Protein AF-0000000086631119 (afdb_homodimer)

InterPro domains:
  IPR007219 Xylanolytic transcriptional activator, regulatory domain [PF04082] (64-181)
  IPR007219 Xylanolytic transcriptional activator, regulatory domain [SM00906] (90-177)
  IPR050815 Transcription factor, fungi [PTHR47338] (1-506)

Radius of gyration: 37.47 Å; Cα contacts (8 Å, |Δi|>4): 1310; chains: 2; bounding box: 124×141×125 Å

Organism: NCBI:txid1208366

Sequence (1130 aa):
MIHEARFRKRLREYGDDANLLPLLKAIIFTAAHHVPRRDIAENIQTIIGDQDEMRDWVVAKATKSLSVENLQALIIICFRDIGDGEESRAWSLIGALTRMVEYLQLTIECEEADRSSFSRPYVSLHPSHGWTEAEERRRVFWCVFNLDRFCSVTTAWNTSLTSDDVNRRLPCDGITWRKEDPVSTPYFGIWDKSAGRIGNPIAFLPSHTIAAPATVDEDGMTPSEATTSPGAAASSIDMSTVGAFAYCIEATESLSRVTSYFLQQKVNIKDHKDLSSWLTRFKELDVRLVHWKMLLPKKWKVNIAQQSSRMDPNLTLAHVTHNASMILLHQPIAFPPLDWTFRTRLPSFCSLDTCQAAAIEIATITNHYLRIAEHTGPLSNQYAFYALSPEFWALTQSLETMAKRWAGPHQLGPRENLASKYQSILVELHTRCIQDDSFSINPSAYTTEVKHSRTASQALGDTPISQGRQGLRHPDQENGTQQLPNGYSQVPNQLLPLPQTPGVNLVQEPQAQYIHPNVPINPYFPGATPNLTNGQIGQRSGSVGSGDLGYKACSQDPARFVKKKMIHEARFRKRLREYGDDANLLPLLKAIIFTAAHHVPRRDIAENIQTIIGDQDEMRDWVVAKATKSLSVENLQALIIICFRDIGDGEESRAWSLIGALTRMVEYLQLTIECEEADRSSFSRPYVSLHPSHGWTEAEERRRVFWCVFNLDRFCSVTTAWNTSLTSDDVNRRLPCDGITWRKEDPVSTPYFGIWDKSAGRIGNPIAFLPSHTIAAPATVDEDGMTPSEATTSPGAAASSIDMSTVGAFAYCIEATESLSRVTSYFLQQKVNIKDHKDLSSWLTRFKELDVRLVHWKMLLPKKWKVNIAQQSSRMDPNLTLAHVTHNASMILLHQPIAFPPLDWTFRTRLPSFCSLDTCQAAAIEIATITNHYLRIAEHTGPLSNQYAFYALSPEFWALTQSLETMAKRWAGPHQLGPRENLASKYQSILVELHTRCIQDDSFSINPSAYTTEVKHSRTASQALGDTPISQGRQGLRHPDQENGTQQLPNGYSQVPNQLLPLPQTPGVNLVQEPQAQYIHPNVPINPYFPGATPNLTNGQIGQRSGSVGSGDLGYKACSQDPARFVKKK

Solvent-accessible surface area (backbone atoms only — not comparable to full-atom values): 67538 Å² total; per-residue (Å²): 99,73,56,63,69,62,51,53,50,42,48,70,76,45,57,80,37,77,51,50,49,35,26,51,51,34,50,49,65,67,45,31,41,55,42,84,51,62,72,59,22,53,50,47,44,59,71,56,52,56,64,66,59,47,50,32,49,35,51,29,58,27,43,40,46,84,47,72,45,20,51,52,20,52,51,50,48,33,52,45,28,35,42,44,28,32,38,46,44,21,52,35,50,46,28,14,46,61,38,43,39,52,60,51,52,44,29,41,57,82,82,69,71,73,70,55,37,58,35,51,54,40,81,67,55,78,81,63,83,50,59,60,48,42,51,30,48,42,34,44,38,51,52,46,52,50,50,40,42,48,49,16,66,53,29,53,46,80,68,80,87,34,37,87,68,43,50,38,53,46,44,53,24,67,65,45,55,75,68,59,54,86,78,76,46,50,31,49,43,60,65,35,73,79,58,46,34,76,77,45,76,53,91,67,58,53,65,58,42,76,77,74,66,89,74,65,76,83,70,81,59,50,82,85,54,56,76,64,46,90,74,58,73,77,66,77,77,62,66,82,44,41,23,46,60,36,49,24,52,51,20,50,48,51,32,37,46,43,41,60,46,52,35,42,40,67,55,53,76,89,38,66,69,44,40,52,32,50,52,49,50,50,52,53,53,49,52,51,56,54,47,54,65,69,66,46,54,76,90,71,46,89,46,77,88,74,49,82,59,90,75,53,67,40,44,51,48,17,52,40,38,41,30,50,34,50,29,63,62,26,40,58,49,38,58,48,61,86,84,46,87,62,49,86,76,43,67,22,68,62,27,42,51,51,31,49,52,28,38,51,49,40,46,52,51,51,52,52,46,63,70,65,48,64,73,74,56,75,71,78,68,86,74,60,79,84,58,89,42,98,53,34,61,59,45,42,50,49,24,47,53,49,20,48,31,62,8,14,91,78,55,69,34,56,71,69,11,34,33,34,50,36,33,52,49,52,52,48,51,52,50,43,49,69,72,33,82,83,53,70,89,58,81,44,45,59,33,68,68,57,74,44,39,83,78,64,75,75,76,82,61,78,75,75,78,80,73,76,72,78,76,76,73,78,81,80,80,78,78,78,78,72,74,80,80,88,68,91,83,75,84,74,83,74,79,74,77,82,77,79,82,88,82,92,82,90,87,86,88,92,82,91,90,83,90,81,88,76,87,83,79,84,77,76,90,80,88,65,84,79,88,73,88,82,86,92,84,87,92,84,92,83,88,92,87,93,96,89,98,86,97,75,93,93,87,94,86,94,98,81,69,104,74,83,133,97,75,56,63,71,61,49,52,51,42,48,71,75,45,57,80,37,78,52,50,48,37,27,52,50,34,51,51,65,66,45,31,41,56,43,85,52,63,70,59,23,52,50,47,45,59,70,57,52,56,64,66,58,49,52,31,49,35,51,31,59,27,41,40,46,82,48,72,44,19,50,52,18,52,50,50,47,33,52,45,27,36,43,45,28,30,38,45,44,20,51,34,51,46,28,14,46,63,38,43,38,51,61,54,51,46,30,43,56,82,82,70,69,73,70,56,39,58,36,52,54,41,80,67,56,79,79,64,89,47,62,58,50,44,50,30,48,42,35,43,40,52,53,46,51,50,49,38,42,48,50,16,66,55,29,52,46,81,67,80,86,33,38,88,70,44,51,38,55,44,45,55,23,67,66,45,53,75,69,60,54,85,77,76,44,49,30,49,44,62,66,37,74,78,58,45,33,76,75,46,75,54,90,66,58,53,66,58,41,78,77,73,67,88,73,65,76,84,70,81,60,50,80,82,55,62,77,64,47,89,74,55,74,76,66,75,77,62,66,81,44,42,24,48,61,34,50,24,52,51,21,49,51,52,32,39,47,44,43,59,47,51,36,42,39,68,55,55,77,86,36,65,68,46,39,52,32,49,52,49,49,49,50,52,52,52,52,50,54,54,47,55,65,69,67,46,52,76,91,70,48,89,47,75,85,74,48,82,56,90,74,54,67,42,45,53,48,18,53,41,37,41,30,48,34,49,30,63,61,26,41,58,49,38,59,47,61,84,85,46,87,62,49,86,76,44,69,22,68,64,26,40,50,50,30,50,52,29,43,51,48,40,48,51,53,50,52,53,44,63,70,66,47,64,72,78,56,75,72,79,70,86,74,61,82,76,62,86,43,98,52,33,60,60,44,42,50,51,24,49,52,49,21,49,32,62,8,14,94,77,56,71,34,57,69,68,13,33,35,34,48,38,33,50,50,52,51,48,52,51,51,43,50,69,72,32,81,84,54,70,87,57,80,44,45,61,33,66,68,56,73,45,39,82,78,65,76,73,77,80,62,77,76,73,76,81,72,77,73,78,77,75,74,79,80,77,81,78,84,78,85,81,79,83,82,89,73,89,84,77,87,75,85,74,82,78,80,82,78,79,79,86,79,86,84,83,80,88,83,86,82,81,82,72,83,85,81,76,78,80,76,81,74,72,88,76,90,63,83,73,88,74,85,88,80,86,76,89,70,86,74,86,75,80,92,83,90,78,91,70,92,82,79,89,80,92,73,91,90,70,80,92,75,83,132

pLDDT: mean 70.64, std 29.95, range [14.15, 98.69]

Structure (mmCIF, N/CA/C/O backbone):
data_AF-0000000086631119-model_v1
#
loop_
_entity.id
_entity.type
_entity.pdbx_description
1 polymer 'Transcription factor domain-containing protein'
#
loop_
_atom_site.group_PDB
_atom_site.id
_atom_site.type_symbol
_atom_site.label_atom_id
_atom_site.label_alt_id
_atom_site.label_comp_id
_atom_site.label_asym_id
_atom_site.label_entity_id
_atom_site.label_seq_id
_atom_site.pdbx_PDB_ins_code
_atom_site.Cartn_x
_atom_site.Cartn_y
_atom_site.Cartn_z
_atom_site.occupancy
_atom_site.B_iso_or_equiv
_atom_site.auth_seq_id
_atom_site.auth_comp_id
_atom_site.auth_asym_id
_atom_site.auth_atom_id
_atom_site.pdbx_PDB_model_num
ATOM 1 N N . MET A 1 1 ? 14.961 -15.297 -4.738 1 92.56 1 MET A N 1
ATOM 2 C CA . MET A 1 1 ? 15.062 -13.93 -4.25 1 92.56 1 MET A CA 1
ATOM 3 C C . MET A 1 1 ? 16.25 -13.773 -3.299 1 92.56 1 MET A C 1
ATOM 5 O O . MET A 1 1 ? 16.641 -12.656 -2.979 1 92.56 1 MET A O 1
ATOM 9 N N . ILE A 1 2 ? 16.797 -14.781 -2.836 1 94.62 2 ILE A N 1
ATOM 10 C CA . ILE A 1 2 ? 18 -14.719 -1.993 1 94.62 2 ILE A CA 1
ATOM 11 C C . ILE A 1 2 ? 19.156 -15.398 -2.701 1 94.62 2 ILE A C 1
ATOM 13 O O . ILE A 1 2 ? 19.094 -16.594 -3.02 1 94.62 2 ILE A O 1
ATOM 17 N N . HIS A 1 3 ? 20.172 -14.672 -2.994 1 95.69 3 HIS A N 1
ATOM 18 C CA . HIS A 1 3 ? 21.375 -15.266 -3.537 1 95.69 3 HIS A CA 1
ATOM 19 C C . HIS A 1 3 ? 22.172 -16 -2.455 1 95.69 3 HIS A C 1
ATOM 21 O O . HIS A 1 3 ? 22.719 -15.367 -1.546 1 95.69 3 HIS A O 1
ATOM 27 N N . GLU A 1 4 ? 22.359 -17.234 -2.584 1 94.56 4 GLU A N 1
ATOM 28 C CA . GLU A 1 4 ? 22.859 -18.078 -1.513 1 94.56 4 GLU A CA 1
ATOM 29 C C . GLU A 1 4 ? 24.281 -17.688 -1.113 1 94.56 4 GLU A C 1
ATOM 31 O O . GLU A 1 4 ? 24.578 -17.516 0.071 1 94.56 4 GLU A O 1
ATOM 36 N N . ALA A 1 5 ? 25.156 -17.562 -2.061 1 93.62 5 ALA A N 1
ATOM 37 C CA . ALA A 1 5 ? 26.547 -17.25 -1.767 1 93.62 5 ALA A CA 1
ATOM 38 C C . ALA A 1 5 ? 26.672 -15.898 -1.072 1 93.62 5 ALA A C 1
ATOM 40 O O . ALA A 1 5 ? 27.422 -15.758 -0.1 1 93.62 5 ALA A O 1
ATOM 41 N N . ARG A 1 6 ? 25.938 -14.984 -1.569 1 91.81 6 ARG A N 1
ATOM 42 C CA . ARG A 1 6 ? 25.969 -13.648 -0.975 1 91.81 6 ARG A CA 1
ATOM 43 C C . ARG A 1 6 ? 25.406 -13.664 0.439 1 91.81 6 ARG A C 1
ATOM 45 O O . ARG A 1 6 ? 25.922 -13 1.336 1 91.81 6 ARG A O 1
ATOM 52 N N . PHE A 1 7 ? 24.375 -14.391 0.643 1 94.06 7 PHE A N 1
ATOM 53 C CA . PHE A 1 7 ? 23.719 -14.484 1.942 1 94.06 7 PHE A CA 1
ATOM 54 C C . PHE A 1 7 ? 24.641 -15.133 2.967 1 94.06 7 PHE A C 1
ATOM 56 O O . PHE A 1 7 ? 24.781 -14.641 4.09 1 94.06 7 PHE A O 1
ATOM 63 N N . ARG A 1 8 ? 25.266 -16.141 2.572 1 93.69 8 ARG A N 1
ATOM 64 C CA . ARG A 1 8 ? 26.188 -16.844 3.475 1 93.69 8 ARG A CA 1
ATOM 65 C C . ARG A 1 8 ? 27.375 -15.969 3.824 1 93.69 8 ARG A C 1
ATOM 67 O O . ARG A 1 8 ? 27.859 -15.977 4.965 1 93.69 8 ARG A O 1
ATOM 74 N N . LYS A 1 9 ? 27.812 -15.289 2.867 1 92.19 9 LYS A N 1
ATOM 75 C CA . LYS A 1 9 ? 28.922 -14.367 3.117 1 92.19 9 LYS A CA 1
ATOM 76 C C . LYS A 1 9 ? 28.5 -13.273 4.105 1 92.19 9 LYS A C 1
ATOM 78 O O . LYS A 1 9 ? 29.266 -12.953 5.027 1 92.19 9 LYS A O 1
ATOM 83 N N . ARG A 1 10 ? 27.328 -12.789 3.936 1 90.69 10 ARG A N 1
ATOM 84 C CA . ARG A 1 10 ? 26.828 -11.75 4.832 1 90.69 10 ARG A CA 1
ATOM 85 C C . ARG A 1 10 ? 26.641 -12.297 6.246 1 90.69 10 ARG A C 1
ATOM 87 O O . ARG A 1 10 ? 26.922 -11.594 7.227 1 90.69 10 ARG A O 1
ATOM 94 N N . LEU A 1 11 ? 26.188 -13.492 6.332 1 91.69 11 LEU A N 1
ATOM 95 C CA . LEU A 1 11 ? 26 -14.117 7.637 1 91.69 11 LEU A CA 1
ATOM 96 C C . LEU A 1 11 ? 27.328 -14.297 8.359 1 91.69 11 LEU A C 1
ATOM 98 O O . LEU A 1 11 ? 27.406 -14.141 9.578 1 91.69 11 LEU A O 1
ATOM 102 N N . ARG A 1 12 ? 28.328 -14.531 7.625 1 91.56 12 ARG A N 1
ATOM 103 C CA . ARG A 1 12 ? 29.656 -14.75 8.203 1 91.56 12 ARG A CA 1
ATOM 104 C C . ARG A 1 12 ? 30.297 -13.438 8.617 1 91.56 12 ARG A C 1
ATOM 106 O O . ARG A 1 12 ? 30.891 -13.336 9.695 1 91.56 12 ARG A O 1
ATOM 113 N N . GLU A 1 13 ? 30.109 -12.453 7.832 1 89.5 13 GLU A N 1
ATOM 114 C CA . GLU A 1 13 ? 30.781 -11.18 8.047 1 89.5 13 GLU A CA 1
ATOM 115 C C . GLU A 1 13 ? 29.969 -10.258 8.953 1 89.5 13 GLU A C 1
ATOM 117 O O . GLU A 1 13 ? 30.531 -9.523 9.773 1 89.5 13 GLU A O 1
ATOM 122 N N . TYR A 1 14 ? 28.641 -10.297 8.758 1 84.19 14 TYR A N 1
ATOM 123 C CA . TYR A 1 14 ? 27.766 -9.359 9.469 1 84.19 14 TYR A CA 1
ATOM 124 C C . TYR A 1 14 ? 26.656 -10.094 10.195 1 84.19 14 TYR A C 1
ATOM 126 O O . TYR A 1 14 ? 25.484 -9.68 10.133 1 84.19 14 TYR A O 1
ATOM 134 N N . GLY A 1 15 ? 26.984 -11 10.789 1 74.81 15 GLY A N 1
ATOM 135 C CA . GLY A 1 15 ? 25.984 -11.844 11.43 1 74.81 15 GLY A CA 1
ATOM 136 C C . GLY A 1 15 ? 25.156 -11.109 12.461 1 74.81 15 GLY A C 1
ATOM 137 O O . GLY A 1 15 ? 24 -11.477 12.711 1 74.81 15 GLY A O 1
ATOM 138 N N . ASP A 1 16 ? 25.688 -10.062 12.891 1 72.5 16 ASP A N 1
ATOM 139 C CA . ASP A 1 16 ? 24.984 -9.328 13.953 1 72.5 16 ASP A CA 1
ATOM 140 C C . ASP A 1 16 ? 24.156 -8.188 13.375 1 72.5 16 ASP A C 1
ATOM 142 O O . ASP A 1 16 ? 23.562 -7.41 14.125 1 72.5 16 ASP A O 1
ATOM 146 N N . ASP A 1 17 ? 24.078 -8.25 12.164 1 81.31 17 ASP A N 1
ATOM 147 C CA . ASP A 1 17 ? 23.25 -7.238 11.516 1 81.31 17 ASP A CA 1
ATOM 148 C C . ASP A 1 17 ? 21.781 -7.41 11.883 1 81.31 17 ASP A C 1
ATOM 150 O O . ASP A 1 17 ? 21.219 -8.5 11.734 1 81.31 17 ASP A O 1
ATOM 154 N N . ALA A 1 18 ? 21.188 -6.309 12.32 1 82.75 18 ALA A N 1
ATOM 155 C CA . ALA A 1 18 ? 19.828 -6.293 12.844 1 82.75 18 ALA A CA 1
ATOM 156 C C . ALA A 1 18 ? 18.828 -6.66 11.75 1 82.75 18 ALA A C 1
ATOM 158 O O . ALA A 1 18 ? 17.766 -7.207 12.039 1 82.75 18 ALA A O 1
ATOM 159 N N . ASN A 1 19 ? 19.203 -6.441 10.547 1 87.12 19 ASN A N 1
ATOM 160 C CA . ASN A 1 19 ? 18.266 -6.715 9.461 1 87.12 19 ASN A CA 1
ATOM 161 C C . ASN A 1 19 ? 18.359 -8.172 9 1 87.12 19 ASN A C 1
ATOM 163 O O . ASN A 1 19 ? 17.453 -8.664 8.32 1 87.12 19 ASN A O 1
ATOM 167 N N . LEU A 1 20 ? 19.391 -8.875 9.352 1 92.56 20 LEU A N 1
ATOM 168 C CA . LEU A 1 20 ? 19.562 -10.258 8.914 1 92.56 20 LEU A CA 1
ATOM 169 C C . LEU A 1 20 ? 18.812 -11.219 9.828 1 92.56 20 LEU A C 1
ATOM 171 O O . LEU A 1 20 ? 18.391 -12.297 9.391 1 92.56 20 LEU A O 1
ATOM 175 N N . LEU A 1 21 ? 18.641 -10.812 11.016 1 93.75 21 LEU A N 1
ATOM 176 C CA . LEU A 1 21 ? 18.047 -11.711 12.008 1 93.75 21 LEU A CA 1
ATOM 177 C C . LEU A 1 21 ? 16.609 -12.031 11.656 1 93.75 21 LEU A C 1
ATOM 179 O O . LEU A 1 21 ? 16.203 -13.195 11.656 1 93.75 21 LEU A O 1
ATOM 183 N N . PRO A 1 22 ? 15.773 -10.953 11.383 1 95.62 22 PRO A N 1
ATOM 184 C CA . PRO A 1 22 ? 14.406 -11.297 10.984 1 95.62 22 PRO A CA 1
ATOM 185 C C . PRO A 1 22 ? 14.352 -12.219 9.773 1 95.62 22 PRO A C 1
ATOM 187 O O . PRO A 1 22 ? 13.492 -13.102 9.695 1 95.62 22 PRO A O 1
ATOM 190 N N . LEU A 1 23 ? 15.227 -12.039 8.859 1 96.31 23 LEU A N 1
ATOM 191 C CA . LEU A 1 23 ? 15.266 -12.891 7.676 1 96.31 23 LEU A CA 1
ATOM 192 C C . LEU A 1 23 ? 15.633 -14.32 8.047 1 96.31 23 LEU A C 1
ATOM 194 O O . LEU A 1 23 ? 14.977 -15.266 7.59 1 96.31 23 LEU A O 1
ATOM 198 N N . LEU A 1 24 ? 16.641 -14.484 8.867 1 94.75 24 LEU A N 1
ATOM 199 C CA . LEU A 1 24 ? 17.062 -15.812 9.305 1 94.75 24 LEU A CA 1
ATOM 200 C C . LEU A 1 24 ? 15.945 -16.516 10.047 1 94.75 24 LEU A C 1
ATOM 202 O O . LEU A 1 24 ? 15.672 -17.703 9.797 1 94.75 24 LEU A O 1
ATOM 206 N N . LYS A 1 25 ? 15.289 -15.844 10.898 1 95.19 25 LYS A N 1
ATOM 207 C CA . LYS A 1 25 ? 14.195 -16.438 11.656 1 95.19 25 LYS A CA 1
ATOM 208 C C . LYS A 1 25 ? 13.031 -16.812 10.742 1 95.19 25 LYS A C 1
ATOM 210 O O . LYS A 1 25 ? 12.367 -17.828 10.953 1 95.19 25 LYS A O 1
ATOM 215 N N . ALA A 1 26 ? 12.75 -15.922 9.773 1 96.81 26 ALA A N 1
ATOM 216 C CA . ALA A 1 26 ? 11.695 -16.234 8.812 1 96.81 26 ALA A CA 1
ATOM 217 C C . ALA A 1 26 ? 12.016 -17.516 8.047 1 96.81 26 ALA A C 1
ATOM 219 O O . ALA A 1 26 ? 11.141 -18.359 7.836 1 96.81 26 ALA A O 1
ATOM 220 N N . ILE A 1 27 ? 13.289 -17.672 7.625 1 95.31 27 ILE A N 1
ATOM 221 C CA . ILE A 1 27 ? 13.719 -18.859 6.887 1 95.31 27 ILE A CA 1
ATOM 222 C C . ILE A 1 27 ? 13.57 -20.094 7.762 1 95.31 27 ILE A C 1
ATOM 224 O O . ILE A 1 27 ? 12.984 -21.109 7.336 1 95.31 27 ILE A O 1
ATOM 228 N N . ILE A 1 28 ? 14.039 -20.016 8.953 1 94.19 28 ILE A N 1
ATOM 229 C CA . ILE A 1 28 ? 13.977 -21.141 9.867 1 94.19 28 ILE A CA 1
ATOM 230 C C . ILE A 1 28 ? 12.523 -21.484 10.164 1 94.19 28 ILE A C 1
ATOM 232 O O . ILE A 1 28 ? 12.141 -22.672 10.141 1 94.19 28 ILE A O 1
ATOM 236 N N . PHE A 1 29 ? 11.727 -20.469 10.406 1 94.81 29 PHE A N 1
ATOM 237 C CA . PHE A 1 29 ? 10.312 -20.625 10.727 1 94.81 29 PHE A CA 1
ATOM 238 C C . PHE A 1 29 ? 9.586 -21.359 9.617 1 94.81 29 PHE A C 1
ATOM 240 O O . PHE A 1 29 ? 8.797 -22.266 9.883 1 94.81 29 PHE A O 1
ATOM 247 N N . THR A 1 30 ? 9.875 -21.031 8.367 1 92.06 30 THR A N 1
ATOM 248 C CA . THR A 1 30 ? 9.148 -21.578 7.23 1 92.06 30 THR A CA 1
ATOM 249 C C . THR A 1 30 ? 9.711 -22.953 6.844 1 92.06 30 THR A C 1
ATOM 251 O O . THR A 1 30 ? 8.969 -23.828 6.418 1 92.06 30 THR A O 1
ATOM 254 N N . ALA A 1 31 ? 10.984 -23.156 7.035 1 91.12 31 ALA A N 1
ATOM 255 C CA . ALA A 1 31 ? 11.648 -24.375 6.582 1 91.12 31 ALA A CA 1
ATOM 256 C C . ALA A 1 31 ? 11.578 -25.453 7.648 1 91.12 31 ALA A C 1
ATOM 258 O O . ALA A 1 31 ? 11.852 -26.625 7.371 1 91.12 31 ALA A O 1
ATOM 259 N N . ALA A 1 32 ? 11.195 -25.141 8.828 1 88.94 32 ALA A N 1
ATOM 260 C CA . ALA A 1 32 ? 11.289 -26.031 9.984 1 88.94 32 ALA A CA 1
ATOM 261 C C . ALA A 1 32 ? 10.586 -27.359 9.719 1 88.94 32 ALA A C 1
ATOM 263 O O . ALA A 1 32 ? 11.125 -28.422 10.023 1 88.94 32 ALA A O 1
ATOM 264 N N . HIS A 1 33 ? 9.438 -27.297 9.133 1 85.31 33 HIS A N 1
ATOM 265 C CA . HIS A 1 33 ? 8.703 -28.562 9.031 1 85.31 33 HIS A CA 1
ATOM 266 C C . HIS A 1 33 ? 9.086 -29.328 7.77 1 85.31 33 HIS A C 1
ATOM 268 O O . HIS A 1 33 ? 8.586 -30.422 7.531 1 85.31 33 HIS A O 1
ATOM 274 N N . HIS A 1 34 ? 10.016 -28.812 6.961 1 86.88 34 HIS A N 1
ATOM 275 C CA . HIS A 1 34 ? 10.422 -29.5 5.738 1 86.88 34 HIS A CA 1
ATOM 276 C C . HIS A 1 34 ? 11.789 -30.156 5.898 1 86.88 34 HIS A C 1
ATOM 278 O O . HIS A 1 34 ? 12.32 -30.734 4.949 1 86.88 34 HIS A O 1
ATOM 284 N N . VAL A 1 35 ? 12.242 -30.078 7.09 1 89.12 35 VAL A N 1
ATOM 285 C CA . VAL A 1 35 ? 13.531 -30.703 7.348 1 89.12 35 VAL A CA 1
ATOM 286 C C . VAL A 1 35 ? 13.398 -32.219 7.27 1 89.12 35 VAL A C 1
ATOM 288 O O . VAL A 1 35 ? 12.508 -32.812 7.883 1 89.12 35 VAL A O 1
ATOM 291 N N . PRO A 1 36 ? 14.203 -32.844 6.492 1 87.69 36 PRO A N 1
ATOM 292 C CA . PRO A 1 36 ? 14.062 -34.281 6.23 1 87.69 36 PRO A CA 1
ATOM 293 C C . PRO A 1 36 ? 14.25 -35.125 7.488 1 87.69 36 PRO A C 1
ATOM 295 O O . PRO A 1 36 ? 13.562 -36.156 7.656 1 87.69 36 PRO A O 1
ATOM 298 N N . ARG A 1 37 ? 15.203 -34.781 8.344 1 92.06 37 ARG A N 1
ATOM 299 C CA . ARG A 1 37 ? 15.43 -35.562 9.562 1 92.06 37 ARG A CA 1
ATOM 300 C C . ARG A 1 37 ? 14.438 -35.156 10.648 1 92.06 37 ARG A C 1
ATOM 302 O O . ARG A 1 37 ? 14.375 -34 11.047 1 92.06 37 ARG A O 1
ATOM 309 N N . ARG A 1 38 ? 13.773 -36.094 11.109 1 90.5 38 ARG A N 1
ATOM 310 C CA . ARG A 1 38 ? 12.688 -35.844 12.055 1 90.5 38 ARG A CA 1
ATOM 311 C C . ARG A 1 38 ? 13.219 -35.25 13.352 1 90.5 38 ARG A C 1
ATOM 313 O O . ARG A 1 38 ? 12.625 -34.312 13.891 1 90.5 38 ARG A O 1
ATOM 320 N N . ASP A 1 39 ? 14.344 -35.781 13.898 1 92.94 39 ASP A N 1
ATOM 321 C CA . ASP A 1 39 ? 14.906 -35.312 15.156 1 92.94 39 ASP A CA 1
ATOM 322 C C . ASP A 1 39 ? 15.297 -33.812 15.062 1 92.94 39 ASP A C 1
ATOM 324 O O . ASP A 1 39 ? 15.039 -33.062 15.992 1 92.94 39 ASP A O 1
ATOM 328 N N . ILE A 1 40 ? 15.852 -33.5 13.938 1 92.5 40 ILE A N 1
ATOM 329 C CA . ILE A 1 40 ? 16.266 -32.125 13.734 1 92.5 40 ILE A CA 1
ATOM 330 C C . ILE A 1 40 ? 15.039 -31.234 13.594 1 92.5 40 ILE A C 1
ATOM 332 O O . ILE A 1 40 ? 14.992 -30.141 14.156 1 92.5 40 ILE A O 1
ATOM 336 N N . ALA A 1 41 ? 14.125 -31.688 12.852 1 91.12 41 ALA A N 1
ATOM 337 C CA . ALA A 1 41 ? 12.891 -30.938 12.641 1 91.12 41 ALA A CA 1
ATOM 338 C C . ALA A 1 41 ? 12.188 -30.656 13.961 1 91.12 41 ALA A C 1
ATOM 340 O O . ALA A 1 41 ? 11.75 -29.516 14.211 1 91.12 41 ALA A O 1
ATOM 341 N N . GLU A 1 42 ? 12.125 -31.609 14.812 1 92.06 42 GLU A N 1
ATOM 342 C CA . GLU A 1 42 ? 11.469 -31.469 16.109 1 92.06 42 GLU A CA 1
ATOM 343 C C . GLU A 1 42 ? 12.25 -30.531 17.031 1 92.06 42 GLU A C 1
ATOM 345 O O . GLU A 1 42 ? 11.656 -29.766 17.781 1 92.06 42 GLU A O 1
ATOM 350 N N . ASN A 1 43 ? 13.516 -30.656 16.953 1 92.62 43 ASN A N 1
ATOM 351 C CA . ASN A 1 43 ? 14.352 -29.75 17.734 1 92.62 43 ASN A CA 1
ATOM 352 C C . ASN A 1 43 ? 14.148 -28.297 17.328 1 92.62 43 ASN A C 1
ATOM 354 O O . ASN A 1 43 ? 14.055 -27.406 18.172 1 92.62 43 ASN A O 1
ATOM 358 N N . ILE A 1 44 ? 14.102 -28.094 16.031 1 92.5 44 ILE A N 1
ATOM 359 C CA . ILE A 1 44 ? 13.898 -26.75 15.523 1 92.5 44 ILE A CA 1
ATOM 360 C C . ILE A 1 44 ? 12.523 -26.234 15.953 1 92.5 44 ILE A C 1
ATOM 362 O O . ILE A 1 44 ? 12.383 -25.062 16.312 1 92.5 44 ILE A O 1
ATOM 366 N N . GLN A 1 45 ? 11.609 -27.062 15.961 1 90.5 45 GLN A N 1
ATOM 367 C CA . GLN A 1 45 ? 10.266 -26.688 16.375 1 90.5 45 GLN A CA 1
ATOM 368 C C . GLN A 1 45 ? 10.242 -26.281 17.844 1 90.5 45 GLN A C 1
ATOM 370 O O . GLN A 1 45 ? 9.508 -25.359 18.234 1 90.5 45 GLN A O 1
ATOM 375 N N . THR A 1 46 ? 10.992 -26.938 18.562 1 90.88 46 THR A N 1
ATOM 376 C CA . THR A 1 46 ? 11.086 -26.609 19.969 1 90.88 46 THR A CA 1
ATOM 377 C C . THR A 1 46 ? 11.742 -25.234 20.172 1 90.88 46 THR A C 1
ATOM 379 O O . THR A 1 46 ? 11.312 -24.453 21.016 1 90.88 46 THR A O 1
ATOM 382 N N . ILE A 1 47 ? 12.711 -25.031 19.359 1 90.5 47 ILE A N 1
ATOM 383 C CA . ILE A 1 47 ? 13.414 -23.75 19.422 1 90.5 47 ILE A CA 1
ATOM 384 C C . ILE A 1 47 ? 12.469 -22.641 19 1 90.5 47 ILE A C 1
ATOM 386 O O . ILE A 1 47 ? 12.477 -21.547 19.578 1 90.5 47 ILE A O 1
ATOM 390 N N . ILE A 1 48 ? 11.688 -22.859 18.016 1 91.62 48 ILE A N 1
ATOM 391 C CA . ILE A 1 48 ? 10.727 -21.875 17.516 1 91.62 48 ILE A CA 1
ATOM 392 C C . ILE A 1 48 ? 9.68 -21.594 18.594 1 91.62 48 ILE A C 1
ATOM 394 O O . ILE A 1 48 ? 9.289 -20.438 18.812 1 91.62 48 ILE A O 1
ATOM 398 N N . GLY A 1 49 ? 9.227 -22.641 19.297 1 91.75 49 GLY A N 1
ATOM 399 C CA . GLY A 1 49 ? 8.203 -22.469 20.328 1 91.75 49 GLY A CA 1
ATOM 400 C C . GLY A 1 49 ? 6.824 -22.203 19.75 1 91.75 49 GLY A C 1
ATOM 401 O O . GLY A 1 49 ? 6.367 -22.938 18.859 1 91.75 49 GLY A O 1
ATOM 402 N N . ASP A 1 50 ? 6.188 -21.156 20.266 1 93.56 50 ASP A N 1
ATOM 403 C CA . ASP A 1 50 ? 4.875 -20.797 19.75 1 93.56 50 ASP A CA 1
ATOM 404 C C . ASP A 1 50 ? 4.984 -20.188 18.344 1 93.56 50 ASP A C 1
ATOM 406 O O . ASP A 1 50 ? 5.598 -19.141 18.172 1 93.56 50 ASP A O 1
ATOM 410 N N . GLN A 1 51 ? 4.391 -20.812 17.422 1 93.25 51 GLN A N 1
ATOM 411 C CA . GLN A 1 51 ? 4.496 -20.422 16.031 1 93.25 51 GLN A CA 1
ATOM 412 C C . GLN A 1 51 ? 3.967 -19.016 15.812 1 93.25 51 GLN A C 1
ATOM 414 O O . GLN A 1 51 ? 4.555 -18.234 15.062 1 93.25 51 GLN A O 1
ATOM 419 N N . ASP A 1 52 ? 2.916 -18.688 16.438 1 94.19 52 ASP A N 1
ATOM 420 C CA . ASP A 1 52 ? 2.32 -17.375 16.281 1 94.19 52 ASP A CA 1
ATOM 421 C C . ASP A 1 52 ? 3.23 -16.281 16.859 1 94.19 52 ASP A C 1
ATOM 423 O O . ASP A 1 52 ? 3.342 -15.195 16.297 1 94.19 52 ASP A O 1
ATOM 427 N N . GLU A 1 53 ? 3.818 -16.578 17.922 1 95.38 53 GLU A N 1
ATOM 428 C CA . GLU A 1 53 ? 4.723 -15.617 18.547 1 95.38 53 GLU A CA 1
ATOM 429 C C . GLU A 1 53 ? 5.953 -15.375 17.672 1 95.38 53 GLU A C 1
ATOM 431 O O . GLU A 1 53 ? 6.434 -14.242 17.562 1 95.38 53 GLU A O 1
ATOM 436 N N . MET A 1 54 ? 6.484 -16.453 17.141 1 96.06 54 MET A N 1
ATOM 437 C CA . MET A 1 54 ? 7.629 -16.328 16.234 1 96.06 54 MET A CA 1
ATOM 438 C C . MET A 1 54 ? 7.27 -15.5 15.008 1 96.06 54 MET A C 1
ATOM 440 O O . MET A 1 54 ? 8.016 -14.602 14.625 1 96.06 54 MET A O 1
ATOM 444 N N . ARG A 1 55 ? 6.168 -15.812 14.406 1 97.25 55 ARG A N 1
ATOM 445 C CA . ARG A 1 55 ? 5.699 -15.031 13.266 1 97.25 55 ARG A CA 1
ATOM 446 C C . ARG A 1 55 ? 5.543 -13.562 13.633 1 97.25 55 ARG A C 1
ATOM 448 O O . ARG A 1 55 ? 5.988 -12.68 12.891 1 97.25 55 ARG A O 1
ATOM 455 N N . ASP A 1 56 ? 4.875 -13.344 14.758 1 97 56 ASP A N 1
ATOM 456 C CA . ASP A 1 56 ? 4.609 -11.984 15.211 1 97 56 ASP A CA 1
ATOM 457 C C . ASP A 1 56 ? 5.91 -11.211 15.438 1 97 56 ASP A C 1
ATOM 459 O O . ASP A 1 56 ? 6 -10.023 15.125 1 97 56 ASP A O 1
ATOM 463 N N . TRP A 1 57 ? 6.82 -11.898 15.961 1 96.81 57 TRP A N 1
ATOM 464 C CA . TRP A 1 57 ? 8.117 -11.273 16.203 1 96.81 57 TRP A CA 1
ATOM 465 C C . TRP A 1 57 ? 8.758 -10.836 14.891 1 96.81 57 TRP A C 1
ATOM 467 O O . TRP A 1 57 ? 9.234 -9.703 14.766 1 96.81 57 TRP A O 1
ATOM 477 N N . VAL A 1 58 ? 8.789 -11.719 13.914 1 97.38 58 VAL A N 1
ATOM 478 C CA . VAL A 1 58 ? 9.406 -11.422 12.617 1 97.38 58 VAL A CA 1
ATOM 479 C C . VAL A 1 58 ? 8.688 -10.242 11.969 1 97.38 58 VAL A C 1
ATOM 481 O O . VAL A 1 58 ? 9.336 -9.312 11.469 1 97.38 58 VAL A O 1
ATOM 484 N N . VAL A 1 59 ? 7.375 -10.25 12 1 98 59 VAL A N 1
ATOM 485 C CA . VAL A 1 59 ? 6.578 -9.211 11.359 1 98 59 VAL A CA 1
ATOM 486 C C . VAL A 1 59 ? 6.863 -7.863 12.023 1 98 59 VAL A C 1
ATOM 488 O O . VAL A 1 59 ? 7.105 -6.863 11.336 1 98 59 VAL A O 1
ATOM 491 N N . ALA A 1 60 ? 6.844 -7.84 13.289 1 97.12 60 ALA A N 1
ATOM 492 C CA . ALA A 1 60 ? 7.059 -6.594 14.023 1 97.12 60 ALA A CA 1
ATOM 493 C C . ALA A 1 60 ? 8.445 -6.027 13.742 1 97.12 60 ALA A C 1
ATOM 495 O O . ALA A 1 60 ? 8.594 -4.82 13.523 1 97.12 60 ALA A O 1
ATOM 496 N N . LYS A 1 61 ? 9.438 -6.898 13.68 1 95.88 61 LYS A N 1
ATOM 497 C CA . LYS A 1 61 ? 10.805 -6.43 13.469 1 95.88 61 LYS A CA 1
ATOM 498 C C . LYS A 1 61 ? 11.023 -6.023 12.016 1 95.88 61 LYS A C 1
ATOM 500 O O . LYS A 1 61 ? 11.68 -5.016 11.742 1 95.88 61 LYS A O 1
ATOM 505 N N . ALA A 1 62 ? 10.461 -6.766 11.148 1 97.06 62 ALA A N 1
ATOM 506 C CA . ALA A 1 62 ? 10.711 -6.539 9.727 1 97.06 62 ALA A CA 1
ATOM 507 C C . ALA A 1 62 ? 9.977 -5.293 9.234 1 97.06 62 ALA A C 1
ATOM 509 O O . ALA A 1 62 ? 10.391 -4.672 8.25 1 97.06 62 ALA A O 1
ATOM 510 N N . THR A 1 63 ? 8.93 -4.875 9.852 1 96.5 63 THR A N 1
ATOM 511 C CA . THR A 1 63 ? 8.18 -3.701 9.422 1 96.5 63 THR A CA 1
ATOM 512 C C . THR A 1 63 ? 8.766 -2.428 10.023 1 96.5 63 THR A C 1
ATOM 514 O O . THR A 1 63 ? 8.391 -1.32 9.633 1 96.5 63 THR A O 1
ATOM 517 N N . LYS A 1 64 ? 9.688 -2.498 10.883 1 93.12 64 LYS A N 1
ATOM 518 C CA . LYS A 1 64 ? 10.203 -1.354 11.625 1 93.12 64 LYS A CA 1
ATOM 519 C C . LYS A 1 64 ? 11.211 -0.568 10.805 1 93.12 64 LYS A C 1
ATOM 521 O O . LYS A 1 64 ? 11.469 0.607 11.078 1 93.12 64 LYS A O 1
ATOM 526 N N . SER A 1 65 ? 11.797 -1.288 9.852 1 92.25 65 SER A N 1
ATOM 527 C CA . SER A 1 65 ? 12.805 -0.604 9.047 1 92.25 65 SER A CA 1
ATOM 528 C C . SER A 1 65 ? 12.742 -1.048 7.594 1 92.25 65 SER A C 1
ATOM 530 O O . SER A 1 65 ? 12.398 -2.195 7.301 1 92.25 65 SER A O 1
ATOM 532 N N . LEU A 1 66 ? 13.125 -0.094 6.762 1 94.81 66 LEU A N 1
ATOM 533 C CA . LEU A 1 66 ? 13.133 -0.366 5.332 1 94.81 66 LEU A CA 1
ATOM 534 C C . LEU A 1 66 ? 14.469 -0.955 4.895 1 94.81 66 LEU A C 1
ATOM 536 O O . LEU A 1 66 ? 15.508 -0.304 5.023 1 94.81 66 LEU A O 1
ATOM 540 N N . SER A 1 67 ? 14.508 -2.15 4.52 1 95.88 67 SER A N 1
ATOM 541 C CA . SER A 1 67 ? 15.68 -2.828 3.982 1 95.88 67 SER A CA 1
ATOM 542 C C . SER A 1 67 ? 15.281 -3.979 3.064 1 95.88 67 SER A C 1
ATOM 544 O O . SER A 1 67 ? 14.141 -4.438 3.094 1 95.88 67 SER A O 1
ATOM 546 N N . VAL A 1 68 ? 16.172 -4.398 2.24 1 96.62 68 VAL A N 1
ATOM 547 C CA . VAL A 1 68 ? 15.906 -5.508 1.328 1 96.62 68 VAL A CA 1
ATOM 548 C C . VAL A 1 68 ? 15.695 -6.789 2.125 1 96.62 68 VAL A C 1
ATOM 550 O O . VAL A 1 68 ? 14.805 -7.586 1.805 1 96.62 68 VAL A O 1
ATOM 553 N N . GLU A 1 69 ? 16.438 -6.961 3.207 1 96.44 69 GLU A N 1
ATOM 554 C CA . GLU A 1 69 ? 16.344 -8.141 4.055 1 96.44 69 GLU A CA 1
ATOM 555 C C . GLU A 1 69 ? 14.977 -8.234 4.723 1 96.44 69 GLU A C 1
ATOM 557 O O . GLU A 1 69 ? 14.391 -9.312 4.812 1 96.44 69 GLU A O 1
ATOM 562 N N . ASN A 1 70 ? 14.539 -7.125 5.156 1 97.38 70 ASN A N 1
ATOM 563 C CA . ASN A 1 70 ? 13.234 -7.117 5.801 1 97.38 70 ASN A CA 1
ATOM 564 C C . ASN A 1 70 ? 12.109 -7.395 4.797 1 97.38 70 ASN A C 1
ATOM 566 O O . ASN A 1 70 ? 11.109 -8.023 5.141 1 97.38 70 ASN A O 1
ATOM 570 N N . LEU A 1 71 ? 12.234 -6.902 3.566 1 98.38 71 LEU A N 1
ATOM 571 C CA . LEU A 1 71 ? 11.305 -7.285 2.508 1 98.38 71 LEU A CA 1
ATOM 572 C C . LEU A 1 71 ? 11.297 -8.797 2.318 1 98.38 71 LEU A C 1
ATOM 574 O O . LEU A 1 71 ? 10.227 -9.414 2.25 1 98.38 71 LEU A O 1
ATOM 578 N N . GLN A 1 72 ? 12.492 -9.344 2.232 1 97.88 72 GLN A N 1
ATOM 579 C CA . GLN A 1 72 ? 12.625 -10.781 2.031 1 97.88 72 GLN A CA 1
ATOM 580 C C . GLN A 1 72 ? 11.977 -11.555 3.172 1 97.88 72 GLN A C 1
ATOM 582 O O . GLN A 1 72 ? 11.281 -12.547 2.939 1 97.88 72 GLN A O 1
ATOM 587 N N . ALA A 1 73 ? 12.18 -11.094 4.348 1 98.19 73 ALA A N 1
ATOM 588 C CA . ALA A 1 73 ? 11.578 -11.75 5.508 1 98.19 73 ALA A CA 1
ATOM 589 C C . ALA A 1 73 ? 10.055 -11.719 5.426 1 98.19 73 ALA A C 1
ATOM 591 O O . ALA A 1 73 ? 9.398 -12.742 5.645 1 98.19 73 ALA A O 1
ATOM 592 N N . LEU A 1 74 ? 9.5 -10.562 5.148 1 98.69 74 LEU A N 1
ATOM 593 C CA . LEU A 1 74 ? 8.055 -10.414 5.074 1 98.69 74 LEU A CA 1
ATOM 594 C C . LEU A 1 74 ? 7.48 -11.234 3.926 1 98.69 74 LEU A C 1
ATOM 596 O O . LEU A 1 74 ? 6.383 -11.789 4.043 1 98.69 74 LEU A O 1
ATOM 600 N N . ILE A 1 75 ? 8.172 -11.305 2.809 1 98.38 75 ILE A N 1
ATOM 601 C CA . ILE A 1 75 ? 7.738 -12.125 1.682 1 98.38 75 ILE A CA 1
ATOM 602 C C . ILE A 1 75 ? 7.625 -13.586 2.121 1 98.38 75 ILE A C 1
ATOM 604 O O . ILE A 1 75 ? 6.625 -14.25 1.835 1 98.38 75 ILE A O 1
ATOM 608 N N . ILE A 1 76 ? 8.633 -14.047 2.791 1 97.75 76 ILE A N 1
ATOM 609 C CA . ILE A 1 76 ? 8.648 -15.43 3.254 1 97.75 76 ILE A CA 1
ATOM 610 C C . ILE A 1 76 ? 7.469 -15.68 4.188 1 97.75 76 ILE A C 1
ATOM 612 O O . ILE A 1 76 ? 6.781 -16.703 4.07 1 97.75 76 ILE A O 1
ATOM 616 N N . ILE A 1 77 ? 7.18 -14.742 5.055 1 97.69 77 ILE A N 1
ATOM 617 C CA . ILE A 1 77 ? 6.07 -14.875 5.992 1 97.69 77 ILE A CA 1
ATOM 618 C C . ILE A 1 77 ? 4.75 -14.922 5.23 1 97.69 77 ILE A C 1
ATOM 620 O O . ILE A 1 77 ? 3.863 -15.711 5.559 1 97.69 77 ILE A O 1
ATOM 624 N N . CYS A 1 78 ? 4.613 -14.07 4.266 1 97.56 78 CYS A N 1
ATOM 625 C CA . CYS A 1 78 ? 3.387 -14.055 3.473 1 97.56 78 CYS A CA 1
ATOM 626 C C . CYS A 1 78 ? 3.164 -15.391 2.777 1 97.56 78 CYS A C 1
ATOM 628 O O . CYS A 1 78 ? 2.057 -15.93 2.799 1 97.56 78 CYS A O 1
ATOM 630 N N . PHE A 1 79 ? 4.207 -15.93 2.203 1 94.81 79 PHE A N 1
ATOM 631 C CA . PHE A 1 79 ? 4.086 -17.219 1.526 1 94.81 79 PHE A CA 1
ATOM 632 C C . PHE A 1 79 ? 3.723 -18.312 2.518 1 94.81 79 PHE A C 1
ATOM 634 O O . PHE A 1 79 ? 2.936 -19.219 2.201 1 94.81 79 PHE A O 1
ATOM 641 N N . ARG A 1 80 ? 4.309 -18.203 3.627 1 94 80 ARG A N 1
ATOM 642 C CA . ARG A 1 80 ? 3.986 -19.188 4.664 1 94 80 ARG A CA 1
ATOM 643 C C . ARG A 1 80 ? 2.523 -19.078 5.082 1 94 80 ARG A C 1
ATOM 645 O O . ARG A 1 80 ? 1.825 -20.078 5.184 1 94 80 ARG A O 1
ATOM 652 N N . ASP A 1 81 ? 2.068 -17.891 5.352 1 95.44 81 ASP A N 1
ATOM 653 C CA . ASP A 1 81 ? 0.675 -17.672 5.727 1 95.44 81 ASP A CA 1
ATOM 654 C C . ASP A 1 81 ? -0.274 -18.219 4.664 1 95.44 81 ASP A C 1
ATOM 656 O O . ASP A 1 81 ? -1.242 -18.906 4.98 1 95.44 81 ASP A O 1
ATOM 660 N N . ILE A 1 82 ? -0.007 -17.906 3.469 1 93.81 82 ILE A N 1
ATOM 661 C CA . ILE A 1 82 ? -0.852 -18.328 2.355 1 93.81 82 ILE A CA 1
ATOM 662 C C . ILE A 1 82 ? -0.842 -19.859 2.242 1 93.81 82 ILE A C 1
ATOM 664 O O . ILE A 1 82 ? -1.898 -20.484 2.135 1 93.81 82 ILE A O 1
ATOM 668 N N . GLY A 1 83 ? 0.354 -20.422 2.252 1 92.44 83 GLY A N 1
ATOM 669 C CA . GLY A 1 83 ? 0.464 -21.875 2.168 1 92.44 83 GLY A CA 1
ATOM 670 C C . GLY A 1 83 ? -0.238 -22.594 3.305 1 92.44 83 GLY A C 1
ATOM 671 O O . GLY A 1 83 ? -0.782 -23.688 3.115 1 92.44 83 GLY A O 1
ATOM 672 N N . ASP A 1 84 ? -0.238 -22 4.48 1 92.75 84 ASP A N 1
ATOM 673 C CA . ASP A 1 84 ? -0.863 -22.578 5.668 1 92.75 84 ASP A CA 1
ATOM 674 C C . ASP A 1 84 ? -2.383 -22.438 5.609 1 92.75 84 ASP A C 1
ATOM 676 O O . ASP A 1 84 ? -3.092 -22.953 6.48 1 92.75 84 ASP A O 1
ATOM 680 N N . GLY A 1 85 ? -2.867 -21.766 4.613 1 91.5 85 GLY A N 1
ATOM 681 C CA . GLY A 1 85 ? -4.305 -21.562 4.492 1 91.5 85 GLY A CA 1
ATOM 682 C C . GLY A 1 85 ? -4.809 -20.375 5.289 1 91.5 85 GLY A C 1
ATOM 683 O O . GLY A 1 85 ? -6.004 -20.297 5.59 1 91.5 85 GLY A O 1
ATOM 684 N N . GLU A 1 86 ? -3.895 -19.547 5.738 1 93.81 86 GLU A N 1
ATOM 685 C CA . GLU A 1 86 ? -4.227 -18.344 6.484 1 93.81 86 GLU A CA 1
ATOM 686 C C . GLU A 1 86 ? -3.93 -17.094 5.66 1 93.81 86 GLU A C 1
ATOM 688 O O . GLU A 1 86 ? -3.201 -16.203 6.109 1 93.81 86 GLU A O 1
ATOM 693 N N . GLU A 1 87 ? -4.566 -16.984 4.516 1 92.81 87 GLU A N 1
ATOM 694 C CA . GLU A 1 87 ? -4.297 -15.898 3.572 1 92.81 87 GLU A CA 1
ATOM 695 C C . GLU A 1 87 ? -4.633 -14.539 4.176 1 92.81 87 GLU A C 1
ATOM 697 O O . GLU A 1 87 ? -3.982 -13.539 3.867 1 92.81 87 GLU A O 1
ATOM 702 N N . SER A 1 88 ? -5.625 -14.484 5.02 1 92.62 88 SER A N 1
ATOM 703 C CA . SER A 1 88 ? -6.086 -13.219 5.59 1 92.62 88 SER A CA 1
ATOM 704 C C . SER A 1 88 ? -4.977 -12.531 6.375 1 92.62 88 SER A C 1
ATOM 706 O O . SER A 1 88 ? -4.938 -11.305 6.457 1 92.62 88 SER A O 1
ATOM 708 N N . ARG A 1 89 ? -4.078 -13.312 6.891 1 94.81 89 ARG A N 1
ATOM 709 C CA . ARG A 1 89 ? -2.979 -12.773 7.688 1 94.81 89 ARG A CA 1
ATOM 710 C C . ARG A 1 89 ? -1.942 -12.094 6.797 1 94.81 89 ARG A C 1
ATOM 712 O O . ARG A 1 89 ? -1.125 -11.305 7.281 1 94.81 89 ARG A O 1
ATOM 719 N N . ALA A 1 90 ? -2 -12.461 5.57 1 96.75 90 ALA A N 1
ATOM 720 C CA . ALA A 1 90 ? -0.966 -11.984 4.66 1 96.75 90 ALA A CA 1
ATOM 721 C C . ALA A 1 90 ? -1.396 -10.688 3.975 1 96.75 90 ALA A C 1
ATOM 723 O O . ALA A 1 90 ? -0.561 -9.953 3.443 1 96.75 90 ALA A O 1
ATOM 724 N N . TRP A 1 91 ? -2.682 -10.359 3.926 1 96.88 91 TRP A N 1
ATOM 725 C CA . TRP A 1 91 ? -3.189 -9.281 3.082 1 96.88 91 TRP A CA 1
ATOM 726 C C . TRP A 1 91 ? -2.564 -7.949 3.469 1 96.88 91 TRP A C 1
ATOM 728 O O . TRP A 1 91 ? -2.025 -7.238 2.617 1 96.88 91 TRP A O 1
ATOM 738 N N . SER A 1 92 ? -2.566 -7.617 4.766 1 97.5 92 SER A N 1
ATOM 739 C CA . SER A 1 92 ? -2.014 -6.348 5.223 1 97.5 92 SER A CA 1
ATOM 740 C C . SER A 1 92 ? -0.52 -6.254 4.926 1 97.5 92 SER A C 1
ATOM 742 O O . SER A 1 92 ? -0.013 -5.184 4.586 1 97.5 92 SER A O 1
ATOM 744 N N . LEU A 1 93 ? 0.136 -7.355 5.086 1 98.38 93 LEU A N 1
ATOM 745 C CA . LEU A 1 93 ? 1.573 -7.387 4.84 1 98.38 93 LEU A CA 1
ATOM 746 C C . LEU A 1 93 ? 1.875 -7.219 3.354 1 98.38 93 LEU A C 1
ATOM 748 O O . LEU A 1 93 ? 2.854 -6.562 2.984 1 98.38 93 LEU A O 1
ATOM 752 N N . ILE A 1 94 ? 1.044 -7.879 2.553 1 98.06 94 ILE A N 1
ATOM 753 C CA . ILE A 1 94 ? 1.201 -7.691 1.114 1 98.06 94 ILE A CA 1
ATOM 754 C C . ILE A 1 94 ? 1.026 -6.215 0.765 1 98.06 94 ILE A C 1
ATOM 756 O O . ILE A 1 94 ? 1.793 -5.664 -0.027 1 98.06 94 ILE A O 1
ATOM 760 N N . GLY A 1 95 ? 0.067 -5.598 1.354 1 97.38 95 GLY A N 1
ATOM 761 C CA . GLY A 1 95 ? -0.087 -4.16 1.18 1 97.38 95 GLY A CA 1
ATOM 762 C C . GLY A 1 95 ? 1.15 -3.375 1.572 1 97.38 95 GLY A C 1
ATOM 763 O O . GLY A 1 95 ? 1.595 -2.496 0.831 1 97.38 95 GLY A O 1
ATOM 764 N N . ALA A 1 96 ? 1.663 -3.674 2.688 1 98.25 96 ALA A N 1
ATOM 765 C CA . ALA A 1 96 ? 2.877 -3.01 3.154 1 98.25 96 ALA A CA 1
ATOM 766 C C . ALA A 1 96 ? 4.023 -3.207 2.168 1 98.25 96 ALA A C 1
ATOM 768 O O . ALA A 1 96 ? 4.742 -2.258 1.844 1 98.25 96 ALA A O 1
ATOM 769 N N . LEU A 1 97 ? 4.16 -4.41 1.719 1 98.62 97 LEU A N 1
ATOM 770 C CA . LEU A 1 97 ? 5.254 -4.781 0.825 1 98.62 97 LEU A CA 1
ATOM 771 C C . LEU A 1 97 ? 5.199 -3.965 -0.462 1 98.62 97 LEU A C 1
ATOM 773 O O . LEU A 1 97 ? 6.234 -3.521 -0.965 1 98.62 97 LEU A O 1
ATOM 777 N N . THR A 1 98 ? 4.055 -3.777 -1.044 1 97.81 98 THR A N 1
ATOM 778 C CA . THR A 1 98 ? 3.934 -3.07 -2.314 1 97.81 98 THR A CA 1
ATOM 779 C C . THR A 1 98 ? 4.395 -1.622 -2.172 1 97.81 98 THR A C 1
ATOM 781 O O . THR A 1 98 ? 4.918 -1.035 -3.121 1 97.81 98 THR A O 1
ATOM 784 N N . ARG A 1 99 ? 4.234 -1.048 -1.021 1 96.88 99 ARG A N 1
ATOM 785 C CA . ARG A 1 99 ? 4.699 0.32 -0.818 1 96.88 99 ARG A CA 1
ATOM 786 C C . ARG A 1 99 ? 6.172 0.342 -0.417 1 96.88 99 ARG A C 1
ATOM 788 O O . ARG A 1 99 ? 6.918 1.229 -0.83 1 96.88 99 ARG A O 1
ATOM 795 N N . MET A 1 100 ? 6.555 -0.59 0.345 1 97.69 100 MET A N 1
ATOM 796 C CA . MET A 1 100 ? 7.945 -0.663 0.788 1 97.69 100 MET A CA 1
ATOM 797 C C . MET A 1 100 ? 8.891 -0.752 -0.404 1 97.69 100 MET A C 1
ATOM 799 O O . MET A 1 100 ? 9.953 -0.125 -0.408 1 97.69 100 MET A O 1
ATOM 803 N N . VAL A 1 101 ? 8.539 -1.525 -1.401 1 97.5 101 VAL A N 1
ATOM 804 C CA . VAL A 1 101 ? 9.414 -1.655 -2.562 1 97.5 101 VAL A CA 1
ATOM 805 C C . VAL A 1 101 ? 9.492 -0.322 -3.305 1 97.5 101 VAL A C 1
ATOM 807 O O . VAL A 1 101 ? 10.516 0.002 -3.908 1 97.5 101 VAL A O 1
ATOM 810 N N . GLU A 1 102 ? 8.445 0.4 -3.301 1 94.75 102 GLU A N 1
ATOM 811 C CA . GLU A 1 102 ? 8.469 1.731 -3.898 1 94.75 102 GLU A CA 1
ATOM 812 C C . GLU A 1 102 ? 9.359 2.678 -3.105 1 94.75 102 GLU A C 1
ATOM 814 O O . GLU A 1 102 ? 10.148 3.428 -3.688 1 94.75 102 GLU A O 1
ATOM 819 N N . TYR A 1 103 ? 9.219 2.627 -1.762 1 95.19 103 TYR A N 1
ATOM 820 C CA . TYR A 1 103 ? 10.016 3.48 -0.89 1 95.19 103 TYR A CA 1
ATOM 821 C C . TYR A 1 103 ? 11.5 3.199 -1.066 1 95.19 103 TYR A C 1
ATOM 823 O O . TYR A 1 103 ? 12.328 4.113 -0.985 1 95.19 103 TYR A O 1
ATOM 831 N N . LEU A 1 104 ? 11.781 1.969 -1.358 1 95.44 104 LEU A N 1
ATOM 832 C CA . LEU A 1 104 ? 13.164 1.553 -1.542 1 95.44 104 LEU A CA 1
ATOM 833 C C . LEU A 1 104 ? 13.602 1.737 -2.992 1 95.44 104 LEU A C 1
ATOM 835 O O . LEU A 1 104 ? 14.734 1.41 -3.35 1 95.44 104 LEU A O 1
ATOM 839 N N . GLN A 1 105 ? 12.68 2.178 -3.871 1 92.19 105 GLN A N 1
ATOM 840 C CA . GLN A 1 105 ? 12.922 2.457 -5.285 1 92.19 105 GLN A CA 1
ATOM 841 C C . GLN A 1 105 ? 13.328 1.193 -6.035 1 92.19 105 GLN A C 1
ATOM 843 O O . GLN A 1 105 ? 14.211 1.232 -6.895 1 92.19 105 GLN A O 1
ATOM 848 N N . LEU A 1 106 ? 12.711 0.089 -5.594 1 96 106 LEU A N 1
ATOM 849 C CA . LEU A 1 106 ? 12.984 -1.175 -6.273 1 96 106 LEU A CA 1
ATOM 850 C C . LEU A 1 106 ? 12.062 -1.348 -7.477 1 96 106 LEU A C 1
ATOM 852 O O . LEU A 1 106 ? 12.203 -2.311 -8.234 1 96 106 LEU A O 1
ATOM 856 N N . THR A 1 107 ? 11.172 -0.442 -7.738 1 95 107 THR A N 1
ATOM 857 C CA . THR A 1 107 ? 10.211 -0.528 -8.836 1 95 107 THR A CA 1
ATOM 858 C C . THR A 1 107 ? 10.828 -0.013 -10.133 1 95 107 THR A C 1
ATOM 860 O O . THR A 1 107 ? 10.234 -0.141 -11.203 1 95 107 THR A O 1
ATOM 863 N N . ILE A 1 108 ? 11.992 0.61 -10.016 1 91.69 108 ILE A N 1
ATOM 864 C CA . ILE A 1 108 ? 12.648 1.185 -11.18 1 91.69 108 ILE A CA 1
ATOM 865 C C . ILE A 1 108 ? 14.102 0.698 -11.242 1 91.69 108 ILE A C 1
ATOM 867 O O . ILE A 1 108 ? 14.617 0.153 -10.273 1 91.69 108 ILE A O 1
ATOM 871 N N . GLU A 1 109 ? 14.695 0.928 -12.445 1 89.25 109 GLU A N 1
ATOM 872 C CA . GLU A 1 109 ? 16.109 0.605 -12.594 1 89.25 109 GLU A CA 1
ATOM 873 C C . GLU A 1 109 ? 16.984 1.784 -12.188 1 89.25 109 GLU A C 1
ATOM 875 O O . GLU A 1 109 ? 16.609 2.941 -12.359 1 89.25 109 GLU A O 1
ATOM 880 N N . CYS A 1 110 ? 18.094 1.602 -11.609 1 73.06 110 CYS A N 1
ATOM 881 C CA . CYS A 1 110 ? 18.984 2.637 -11.102 1 73.06 110 CYS A CA 1
ATOM 882 C C . CYS A 1 110 ? 19.406 3.588 -12.211 1 73.06 110 CYS A C 1
ATOM 884 O O . CYS A 1 110 ? 19.625 4.777 -11.969 1 73.06 110 CYS A O 1
ATOM 886 N N . GLU A 1 111 ? 19.578 3.184 -13.375 1 64.69 111 GLU A N 1
ATOM 887 C CA . GLU A 1 111 ? 20.078 4.004 -14.469 1 64.69 111 GLU A CA 1
ATOM 888 C C . GLU A 1 111 ? 19.078 5.082 -14.867 1 64.69 111 GLU A C 1
ATOM 890 O O . GLU A 1 111 ? 19.438 6.059 -15.523 1 64.69 111 GLU A O 1
ATOM 895 N N . GLU A 1 112 ? 17.906 5.066 -14.609 1 57.41 112 GLU A N 1
ATOM 896 C CA . GLU A 1 112 ? 16.844 5.961 -15.086 1 57.41 112 GLU A CA 1
ATOM 897 C C . GLU A 1 112 ? 16.875 7.293 -14.344 1 57.41 112 GLU A C 1
ATOM 899 O O . GLU A 1 112 ? 16.141 8.219 -14.688 1 57.41 112 GLU A O 1
ATOM 904 N N . ALA A 1 113 ? 17.797 7.578 -13.523 1 53.56 113 ALA A N 1
ATOM 905 C CA . ALA A 1 113 ? 17.766 8.711 -12.609 1 53.56 113 ALA A CA 1
ATOM 906 C C . ALA A 1 113 ? 18.172 10 -13.32 1 53.56 113 ALA A C 1
ATOM 908 O O . ALA A 1 113 ? 18.422 11.023 -12.672 1 53.56 113 ALA A O 1
ATOM 909 N N . ASP A 1 114 ? 17.984 10.125 -14.711 1 55.47 114 ASP A N 1
ATOM 910 C CA . ASP A 1 114 ? 18.609 11.273 -15.352 1 55.47 114 ASP A CA 1
ATOM 911 C C . ASP A 1 114 ? 17.766 12.531 -15.195 1 55.47 114 ASP A C 1
ATOM 913 O O . ASP A 1 114 ? 18.266 13.648 -15.344 1 55.47 114 ASP A O 1
ATOM 917 N N . ARG A 1 115 ? 16.5 12.539 -15.195 1 58.19 115 ARG A N 1
ATOM 918 C CA . ARG A 1 115 ? 15.828 13.836 -15.195 1 58.19 115 ARG A CA 1
ATOM 919 C C . ARG A 1 115 ? 15.773 14.422 -13.789 1 58.19 115 ARG A C 1
ATOM 921 O O . ARG A 1 115 ? 15.648 13.688 -12.812 1 58.19 115 ARG A O 1
ATOM 928 N N . SER A 1 116 ? 16.094 15.695 -13.844 1 65.31 116 SER A N 1
ATOM 929 C CA . SER A 1 116 ? 16.25 16.375 -12.562 1 65.31 116 SER A CA 1
ATOM 930 C C . SER A 1 116 ? 14.93 16.953 -12.07 1 65.31 116 SER A C 1
ATOM 932 O O . SER A 1 116 ? 14.094 17.375 -12.875 1 65.31 116 SER A O 1
ATOM 934 N N . SER A 1 117 ? 14.484 16.703 -11 1 74.12 117 SER A N 1
ATOM 935 C CA . SER A 1 117 ? 13.391 17.359 -10.297 1 74.12 117 SER A CA 1
ATOM 936 C C . SER A 1 117 ? 13.906 18.297 -9.219 1 74.12 117 SER A C 1
ATOM 938 O O . SER A 1 117 ? 15.062 18.188 -8.797 1 74.12 117 SER A O 1
ATOM 940 N N . PHE A 1 118 ? 13.047 19.312 -8.992 1 75.31 118 PHE A N 1
ATOM 941 C CA . PHE A 1 118 ? 13.438 20.25 -7.945 1 75.31 118 PHE A CA 1
ATOM 942 C C . PHE A 1 118 ? 13.578 19.531 -6.602 1 75.31 118 PHE A C 1
ATOM 944 O O . PHE A 1 118 ? 14.531 19.781 -5.859 1 75.31 118 PHE A O 1
ATOM 951 N N . SER A 1 119 ? 12.602 18.734 -6.328 1 79.06 119 SER A N 1
ATOM 952 C CA . SER A 1 119 ? 12.656 17.953 -5.094 1 79.06 119 SER A CA 1
ATOM 953 C C . SER A 1 119 ? 12.93 16.484 -5.379 1 79.06 119 SER A C 1
ATOM 955 O O . SER A 1 119 ? 12.172 15.836 -6.105 1 79.06 119 SER A O 1
ATOM 957 N N . ARG A 1 120 ? 14.008 16.047 -4.805 1 79.44 120 ARG A N 1
ATOM 958 C CA . ARG A 1 120 ? 14.398 14.656 -5.004 1 79.44 120 ARG A CA 1
ATOM 959 C C . ARG A 1 120 ? 13.883 13.773 -3.869 1 79.44 120 ARG A C 1
ATOM 961 O O . ARG A 1 120 ? 13.859 14.203 -2.711 1 79.44 120 ARG A O 1
ATOM 968 N N . PRO A 1 121 ? 13.5 12.578 -4.25 1 84.31 121 PRO A N 1
ATOM 969 C CA . PRO A 1 121 ? 13.016 11.664 -3.211 1 84.31 121 PRO A CA 1
ATOM 970 C C . PRO A 1 121 ? 14.109 11.273 -2.213 1 84.31 121 PRO A C 1
ATOM 972 O O . PRO A 1 121 ? 15.281 11.219 -2.574 1 84.31 121 PRO A O 1
ATOM 975 N N . TYR A 1 122 ? 13.664 11.086 -1.011 1 87.38 122 TYR A N 1
ATOM 976 C CA . TYR A 1 122 ? 14.547 10.594 0.04 1 87.38 122 TYR A CA 1
ATOM 977 C C . TYR A 1 122 ? 15.141 9.242 -0.337 1 87.38 122 TYR A C 1
ATOM 979 O O . TYR A 1 122 ? 14.422 8.344 -0.784 1 87.38 122 TYR A O 1
ATOM 987 N N . VAL A 1 123 ? 16.453 9.125 -0.23 1 83.62 123 VAL A N 1
ATOM 988 C CA . VAL A 1 123 ? 17.125 7.883 -0.581 1 83.62 123 VAL A CA 1
ATOM 989 C C . VAL A 1 123 ? 17.219 6.977 0.645 1 83.62 123 VAL A C 1
ATOM 991 O O . VAL A 1 123 ? 17.953 7.266 1.588 1 83.62 123 VAL A O 1
ATOM 994 N N . SER A 1 124 ? 16.484 5.926 0.606 1 86.88 124 SER A N 1
ATOM 995 C CA . SER A 1 124 ? 16.422 5.023 1.752 1 86.88 124 SER A CA 1
ATOM 996 C C . SER A 1 124 ? 17.359 3.834 1.572 1 86.88 124 SER A C 1
ATOM 998 O O . SER A 1 124 ? 17.656 3.121 2.533 1 86.88 124 SER A O 1
ATOM 1000 N N . LEU A 1 125 ? 17.812 3.607 0.403 1 90.38 125 LEU A N 1
ATOM 1001 C CA . LEU A 1 125 ? 18.656 2.459 0.091 1 90.38 125 LEU A CA 1
ATOM 1002 C C . LEU A 1 125 ? 19.828 2.869 -0.801 1 90.38 125 LEU A C 1
ATOM 1004 O O . LEU A 1 125 ? 19.625 3.535 -1.821 1 90.38 125 LEU A O 1
ATOM 1008 N N . HIS A 1 126 ? 21 2.496 -0.392 1 88.56 126 HIS A N 1
ATOM 1009 C CA . HIS A 1 126 ? 22.188 2.781 -1.198 1 88.56 126 HIS A CA 1
ATOM 1010 C C . HIS A 1 126 ? 22.172 1.986 -2.5 1 88.56 126 HIS A C 1
ATOM 1012 O O . HIS A 1 126 ? 21.594 0.898 -2.561 1 88.56 126 HIS A O 1
ATOM 1018 N N . PRO A 1 127 ? 22.781 2.529 -3.473 1 89.25 127 PRO A N 1
ATOM 1019 C CA . PRO A 1 127 ? 22.859 1.776 -4.727 1 89.25 127 PRO A CA 1
ATOM 1020 C C . PRO A 1 127 ? 23.5 0.402 -4.551 1 89.25 127 PRO A C 1
ATOM 1022 O O . PRO A 1 127 ? 24.312 0.206 -3.641 1 89.25 127 PRO A O 1
ATOM 1025 N N . SER A 1 128 ? 23.156 -0.515 -5.355 1 91.44 128 SER A N 1
ATOM 1026 C CA . SER A 1 128 ? 23.641 -1.886 -5.25 1 91.44 128 SER A CA 1
ATOM 1027 C C . SER A 1 128 ? 25.141 -1.966 -5.547 1 91.44 128 SER A C 1
ATOM 1029 O O . SER A 1 128 ? 25.656 -1.203 -6.367 1 91.44 128 SER A O 1
ATOM 1031 N N . HIS A 1 129 ? 25.719 -2.977 -4.801 1 88.12 129 HIS A N 1
ATOM 1032 C CA . HIS A 1 129 ? 27.125 -3.25 -5.031 1 88.12 129 HIS A CA 1
ATOM 1033 C C . HIS A 1 129 ? 27.312 -4.266 -6.152 1 88.12 129 HIS A C 1
ATOM 1035 O O . HIS A 1 129 ? 27.438 -5.469 -5.898 1 88.12 129 HIS A O 1
ATOM 1041 N N . GLY A 1 130 ? 26.969 -3.914 -7.383 1 90.81 130 GLY A N 1
ATOM 1042 C CA . GLY A 1 130 ? 27.203 -4.801 -8.508 1 90.81 130 GLY A CA 1
ATOM 1043 C C . GLY A 1 130 ? 25.938 -5.363 -9.109 1 90.81 130 GLY A C 1
ATOM 1044 O O . GLY A 1 130 ? 24.844 -5.133 -8.586 1 90.81 130 GLY A O 1
ATOM 1045 N N . TRP A 1 131 ? 26.156 -6.18 -10.062 1 94.69 131 TRP A N 1
ATOM 1046 C CA . TRP A 1 131 ? 25.047 -6.703 -10.844 1 94.69 131 TRP A CA 1
ATOM 1047 C C . TRP A 1 131 ? 24.297 -7.777 -10.07 1 94.69 131 TRP A C 1
ATOM 1049 O O . TRP A 1 131 ? 23.062 -7.836 -10.117 1 94.69 131 TRP A O 1
ATOM 1059 N N . THR A 1 132 ? 24.984 -8.602 -9.359 1 96.31 132 THR A N 1
ATOM 1060 C CA . THR A 1 132 ? 24.375 -9.711 -8.641 1 96.31 132 THR A CA 1
ATOM 1061 C C . THR A 1 132 ? 23.375 -9.203 -7.598 1 96.31 132 THR A C 1
ATOM 1063 O O . THR A 1 132 ? 22.281 -9.75 -7.457 1 96.31 132 THR A O 1
ATOM 1066 N N . GLU A 1 133 ? 23.797 -8.211 -6.91 1 95.56 133 GLU A N 1
ATOM 1067 C CA . GLU A 1 133 ? 22.906 -7.609 -5.926 1 95.56 133 GLU A CA 1
ATOM 1068 C C . GLU A 1 133 ? 21.734 -6.906 -6.602 1 95.56 133 GLU A C 1
ATOM 1070 O O . GLU A 1 133 ? 20.609 -6.941 -6.102 1 95.56 133 GLU A O 1
ATOM 1075 N N . ALA A 1 134 ? 22.016 -6.238 -7.672 1 95.75 134 ALA A N 1
ATOM 1076 C CA . ALA A 1 134 ? 20.938 -5.59 -8.422 1 95.75 134 ALA A CA 1
ATOM 1077 C C . ALA A 1 134 ? 19.906 -6.605 -8.883 1 95.75 134 ALA A C 1
ATOM 1079 O O . ALA A 1 134 ? 18.703 -6.344 -8.82 1 95.75 134 ALA A O 1
ATOM 1080 N N . GLU A 1 135 ? 20.391 -7.77 -9.344 1 97 135 GLU A N 1
ATOM 1081 C CA . GLU A 1 135 ? 19.484 -8.852 -9.734 1 97 135 GLU A CA 1
ATOM 1082 C C . GLU A 1 135 ? 18.703 -9.383 -8.539 1 97 135 GLU A C 1
ATOM 1084 O O . GLU A 1 135 ? 17.516 -9.727 -8.664 1 97 135 GLU A O 1
ATOM 1089 N N . GLU A 1 136 ? 19.344 -9.453 -7.441 1 97.12 136 GLU A N 1
ATOM 1090 C CA . GLU A 1 136 ? 18.656 -9.867 -6.227 1 97.12 136 GLU A CA 1
ATOM 1091 C C . GLU A 1 136 ? 17.5 -8.914 -5.895 1 97.12 136 GLU A C 1
ATOM 1093 O O . GLU A 1 136 ? 16.406 -9.352 -5.574 1 97.12 136 GLU A O 1
ATOM 1098 N N . ARG A 1 137 ? 17.75 -7.652 -5.941 1 97.12 137 ARG A N 1
ATOM 1099 C CA . ARG A 1 137 ? 16.734 -6.641 -5.688 1 97.12 137 ARG A CA 1
ATOM 1100 C C . ARG A 1 137 ? 15.609 -6.734 -6.703 1 97.12 137 ARG A C 1
ATOM 1102 O O . ARG A 1 137 ? 14.438 -6.578 -6.348 1 97.12 137 ARG A O 1
ATOM 1109 N N . ARG A 1 138 ? 15.969 -6.98 -7.918 1 96.88 138 ARG A N 1
ATOM 1110 C CA . ARG A 1 138 ? 14.969 -7.172 -8.969 1 96.88 138 ARG A CA 1
ATOM 1111 C C . ARG A 1 138 ? 14.055 -8.352 -8.648 1 96.88 138 ARG A C 1
ATOM 1113 O O . ARG A 1 138 ? 12.836 -8.242 -8.766 1 96.88 138 ARG A O 1
ATOM 1120 N N . ARG A 1 139 ? 14.617 -9.422 -8.258 1 97.69 139 ARG A N 1
ATOM 1121 C CA . ARG A 1 139 ? 13.859 -10.625 -7.938 1 97.69 139 ARG A CA 1
ATOM 1122 C C . ARG A 1 139 ? 12.961 -10.398 -6.727 1 97.69 139 ARG A C 1
ATOM 1124 O O . ARG A 1 139 ? 11.828 -10.891 -6.688 1 97.69 139 ARG A O 1
ATOM 1131 N N . VAL A 1 140 ? 13.492 -9.656 -5.762 1 98.25 140 VAL A N 1
ATOM 1132 C CA . VAL A 1 140 ? 12.688 -9.328 -4.594 1 98.25 140 VAL A CA 1
ATOM 1133 C C . VAL A 1 140 ? 11.453 -8.531 -5.02 1 98.25 140 VAL A C 1
ATOM 1135 O O . VAL A 1 140 ? 10.336 -8.828 -4.59 1 98.25 140 VAL A O 1
ATOM 1138 N N . PHE A 1 141 ? 11.641 -7.582 -5.883 1 98.31 141 PHE A N 1
ATOM 1139 C CA . PHE A 1 141 ? 10.516 -6.797 -6.387 1 98.31 141 PHE A CA 1
ATOM 1140 C C . PHE A 1 141 ? 9.484 -7.691 -7.055 1 98.31 141 PHE A C 1
ATOM 1142 O O . PHE A 1 141 ? 8.289 -7.582 -6.777 1 98.31 141 PHE A O 1
ATOM 1149 N N . TRP A 1 142 ? 9.898 -8.508 -7.891 1 98 142 TRP A N 1
ATOM 1150 C CA . TRP A 1 142 ? 8.969 -9.32 -8.664 1 98 142 TRP A CA 1
ATOM 1151 C C . TRP A 1 142 ? 8.25 -10.328 -7.766 1 98 142 TRP A C 1
ATOM 1153 O O . TRP A 1 142 ? 7.121 -10.727 -8.055 1 98 142 TRP A O 1
ATOM 1163 N N . CYS A 1 143 ? 8.914 -10.766 -6.676 1 98.06 143 CYS A N 1
ATOM 1164 C CA . CYS A 1 143 ? 8.195 -11.578 -5.699 1 98.06 143 CYS A CA 1
ATOM 1165 C C . CYS A 1 143 ? 7.039 -10.797 -5.086 1 98.06 143 CYS A C 1
ATOM 1167 O O . CYS A 1 143 ? 5.945 -11.336 -4.91 1 98.06 143 CYS A O 1
ATOM 1169 N N . VAL A 1 144 ? 7.262 -9.555 -4.758 1 98.31 144 VAL A N 1
ATOM 1170 C CA . VAL A 1 144 ? 6.211 -8.695 -4.215 1 98.31 144 VAL A CA 1
ATOM 1171 C C . VAL A 1 144 ? 5.121 -8.492 -5.266 1 98.31 144 VAL A C 1
ATOM 1173 O O . VAL A 1 144 ? 3.932 -8.508 -4.945 1 98.31 144 VAL A O 1
ATOM 1176 N N . PHE A 1 145 ? 5.562 -8.281 -6.504 1 97.56 145 PHE A N 1
ATOM 1177 C CA . PHE A 1 145 ? 4.648 -8.133 -7.629 1 97.56 145 PHE A CA 1
ATOM 1178 C C . PHE A 1 145 ? 3.705 -9.328 -7.723 1 97.56 145 PHE A C 1
ATOM 1180 O O . PHE A 1 145 ? 2.494 -9.164 -7.879 1 97.56 145 PHE A O 1
ATOM 1187 N N . ASN A 1 146 ? 4.277 -10.492 -7.602 1 96.88 146 ASN A N 1
ATOM 1188 C CA . ASN A 1 146 ? 3.48 -11.711 -7.668 1 96.88 146 ASN A CA 1
ATOM 1189 C C . ASN A 1 146 ? 2.5 -11.805 -6.5 1 96.88 146 ASN A C 1
ATOM 1191 O O . ASN A 1 146 ? 1.36 -12.242 -6.676 1 96.88 146 ASN A O 1
ATOM 1195 N N . LEU A 1 147 ? 2.926 -11.461 -5.363 1 97.12 147 LEU A N 1
ATOM 1196 C CA . LEU A 1 147 ? 2.047 -11.469 -4.199 1 97.12 147 LEU A CA 1
ATOM 1197 C C . LEU A 1 147 ? 0.898 -10.477 -4.379 1 97.12 147 LEU A C 1
ATOM 1199 O O . LEU A 1 147 ? -0.244 -10.781 -4.02 1 97.12 147 LEU A O 1
ATOM 1203 N N . ASP A 1 148 ? 1.203 -9.336 -4.883 1 96.81 148 ASP A N 1
ATOM 1204 C CA . ASP A 1 148 ? 0.185 -8.328 -5.156 1 96.81 148 ASP A CA 1
ATOM 1205 C C . ASP A 1 148 ? -0.88 -8.859 -6.109 1 96.81 148 ASP A C 1
ATOM 1207 O O . ASP A 1 148 ? -2.078 -8.688 -5.871 1 96.81 148 ASP A O 1
ATOM 1211 N N . ARG A 1 149 ? -0.439 -9.492 -7.164 1 96 149 ARG A N 1
ATOM 1212 C CA . ARG A 1 149 ? -1.373 -10.055 -8.133 1 96 149 ARG A CA 1
ATOM 1213 C C . ARG A 1 149 ? -2.18 -11.195 -7.52 1 96 149 ARG A C 1
ATOM 1215 O O . ARG A 1 149 ? -3.373 -11.336 -7.797 1 96 149 ARG A O 1
ATOM 1222 N N . PHE A 1 150 ? -1.463 -12 -6.754 1 93.88 150 PHE A N 1
ATOM 1223 C CA . PHE A 1 150 ? -2.164 -13.086 -6.074 1 93.88 150 PHE A CA 1
ATOM 1224 C C . PHE A 1 150 ? -3.309 -12.539 -5.23 1 93.88 150 PHE A C 1
ATOM 1226 O O . PHE A 1 150 ? -4.414 -13.086 -5.246 1 93.88 150 PHE A O 1
ATOM 1233 N N . CYS A 1 151 ? -3.002 -11.539 -4.516 1 94.25 151 CYS A N 1
ATOM 1234 C CA . CYS A 1 151 ? -4.02 -10.914 -3.674 1 94.25 151 CYS A CA 1
ATOM 1235 C C . CYS A 1 151 ? -5.191 -10.414 -4.512 1 94.25 151 CYS A C 1
ATOM 1237 O O . CYS A 1 151 ? -6.348 -10.695 -4.191 1 94.25 151 CYS A O 1
ATOM 1239 N N . SER A 1 152 ? -4.961 -9.727 -5.547 1 92.88 152 SER A N 1
ATOM 1240 C CA . SER A 1 152 ? -5.992 -9.156 -6.41 1 92.88 152 SER A CA 1
ATOM 1241 C C . SER A 1 152 ? -6.824 -10.25 -7.07 1 92.88 152 SER A C 1
ATOM 1243 O O . SER A 1 152 ? -8.055 -10.164 -7.113 1 92.88 152 SER A O 1
ATOM 1245 N N . VAL A 1 153 ? -6.195 -11.281 -7.543 1 91.25 153 VAL A N 1
ATOM 1246 C CA . VAL A 1 153 ? -6.883 -12.352 -8.25 1 91.25 153 VAL A CA 1
ATOM 1247 C C . VAL A 1 153 ? -7.77 -13.125 -7.273 1 91.25 153 VAL A C 1
ATOM 1249 O O . VAL A 1 153 ? -8.891 -13.516 -7.617 1 91.25 153 VAL A O 1
ATOM 1252 N N . THR A 1 154 ? -7.277 -13.328 -6.102 1 90 154 THR A N 1
ATOM 1253 C CA . THR A 1 154 ? -7.992 -14.125 -5.109 1 90 154 THR A CA 1
ATOM 1254 C C . THR A 1 154 ? -9.18 -13.352 -4.543 1 90 154 THR A C 1
ATOM 1256 O O . THR A 1 154 ? -10.242 -13.93 -4.301 1 90 154 THR A O 1
ATOM 1259 N N . THR A 1 155 ? -9.047 -12.086 -4.398 1 91.62 155 THR A N 1
ATOM 1260 C CA . THR A 1 155 ? -10.047 -11.32 -3.67 1 91.62 155 THR A CA 1
ATOM 1261 C C . THR A 1 155 ? -10.828 -10.414 -4.617 1 91.62 155 THR A C 1
ATOM 1263 O O . THR A 1 155 ? -11.867 -9.867 -4.242 1 91.62 155 THR A O 1
ATOM 1266 N N . ALA A 1 156 ? -10.25 -10.203 -5.836 1 90.31 156 ALA A N 1
ATOM 1267 C CA . ALA A 1 156 ? -10.789 -9.258 -6.816 1 90.31 156 ALA A CA 1
ATOM 1268 C C . ALA A 1 156 ? -10.617 -7.82 -6.344 1 90.31 156 ALA A C 1
ATOM 1270 O O . ALA A 1 156 ? -11.375 -6.934 -6.746 1 90.31 156 ALA A O 1
ATOM 1271 N N . TRP A 1 157 ? -9.742 -7.613 -5.387 1 91.25 157 TRP A N 1
ATOM 1272 C CA . TRP A 1 157 ? -9.375 -6.258 -5 1 91.25 157 TRP A CA 1
ATOM 1273 C C . TRP A 1 157 ? -8.453 -5.629 -6.039 1 91.25 157 TRP A C 1
ATOM 1275 O O . TRP A 1 157 ? -7.867 -6.332 -6.867 1 91.25 157 TRP A O 1
ATOM 1285 N N . ASN A 1 158 ? -8.312 -4.34 -5.969 1 89.56 158 ASN A N 1
ATOM 1286 C CA . ASN A 1 158 ? -7.469 -3.639 -6.934 1 89.56 158 ASN A CA 1
ATOM 1287 C C . ASN A 1 158 ? -5.992 -3.949 -6.719 1 89.56 158 ASN A C 1
ATOM 1289 O O . ASN A 1 158 ? -5.547 -4.129 -5.582 1 89.56 158 ASN A O 1
ATOM 1293 N N . THR A 1 159 ? -5.324 -3.973 -7.777 1 92.12 159 THR A N 1
ATOM 1294 C CA . THR A 1 159 ? -3.875 -4.137 -7.688 1 92.12 159 THR A CA 1
ATOM 1295 C C . THR A 1 159 ? -3.211 -2.846 -7.223 1 92.12 159 THR A C 1
ATOM 1297 O O . THR A 1 159 ? -3.719 -1.753 -7.477 1 92.12 159 THR A O 1
ATOM 1300 N N . SER A 1 160 ? -2.148 -3.002 -6.578 1 92.19 160 SER A N 1
ATOM 1301 C CA . SER A 1 160 ? -1.424 -1.849 -6.055 1 92.19 160 SER A CA 1
ATOM 1302 C C . SER A 1 160 ? -0.348 -1.382 -7.031 1 92.19 160 SER A C 1
ATOM 1304 O O . SER A 1 160 ? -0.217 -0.184 -7.293 1 92.19 160 SER A O 1
ATOM 1306 N N . LEU A 1 161 ? 0.396 -2.258 -7.555 1 93.88 161 LEU A N 1
ATOM 1307 C CA . LEU A 1 161 ? 1.522 -1.922 -8.422 1 93.88 161 LEU A CA 1
ATOM 1308 C C . LEU A 1 161 ? 1.07 -1.78 -9.867 1 93.88 161 LEU A C 1
ATOM 1310 O O . LEU A 1 161 ? 0.606 -2.748 -10.477 1 93.88 161 LEU A O 1
ATOM 1314 N N . THR A 1 162 ? 1.172 -0.62 -10.445 1 89.88 162 THR A N 1
ATOM 1315 C CA . THR A 1 162 ? 0.771 -0.33 -11.812 1 89.88 162 THR A CA 1
ATOM 1316 C C . THR A 1 162 ? 1.912 0.329 -12.586 1 89.88 162 THR A C 1
ATOM 1318 O O . THR A 1 162 ? 2.979 0.586 -12.023 1 89.88 162 THR A O 1
ATOM 1321 N N . SER A 1 163 ? 1.686 0.647 -13.766 1 87 163 SER A N 1
ATOM 1322 C CA . SER A 1 163 ? 2.719 1.216 -14.625 1 87 163 SER A CA 1
ATOM 1323 C C . SER A 1 163 ? 3.051 2.648 -14.219 1 87 163 SER A C 1
ATOM 1325 O O . SER A 1 163 ? 4.062 3.203 -14.648 1 87 163 SER A O 1
ATOM 1327 N N . ASP A 1 164 ? 2.238 3.197 -13.414 1 79.44 164 ASP A N 1
ATOM 1328 C CA . ASP A 1 164 ? 2.498 4.559 -12.953 1 79.44 164 ASP A CA 1
ATOM 1329 C C . ASP A 1 164 ? 3.795 4.625 -12.156 1 79.44 164 ASP A C 1
ATOM 1331 O O . ASP A 1 164 ? 4.492 5.645 -12.172 1 79.44 164 ASP A O 1
ATOM 1335 N N . ASP A 1 165 ? 4.023 3.5 -11.516 1 80.88 165 ASP A N 1
ATOM 1336 C CA . ASP A 1 165 ? 5.148 3.582 -10.594 1 80.88 165 ASP A CA 1
ATOM 1337 C C . ASP A 1 165 ? 6.148 2.457 -10.844 1 80.88 165 ASP A C 1
ATOM 1339 O O . ASP A 1 165 ? 7.145 2.332 -10.125 1 80.88 165 ASP A O 1
ATOM 1343 N N . VAL A 1 166 ? 5.875 1.631 -11.828 1 91.25 166 VAL A N 1
ATOM 1344 C CA . VAL A 1 166 ? 6.727 0.458 -12.008 1 91.25 166 VAL A CA 1
ATOM 1345 C C . VAL A 1 166 ? 7.355 0.481 -13.398 1 91.25 166 VAL A C 1
ATO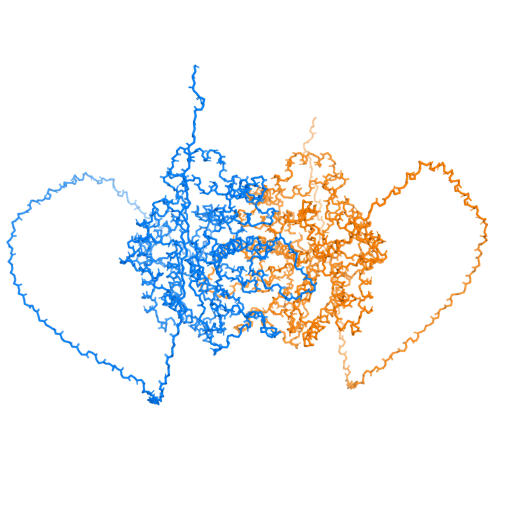M 1347 O O . VAL A 1 166 ? 6.648 0.616 -14.406 1 91.25 166 VAL A O 1
ATOM 1350 N N . ASN A 1 167 ? 8.539 0.451 -13.516 1 91.44 167 ASN A N 1
ATOM 1351 C CA . ASN A 1 167 ? 9.344 0.275 -14.719 1 91.44 167 ASN A CA 1
ATOM 1352 C C . ASN A 1 167 ? 10.609 -0.525 -14.438 1 91.44 167 ASN A C 1
ATOM 1354 O O . ASN A 1 167 ? 11.664 0.051 -14.18 1 91.44 167 ASN A O 1
ATOM 1358 N N . ARG A 1 168 ? 10.469 -1.776 -14.602 1 93.88 168 ARG A N 1
ATOM 1359 C CA . ARG A 1 168 ? 11.539 -2.67 -14.164 1 93.88 168 ARG A CA 1
ATOM 1360 C C . ARG A 1 168 ? 11.766 -3.791 -15.172 1 93.88 168 ARG A C 1
ATOM 1362 O O . ARG A 1 168 ? 10.828 -4.215 -15.859 1 93.88 168 ARG A O 1
ATOM 1369 N N . ARG A 1 169 ? 12.984 -4.273 -15.266 1 95 169 ARG A N 1
ATOM 1370 C CA . ARG A 1 169 ? 13.352 -5.383 -16.141 1 95 169 ARG A CA 1
ATOM 1371 C C . ARG A 1 169 ? 12.93 -6.719 -15.531 1 95 169 ARG A C 1
ATOM 1373 O O . ARG A 1 169 ? 12.805 -6.844 -14.312 1 95 169 ARG A O 1
ATOM 1380 N N . LEU A 1 170 ? 12.742 -7.676 -16.391 1 96.69 170 LEU A N 1
ATOM 1381 C CA . LEU A 1 170 ? 12.469 -9.039 -15.961 1 96.69 170 LEU A CA 1
ATOM 1382 C C . LEU A 1 170 ? 13.719 -9.672 -15.352 1 96.69 170 LEU A C 1
ATOM 1384 O O . LEU A 1 170 ? 14.844 -9.266 -15.656 1 96.69 170 LEU A O 1
ATOM 1388 N N . PRO A 1 171 ? 13.555 -10.617 -14.43 1 96.5 171 PRO A N 1
ATOM 1389 C CA . PRO A 1 171 ? 14.719 -11.312 -13.883 1 96.5 171 PRO A CA 1
ATOM 1390 C C . PRO A 1 171 ? 15.398 -12.219 -14.898 1 96.5 171 PRO A C 1
ATOM 1392 O O . PRO A 1 171 ? 14.734 -12.789 -15.773 1 96.5 171 PRO A O 1
ATOM 1395 N N . CYS A 1 172 ? 16.672 -12.391 -14.789 1 96.31 172 CYS A N 1
ATOM 1396 C CA . CYS A 1 172 ? 17.438 -13.25 -15.68 1 96.31 172 CYS A CA 1
ATOM 1397 C C . CYS A 1 172 ? 17.297 -14.711 -15.273 1 96.31 172 CYS A C 1
ATOM 1399 O O . CYS A 1 172 ? 16.594 -15.031 -14.305 1 96.31 172 CYS A O 1
ATOM 1401 N N . ASP A 1 173 ? 17.922 -15.539 -16.016 1 93.75 173 ASP A N 1
ATOM 1402 C CA . ASP A 1 173 ? 17.922 -16.969 -15.727 1 93.75 173 ASP A CA 1
ATOM 1403 C C . ASP A 1 173 ? 18.578 -17.25 -14.375 1 93.75 173 ASP A C 1
ATOM 1405 O O . ASP A 1 173 ? 19.578 -16.641 -14.023 1 93.75 173 ASP A O 1
ATOM 1409 N N . GLY A 1 174 ? 18.047 -18.234 -13.641 1 92.75 174 GLY A N 1
ATOM 1410 C CA . GLY A 1 174 ? 18.5 -18.531 -12.289 1 92.75 174 GLY A CA 1
ATOM 1411 C C . GLY A 1 174 ? 19.938 -19.016 -12.242 1 92.75 174 GLY A C 1
ATOM 1412 O O . GLY A 1 174 ? 20.672 -18.672 -11.312 1 92.75 174 GLY A O 1
ATOM 1413 N N . ILE A 1 175 ? 20.281 -19.797 -13.195 1 92.69 175 ILE A N 1
ATOM 1414 C CA . ILE A 1 175 ? 21.641 -20.328 -13.227 1 92.69 175 ILE A CA 1
ATOM 1415 C C . ILE A 1 175 ? 22.625 -19.203 -13.5 1 92.69 175 ILE A C 1
ATOM 1417 O O . ILE A 1 175 ? 23.688 -19.125 -12.859 1 92.69 175 ILE A O 1
ATOM 1421 N N . THR A 1 176 ? 22.25 -18.406 -14.445 1 95 176 THR A N 1
ATOM 1422 C CA . THR A 1 176 ? 23.094 -17.25 -14.758 1 95 176 THR A CA 1
ATOM 1423 C C . THR A 1 176 ? 23.281 -16.375 -13.523 1 95 176 THR A C 1
ATOM 1425 O O . THR A 1 176 ? 24.391 -15.891 -13.258 1 95 176 THR A O 1
ATOM 1428 N N . TRP A 1 177 ? 22.281 -16.172 -12.805 1 96.06 177 TRP A N 1
ATOM 1429 C CA . TRP A 1 177 ? 22.328 -15.367 -11.586 1 96.06 177 TRP A CA 1
ATOM 1430 C C . TRP A 1 177 ? 23.203 -16.031 -10.531 1 96.06 177 TRP A C 1
ATOM 1432 O O . TRP A 1 177 ? 24.016 -15.367 -9.883 1 96.06 177 TRP A O 1
ATOM 1442 N N . ARG A 1 178 ? 23.078 -17.297 -10.336 1 95.19 178 ARG A N 1
ATOM 1443 C CA . ARG A 1 178 ? 23.859 -18.047 -9.352 1 95.19 178 ARG A CA 1
ATOM 1444 C C . ARG A 1 178 ? 25.344 -17.953 -9.672 1 95.19 178 ARG A C 1
ATOM 1446 O O . ARG A 1 178 ? 26.172 -17.844 -8.766 1 95.19 178 ARG A O 1
ATOM 1453 N N . LYS A 1 179 ? 25.672 -17.938 -10.945 1 95.69 179 LYS A N 1
ATOM 1454 C CA . LYS A 1 179 ? 27.047 -17.906 -11.398 1 95.69 179 LYS A CA 1
ATOM 1455 C C . LYS A 1 179 ? 27.609 -16.484 -11.359 1 95.69 179 LYS A C 1
ATOM 1457 O O . LYS A 1 179 ? 28.797 -16.266 -11.586 1 95.69 179 LYS A O 1
ATOM 1462 N N . GLU A 1 180 ? 26.734 -15.516 -11.164 1 95.44 180 GLU A N 1
ATOM 1463 C CA . GLU A 1 180 ? 27.109 -14.109 -11.117 1 95.44 180 GLU A CA 1
ATOM 1464 C C . GLU A 1 180 ? 27.641 -13.633 -12.461 1 95.44 180 GLU A C 1
ATOM 1466 O O . GLU A 1 180 ? 28.672 -12.945 -12.523 1 95.44 180 GLU A O 1
ATOM 1471 N N . ASP A 1 181 ? 26.953 -14.094 -13.562 1 95.12 181 ASP A N 1
ATOM 1472 C CA . ASP A 1 181 ? 27.266 -13.672 -14.922 1 95.12 181 ASP A CA 1
ATOM 1473 C C . ASP A 1 181 ? 26.328 -12.547 -15.367 1 95.12 181 ASP A C 1
ATOM 1475 O O . ASP A 1 181 ? 25.188 -12.789 -15.758 1 95.12 181 ASP A O 1
ATOM 1479 N N . PRO A 1 182 ? 26.812 -11.367 -15.414 1 95.12 182 PRO A N 1
ATOM 1480 C CA . PRO A 1 182 ? 25.938 -10.234 -15.695 1 95.12 182 PRO A CA 1
ATOM 1481 C C . PRO A 1 182 ? 25.312 -10.305 -17.094 1 95.12 182 PRO A C 1
ATOM 1483 O O . PRO A 1 182 ? 25.984 -10.641 -18.062 1 95.12 182 PRO A O 1
ATOM 1486 N N . VAL A 1 183 ? 24.047 -10.172 -17.172 1 95.25 183 VAL A N 1
ATOM 1487 C CA . VAL A 1 183 ? 23.297 -10.102 -18.406 1 95.25 183 VAL A CA 1
ATOM 1488 C C . VAL A 1 183 ? 22.219 -9.023 -18.312 1 95.25 183 VAL A C 1
ATOM 1490 O O . VAL A 1 183 ? 21.875 -8.586 -17.203 1 95.25 183 VAL A O 1
ATOM 1493 N N . SER A 1 184 ? 21.766 -8.531 -19.422 1 92 184 SER A N 1
ATOM 1494 C CA . SER A 1 184 ? 20.656 -7.586 -19.453 1 92 184 SER A CA 1
ATOM 1495 C C . SER A 1 184 ? 19.375 -8.25 -19.953 1 92 184 SER A C 1
ATOM 1497 O O . SER A 1 184 ? 19.422 -9.086 -20.844 1 92 184 SER A O 1
ATOM 1499 N N . THR A 1 185 ? 18.312 -7.973 -19.281 1 94.31 185 THR A N 1
ATOM 1500 C CA . THR A 1 185 ? 17.016 -8.508 -19.656 1 94.31 185 THR A CA 1
ATOM 1501 C C . THR A 1 185 ? 16.062 -7.387 -20.094 1 94.31 185 THR A C 1
ATOM 1503 O O . THR A 1 185 ? 16.328 -6.215 -19.812 1 94.31 185 THR A O 1
ATOM 1506 N N . PRO A 1 186 ? 15.039 -7.715 -20.781 1 92.19 186 PRO A N 1
ATOM 1507 C CA . PRO A 1 186 ? 14.109 -6.684 -21.25 1 92.19 186 PRO A CA 1
ATOM 1508 C C . PRO A 1 186 ? 13.219 -6.145 -20.125 1 92.19 186 PRO A C 1
ATOM 1510 O O . PRO A 1 186 ? 12.984 -6.832 -19.141 1 92.19 186 PRO A O 1
ATOM 1513 N N . TYR A 1 187 ? 12.766 -4.902 -20.359 1 91.94 187 TYR A N 1
ATOM 1514 C CA . TYR A 1 187 ? 11.742 -4.328 -19.484 1 91.94 187 TYR A CA 1
ATOM 1515 C C . TYR A 1 187 ? 10.398 -5.012 -19.703 1 91.94 187 TYR A C 1
ATOM 1517 O O . TYR A 1 187 ? 10.102 -5.488 -20.797 1 91.94 187 TYR A O 1
ATOM 1525 N N . PHE A 1 188 ? 9.68 -5.109 -18.672 1 92.12 188 PHE A N 1
ATOM 1526 C CA . PHE A 1 188 ? 8.359 -5.719 -18.75 1 92.12 188 PHE A CA 1
ATOM 1527 C C . PHE A 1 188 ? 7.262 -4.66 -18.672 1 92.12 188 PHE A C 1
ATOM 1529 O O . PHE A 1 188 ? 7.277 -3.811 -17.781 1 92.12 188 PHE A O 1
ATOM 1536 N N . GLY A 1 189 ? 6.328 -4.73 -19.547 1 87.31 189 GLY A N 1
ATOM 1537 C CA . GLY A 1 189 ? 5.234 -3.771 -19.594 1 87.31 189 GLY A CA 1
ATOM 1538 C C . GLY A 1 189 ? 4.047 -4.18 -18.734 1 87.31 189 GLY A C 1
ATOM 1539 O O . GLY A 1 189 ? 3.5 -5.27 -18.906 1 87.31 189 GLY A O 1
ATOM 1540 N N . ILE A 1 190 ? 3.713 -3.348 -17.781 1 88.94 190 ILE A N 1
ATOM 1541 C CA . ILE A 1 190 ? 2.543 -3.535 -16.938 1 88.94 190 ILE A CA 1
ATOM 1542 C C . ILE A 1 190 ? 1.493 -2.475 -17.266 1 88.94 190 ILE A C 1
ATOM 1544 O O . ILE A 1 190 ? 1.816 -1.42 -17.812 1 88.94 190 ILE A O 1
ATOM 1548 N N . TRP A 1 191 ? 0.262 -2.803 -17.094 1 84.06 191 TRP A N 1
ATOM 1549 C CA . TRP A 1 191 ? -0.824 -1.918 -17.5 1 84.06 191 TRP A CA 1
ATOM 1550 C C . TRP A 1 191 ? -1.174 -0.94 -16.375 1 84.06 191 TRP A C 1
ATOM 1552 O O . TRP A 1 191 ? -0.862 -1.185 -15.211 1 84.06 191 TRP A O 1
ATOM 1562 N N . ASP A 1 192 ? -1.699 0.174 -16.812 1 81 192 ASP A N 1
ATOM 1563 C CA . ASP A 1 192 ? -2.303 1.144 -15.898 1 81 192 ASP A CA 1
ATOM 1564 C C . ASP A 1 192 ? -3.82 0.992 -15.859 1 81 192 ASP A C 1
ATOM 1566 O O . ASP A 1 192 ? -4.434 0.591 -16.859 1 81 192 ASP A O 1
ATOM 1570 N N . LYS A 1 193 ? -4.395 1.334 -14.805 1 77.94 193 LYS A N 1
ATOM 1571 C CA . LYS A 1 193 ? -5.828 1.144 -14.609 1 77.94 193 LYS A CA 1
ATOM 1572 C C . LYS A 1 193 ? -6.637 1.977 -15.602 1 77.94 193 LYS A C 1
ATOM 1574 O O . LYS A 1 193 ? -7.613 1.493 -16.172 1 77.94 193 LYS A O 1
ATOM 1579 N N . SER A 1 194 ? -6.223 3.127 -15.812 1 76.19 194 SER A N 1
ATOM 1580 C CA . SER A 1 194 ? -6.953 4.02 -16.703 1 76.19 194 SER A CA 1
ATOM 1581 C C . SER A 1 194 ? -6.812 3.576 -18.156 1 76.19 194 SER A C 1
ATOM 1583 O O . SER A 1 194 ? -7.793 3.557 -18.906 1 76.19 194 SER A O 1
ATOM 1585 N N . ALA A 1 195 ? -5.695 3.139 -18.516 1 75.62 195 ALA A N 1
ATOM 1586 C CA . ALA A 1 195 ? -5.434 2.713 -19.891 1 75.62 195 ALA A CA 1
ATOM 1587 C C . ALA A 1 195 ? -6.094 1.366 -20.188 1 75.62 195 ALA A C 1
ATOM 1589 O O . ALA A 1 195 ? -6.48 1.091 -21.312 1 75.62 195 ALA A O 1
ATOM 1590 N N . GLY A 1 196 ? -6.277 0.576 -19.203 1 83.62 196 GLY A N 1
ATOM 1591 C CA . GLY A 1 196 ? -6.809 -0.765 -19.391 1 83.62 196 GLY A CA 1
ATOM 1592 C C . GLY A 1 196 ? -8.32 -0.822 -19.297 1 83.62 196 GLY A C 1
ATOM 1593 O O . GLY A 1 196 ? -8.914 -1.897 -19.406 1 83.62 196 GLY A O 1
ATOM 1594 N N . ARG A 1 197 ? -8.922 0.276 -19.156 1 84.88 197 ARG A N 1
ATOM 1595 C CA . ARG A 1 197 ? -10.375 0.31 -19.047 1 84.88 197 ARG A CA 1
ATOM 1596 C C . ARG A 1 197 ? -11.039 -0.151 -20.344 1 84.88 197 ARG A C 1
ATOM 1598 O O . ARG A 1 197 ? -10.562 0.173 -21.438 1 84.88 197 ARG A O 1
ATOM 1605 N N . ILE A 1 198 ? -12.109 -0.863 -20.172 1 87.12 198 ILE A N 1
ATOM 1606 C CA . ILE A 1 198 ? -12.836 -1.339 -21.344 1 87.12 198 ILE A CA 1
ATOM 1607 C C . ILE A 1 198 ? -13.281 -0.15 -22.203 1 87.12 198 ILE A C 1
ATOM 1609 O O . ILE A 1 198 ? -13.789 0.841 -21.672 1 87.12 198 ILE A O 1
ATOM 1613 N N . GLY A 1 199 ? -13.133 -0.187 -23.375 1 83.69 199 GLY A N 1
ATOM 1614 C CA . GLY A 1 199 ? -13.367 0.912 -24.297 1 83.69 199 GLY A CA 1
ATOM 1615 C C . GLY A 1 199 ? -12.086 1.469 -24.906 1 83.69 199 GLY A C 1
ATOM 1616 O O . GLY A 1 199 ? -12.109 2.037 -26 1 83.69 199 GLY A O 1
ATOM 1617 N N . ASN A 1 200 ? -11.039 1.262 -24.062 1 83.69 200 ASN A N 1
ATOM 1618 C CA . ASN A 1 200 ? -9.719 1.644 -24.562 1 83.69 200 ASN A CA 1
ATOM 1619 C C . ASN A 1 200 ? -9.016 0.47 -25.234 1 83.69 200 ASN A C 1
ATOM 1621 O O . ASN A 1 200 ? -8.906 -0.609 -24.656 1 83.69 200 ASN A O 1
ATOM 1625 N N . PRO A 1 201 ? -8.562 0.687 -26.453 1 77.12 201 PRO A N 1
ATOM 1626 C CA . PRO A 1 201 ? -7.852 -0.419 -27.109 1 77.12 201 PRO A CA 1
ATOM 1627 C C . PRO A 1 201 ? -6.539 -0.769 -26.406 1 77.12 201 PRO A C 1
ATOM 1629 O O . PRO A 1 201 ? -5.82 0.126 -25.953 1 77.12 201 PRO A O 1
ATOM 1632 N N . ILE A 1 202 ? -6.312 -1.978 -26.297 1 73.56 202 ILE A N 1
ATOM 1633 C CA . ILE A 1 202 ? -5.117 -2.395 -25.578 1 73.56 202 ILE A CA 1
ATOM 1634 C C . ILE A 1 202 ? -4 -2.713 -26.578 1 73.56 202 ILE A C 1
ATOM 1636 O O . ILE A 1 202 ? -2.879 -3.031 -26.172 1 73.56 202 ILE A O 1
ATOM 1640 N N . ALA A 1 203 ? -4.23 -2.748 -27.828 1 63.09 203 ALA A N 1
ATOM 1641 C CA . ALA A 1 203 ? -3.24 -3.057 -28.859 1 63.09 203 ALA A CA 1
ATOM 1642 C C . ALA A 1 203 ? -1.952 -2.273 -28.625 1 63.09 203 ALA A C 1
ATOM 1644 O O . ALA A 1 203 ? -0.866 -2.732 -28.984 1 63.09 203 ALA A O 1
ATOM 1645 N N . PHE A 1 204 ? -2.129 -1.251 -27.922 1 56.91 204 PHE A N 1
ATOM 1646 C CA . PHE A 1 204 ? -0.973 -0.379 -27.75 1 56.91 204 PHE A CA 1
ATOM 1647 C C . PHE A 1 204 ? -0.305 -0.624 -26.406 1 56.91 204 PHE A C 1
ATOM 1649 O O . PHE A 1 204 ? 0.749 -0.054 -26.109 1 56.91 204 PHE A O 1
ATOM 1656 N N . LEU A 1 205 ? -0.915 -1.484 -25.734 1 62.66 205 LEU A N 1
ATOM 1657 C CA . LEU A 1 205 ? -0.298 -1.7 -24.438 1 62.66 205 LEU A CA 1
ATOM 1658 C C . LEU A 1 205 ? 0.786 -2.77 -24.516 1 62.66 205 LEU A C 1
ATOM 1660 O O . LEU A 1 205 ? 0.51 -3.912 -24.891 1 62.66 205 LEU A O 1
ATOM 1664 N N . PRO A 1 206 ? 2.086 -2.33 -24.391 1 57.12 206 PRO A N 1
ATOM 1665 C CA . PRO A 1 206 ? 3.223 -3.223 -24.625 1 57.12 206 PRO A CA 1
ATOM 1666 C C . PRO A 1 206 ? 3.295 -4.367 -23.625 1 57.12 206 PRO A C 1
ATOM 1668 O O . PRO A 1 206 ? 2.826 -4.23 -22.484 1 57.12 206 PRO A O 1
ATOM 1671 N N . SER A 1 207 ? 3.637 -5.574 -24.125 1 67.94 207 SER A N 1
ATOM 1672 C CA . SER A 1 207 ? 4.016 -6.645 -23.203 1 67.94 207 SER A CA 1
ATOM 1673 C C . SER A 1 207 ? 5.461 -6.488 -22.734 1 67.94 207 SER A C 1
ATOM 1675 O O . SER A 1 207 ? 5.766 -6.719 -21.562 1 67.94 207 SER A O 1
ATOM 1677 N N . HIS A 1 208 ? 6.242 -6.145 -23.672 1 66.31 208 HIS A N 1
ATOM 1678 C CA . HIS A 1 208 ? 7.652 -5.875 -23.391 1 66.31 208 HIS A CA 1
ATOM 1679 C C . HIS A 1 208 ? 8.078 -4.539 -24 1 66.31 208 HIS A C 1
ATOM 1681 O O . HIS A 1 208 ? 7.512 -4.086 -24.984 1 66.31 208 HIS A O 1
ATOM 1687 N N . THR A 1 209 ? 8.75 -3.713 -23.266 1 53.12 209 THR A N 1
ATOM 1688 C CA . THR A 1 209 ? 9.258 -2.467 -23.844 1 53.12 209 THR A CA 1
ATOM 1689 C C . THR A 1 209 ? 10.781 -2.473 -23.875 1 53.12 209 THR A C 1
ATOM 1691 O O . THR A 1 209 ? 11.43 -3.139 -23.062 1 53.12 209 THR A O 1
ATOM 1694 N N . ILE A 1 210 ? 11.398 -2.178 -25.125 1 48.44 210 ILE A N 1
ATOM 1695 C CA . ILE A 1 210 ? 12.836 -1.931 -25.188 1 48.44 210 ILE A CA 1
ATOM 1696 C C . ILE A 1 210 ? 13.156 -0.602 -24.516 1 48.44 210 ILE A C 1
ATOM 1698 O O . ILE A 1 210 ? 12.414 0.369 -24.641 1 48.44 210 ILE A O 1
ATOM 1702 N N . ALA A 1 211 ? 14.07 -0.733 -23.5 1 48.84 211 ALA A N 1
ATOM 1703 C CA . ALA A 1 211 ? 14.531 0.515 -22.906 1 48.84 211 ALA A CA 1
ATOM 1704 C C . ALA A 1 211 ? 14.742 1.59 -23.969 1 48.84 211 ALA A C 1
ATOM 1706 O O . ALA A 1 211 ? 15.352 1.332 -25.016 1 48.84 211 ALA A O 1
ATOM 1707 N N . ALA A 1 212 ? 14.086 2.656 -24.188 1 42.19 212 ALA A N 1
ATOM 1708 C CA . ALA A 1 212 ? 14.461 3.756 -25.078 1 42.19 212 ALA A CA 1
ATOM 1709 C C . ALA A 1 212 ? 15.922 4.148 -24.875 1 42.19 212 ALA A C 1
ATOM 1711 O O . ALA A 1 212 ? 16.406 4.223 -23.734 1 42.19 212 ALA A O 1
ATOM 1712 N N . PRO A 1 213 ? 16.906 4.02 -25.969 1 37.75 213 PRO A N 1
ATOM 1713 C CA . PRO A 1 213 ? 18.25 4.566 -25.797 1 37.75 213 PRO A CA 1
ATOM 1714 C C . PRO A 1 213 ? 18.25 5.902 -25.047 1 37.75 213 PRO A C 1
ATOM 1716 O O . PRO A 1 213 ? 17.281 6.668 -25.156 1 37.75 213 PRO A O 1
ATOM 1719 N N . ALA A 1 214 ? 19.234 5.965 -23.984 1 35.31 214 ALA A N 1
ATOM 1720 C CA . ALA A 1 214 ? 19.438 7.23 -23.281 1 35.31 214 ALA A CA 1
ATOM 1721 C C . ALA A 1 214 ? 19.359 8.414 -24.25 1 35.31 214 ALA A C 1
ATOM 1723 O O . ALA A 1 214 ? 19.344 9.57 -23.828 1 35.31 214 ALA A O 1
ATOM 1724 N N . THR A 1 215 ? 19.906 8.32 -25.516 1 31.55 215 THR A N 1
ATOM 1725 C CA . THR A 1 215 ? 20.156 9.492 -26.344 1 31.55 215 THR A CA 1
ATOM 1726 C C . THR A 1 215 ? 18.859 10.047 -26.922 1 31.55 215 THR A C 1
ATOM 1728 O O . THR A 1 215 ? 18.875 10.953 -27.75 1 31.55 215 THR A O 1
ATOM 1731 N N . VAL A 1 216 ? 17.953 9.188 -27.266 1 32.19 216 VAL A N 1
ATOM 1732 C CA . VAL A 1 216 ? 16.953 9.898 -28.062 1 32.19 216 VAL A CA 1
ATOM 1733 C C . VAL A 1 216 ? 16.438 11.109 -27.281 1 32.19 216 VAL A C 1
ATOM 1735 O O . VAL A 1 216 ? 16.469 11.125 -26.047 1 32.19 216 VAL A O 1
ATOM 1738 N N . ASP A 1 217 ? 16.172 12.25 -28.016 1 29.58 217 ASP A N 1
ATOM 1739 C CA . ASP A 1 217 ? 15.664 13.602 -27.797 1 29.58 217 ASP A CA 1
ATOM 1740 C C . ASP A 1 217 ? 14.539 13.586 -26.766 1 29.58 217 ASP A C 1
ATOM 1742 O O . ASP A 1 217 ? 13.844 12.586 -26.609 1 29.58 217 ASP A O 1
ATOM 1746 N N . GLU A 1 218 ? 14.547 14.609 -25.906 1 32.44 218 GLU A N 1
ATOM 1747 C CA . GLU A 1 218 ? 13.906 15.266 -24.766 1 32.44 218 GLU A CA 1
ATOM 1748 C C . GLU A 1 218 ? 12.383 15.148 -24.859 1 32.44 218 GLU A C 1
ATOM 1750 O O . GLU A 1 218 ? 11.664 15.859 -24.156 1 32.44 218 GLU A O 1
ATOM 1755 N N . ASP A 1 219 ? 11.859 14.594 -25.938 1 29.7 219 ASP A N 1
ATOM 1756 C CA . ASP A 1 219 ? 10.422 14.82 -25.891 1 29.7 219 ASP A CA 1
ATOM 1757 C C . ASP A 1 219 ? 9.781 14.039 -24.75 1 29.7 219 ASP A C 1
ATOM 1759 O O . ASP A 1 219 ? 10.25 12.961 -24.375 1 29.7 219 ASP A O 1
ATOM 1763 N N . GLY A 1 220 ? 9.109 14.68 -23.875 1 32.22 220 GLY A N 1
ATOM 1764 C CA . GLY A 1 220 ? 8.242 14.555 -22.719 1 32.22 220 GLY A CA 1
ATOM 1765 C C . GLY A 1 220 ? 7.465 13.25 -22.688 1 32.22 220 GLY A C 1
ATOM 1766 O O . GLY A 1 220 ? 6.359 13.195 -22.141 1 32.22 220 GLY A O 1
ATOM 1767 N N . MET A 1 221 ? 7.879 12.281 -23.516 1 31.94 221 MET A N 1
ATOM 1768 C CA . MET A 1 221 ? 6.949 11.156 -23.531 1 31.94 221 MET A CA 1
ATOM 1769 C C . MET A 1 221 ? 7.031 10.359 -22.234 1 31.94 221 MET A C 1
ATOM 1771 O O . MET A 1 221 ? 8.125 10 -21.781 1 31.94 221 MET A O 1
ATOM 1775 N N . THR A 1 222 ? 6.152 10.531 -21.359 1 36 222 THR A N 1
ATOM 1776 C CA . THR A 1 222 ? 5.918 9.625 -20.25 1 36 222 THR A CA 1
ATOM 1777 C C . THR A 1 222 ? 6.078 8.172 -20.688 1 36 222 THR A C 1
ATOM 1779 O O . THR A 1 222 ? 5.844 7.844 -21.859 1 36 222 THR A O 1
ATOM 1782 N N . PRO A 1 223 ? 6.859 7.395 -20.078 1 37.03 223 PRO A N 1
ATOM 1783 C CA . PRO A 1 223 ? 7.012 5.992 -20.453 1 37.03 223 PRO A CA 1
ATOM 1784 C C . PRO A 1 223 ? 5.715 5.379 -20.984 1 37.03 223 PRO A C 1
ATOM 1786 O O . PRO A 1 223 ? 5.754 4.387 -21.719 1 37.03 223 PRO A O 1
ATOM 1789 N N . SER A 1 224 ? 4.613 5.875 -20.594 1 36.06 224 SER A N 1
ATOM 1790 C CA . SER A 1 224 ? 3.391 5.359 -21.203 1 36.06 224 SER A CA 1
ATOM 1791 C C . SER A 1 224 ? 3.334 5.676 -22.688 1 36.06 224 SER A C 1
ATOM 1793 O O . SER A 1 224 ? 2.557 5.07 -23.438 1 36.06 224 SER A O 1
ATOM 1795 N N . GLU A 1 225 ? 3.879 6.875 -23.047 1 34.25 225 GLU A N 1
ATOM 1796 C CA . GLU A 1 225 ? 3.857 7.277 -24.453 1 34.25 225 GLU A CA 1
ATOM 1797 C C . GLU A 1 225 ? 5.023 6.664 -25.219 1 34.25 225 GLU A C 1
ATOM 1799 O O . GLU A 1 225 ? 5.297 7.055 -26.359 1 34.25 225 GLU A O 1
ATOM 1804 N N . ALA A 1 226 ? 5.898 5.938 -24.688 1 34.31 226 ALA A N 1
ATOM 1805 C CA . ALA A 1 226 ? 6.789 5.23 -25.594 1 34.31 226 ALA A CA 1
ATOM 1806 C C . ALA A 1 226 ? 6.031 4.738 -26.828 1 34.31 226 ALA A C 1
ATOM 1808 O O . ALA A 1 226 ? 4.926 4.203 -26.719 1 34.31 226 ALA A O 1
ATOM 1809 N N . THR A 1 227 ? 6.414 5.254 -28.047 1 33.94 227 THR A N 1
ATOM 1810 C CA . THR A 1 227 ? 5.949 5.082 -29.406 1 33.94 227 THR A CA 1
ATOM 1811 C C . THR A 1 227 ? 5.52 3.641 -29.656 1 33.94 227 THR A C 1
ATOM 1813 O O . THR A 1 227 ? 6.352 2.732 -29.672 1 33.94 227 THR A O 1
ATOM 1816 N N . THR A 1 228 ? 4.512 3.283 -29.203 1 34.75 228 THR A N 1
ATOM 1817 C CA . THR A 1 228 ? 3.869 2.211 -29.953 1 34.75 228 THR A CA 1
ATOM 1818 C C . THR A 1 228 ? 3.82 2.549 -31.438 1 34.75 228 THR A C 1
ATOM 1820 O O . THR A 1 228 ? 2.838 3.117 -31.922 1 34.75 228 THR A O 1
ATOM 1823 N N . SER A 1 229 ? 4.816 3.273 -32.062 1 32.69 229 SER A N 1
ATOM 1824 C CA . SER A 1 229 ? 4.621 3.244 -33.5 1 32.69 229 SER A CA 1
ATOM 1825 C C . SER A 1 229 ? 4.32 1.83 -34 1 32.69 229 SER A C 1
ATOM 1827 O O . SER A 1 229 ? 4.996 0.876 -33.594 1 32.69 229 SER A O 1
ATOM 1829 N N . PRO A 1 230 ? 3.174 1.65 -34.594 1 34.28 230 PRO A N 1
ATOM 1830 C CA . PRO A 1 230 ? 3.043 0.35 -35.25 1 34.28 230 PRO A CA 1
ATOM 1831 C C . PRO A 1 230 ? 4.348 -0.122 -35.875 1 34.28 230 PRO A C 1
ATOM 1833 O O . PRO A 1 230 ? 4.629 -1.324 -35.906 1 34.28 230 PRO A O 1
ATOM 1836 N N . GLY A 1 231 ? 5.016 0.734 -36.812 1 30.98 231 GLY A N 1
ATOM 1837 C CA . GLY A 1 231 ? 6.176 0.436 -37.656 1 30.98 231 GLY A CA 1
ATOM 1838 C C . GLY A 1 231 ? 7.473 0.405 -36.875 1 30.98 231 GLY A C 1
ATOM 1839 O O . GLY A 1 231 ? 8.555 0.39 -37.438 1 30.98 231 GLY A O 1
ATOM 1840 N N . ALA A 1 232 ? 7.605 1.204 -35.906 1 35.97 232 ALA A N 1
ATOM 1841 C CA . ALA A 1 232 ? 8.961 1.049 -35.406 1 35.97 232 ALA A CA 1
ATOM 1842 C C . ALA A 1 232 ? 9.352 -0.425 -35.312 1 35.97 232 ALA A C 1
ATOM 1844 O O . ALA A 1 232 ? 8.539 -1.265 -34.906 1 35.97 232 ALA A O 1
ATOM 1845 N N . ALA A 1 233 ? 10.344 -0.786 -35.969 1 33.41 233 ALA A N 1
ATOM 1846 C CA . ALA A 1 233 ? 10.922 -2.121 -36.125 1 33.41 233 ALA A CA 1
ATOM 1847 C C . ALA A 1 233 ? 10.844 -2.891 -34.812 1 33.41 233 ALA A C 1
ATOM 1849 O O . ALA A 1 233 ? 11.336 -2.42 -33.781 1 33.41 233 ALA A O 1
ATOM 1850 N N . ALA A 1 234 ? 9.758 -3.568 -34.406 1 39.91 234 ALA A N 1
ATOM 1851 C CA . ALA A 1 234 ? 9.773 -4.695 -33.469 1 39.91 234 ALA A CA 1
ATOM 1852 C C . ALA A 1 234 ? 11.203 -5.148 -33.188 1 39.91 234 ALA A C 1
ATOM 1854 O O . ALA A 1 234 ? 11.742 -6 -33.906 1 39.91 234 ALA A O 1
ATOM 1855 N N . SER A 1 235 ? 12.102 -4.316 -33.094 1 46.12 235 SER A N 1
ATOM 1856 C CA . SER A 1 235 ? 13.406 -4.848 -32.719 1 46.12 235 SER A CA 1
ATOM 1857 C C . SER A 1 235 ? 13.266 -5.98 -31.703 1 46.12 235 SER A C 1
ATOM 1859 O O . SER A 1 235 ? 12.43 -5.914 -30.797 1 46.12 235 SER A O 1
ATOM 1861 N N . SER A 1 236 ? 13.547 -7.102 -32.062 1 56.84 236 SER A N 1
ATOM 1862 C CA . SER A 1 236 ? 13.5 -8.438 -31.469 1 56.84 236 SER A CA 1
ATOM 1863 C C . SER A 1 236 ? 13.945 -8.414 -30.016 1 56.84 236 SER A C 1
ATOM 1865 O O . SER A 1 236 ? 15.109 -8.109 -29.719 1 56.84 236 SER A O 1
ATOM 1867 N N . ILE A 1 237 ? 13.016 -8.047 -29.062 1 71.38 237 ILE A N 1
ATOM 1868 C CA . ILE A 1 237 ? 13.297 -8.211 -27.641 1 71.38 237 ILE A CA 1
ATOM 1869 C C . ILE A 1 237 ? 14.023 -9.539 -27.422 1 71.38 237 ILE A C 1
ATOM 1871 O O . ILE A 1 237 ? 13.578 -10.586 -27.906 1 71.38 237 ILE A O 1
ATOM 1875 N N . ASP A 1 238 ? 15.242 -9.461 -26.984 1 79.19 238 ASP A N 1
ATOM 1876 C CA . ASP A 1 238 ? 16.031 -10.648 -26.703 1 79.19 238 ASP A CA 1
ATOM 1877 C C . ASP A 1 238 ? 15.531 -11.344 -25.438 1 79.19 238 ASP A C 1
ATOM 1879 O O . ASP A 1 238 ? 15.844 -10.914 -24.312 1 79.19 238 ASP A O 1
ATOM 1883 N N . MET A 1 239 ? 14.82 -12.328 -25.594 1 83.88 239 MET A N 1
ATOM 1884 C CA . MET A 1 239 ? 14.281 -13.086 -24.469 1 83.88 239 MET A CA 1
ATOM 1885 C C . MET A 1 239 ? 15.172 -14.281 -24.141 1 83.88 239 MET A C 1
ATOM 1887 O O . MET A 1 239 ? 14.781 -15.156 -23.359 1 83.88 239 MET A O 1
ATOM 1891 N N . SER A 1 240 ? 16.375 -14.273 -24.609 1 85.88 240 SER A N 1
ATOM 1892 C CA . SER A 1 240 ? 17.281 -15.406 -24.406 1 85.88 240 SER A CA 1
ATOM 1893 C C . SER A 1 240 ? 17.906 -15.375 -23.016 1 85.88 240 SER A C 1
ATOM 1895 O O . SER A 1 240 ? 18.359 -16.406 -22.5 1 85.88 240 SER A O 1
ATOM 1897 N N . THR A 1 241 ? 17.844 -14.219 -22.438 1 91.25 241 THR A N 1
ATOM 1898 C CA . THR A 1 241 ? 18.547 -14.07 -21.156 1 91.25 241 THR A CA 1
ATOM 1899 C C . THR A 1 241 ? 17.594 -14.258 -19.984 1 91.25 241 THR A C 1
ATOM 1901 O O . THR A 1 241 ? 18.031 -14.336 -18.828 1 91.25 241 THR A O 1
ATOM 1904 N N . VAL A 1 242 ? 16.344 -14.336 -20.312 1 92.06 242 VAL A N 1
ATOM 1905 C CA . VAL A 1 242 ? 15.367 -14.445 -19.234 1 92.06 242 VAL A CA 1
ATOM 1906 C C . VAL A 1 242 ? 15.203 -15.906 -18.828 1 92.06 242 VAL A C 1
ATOM 1908 O O . VAL A 1 242 ? 15.516 -16.812 -19.609 1 92.06 242 VAL A O 1
ATOM 1911 N N . GLY A 1 243 ? 14.828 -16.141 -17.609 1 90.19 243 GLY A N 1
ATOM 1912 C CA . GLY A 1 243 ? 14.609 -17.5 -17.109 1 90.19 243 GLY A CA 1
ATOM 1913 C C . GLY A 1 243 ? 13.148 -17.828 -16.891 1 90.19 243 GLY A C 1
ATOM 1914 O O . GLY A 1 243 ? 12.266 -17.094 -17.344 1 90.19 243 GLY A O 1
ATOM 1915 N N . ALA A 1 244 ? 12.914 -19.016 -16.312 1 90.56 244 ALA A N 1
ATOM 1916 C CA . ALA A 1 244 ? 11.57 -19.531 -16.062 1 90.56 244 ALA A CA 1
ATOM 1917 C C . ALA A 1 244 ? 10.797 -18.594 -15.141 1 90.56 244 ALA A C 1
ATOM 1919 O O . ALA A 1 244 ? 9.578 -18.453 -15.281 1 90.56 244 ALA A O 1
ATOM 1920 N N . PHE A 1 245 ? 11.492 -18.016 -14.234 1 94.38 245 PHE A N 1
ATOM 1921 C CA . PHE A 1 245 ? 10.828 -17.094 -13.32 1 94.38 245 PHE A CA 1
ATOM 1922 C C . PHE A 1 245 ? 10.188 -15.938 -14.078 1 94.38 245 PHE A C 1
ATOM 1924 O O . PHE A 1 245 ? 9.094 -15.5 -13.734 1 94.38 245 PHE A O 1
ATOM 1931 N N . ALA A 1 246 ? 10.812 -15.414 -15.047 1 94.94 246 ALA A N 1
ATOM 1932 C CA . ALA A 1 246 ? 10.281 -14.336 -15.867 1 94.94 246 ALA A CA 1
ATOM 1933 C C . ALA A 1 246 ? 8.984 -14.75 -16.562 1 94.94 246 ALA A C 1
ATOM 1935 O O . ALA A 1 246 ? 8.023 -13.977 -16.609 1 94.94 246 ALA A O 1
ATOM 1936 N N . TYR A 1 247 ? 8.945 -15.922 -17.094 1 92.75 247 TYR A N 1
ATOM 1937 C CA . TYR A 1 247 ? 7.746 -16.406 -17.766 1 92.75 247 TYR A CA 1
ATOM 1938 C C . TYR A 1 247 ? 6.609 -16.594 -16.766 1 92.75 247 TYR A C 1
ATOM 1940 O O . TYR A 1 247 ? 5.438 -16.406 -17.109 1 92.75 247 TYR A O 1
ATOM 1948 N N . CYS A 1 248 ? 6.98 -16.984 -15.57 1 94 248 CYS A N 1
ATOM 1949 C CA . CYS A 1 248 ? 5.977 -17.062 -14.516 1 94 248 CYS A CA 1
ATOM 1950 C C . CYS A 1 248 ? 5.363 -15.695 -14.234 1 94 248 CYS A C 1
ATOM 1952 O O . CYS A 1 248 ? 4.148 -15.578 -14.07 1 94 248 CYS A O 1
ATOM 1954 N N . ILE A 1 249 ? 6.164 -14.703 -14.18 1 95.94 249 ILE A N 1
ATOM 1955 C CA . ILE A 1 249 ? 5.711 -13.328 -13.977 1 95.94 249 ILE A CA 1
ATOM 1956 C C . ILE A 1 249 ? 4.773 -12.922 -15.109 1 95.94 249 ILE A C 1
ATOM 1958 O O . ILE A 1 249 ? 3.713 -12.336 -14.867 1 95.94 249 ILE A O 1
ATOM 1962 N N . GLU A 1 250 ? 5.113 -13.242 -16.297 1 94.38 250 GLU A N 1
ATOM 1963 C CA . GLU A 1 250 ? 4.285 -12.906 -17.453 1 94.38 250 GLU A CA 1
ATOM 1964 C C . GLU A 1 250 ? 2.924 -13.586 -17.375 1 94.38 250 GLU A C 1
ATOM 1966 O O . GLU A 1 250 ? 1.896 -12.961 -17.656 1 94.38 250 GLU A O 1
ATOM 1971 N N . ALA A 1 251 ? 3.027 -14.828 -17.062 1 94.25 251 ALA A N 1
ATOM 1972 C CA . ALA A 1 251 ? 1.774 -15.57 -16.938 1 94.25 251 ALA A CA 1
ATOM 1973 C C . ALA A 1 251 ? 0.896 -14.992 -15.836 1 94.25 251 ALA A C 1
ATOM 1975 O O . ALA A 1 251 ? -0.32 -14.875 -16 1 94.25 251 ALA A O 1
ATOM 1976 N N . THR A 1 252 ? 1.508 -14.672 -14.727 1 95.56 252 THR A N 1
ATOM 1977 C CA . THR A 1 252 ? 0.778 -14.094 -13.609 1 95.56 252 THR A CA 1
ATOM 1978 C C . THR A 1 252 ? 0.143 -12.766 -14 1 95.56 252 THR A C 1
ATOM 1980 O O . THR A 1 252 ? -1 -12.484 -13.633 1 95.56 252 THR A O 1
ATOM 1983 N N . GLU A 1 253 ? 0.893 -11.961 -14.703 1 95.38 253 GLU A N 1
ATOM 1984 C CA . GLU A 1 253 ? 0.349 -10.68 -15.148 1 95.38 253 GLU A CA 1
ATOM 1985 C C . GLU A 1 253 ? -0.813 -10.891 -16.109 1 95.38 253 GLU A C 1
ATOM 1987 O O . GLU A 1 253 ? -1.787 -10.133 -16.094 1 95.38 253 GLU A O 1
ATOM 1992 N N . SER A 1 254 ? -0.705 -11.883 -16.984 1 94.5 254 SER A N 1
ATOM 1993 C CA . SER A 1 254 ? -1.807 -12.203 -17.891 1 94.5 254 SER A CA 1
ATOM 1994 C C . SER A 1 254 ? -3.072 -12.555 -17.109 1 94.5 254 SER A C 1
ATOM 1996 O O . SER A 1 254 ? -4.168 -12.117 -17.469 1 94.5 254 SER A O 1
ATOM 1998 N N . LEU A 1 255 ? -2.844 -13.336 -16.141 1 95.5 255 LEU A N 1
ATOM 1999 C CA . LEU A 1 255 ? -3.971 -13.688 -15.281 1 95.5 255 LEU A CA 1
ATOM 2000 C C . LEU A 1 255 ? -4.574 -12.438 -14.648 1 95.5 255 LEU A C 1
ATOM 2002 O O . LEU A 1 255 ? -5.801 -12.297 -14.594 1 95.5 255 LEU A O 1
ATOM 2006 N N . SER A 1 256 ? -3.76 -11.586 -14.188 1 94.25 256 SER A N 1
ATOM 2007 C CA . SER A 1 256 ? -4.215 -10.344 -13.562 1 94.25 256 SER A CA 1
ATOM 2008 C C . SER A 1 256 ? -4.961 -9.469 -14.57 1 94.25 256 SER A C 1
ATOM 2010 O O . SER A 1 256 ? -5.941 -8.812 -14.219 1 94.25 256 SER A O 1
ATOM 2012 N N . ARG A 1 257 ? -4.512 -9.414 -15.758 1 93.88 257 ARG A N 1
ATOM 2013 C CA . ARG A 1 257 ? -5.168 -8.625 -16.797 1 93.88 257 ARG A CA 1
ATOM 2014 C C . ARG A 1 257 ? -6.578 -9.141 -17.062 1 93.88 257 ARG A C 1
ATOM 2016 O O . ARG A 1 257 ? -7.516 -8.352 -17.219 1 93.88 257 ARG A O 1
ATOM 2023 N N . VAL A 1 258 ? -6.727 -10.422 -17.094 1 94.19 258 VAL A N 1
ATOM 2024 C CA . VAL A 1 258 ? -8.039 -11.023 -17.328 1 94.19 258 VAL A CA 1
ATOM 2025 C C . VAL A 1 258 ? -8.969 -10.664 -16.172 1 94.19 258 VAL A C 1
ATOM 2027 O O . VAL A 1 258 ? -10.125 -10.273 -16.391 1 94.19 258 VAL A O 1
ATOM 2030 N N . THR A 1 259 ? -8.492 -10.742 -15.023 1 92.69 259 THR A N 1
ATOM 2031 C CA . THR A 1 259 ? -9.344 -10.523 -13.859 1 92.69 259 THR A CA 1
ATOM 2032 C C . THR A 1 259 ? -9.633 -9.039 -13.672 1 92.69 259 THR A C 1
ATOM 2034 O O . THR A 1 259 ? -10.797 -8.641 -13.562 1 92.69 259 THR A O 1
ATOM 2037 N N . SER A 1 260 ? -8.648 -8.211 -13.75 1 91 260 SER A N 1
ATOM 2038 C CA . SER A 1 260 ? -8.789 -6.797 -13.414 1 91 260 SER A CA 1
ATOM 2039 C C . SER A 1 260 ? -9.414 -6.012 -14.562 1 91 260 SER A C 1
ATOM 2041 O O . SER A 1 260 ? -10.164 -5.066 -14.336 1 91 260 SER A O 1
ATOM 2043 N N . TYR A 1 261 ? -9.125 -6.41 -15.766 1 91.38 261 TYR A N 1
ATOM 2044 C CA . TYR A 1 261 ? -9.516 -5.543 -16.875 1 91.38 261 TYR A CA 1
ATOM 2045 C C . TYR A 1 261 ? -10.617 -6.184 -17.703 1 91.38 261 TYR A C 1
ATOM 2047 O O . TYR A 1 261 ? -10.969 -5.68 -18.781 1 91.38 261 TYR A O 1
ATOM 2055 N N . PHE A 1 262 ? -11.133 -7.281 -17.297 1 92.88 262 PHE A N 1
ATOM 2056 C CA . PHE A 1 262 ? -12.25 -7.914 -17.984 1 92.88 262 PHE A CA 1
ATOM 2057 C C . PHE A 1 262 ? -13.32 -8.344 -17 1 92.88 262 PHE A C 1
ATOM 2059 O O . PHE A 1 262 ? -14.438 -7.816 -17 1 92.88 262 PHE A O 1
ATOM 2066 N N . LEU A 1 263 ? -12.914 -9.141 -16.078 1 91.25 263 LEU A N 1
ATOM 2067 C CA . LEU A 1 263 ? -13.906 -9.727 -15.18 1 91.25 263 LEU A CA 1
ATOM 2068 C C . LEU A 1 263 ? -14.391 -8.703 -14.164 1 91.25 263 LEU A C 1
ATOM 2070 O O . LEU A 1 263 ? -15.57 -8.688 -13.805 1 91.25 263 LEU A O 1
ATOM 2074 N N . GLN A 1 264 ? -13.516 -7.871 -13.688 1 88.56 264 GLN A N 1
ATOM 2075 C CA . GLN A 1 264 ? -13.852 -6.949 -12.609 1 88.56 264 GLN A CA 1
ATOM 2076 C C . GLN A 1 264 ? -14.398 -5.633 -13.164 1 88.56 264 GLN A C 1
ATOM 2078 O O . GLN A 1 264 ? -14.961 -4.828 -12.422 1 88.56 264 GLN A O 1
ATOM 2083 N N . GLN A 1 265 ? -14.273 -5.41 -14.391 1 87.81 265 GLN A N 1
ATOM 2084 C CA . GLN A 1 265 ? -14.742 -4.156 -14.969 1 87.81 265 GLN A CA 1
ATOM 2085 C C . GLN A 1 265 ? -16.266 -4.121 -15.023 1 87.81 265 GLN A C 1
ATOM 2087 O O . GLN A 1 265 ? -16.906 -5.125 -15.336 1 87.81 265 GLN A O 1
ATOM 2092 N N . LYS A 1 266 ? -16.781 -2.988 -14.664 1 82 266 LYS A N 1
ATOM 2093 C CA . LYS A 1 266 ? -18.219 -2.801 -14.688 1 82 266 LYS A CA 1
ATOM 2094 C C . LYS A 1 266 ? -18.719 -2.508 -16.109 1 82 266 LYS A C 1
ATOM 2096 O O . LYS A 1 266 ? -18.156 -1.646 -16.797 1 82 266 LYS A O 1
ATOM 2101 N N . VAL A 1 267 ? -19.719 -3.275 -16.531 1 79.81 267 VAL A N 1
ATOM 2102 C CA . VAL A 1 267 ? -20.25 -3.123 -17.875 1 79.81 267 VAL A CA 1
ATOM 2103 C C . VAL A 1 267 ? -21.781 -3.125 -17.844 1 79.81 267 VAL A C 1
ATOM 2105 O O . VAL A 1 267 ? -22.391 -3.936 -17.156 1 79.81 267 VAL A O 1
ATOM 2108 N N . ASN A 1 268 ? -22.297 -2.109 -18.5 1 81.81 268 ASN A N 1
ATOM 2109 C CA . ASN A 1 268 ? -23.75 -2.107 -18.688 1 81.81 268 ASN A CA 1
ATOM 2110 C C . ASN A 1 268 ? -24.156 -3.061 -19.812 1 81.81 268 ASN A C 1
ATOM 2112 O O . ASN A 1 268 ? -24.062 -2.721 -20.984 1 81.81 268 ASN A O 1
ATOM 2116 N N . ILE A 1 269 ? -24.734 -4.082 -19.453 1 77.44 269 ILE A N 1
ATOM 2117 C CA . ILE A 1 269 ? -25.047 -5.164 -20.375 1 77.44 269 ILE A CA 1
ATOM 2118 C C . ILE A 1 269 ? -26.234 -4.766 -21.25 1 77.44 269 ILE A C 1
ATOM 2120 O O . ILE A 1 269 ? -26.453 -5.359 -22.312 1 77.44 269 ILE A O 1
ATOM 2124 N N . LYS A 1 270 ? -27 -3.814 -20.797 1 80.94 270 LYS A N 1
ATOM 2125 C CA . LYS A 1 270 ? -28.156 -3.369 -21.562 1 80.94 270 LYS A CA 1
ATOM 2126 C C . LYS A 1 270 ? -27.75 -2.406 -22.672 1 80.94 270 LYS A C 1
ATOM 2128 O O . LYS A 1 270 ? -28.516 -2.182 -23.625 1 80.94 270 LYS A O 1
ATOM 2133 N N . ASP A 1 271 ? -26.609 -1.928 -22.531 1 86.56 271 ASP A N 1
ATOM 2134 C CA . ASP A 1 271 ? -26.078 -1.015 -23.547 1 86.56 271 ASP A CA 1
ATOM 2135 C C . ASP A 1 271 ? -25.266 -1.769 -24.594 1 86.56 271 ASP A C 1
ATOM 2137 O O . ASP A 1 271 ? -24.25 -2.383 -24.281 1 86.56 271 ASP A O 1
ATOM 2141 N N . HIS A 1 272 ? -25.703 -1.646 -25.828 1 85.5 272 HIS A N 1
ATOM 2142 C CA . HIS A 1 272 ? -25.078 -2.387 -26.922 1 85.5 272 HIS A CA 1
ATOM 2143 C C . HIS A 1 272 ? -23.625 -1.96 -27.125 1 85.5 272 HIS A C 1
ATOM 2145 O O . HIS A 1 272 ? -22.781 -2.779 -27.484 1 85.5 272 HIS A O 1
ATOM 2151 N N . LYS A 1 273 ? -23.391 -0.685 -26.984 1 88.75 273 LYS A N 1
ATOM 2152 C CA . LYS A 1 273 ? -22.031 -0.206 -27.141 1 88.75 273 LYS A CA 1
ATOM 2153 C C . LYS A 1 273 ? -21.109 -0.79 -26.078 1 88.75 273 LYS A C 1
ATOM 2155 O O . LYS A 1 273 ? -20 -1.233 -26.375 1 88.75 273 LYS A O 1
ATOM 2160 N N . ASP A 1 274 ? -21.547 -0.872 -24.891 1 87.81 274 ASP A N 1
ATOM 2161 C CA . ASP A 1 274 ? -20.766 -1.427 -23.781 1 87.81 274 ASP A CA 1
ATOM 2162 C C . ASP A 1 274 ? -20.531 -2.922 -23.984 1 87.81 274 ASP A C 1
ATOM 2164 O O . ASP A 1 274 ? -19.438 -3.424 -23.688 1 87.81 274 ASP A O 1
ATOM 2168 N N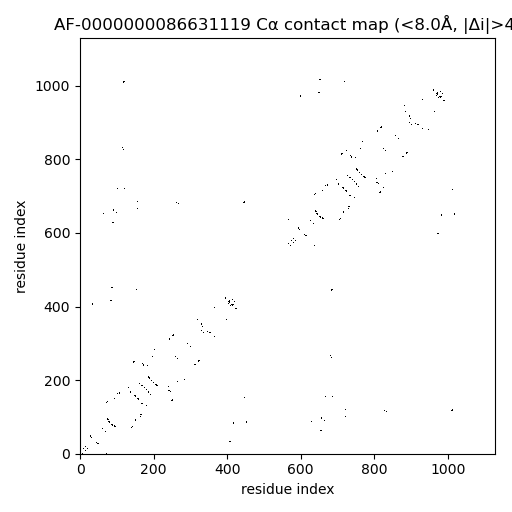 . LEU A 1 275 ? -21.516 -3.482 -24.438 1 86 275 LEU A N 1
ATOM 2169 C CA . LEU A 1 275 ? -21.406 -4.922 -24.656 1 86 275 LEU A CA 1
ATOM 2170 C C . LEU A 1 275 ? -20.406 -5.227 -25.766 1 86 275 LEU A C 1
ATOM 2172 O O . LEU A 1 275 ? -19.625 -6.172 -25.656 1 86 275 LEU A O 1
ATOM 2176 N N . SER A 1 276 ? -20.484 -4.453 -26.797 1 90.44 276 SER A N 1
ATOM 2177 C CA . SER A 1 276 ? -19.547 -4.625 -27.891 1 90.44 276 SER A CA 1
ATOM 2178 C C . SER A 1 276 ? -18.109 -4.387 -27.438 1 90.44 276 SER A C 1
ATOM 2180 O O . SER A 1 276 ? -17.203 -5.109 -27.844 1 90.44 276 SER A O 1
ATOM 2182 N N . SER A 1 277 ? -17.922 -3.414 -26.578 1 92.25 277 SER A N 1
ATOM 2183 C CA . SER A 1 277 ? -16.594 -3.129 -26.047 1 92.25 277 SER A CA 1
ATOM 2184 C C . SER A 1 277 ? -16.109 -4.262 -25.141 1 92.25 277 SER A C 1
ATOM 2186 O O . SER A 1 277 ? -14.914 -4.582 -25.125 1 92.25 277 SER A O 1
ATOM 2188 N N . TRP A 1 278 ? -17.016 -4.785 -24.469 1 91.5 278 TRP A N 1
ATOM 2189 C CA . TRP A 1 278 ? -16.688 -5.91 -23.594 1 91.5 278 TRP A CA 1
ATOM 2190 C C . TRP A 1 278 ? -16.266 -7.125 -24.406 1 91.5 278 TRP A C 1
ATOM 2192 O O . TRP A 1 278 ? -15.273 -7.785 -24.062 1 91.5 278 TRP A O 1
ATOM 2202 N N . LEU A 1 279 ? -16.953 -7.387 -25.469 1 91.94 279 LEU A N 1
ATOM 2203 C CA . LEU A 1 279 ? -16.641 -8.516 -26.328 1 91.94 279 LEU A CA 1
ATOM 2204 C C . LEU A 1 279 ? -15.32 -8.281 -27.062 1 91.94 279 LEU A C 1
ATOM 2206 O O . LEU A 1 279 ? -14.555 -9.219 -27.297 1 91.94 279 LEU A O 1
ATOM 2210 N N . THR A 1 280 ? -15.094 -7.062 -27.406 1 93.94 280 THR A N 1
ATOM 2211 C CA . THR A 1 280 ? -13.82 -6.719 -28.031 1 93.94 280 THR A CA 1
ATOM 2212 C C . THR A 1 280 ? -12.656 -6.984 -27.078 1 93.94 280 THR A C 1
ATOM 2214 O O . THR A 1 280 ? -11.625 -7.523 -27.484 1 93.94 280 THR A O 1
ATOM 2217 N N . ARG A 1 281 ? -12.836 -6.582 -25.859 1 94.31 281 ARG A N 1
ATOM 2218 C CA . ARG A 1 281 ? -11.812 -6.844 -24.844 1 94.31 281 ARG A CA 1
ATOM 2219 C C . ARG A 1 281 ? -11.57 -8.336 -24.672 1 94.31 281 ARG A C 1
ATOM 2221 O O . ARG A 1 281 ? -10.43 -8.781 -24.531 1 94.31 281 ARG A O 1
ATOM 2228 N N . PHE A 1 282 ? -12.641 -9.109 -24.703 1 94.56 282 PHE A N 1
ATOM 2229 C CA . PHE A 1 282 ? -12.531 -10.562 -24.641 1 94.56 282 PHE A CA 1
ATOM 2230 C C . PHE A 1 282 ? -11.625 -11.086 -25.75 1 94.56 282 PHE A C 1
ATOM 2232 O O . PHE A 1 282 ? -10.703 -11.859 -25.484 1 94.56 282 PHE A O 1
ATOM 2239 N N . LYS A 1 283 ? -11.875 -10.664 -26.875 1 94.88 283 LYS A N 1
ATOM 2240 C CA . LYS A 1 283 ? -11.117 -11.125 -28.031 1 94.88 283 LYS A CA 1
ATOM 2241 C C . LYS A 1 283 ? -9.656 -10.695 -27.938 1 94.88 283 LYS A C 1
ATOM 2243 O O . LYS A 1 283 ? -8.758 -11.477 -28.266 1 94.88 283 LYS A O 1
ATOM 2248 N N . GLU A 1 284 ? -9.469 -9.484 -27.5 1 94.25 284 GLU A N 1
ATOM 2249 C CA . GLU A 1 284 ? -8.109 -8.977 -27.359 1 94.25 284 GLU A CA 1
ATOM 2250 C C . GLU A 1 284 ? -7.309 -9.812 -26.375 1 94.25 284 GLU A C 1
ATOM 2252 O O . GLU A 1 284 ? -6.16 -10.172 -26.641 1 94.25 284 GLU A O 1
ATOM 2257 N N . LEU A 1 285 ? -7.895 -10.086 -25.266 1 95.5 285 LEU A N 1
ATOM 2258 C CA . LEU A 1 285 ? -7.211 -10.859 -24.234 1 95.5 285 LEU A CA 1
ATOM 2259 C C . LEU A 1 285 ? -7.012 -12.305 -24.672 1 95.5 285 LEU A C 1
ATOM 2261 O O . LEU A 1 285 ? -5.984 -12.914 -24.375 1 95.5 285 LEU A O 1
ATOM 2265 N N . ASP A 1 286 ? -7.98 -12.859 -25.375 1 95.81 286 ASP A N 1
ATOM 2266 C CA . ASP A 1 286 ? -7.863 -14.227 -25.891 1 95.81 286 ASP A CA 1
ATOM 2267 C C . ASP A 1 286 ? -6.68 -14.352 -26.844 1 95.81 286 ASP A C 1
ATOM 2269 O O . ASP A 1 286 ? -5.883 -15.289 -26.719 1 95.81 286 ASP A O 1
ATOM 2273 N N . VAL A 1 287 ? -6.586 -13.422 -27.719 1 94.12 287 VAL A N 1
ATOM 2274 C CA . VAL A 1 287 ? -5.496 -13.43 -28.688 1 94.12 287 VAL A CA 1
ATOM 2275 C C . VAL A 1 287 ? -4.156 -13.312 -27.969 1 94.12 287 VAL A C 1
ATOM 2277 O O . VAL A 1 287 ? -3.188 -13.984 -28.328 1 94.12 287 VAL A O 1
ATOM 2280 N N . ARG A 1 288 ? -4.109 -12.516 -27 1 92.94 288 ARG A N 1
ATOM 2281 C CA . ARG A 1 288 ? -2.871 -12.328 -26.25 1 92.94 288 ARG A CA 1
ATOM 2282 C C . ARG A 1 288 ? -2.465 -13.617 -25.547 1 92.94 288 ARG A C 1
ATOM 2284 O O . ARG A 1 288 ? -1.279 -13.953 -25.484 1 92.94 288 ARG A O 1
ATOM 2291 N N . LEU A 1 289 ? -3.408 -14.305 -24.969 1 95.25 289 LEU A N 1
ATOM 2292 C CA . LEU A 1 289 ? -3.121 -15.555 -24.281 1 95.25 289 LEU A CA 1
ATOM 2293 C C . LEU A 1 289 ? -2.629 -16.609 -25.266 1 95.25 289 LEU A C 1
ATOM 2295 O O . LEU A 1 289 ? -1.665 -17.328 -24.984 1 95.25 289 LEU A O 1
ATOM 2299 N N . VAL A 1 290 ? -3.252 -16.703 -26.406 1 93 290 VAL A N 1
ATOM 2300 C CA . VAL A 1 290 ? -2.85 -17.672 -27.406 1 93 290 VAL A CA 1
ATOM 2301 C C . VAL A 1 290 ? -1.442 -17.344 -27.906 1 93 290 VAL A C 1
ATOM 2303 O O . VAL A 1 290 ? -0.606 -18.234 -28.047 1 93 290 VAL A O 1
ATOM 2306 N N . HIS A 1 291 ? -1.151 -16.078 -28.094 1 89.88 291 HIS A N 1
ATOM 2307 C CA . HIS A 1 291 ? 0.157 -15.641 -28.562 1 89.88 291 HIS A CA 1
ATOM 2308 C C . HIS A 1 291 ? 1.247 -15.969 -27.547 1 89.88 291 HIS A C 1
ATOM 2310 O O . HIS A 1 291 ? 2.357 -16.344 -27.922 1 89.88 291 HIS A O 1
ATOM 2316 N N . TRP A 1 292 ? 0.968 -15.734 -26.359 1 91.25 292 TRP A N 1
ATOM 2317 C CA . TRP A 1 292 ? 1.947 -16.031 -25.328 1 91.25 292 TRP A CA 1
ATOM 2318 C C . TRP A 1 292 ? 2.4 -17.484 -25.391 1 91.25 292 TRP A C 1
ATOM 2320 O O . TRP A 1 292 ? 3.6 -17.766 -25.344 1 91.25 292 TRP A O 1
ATOM 2330 N N . LYS A 1 293 ? 1.505 -18.422 -25.516 1 89.19 293 LYS A N 1
ATOM 2331 C CA . LYS A 1 293 ? 1.822 -19.844 -25.578 1 89.19 293 LYS A CA 1
ATOM 2332 C C . LYS A 1 293 ? 2.594 -20.188 -26.844 1 89.19 293 LYS A C 1
ATOM 2334 O O . LYS A 1 293 ? 3.551 -20.953 -26.812 1 89.19 293 LYS A O 1
ATOM 2339 N N . MET A 1 294 ? 2.301 -19.547 -27.906 1 86.31 294 MET A N 1
ATOM 2340 C CA . MET A 1 294 ? 2.904 -19.828 -29.203 1 86.31 294 MET A CA 1
ATOM 2341 C C . MET A 1 294 ? 4.34 -19.312 -29.25 1 86.31 294 MET A C 1
ATOM 2343 O O . MET A 1 294 ? 5.191 -19.922 -29.922 1 86.31 294 MET A O 1
ATOM 2347 N N . LEU A 1 295 ? 4.609 -18.266 -28.547 1 82.88 295 LEU A N 1
ATOM 2348 C CA . LEU A 1 295 ? 5.902 -17.609 -28.656 1 82.88 295 LEU A CA 1
ATOM 2349 C C . LEU A 1 295 ? 6.871 -18.125 -27.609 1 82.88 295 LEU A C 1
ATOM 2351 O O . LEU A 1 295 ? 8.031 -17.703 -27.562 1 82.88 295 LEU A O 1
ATOM 2355 N N . LEU A 1 296 ? 6.371 -19.016 -26.828 1 86.06 296 LEU A N 1
ATOM 2356 C CA . LEU A 1 296 ? 7.285 -19.625 -25.859 1 86.06 296 LEU A CA 1
ATOM 2357 C C . LEU A 1 296 ? 8.398 -20.375 -26.578 1 86.06 296 LEU A C 1
ATOM 2359 O O . LEU A 1 296 ? 8.156 -21.078 -27.547 1 86.06 296 LEU A O 1
ATOM 2363 N N . PRO A 1 297 ? 9.641 -20.125 -26.141 1 81.25 297 PRO A N 1
ATOM 2364 C CA . PRO A 1 297 ? 10.719 -20.938 -26.719 1 81.25 297 PRO A CA 1
ATOM 2365 C C . PRO A 1 297 ? 10.477 -22.438 -26.531 1 81.25 297 PRO A C 1
ATOM 2367 O O . PRO A 1 297 ? 9.828 -22.844 -25.562 1 81.25 297 PRO A O 1
ATOM 2370 N N . LYS A 1 298 ? 11.047 -23.203 -27.406 1 77.19 298 LYS A N 1
ATOM 2371 C CA . LYS A 1 298 ? 10.844 -24.656 -27.422 1 77.19 298 LYS A CA 1
ATOM 2372 C C . LYS A 1 298 ? 11.234 -25.266 -26.078 1 77.19 298 LYS A C 1
ATOM 2374 O O . LYS A 1 298 ? 10.555 -26.172 -25.594 1 77.19 298 LYS A O 1
ATOM 2379 N N . LYS A 1 299 ? 12.266 -24.719 -25.469 1 74.12 299 LYS A N 1
ATOM 2380 C CA . LYS A 1 299 ? 12.75 -25.266 -24.203 1 74.12 299 LYS A CA 1
ATOM 2381 C C . LYS A 1 299 ? 11.711 -25.109 -23.094 1 74.12 299 LYS A C 1
ATOM 2383 O O . LYS A 1 299 ? 11.75 -25.812 -22.094 1 74.12 299 LYS A O 1
ATOM 2388 N N . TRP A 1 300 ? 10.773 -24.266 -23.328 1 72.56 300 TRP A N 1
ATOM 2389 C CA . TRP A 1 300 ? 9.852 -23.938 -22.25 1 72.56 300 TRP A CA 1
ATOM 2390 C C . TRP A 1 300 ? 8.445 -24.453 -22.562 1 72.56 300 TRP A C 1
ATOM 2392 O O . TRP A 1 300 ? 7.523 -24.281 -21.766 1 72.56 300 TRP A O 1
ATOM 2402 N N . LYS A 1 301 ? 8.258 -25.016 -23.688 1 74.38 301 LYS A N 1
ATOM 2403 C CA . LYS A 1 301 ? 6.961 -25.594 -24.016 1 74.38 301 LYS A CA 1
ATOM 2404 C C . LYS A 1 301 ? 6.781 -26.953 -23.344 1 74.38 301 LYS A C 1
ATOM 2406 O O . LYS A 1 301 ? 7.754 -27.672 -23.109 1 74.38 301 LYS A O 1
ATOM 2411 N N . VAL A 1 302 ? 5.617 -27.141 -22.828 1 65 302 VAL A N 1
ATOM 2412 C CA . VAL A 1 302 ? 5.348 -28.391 -22.141 1 65 302 VAL A CA 1
ATOM 2413 C C . VAL A 1 302 ? 5.457 -29.562 -23.109 1 65 302 VAL A C 1
ATOM 2415 O O . VAL A 1 302 ? 4.758 -29.594 -24.125 1 65 302 VAL A O 1
ATOM 2418 N N . ASN A 1 303 ? 6.496 -30.188 -23.234 1 60.5 303 ASN A N 1
ATOM 2419 C CA . ASN A 1 303 ? 6.543 -31.469 -23.938 1 60.5 303 ASN A CA 1
ATOM 2420 C C . ASN A 1 303 ? 6.48 -32.656 -22.984 1 60.5 303 ASN A C 1
ATOM 2422 O O . ASN A 1 303 ? 7.492 -33 -22.375 1 60.5 303 ASN A O 1
ATOM 2426 N N . ILE A 1 304 ? 5.199 -33.031 -22.609 1 55.25 304 ILE A N 1
ATOM 2427 C CA . ILE A 1 304 ? 4.973 -34.094 -21.656 1 55.25 304 ILE A CA 1
ATOM 2428 C C . ILE A 1 304 ? 5.832 -35.312 -22.047 1 55.25 304 ILE A C 1
ATOM 2430 O O . ILE A 1 304 ? 6.375 -36 -21.172 1 55.25 304 ILE A O 1
ATOM 2434 N N . ALA A 1 305 ? 5.898 -35.75 -23.359 1 50.53 305 ALA A N 1
ATOM 2435 C CA . ALA A 1 305 ? 6.617 -36.938 -23.812 1 50.53 305 ALA A CA 1
ATOM 2436 C C . ALA A 1 305 ? 8.109 -36.812 -23.547 1 50.53 305 ALA A C 1
ATOM 2438 O O . ALA A 1 305 ? 8.789 -37.812 -23.281 1 50.53 305 ALA A O 1
ATOM 2439 N N . GLN A 1 306 ? 8.633 -35.781 -23.797 1 49.56 306 GLN A N 1
ATOM 2440 C CA . GLN A 1 306 ? 10.078 -35.656 -23.703 1 49.56 306 GLN A CA 1
ATOM 2441 C C . GLN A 1 306 ? 10.516 -35.312 -22.281 1 49.56 306 GLN A C 1
ATOM 2443 O O . GLN A 1 306 ? 11.711 -35.344 -21.969 1 49.56 306 GLN A O 1
ATOM 2448 N N . GLN A 1 307 ? 9.625 -34.906 -21.406 1 51.09 307 GLN A N 1
ATOM 2449 C CA . GLN A 1 307 ? 10.094 -34.281 -20.172 1 51.09 307 GLN A CA 1
ATOM 2450 C C . GLN A 1 307 ? 10.367 -35.344 -19.109 1 51.09 307 GLN A C 1
ATOM 2452 O O . GLN A 1 307 ? 9.562 -35.531 -18.188 1 51.09 307 GLN A O 1
ATOM 2457 N N . SER A 1 308 ? 10.656 -36.5 -19.516 1 49.78 308 SER A N 1
ATOM 2458 C CA . SER A 1 308 ? 11.211 -37.375 -18.469 1 49.78 308 SER A CA 1
ATOM 2459 C C . SER A 1 308 ? 11.984 -36.562 -17.438 1 49.78 308 SER A C 1
ATOM 2461 O O . SER A 1 308 ? 12.32 -37.062 -16.375 1 49.78 308 SER A O 1
ATOM 2463 N N . SER A 1 309 ? 12.594 -35.438 -17.828 1 56.5 309 SER A N 1
ATOM 2464 C CA . SER A 1 309 ? 13.578 -34.719 -17.016 1 56.5 309 SER A CA 1
ATOM 2465 C C . SER A 1 309 ? 12.914 -33.75 -16.062 1 56.5 309 SER A C 1
ATOM 2467 O O . SER A 1 309 ? 11.711 -33.469 -16.172 1 56.5 309 SER A O 1
ATOM 2469 N N . ARG A 1 310 ? 13.695 -33 -15.148 1 65.12 310 ARG A N 1
ATOM 2470 C CA . ARG A 1 310 ? 13.438 -32.062 -14.047 1 65.12 310 ARG A CA 1
ATOM 2471 C C . ARG A 1 310 ? 12.617 -30.875 -14.508 1 65.12 310 ARG A C 1
ATOM 2473 O O . ARG A 1 310 ? 13.031 -30.141 -15.406 1 65.12 310 ARG A O 1
ATOM 2480 N N . MET A 1 311 ? 11.289 -31 -14.258 1 75.62 311 MET A N 1
ATOM 2481 C CA . MET A 1 311 ? 10.422 -29.859 -14.562 1 75.62 311 MET A CA 1
ATOM 2482 C C . MET A 1 311 ? 10.742 -28.672 -13.656 1 75.62 311 MET A C 1
ATOM 2484 O O . MET A 1 311 ? 10.836 -28.828 -12.438 1 75.62 311 MET A O 1
ATOM 2488 N N . ASP A 1 312 ? 10.953 -27.594 -14.281 1 81.75 312 ASP A N 1
ATOM 2489 C CA . ASP A 1 312 ? 11.18 -26.359 -13.531 1 81.75 312 ASP A CA 1
ATOM 2490 C C . ASP A 1 312 ? 9.898 -25.891 -12.852 1 81.75 312 ASP A C 1
ATOM 2492 O O . ASP A 1 312 ? 8.859 -25.766 -13.5 1 81.75 312 ASP A O 1
ATOM 2496 N N . PRO A 1 313 ? 9.883 -25.703 -11.641 1 85.06 313 PRO A N 1
ATOM 2497 C CA . PRO A 1 313 ? 8.664 -25.312 -10.922 1 85.06 313 PRO A CA 1
ATOM 2498 C C . PRO A 1 313 ? 8.078 -24 -11.414 1 85.06 313 PRO A C 1
ATOM 2500 O O . PRO A 1 313 ? 6.859 -23.844 -11.477 1 85.06 313 PRO A O 1
ATOM 2503 N N . ASN A 1 314 ? 8.898 -23 -11.742 1 88.38 314 ASN A N 1
ATOM 2504 C CA . ASN A 1 314 ? 8.406 -21.719 -12.242 1 88.38 314 ASN A CA 1
ATOM 2505 C C . ASN A 1 314 ? 7.723 -21.875 -13.602 1 88.38 314 ASN A C 1
ATOM 2507 O O . ASN A 1 314 ? 6.691 -21.25 -13.852 1 88.38 314 ASN A O 1
ATOM 2511 N N . LEU A 1 315 ? 8.328 -22.703 -14.398 1 86.75 315 LEU A N 1
ATOM 2512 C CA . LEU A 1 315 ? 7.738 -22.922 -15.711 1 86.75 315 LEU A CA 1
ATOM 2513 C C . LEU A 1 315 ? 6.426 -23.688 -15.609 1 86.75 315 LEU A C 1
ATOM 2515 O O . LEU A 1 315 ? 5.473 -23.406 -16.344 1 86.75 315 LEU A O 1
ATOM 2519 N N . THR A 1 316 ? 6.43 -24.641 -14.773 1 87.5 316 THR A N 1
ATOM 2520 C CA . THR A 1 316 ? 5.199 -25.391 -14.523 1 87.5 316 THR A CA 1
ATOM 2521 C C . THR A 1 316 ? 4.086 -24.453 -14.055 1 87.5 316 THR A C 1
ATOM 2523 O O . THR A 1 316 ? 2.965 -24.516 -14.57 1 87.5 316 THR A O 1
ATOM 2526 N N . LEU A 1 317 ? 4.465 -23.641 -13.164 1 90.12 317 LEU A N 1
ATOM 2527 C CA . LEU A 1 317 ? 3.496 -22.688 -12.641 1 90.12 317 LEU A CA 1
ATOM 2528 C C . LEU A 1 317 ? 3.033 -21.734 -13.742 1 90.12 317 LEU A C 1
ATOM 2530 O O . LEU A 1 317 ? 1.866 -21.328 -13.773 1 90.12 317 LEU A O 1
ATOM 2534 N N . ALA A 1 318 ? 3.912 -21.328 -14.57 1 92.5 318 ALA A N 1
ATOM 2535 C CA . ALA A 1 318 ? 3.57 -20.438 -15.68 1 92.5 318 ALA A CA 1
ATOM 2536 C C . ALA A 1 318 ? 2.508 -21.062 -16.578 1 92.5 318 ALA A C 1
ATOM 2538 O O . ALA A 1 318 ? 1.534 -20.406 -16.953 1 92.5 318 ALA A O 1
ATOM 2539 N N . HIS A 1 319 ? 2.668 -22.312 -16.875 1 91.44 319 HIS A N 1
ATOM 2540 C CA . HIS A 1 319 ? 1.726 -23.016 -17.734 1 91.44 319 HIS A CA 1
ATOM 2541 C C . HIS A 1 319 ? 0.372 -23.188 -17.062 1 91.44 319 HIS A C 1
ATOM 2543 O O . HIS A 1 319 ? -0.672 -22.984 -17.688 1 91.44 319 HIS A O 1
ATOM 2549 N N . VAL A 1 320 ? 0.429 -23.578 -15.852 1 91.06 320 VAL A N 1
ATOM 2550 C CA . VAL A 1 320 ? -0.813 -23.75 -15.109 1 91.06 320 VAL A CA 1
ATOM 2551 C C . VAL A 1 320 ? -1.551 -22.406 -15.016 1 91.06 320 VAL A C 1
ATOM 2553 O O . VAL A 1 320 ? -2.766 -22.344 -15.227 1 91.06 320 VAL A O 1
ATOM 2556 N N . THR A 1 321 ? -0.819 -21.375 -14.703 1 93.88 321 THR A N 1
ATOM 2557 C CA . THR A 1 321 ? -1.403 -20.047 -14.578 1 93.88 321 THR A CA 1
ATOM 2558 C C . THR A 1 321 ? -1.985 -19.578 -15.914 1 93.88 321 THR A C 1
ATOM 2560 O O . THR A 1 321 ? -3.047 -18.969 -15.953 1 93.88 321 THR A O 1
ATOM 2563 N N . HIS A 1 322 ? -1.271 -19.844 -16.953 1 94.62 322 HIS A N 1
ATOM 2564 C CA . HIS A 1 322 ? -1.769 -19.516 -18.281 1 94.62 322 HIS A CA 1
ATOM 2565 C C . HIS A 1 322 ? -3.105 -20.203 -18.562 1 94.62 322 HIS A C 1
ATOM 2567 O O . HIS A 1 322 ? -4.051 -19.547 -19.016 1 94.62 322 HIS A O 1
ATOM 2573 N N . ASN A 1 323 ? -3.16 -21.438 -18.297 1 93.69 323 ASN A N 1
ATOM 2574 C CA . ASN A 1 323 ? -4.391 -22.172 -18.531 1 93.69 323 ASN A CA 1
ATOM 2575 C C . ASN A 1 323 ? -5.52 -21.703 -17.609 1 93.69 323 ASN A C 1
ATOM 2577 O O . ASN A 1 323 ? -6.688 -21.703 -18.016 1 93.69 323 ASN A O 1
ATOM 2581 N N . ALA A 1 324 ? -5.152 -21.359 -16.438 1 92.81 324 ALA A N 1
ATOM 2582 C CA . ALA A 1 324 ? -6.148 -20.766 -15.547 1 92.81 324 ALA A CA 1
ATOM 2583 C C . ALA A 1 324 ? -6.703 -19.469 -16.125 1 92.81 324 ALA A C 1
ATOM 2585 O O . ALA A 1 324 ? -7.898 -19.203 -16 1 92.81 324 ALA A O 1
ATOM 2586 N N . SER A 1 325 ? -5.852 -18.703 -16.703 1 95.75 325 SER A N 1
ATOM 2587 C CA . SER A 1 325 ? -6.281 -17.469 -17.344 1 95.75 325 SER A CA 1
ATOM 2588 C C . SER A 1 325 ? -7.27 -17.766 -18.469 1 95.75 325 SER A C 1
ATOM 2590 O O . SER A 1 325 ? -8.258 -17.047 -18.641 1 95.75 325 SER A O 1
ATOM 2592 N N . MET A 1 326 ? -6.984 -18.875 -19.203 1 95.69 326 MET A N 1
ATOM 2593 C CA . MET A 1 326 ? -7.871 -19.266 -20.281 1 95.69 326 MET A CA 1
ATOM 2594 C C . MET A 1 326 ? -9.258 -19.625 -19.75 1 95.69 326 MET A C 1
ATOM 2596 O O . MET A 1 326 ? -10.266 -19.219 -20.328 1 95.69 326 MET A O 1
ATOM 2600 N N . ILE A 1 327 ? -9.258 -20.266 -18.734 1 93.19 327 ILE A N 1
ATOM 2601 C CA . ILE A 1 327 ? -10.523 -20.688 -18.141 1 93.19 327 ILE A CA 1
ATOM 2602 C C . ILE A 1 327 ? -11.297 -19.469 -17.656 1 93.19 327 ILE A C 1
ATOM 2604 O O . ILE A 1 327 ? -12.484 -19.312 -17.969 1 93.19 327 ILE A O 1
ATOM 2608 N N . LEU A 1 328 ? -10.648 -18.625 -16.922 1 93.06 328 LEU A N 1
ATOM 2609 C CA . LEU A 1 328 ? -11.312 -17.469 -16.344 1 93.06 328 LEU A CA 1
ATOM 2610 C C . LEU A 1 328 ? -11.828 -16.531 -17.438 1 93.06 328 LEU A C 1
ATOM 2612 O O . LEU A 1 328 ? -12.891 -15.922 -17.297 1 93.06 328 LEU A O 1
ATOM 2616 N N . LEU A 1 329 ? -11.07 -16.375 -18.453 1 95.56 329 LEU A N 1
ATOM 2617 C CA . LEU A 1 329 ? -11.461 -15.5 -19.547 1 95.56 329 LEU A CA 1
ATOM 2618 C C . LEU A 1 329 ? -12.703 -16.031 -20.25 1 95.56 329 LEU A C 1
ATOM 2620 O O . LEU A 1 329 ? -13.617 -15.273 -20.562 1 95.56 329 LEU A O 1
ATOM 2624 N N . HIS A 1 330 ? -12.781 -17.297 -20.453 1 94.38 330 HIS A N 1
ATOM 2625 C CA . HIS A 1 330 ? -13.82 -17.891 -21.281 1 94.38 330 HIS A CA 1
ATOM 2626 C C . HIS A 1 330 ? -15.039 -18.281 -20.453 1 94.38 330 HIS A C 1
ATOM 2628 O O . HIS A 1 330 ? -16.125 -18.5 -21 1 94.38 330 HIS A O 1
ATOM 2634 N N . GLN A 1 331 ? -14.906 -18.328 -19.234 1 90.75 331 GLN A N 1
ATOM 2635 C CA . GLN A 1 331 ? -15.945 -18.812 -18.344 1 90.75 331 GLN A CA 1
ATOM 2636 C C . GLN A 1 331 ? -17.234 -18 -18.5 1 90.75 331 GLN A C 1
ATOM 2638 O O . GLN A 1 331 ? -18.312 -18.562 -18.609 1 90.75 331 GLN A O 1
ATOM 2643 N N . PRO A 1 332 ? -17.172 -16.641 -18.5 1 88.5 332 PRO A N 1
ATOM 2644 C CA . PRO A 1 332 ? -18.406 -15.867 -18.641 1 88.5 332 PRO A CA 1
ATOM 2645 C C . PRO A 1 332 ? -19.094 -16.078 -19.984 1 88.5 332 PRO A C 1
ATOM 2647 O O . PRO A 1 332 ? -20.312 -15.891 -20.094 1 88.5 332 PRO A O 1
ATOM 2650 N N . ILE A 1 333 ? -18.375 -16.453 -20.969 1 91.62 333 ILE A N 1
ATOM 2651 C CA . ILE A 1 333 ? -18.938 -16.703 -22.281 1 91.62 333 ILE A CA 1
ATOM 2652 C C . ILE A 1 333 ? -19.469 -18.125 -22.359 1 91.62 333 ILE A C 1
ATOM 2654 O O . ILE A 1 333 ? -20.516 -18.375 -22.969 1 91.62 333 ILE A O 1
ATOM 2658 N N . ALA A 1 334 ? -18.734 -19.016 -21.75 1 90.69 334 ALA A N 1
ATOM 2659 C CA . ALA A 1 334 ? -19.141 -20.422 -21.734 1 90.69 334 ALA A CA 1
ATOM 2660 C C . ALA A 1 334 ? -20.422 -20.609 -20.906 1 90.69 334 ALA A C 1
ATOM 2662 O O . ALA A 1 334 ? -21.281 -21.422 -21.25 1 90.69 334 ALA A O 1
ATOM 2663 N N . PHE A 1 335 ? -20.5 -19.891 -19.828 1 87.12 335 PHE A N 1
ATOM 2664 C CA . PHE A 1 335 ? -21.625 -19.984 -18.906 1 87.12 335 PHE A CA 1
ATOM 2665 C C . PHE A 1 335 ? -22.188 -18.594 -18.594 1 87.12 335 PHE A C 1
ATOM 2667 O O . PHE A 1 335 ? -22.125 -18.141 -17.453 1 87.12 335 PHE A O 1
ATOM 2674 N N . PRO A 1 336 ? -22.75 -18 -19.578 1 85.44 336 PRO A N 1
ATOM 2675 C CA . PRO A 1 336 ? -23.297 -16.656 -19.328 1 85.44 336 PRO A CA 1
ATOM 2676 C C . PRO A 1 336 ? -24.438 -16.672 -18.312 1 85.44 336 PRO A C 1
ATOM 2678 O O . PRO A 1 336 ? -25.234 -17.594 -18.297 1 85.44 336 PRO A O 1
ATOM 2681 N N . PRO A 1 337 ? -24.453 -15.633 -17.469 1 79.94 337 PRO A N 1
ATOM 2682 C CA . PRO A 1 337 ? -25.594 -15.531 -16.562 1 79.94 337 PRO A CA 1
ATOM 2683 C C . PRO A 1 337 ? -26.938 -15.586 -17.281 1 79.94 337 PRO A C 1
ATOM 2685 O O . PRO A 1 337 ? -27.047 -15.078 -18.406 1 79.94 337 PRO A O 1
ATOM 2688 N N . LEU A 1 338 ? -27.922 -16.016 -16.594 1 79.06 338 LEU A N 1
ATOM 2689 C CA . LEU A 1 338 ? -29.219 -16.266 -17.188 1 79.06 338 LEU A CA 1
ATOM 2690 C C . LEU A 1 338 ? -29.938 -14.945 -17.5 1 79.06 338 LEU A C 1
ATOM 2692 O O . LEU A 1 338 ? -30.797 -14.891 -18.391 1 79.06 338 LEU A O 1
ATOM 2696 N N . ASP A 1 339 ? -29.547 -13.938 -16.859 1 78.19 339 ASP A N 1
ATOM 2697 C CA . ASP A 1 339 ? -30.234 -12.664 -17.016 1 78.19 339 ASP A CA 1
ATOM 2698 C C . ASP A 1 339 ? -29.672 -11.875 -18.203 1 78.19 339 ASP A C 1
ATOM 2700 O O . ASP A 1 339 ? -30.203 -10.82 -18.547 1 78.19 339 ASP A O 1
ATOM 2704 N N . TRP A 1 340 ? -28.703 -12.523 -18.859 1 81.5 340 TRP A N 1
ATOM 2705 C CA . TRP A 1 340 ? -28.141 -11.844 -20.031 1 81.5 340 TRP A CA 1
ATOM 2706 C C . TRP A 1 340 ? -28.984 -12.117 -21.266 1 81.5 340 TRP A C 1
ATOM 2708 O O . TRP A 1 340 ? -29.094 -13.258 -21.719 1 81.5 340 TRP A O 1
ATOM 2718 N N . THR A 1 341 ? -29.562 -11.023 -21.797 1 80.75 341 THR A N 1
ATOM 2719 C CA . THR A 1 341 ? -30.484 -11.141 -22.922 1 80.75 341 THR A CA 1
ATOM 2720 C C . THR A 1 341 ? -29.734 -11.57 -24.172 1 80.75 341 THR A C 1
ATOM 2722 O O . THR A 1 341 ? -30.328 -12.141 -25.094 1 80.75 341 THR A O 1
ATOM 2725 N N . PHE A 1 342 ? -28.5 -11.359 -24.281 1 83.56 342 PHE A N 1
ATOM 2726 C CA . PHE A 1 342 ? -27.719 -11.648 -25.484 1 83.56 342 PHE A CA 1
ATOM 2727 C C . PHE A 1 342 ? -26.969 -12.969 -25.344 1 83.56 342 PHE A C 1
ATOM 2729 O O . PHE A 1 342 ? -26.078 -13.273 -26.141 1 83.56 342 PHE A O 1
ATOM 2736 N N . ARG A 1 343 ? -27.281 -13.766 -24.438 1 85.25 343 ARG A N 1
ATOM 2737 C CA . ARG A 1 343 ? -26.562 -14.984 -24.109 1 85.25 343 ARG A CA 1
ATOM 2738 C C . ARG A 1 343 ? -26.531 -15.945 -25.297 1 85.25 343 ARG A C 1
ATOM 2740 O O . ARG A 1 343 ? -25.562 -16.672 -25.5 1 85.25 343 ARG A O 1
ATOM 2747 N N . THR A 1 344 ? -27.562 -15.953 -26.062 1 85.44 344 THR A N 1
ATOM 2748 C CA . THR A 1 344 ? -27.688 -16.906 -27.156 1 85.44 344 THR A CA 1
ATOM 2749 C C . THR A 1 344 ? -26.781 -16.5 -28.328 1 85.44 344 THR A C 1
ATOM 2751 O O . THR A 1 344 ? -26.469 -17.328 -29.188 1 85.44 344 THR A O 1
ATOM 2754 N N . ARG A 1 345 ? -26.344 -15.336 -28.297 1 86.19 345 ARG A N 1
ATOM 2755 C CA . ARG A 1 345 ? -25.5 -14.852 -29.391 1 86.19 345 ARG A CA 1
ATOM 2756 C C . ARG A 1 345 ? -24.016 -15.062 -29.078 1 86.19 345 ARG A C 1
ATOM 2758 O O . ARG A 1 345 ? -23.156 -14.82 -29.922 1 86.19 345 ARG A O 1
ATOM 2765 N N . LEU A 1 346 ? -23.734 -15.523 -27.906 1 90.81 346 LEU A N 1
ATOM 2766 C CA . LEU A 1 346 ? -22.344 -15.734 -27.484 1 90.81 346 LEU A CA 1
ATOM 2767 C C . LEU A 1 346 ? -21.844 -17.094 -27.953 1 90.81 346 LEU A C 1
ATOM 2769 O O . LEU A 1 346 ? -22.594 -18.062 -27.984 1 90.81 346 LEU A O 1
ATOM 2773 N N . PRO A 1 347 ? -20.578 -17.141 -28.438 1 91.94 347 PRO A N 1
ATOM 2774 C CA . PRO A 1 347 ? -19.984 -18.422 -28.812 1 91.94 347 PRO A CA 1
ATOM 2775 C C . PRO A 1 347 ? -19.719 -19.328 -27.609 1 91.94 347 PRO A C 1
ATOM 2777 O O . PRO A 1 347 ? -18.578 -19.688 -27.344 1 91.94 347 PRO A O 1
ATOM 2780 N N . SER A 1 348 ? -20.688 -19.781 -26.938 1 92.5 348 SER A N 1
ATOM 2781 C CA . SER A 1 348 ? -20.609 -20.5 -25.672 1 92.5 348 SER A CA 1
ATOM 2782 C C . SER A 1 348 ? -19.984 -21.875 -25.844 1 92.5 348 SER A C 1
ATOM 2784 O O . SER A 1 348 ? -19.188 -22.312 -25.016 1 92.5 348 SER A O 1
ATOM 2786 N N . PHE A 1 349 ? -20.266 -22.547 -26.953 1 92.75 349 PHE A N 1
ATOM 2787 C CA . PHE A 1 349 ? -19.75 -23.891 -27.172 1 92.75 349 PHE A CA 1
ATOM 2788 C C . PHE A 1 349 ? -18.234 -23.859 -27.375 1 92.75 349 PHE A C 1
ATOM 2790 O O . PHE A 1 349 ? -17.516 -24.703 -26.828 1 92.75 349 PHE A O 1
ATOM 2797 N N . CYS A 1 350 ? -17.812 -22.938 -28.156 1 94.06 350 CYS A N 1
ATOM 2798 C CA . CYS A 1 350 ? -16.375 -22.797 -28.391 1 94.06 350 CYS A CA 1
ATOM 2799 C C . CYS A 1 350 ? -15.641 -22.469 -27.094 1 94.06 350 CYS A C 1
ATOM 2801 O O . CYS A 1 350 ? -14.578 -23.031 -26.828 1 94.06 350 CYS A O 1
ATOM 2803 N N . SER A 1 351 ? -16.188 -21.594 -26.312 1 94.81 351 SER A N 1
ATOM 2804 C CA . SER A 1 351 ? -15.578 -21.219 -25.047 1 94.81 351 SER A CA 1
ATOM 2805 C C . SER A 1 351 ? -15.594 -22.375 -24.062 1 94.81 351 SER A C 1
ATOM 2807 O O . SER A 1 351 ? -14.664 -22.547 -23.266 1 94.81 351 SER A O 1
ATOM 2809 N N . LEU A 1 352 ? -16.609 -23.156 -24.109 1 93.25 352 LEU A N 1
ATOM 2810 C CA . LEU A 1 352 ? -16.672 -24.344 -23.25 1 93.25 352 LEU A CA 1
ATOM 2811 C C . LEU A 1 352 ? -15.562 -25.328 -23.609 1 93.25 352 LEU A C 1
ATOM 2813 O O . LEU A 1 352 ? -14.93 -25.891 -22.719 1 93.25 352 LEU A O 1
ATOM 2817 N N . ASP A 1 353 ? -15.367 -25.516 -24.859 1 94.38 353 ASP A N 1
ATOM 2818 C CA . ASP A 1 353 ? -14.297 -26.406 -25.312 1 9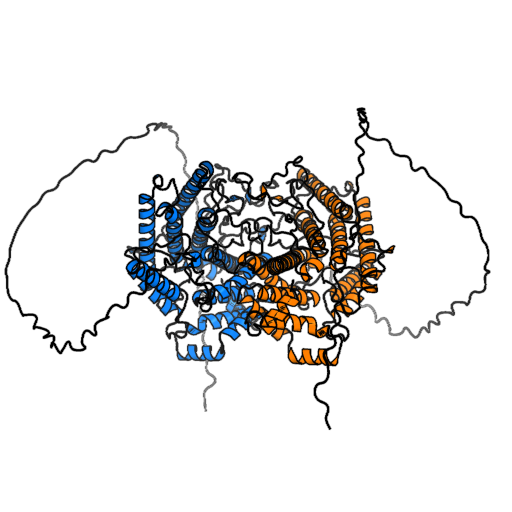4.38 353 ASP A CA 1
ATOM 2819 C C . ASP A 1 353 ? -12.93 -25.891 -24.859 1 94.38 353 ASP A C 1
ATOM 2821 O O . ASP A 1 353 ? -12.07 -26.688 -24.469 1 94.38 353 ASP A O 1
ATOM 2825 N N . THR A 1 354 ? -12.758 -24.625 -24.984 1 95.31 354 THR A N 1
ATOM 2826 C CA . THR A 1 354 ? -11.5 -24.016 -24.547 1 95.31 354 THR A CA 1
ATOM 2827 C C . THR A 1 354 ? -11.289 -24.219 -23.062 1 95.31 354 THR A C 1
ATOM 2829 O O . THR A 1 354 ? -10.172 -24.516 -22.625 1 95.31 354 THR A O 1
ATOM 2832 N N . CYS A 1 355 ? -12.305 -24 -22.281 1 92.31 355 CYS A N 1
ATOM 2833 C CA . CYS A 1 355 ? -12.219 -24.203 -20.844 1 92.31 355 CYS A CA 1
ATOM 2834 C C . CYS A 1 355 ? -11.867 -25.641 -20.516 1 92.31 355 CYS A C 1
ATOM 2836 O O . CYS A 1 355 ? -11.016 -25.906 -19.656 1 92.31 355 CYS A O 1
ATOM 2838 N N . GLN A 1 356 ? -12.492 -26.562 -21.234 1 90.62 356 GLN A N 1
ATOM 2839 C CA . GLN A 1 356 ? -12.242 -27.984 -21 1 90.62 356 GLN A CA 1
ATOM 2840 C C . GLN A 1 356 ? -10.805 -28.359 -21.359 1 90.62 356 GLN A C 1
ATOM 2842 O O . GLN A 1 356 ? -10.141 -29.094 -20.625 1 90.62 356 GLN A O 1
ATOM 2847 N N . ALA A 1 357 ? -10.414 -27.906 -22.469 1 92.75 357 ALA A N 1
ATOM 2848 C CA . ALA A 1 357 ? -9.047 -28.188 -22.906 1 92.75 357 ALA A CA 1
ATOM 2849 C C . ALA A 1 357 ? -8.031 -27.656 -21.906 1 92.75 357 ALA A C 1
ATOM 2851 O O . ALA A 1 357 ? -7.039 -28.312 -21.594 1 92.75 357 ALA A O 1
ATOM 2852 N N . ALA A 1 358 ? -8.258 -26.438 -21.453 1 93.12 358 ALA A N 1
ATOM 2853 C CA . ALA A 1 358 ? -7.375 -25.828 -20.469 1 93.12 358 ALA A CA 1
ATOM 2854 C C . ALA A 1 358 ? -7.379 -26.625 -19.156 1 93.12 358 ALA A C 1
ATOM 2856 O O . ALA A 1 358 ? -6.332 -26.797 -18.531 1 93.12 358 ALA A O 1
ATOM 2857 N N . ALA A 1 359 ? -8.484 -27.078 -18.75 1 89.19 359 ALA A N 1
ATOM 2858 C CA . ALA A 1 359 ? -8.609 -27.859 -17.516 1 89.19 359 ALA A CA 1
ATOM 2859 C C . ALA A 1 359 ? -7.84 -29.172 -17.641 1 89.19 359 ALA A C 1
ATOM 2861 O O . ALA A 1 359 ? -7.16 -29.578 -16.688 1 89.19 359 ALA A O 1
ATOM 2862 N N . ILE A 1 360 ? -7.992 -29.812 -18.766 1 89.56 360 ILE A N 1
ATOM 2863 C CA . ILE A 1 360 ? -7.293 -31.078 -19 1 89.56 360 ILE A CA 1
ATOM 2864 C C . ILE A 1 360 ? -5.781 -30.844 -18.953 1 89.56 360 ILE A C 1
ATOM 2866 O O . ILE A 1 360 ? -5.043 -31.625 -18.359 1 89.56 360 ILE A O 1
ATOM 2870 N N . GLU A 1 361 ? -5.355 -29.797 -19.547 1 89.5 361 GLU A N 1
ATOM 2871 C CA . GLU A 1 361 ? -3.932 -29.469 -19.547 1 89.5 361 GLU A CA 1
ATOM 2872 C C . GLU A 1 361 ? -3.424 -29.203 -18.125 1 89.5 361 GLU A C 1
ATOM 2874 O O . GLU A 1 361 ? -2.322 -29.641 -17.766 1 89.5 361 GLU A O 1
ATOM 2879 N N . ILE A 1 362 ? -4.133 -28.453 -17.344 1 89.56 362 ILE A N 1
ATOM 2880 C CA . ILE A 1 362 ? -3.758 -28.172 -15.961 1 89.56 362 ILE A CA 1
ATOM 2881 C C . ILE A 1 362 ? -3.609 -29.5 -15.203 1 89.56 362 ILE A C 1
ATOM 2883 O O . ILE A 1 362 ? -2.613 -29.703 -14.508 1 89.56 362 ILE A O 1
ATOM 2887 N N . ALA A 1 363 ? -4.602 -30.359 -15.375 1 86.75 363 ALA A N 1
ATOM 2888 C CA . ALA A 1 363 ? -4.574 -31.641 -14.688 1 86.75 363 ALA A CA 1
ATOM 2889 C C . ALA A 1 363 ? -3.369 -32.469 -15.117 1 86.75 363 ALA A C 1
ATOM 2891 O O . ALA A 1 363 ? -2.688 -33.062 -14.281 1 86.75 363 ALA A O 1
ATOM 2892 N N . THR A 1 364 ? -3.133 -32.5 -16.375 1 86.88 364 THR A N 1
ATOM 2893 C CA . THR A 1 364 ? -2.039 -33.281 -16.922 1 86.88 364 THR A CA 1
ATOM 2894 C C . THR A 1 364 ? -0.691 -32.75 -16.438 1 86.88 364 THR A C 1
ATOM 2896 O O . THR A 1 364 ? 0.156 -33.531 -15.984 1 86.88 364 THR A O 1
ATOM 2899 N N . ILE A 1 365 ? -0.494 -31.484 -16.516 1 85.75 365 ILE A N 1
ATOM 2900 C CA . ILE A 1 365 ? 0.766 -30.875 -16.125 1 85.75 365 ILE A CA 1
ATOM 2901 C C . ILE A 1 365 ? 0.987 -31.047 -14.617 1 85.75 365 ILE A C 1
ATOM 2903 O O . ILE A 1 365 ? 2.092 -31.375 -14.188 1 85.75 365 ILE A O 1
ATOM 2907 N N . THR A 1 366 ? -0.007 -30.812 -13.891 1 86.12 366 THR A N 1
ATOM 2908 C CA . THR A 1 366 ? 0.097 -30.922 -12.445 1 86.12 366 THR A CA 1
ATOM 2909 C C . THR A 1 366 ? 0.407 -32.375 -12.031 1 86.12 366 THR A C 1
ATOM 2911 O O . THR A 1 366 ? 1.272 -32.594 -11.188 1 86.12 366 THR A O 1
ATOM 2914 N N . ASN A 1 367 ? -0.308 -33.281 -12.609 1 83.5 367 ASN A N 1
ATOM 2915 C CA . ASN A 1 367 ? -0.071 -34.688 -12.312 1 83.5 367 ASN A CA 1
ATOM 2916 C C . ASN A 1 367 ? 1.353 -35.094 -12.672 1 83.5 367 ASN A C 1
ATOM 2918 O O . ASN A 1 367 ? 2 -35.844 -11.914 1 83.5 367 ASN A O 1
ATOM 2922 N N . HIS A 1 368 ? 1.756 -34.719 -13.758 1 83.81 368 HIS A N 1
ATOM 2923 C CA . HIS A 1 368 ? 3.111 -35.031 -14.188 1 83.81 368 HIS A CA 1
ATOM 2924 C C . HIS A 1 368 ? 4.148 -34.438 -13.25 1 83.81 368 HIS A C 1
ATOM 2926 O O . HIS A 1 368 ? 5.129 -35.094 -12.891 1 83.81 368 HIS A O 1
ATOM 2932 N N . TYR A 1 369 ? 3.936 -33.219 -12.914 1 84.56 369 TYR A N 1
ATOM 2933 C CA . TYR A 1 369 ? 4.863 -32.531 -12.023 1 84.56 369 TYR A CA 1
ATOM 2934 C C . TYR A 1 369 ? 4.93 -33.219 -10.672 1 84.56 369 TYR A C 1
ATOM 2936 O O . TYR A 1 369 ? 6.012 -33.406 -10.117 1 84.56 369 TYR A O 1
ATOM 2944 N N . LEU A 1 370 ? 3.867 -33.562 -10.07 1 84.31 370 LEU A N 1
ATOM 2945 C CA . LEU A 1 370 ? 3.803 -34.156 -8.742 1 84.31 370 LEU A CA 1
ATOM 2946 C C . LEU A 1 370 ? 4.406 -35.562 -8.742 1 84.31 370 LEU A C 1
ATOM 2948 O O . LEU A 1 370 ? 4.93 -36 -7.723 1 84.31 370 LEU A O 1
ATOM 2952 N N . ARG A 1 371 ? 4.398 -36.156 -9.805 1 80.31 371 ARG A N 1
ATOM 2953 C CA . ARG A 1 371 ? 4.973 -37.5 -9.898 1 80.31 371 ARG A CA 1
ATOM 2954 C C . ARG A 1 371 ? 6.496 -37.469 -9.938 1 80.31 371 ARG A C 1
ATOM 2956 O O . ARG A 1 371 ? 7.168 -38.281 -9.336 1 80.31 371 ARG A O 1
ATOM 2963 N N . ILE A 1 372 ? 6.992 -36.438 -10.578 1 76.06 372 ILE A N 1
ATOM 2964 C CA . ILE A 1 372 ? 8.43 -36.375 -10.797 1 76.06 372 ILE A CA 1
ATOM 2965 C C . ILE A 1 372 ? 9.086 -35.594 -9.641 1 76.06 372 ILE A C 1
ATOM 2967 O O . ILE A 1 372 ? 10.18 -35.969 -9.195 1 76.06 372 ILE A O 1
ATOM 2971 N N . ALA A 1 373 ? 8.453 -34.5 -9.328 1 68.44 373 ALA A N 1
ATOM 2972 C CA . ALA A 1 373 ? 9.047 -33.625 -8.32 1 68.44 373 ALA A CA 1
ATOM 2973 C C . ALA A 1 373 ? 9.219 -34.375 -6.996 1 68.44 373 ALA A C 1
ATOM 2975 O O . ALA A 1 373 ? 8.359 -35.156 -6.605 1 68.44 373 ALA A O 1
ATOM 2976 N N . GLU A 1 374 ? 10.453 -34.219 -6.586 1 62.25 374 GLU A N 1
ATOM 2977 C CA . GLU A 1 374 ? 10.805 -34.875 -5.332 1 62.25 374 GLU A CA 1
ATOM 2978 C C . GLU A 1 374 ? 9.812 -34.531 -4.227 1 62.25 374 GLU A C 1
ATOM 2980 O O . GLU A 1 374 ? 9.289 -33.406 -4.184 1 62.25 374 GLU A O 1
ATOM 2985 N N . HIS A 1 375 ? 9.25 -35.469 -3.557 1 55.78 375 HIS A N 1
ATOM 2986 C CA . HIS A 1 375 ? 8.25 -35.438 -2.496 1 55.78 375 HIS A CA 1
ATOM 2987 C C . HIS A 1 375 ? 8.5 -34.281 -1.538 1 55.78 375 HIS A C 1
ATOM 2989 O O . HIS A 1 375 ? 7.602 -33.875 -0.788 1 55.78 375 HIS A O 1
ATOM 2995 N N . THR A 1 376 ? 9.672 -33.812 -1.4 1 46.94 376 THR A N 1
ATOM 2996 C CA . THR A 1 376 ? 9.945 -32.906 -0.285 1 46.94 376 THR A CA 1
ATOM 2997 C C . THR A 1 376 ? 9.836 -31.438 -0.725 1 46.94 376 THR A C 1
ATOM 2999 O O . THR A 1 376 ? 10 -30.531 0.087 1 46.94 376 THR A O 1
ATOM 3002 N N . GLY A 1 377 ? 9.516 -31.125 -2.023 1 49.12 377 GLY A N 1
ATOM 3003 C CA . GLY A 1 377 ? 9.641 -29.703 -2.314 1 49.12 377 GLY A CA 1
ATOM 3004 C C . GLY A 1 377 ? 8.32 -28.969 -2.275 1 49.12 377 GLY A C 1
ATOM 3005 O O . GLY A 1 377 ? 7.262 -29.562 -2.502 1 49.12 377 GLY A O 1
ATOM 3006 N N . PRO A 1 378 ? 8.266 -27.75 -1.507 1 47 378 PRO A N 1
ATOM 3007 C CA . PRO A 1 378 ? 7.059 -26.938 -1.36 1 47 378 PRO A CA 1
ATOM 3008 C C . PRO A 1 378 ? 6.453 -26.531 -2.703 1 47 378 PRO A C 1
ATOM 3010 O O . PRO A 1 378 ? 7.188 -26.234 -3.648 1 47 378 PRO A O 1
ATOM 3013 N N . LEU A 1 379 ? 5.297 -27 -3.045 1 46.69 379 LEU A N 1
ATOM 3014 C CA . LEU A 1 379 ? 4.555 -26.562 -4.227 1 46.69 379 LEU A CA 1
ATOM 3015 C C . LEU A 1 379 ? 4.055 -25.141 -4.059 1 46.69 379 LEU A C 1
ATOM 3017 O O . LEU A 1 379 ? 3.75 -24.703 -2.943 1 46.69 379 LEU A O 1
ATOM 3021 N N . SER A 1 380 ? 4.438 -24.266 -4.949 1 44.41 380 SER A N 1
ATOM 3022 C CA . SER A 1 380 ? 3.938 -22.891 -4.953 1 44.41 380 SER A CA 1
ATOM 3023 C C . SER A 1 380 ? 2.422 -22.844 -4.777 1 44.41 380 SER A C 1
ATOM 3025 O O . SER A 1 380 ? 1.711 -23.719 -5.293 1 44.41 380 SER A O 1
ATOM 3027 N N . ASN A 1 381 ? 1.761 -22.297 -3.812 1 40 381 ASN A N 1
ATOM 3028 C CA . ASN A 1 381 ? 0.399 -22.156 -3.311 1 40 381 ASN A CA 1
ATOM 3029 C C . ASN A 1 381 ? -0.552 -21.672 -4.402 1 40 381 ASN A C 1
ATOM 3031 O O . ASN A 1 381 ? -1.771 -21.672 -4.219 1 40 381 ASN A O 1
ATOM 3035 N N . GLN A 1 382 ? -0.177 -21.203 -5.457 1 41.44 382 GLN A N 1
ATOM 3036 C CA . GLN A 1 382 ? -1.051 -20.484 -6.387 1 41.44 382 GLN A CA 1
ATOM 3037 C C . GLN A 1 382 ? -1.924 -21.469 -7.172 1 41.44 382 GLN A C 1
ATOM 3039 O O . GLN A 1 382 ? -2.791 -21.047 -7.945 1 41.44 382 GLN A O 1
ATOM 3044 N N . TYR A 1 383 ? -2.029 -22.844 -6.91 1 40.72 383 TYR A N 1
ATOM 3045 C CA . TYR A 1 383 ? -2.625 -23.859 -7.773 1 40.72 383 TYR A CA 1
ATOM 3046 C C . TYR A 1 383 ? -4.105 -24.047 -7.457 1 40.72 383 TYR A C 1
ATOM 3048 O O . TYR A 1 383 ? -4.797 -24.812 -8.125 1 40.72 383 TYR A O 1
ATOM 3056 N N . ALA A 1 384 ? -4.965 -23.562 -6.527 1 37.75 384 ALA A N 1
ATOM 3057 C CA . ALA A 1 384 ? -6.148 -24.203 -5.957 1 37.75 384 ALA A CA 1
ATOM 3058 C C . ALA A 1 384 ? -7.375 -23.969 -6.828 1 37.75 384 ALA A C 1
ATOM 3060 O O . ALA A 1 384 ? -8.469 -24.438 -6.508 1 37.75 384 ALA A O 1
ATOM 3061 N N . PHE A 1 385 ? -7.723 -23.094 -7.672 1 37.31 385 PHE A N 1
ATOM 3062 C CA . PHE A 1 385 ? -9.086 -22.641 -7.934 1 37.31 385 PHE A CA 1
ATOM 3063 C C . PHE A 1 385 ? -9.781 -23.562 -8.922 1 37.31 385 PHE A C 1
ATOM 3065 O O . PHE A 1 385 ? -11 -23.5 -9.086 1 37.31 385 PHE A O 1
ATOM 3072 N N . TYR A 1 386 ? -9.547 -24.297 -9.898 1 36.16 386 TYR A N 1
ATOM 3073 C CA . TYR A 1 386 ? -10.18 -24.328 -11.211 1 36.16 386 TYR A CA 1
ATOM 3074 C C . TYR A 1 386 ? -11.195 -25.469 -11.297 1 36.16 386 TYR A C 1
ATOM 3076 O O . TYR A 1 386 ? -12.398 -25.25 -11.109 1 36.16 386 TYR A O 1
ATOM 3084 N N . ALA A 1 387 ? -11.227 -26.703 -12.086 1 35.53 387 ALA A N 1
ATOM 3085 C CA . ALA A 1 387 ? -11.93 -27.266 -13.234 1 35.53 387 ALA A CA 1
ATOM 3086 C C . ALA A 1 387 ? -12.867 -28.391 -12.805 1 35.53 387 ALA A C 1
ATOM 3088 O O . ALA A 1 387 ? -12.461 -29.312 -12.086 1 35.53 387 ALA A O 1
ATOM 3089 N N . LEU A 1 388 ? -14.133 -28.172 -12.797 1 40.34 388 LEU A N 1
ATOM 3090 C CA . LEU A 1 388 ? -15.148 -29.219 -12.703 1 40.34 388 LEU A CA 1
ATOM 3091 C C . LEU A 1 388 ? -15.078 -30.156 -13.906 1 40.34 388 LEU A C 1
ATOM 3093 O O . LEU A 1 388 ? -15.727 -29.922 -14.922 1 40.34 388 LEU A O 1
ATOM 3097 N N . SER A 1 389 ? -14.062 -30.547 -14.484 1 48.88 389 SER A N 1
ATOM 3098 C CA . SER A 1 389 ? -14.055 -31.516 -15.562 1 48.88 389 SER A CA 1
ATOM 3099 C C . SER A 1 389 ? -13.922 -32.938 -15.023 1 48.88 389 SER A C 1
ATOM 3101 O O . SER A 1 389 ? -13.609 -33.125 -13.844 1 48.88 389 SER A O 1
ATOM 3103 N N . PRO A 1 390 ? -14.312 -34 -15.844 1 54.41 390 PRO A N 1
ATOM 3104 C CA . PRO A 1 390 ? -13.984 -35.375 -15.523 1 54.41 390 PRO A CA 1
ATOM 3105 C C . PRO A 1 390 ? -12.633 -35.531 -14.828 1 54.41 390 PRO A C 1
ATOM 3107 O O . PRO A 1 390 ? -12.414 -36.5 -14.094 1 54.41 390 PRO A O 1
ATOM 3110 N N . GLU A 1 391 ? -12 -34.5 -14.953 1 69.81 391 GLU A N 1
ATOM 3111 C CA . GLU A 1 391 ? -10.688 -34.438 -14.305 1 69.81 391 GLU A CA 1
ATOM 3112 C C . GLU A 1 391 ? -10.812 -33.969 -12.859 1 69.81 391 GLU A C 1
ATOM 3114 O O . GLU A 1 391 ? -9.805 -33.781 -12.18 1 69.81 391 GLU A O 1
ATOM 3119 N N . PHE A 1 392 ? -11.953 -33.969 -12.43 1 78.5 392 PHE A N 1
ATOM 3120 C CA . PHE A 1 392 ? -12.258 -33.5 -11.094 1 78.5 392 PHE A CA 1
ATOM 3121 C C . PHE A 1 392 ? -11.539 -34.312 -10.023 1 78.5 392 PHE A C 1
ATOM 3123 O O . PHE A 1 392 ? -10.867 -33.75 -9.156 1 78.5 392 PHE A O 1
ATOM 3130 N N . TRP A 1 393 ? -11.594 -35.531 -10.188 1 82.06 393 TRP A N 1
ATOM 3131 C CA . TRP A 1 393 ? -11.031 -36.406 -9.148 1 82.06 393 TRP A CA 1
ATOM 3132 C C . TRP A 1 393 ? -9.508 -36.406 -9.211 1 82.06 393 TRP A C 1
ATOM 3134 O O . TRP A 1 393 ? -8.836 -36.469 -8.18 1 82.06 393 TRP A O 1
ATOM 3144 N N . ALA A 1 394 ? -8.984 -36.312 -10.398 1 82.88 394 ALA A N 1
ATOM 3145 C CA . ALA A 1 394 ? -7.539 -36.156 -10.531 1 82.88 394 ALA A CA 1
ATOM 3146 C C . ALA A 1 394 ? -7.035 -34.906 -9.859 1 82.88 394 ALA A C 1
ATOM 3148 O O . ALA A 1 394 ? -5.984 -34.906 -9.211 1 82.88 394 ALA A O 1
ATOM 3149 N N . LEU A 1 395 ? -7.781 -33.938 -9.984 1 85.06 395 LEU A N 1
ATOM 3150 C CA . LEU A 1 395 ? -7.41 -32.656 -9.375 1 85.06 395 LEU A CA 1
ATOM 3151 C C . LEU A 1 395 ? -7.508 -32.719 -7.855 1 85.06 395 LEU A C 1
ATOM 3153 O O . LEU A 1 395 ? -6.656 -32.188 -7.145 1 85.06 395 LEU A O 1
ATOM 3157 N N . THR A 1 396 ? -8.562 -33.344 -7.406 1 88 396 THR A N 1
ATOM 3158 C CA . THR A 1 396 ? -8.734 -33.5 -5.965 1 88 396 THR A CA 1
ATOM 3159 C C . THR A 1 396 ? -7.59 -34.312 -5.375 1 88 396 THR A C 1
ATOM 3161 O O . THR A 1 396 ? -7.113 -34.031 -4.277 1 88 396 THR A O 1
ATOM 3164 N N . GLN A 1 397 ? -7.18 -35.281 -6.094 1 88.44 397 GLN A N 1
ATOM 3165 C CA . GLN A 1 397 ? -6.062 -36.094 -5.633 1 88.44 397 GLN A CA 1
ATOM 3166 C C . GLN A 1 397 ? -4.758 -35.312 -5.641 1 88.44 397 GLN A C 1
ATOM 3168 O O . GLN A 1 397 ? -3.93 -35.469 -4.742 1 88.44 397 GLN A O 1
ATOM 3173 N N . SER A 1 398 ? -4.582 -34.594 -6.695 1 88.19 398 SER A N 1
ATOM 3174 C CA . SER A 1 398 ? -3.402 -33.75 -6.77 1 88.19 398 SER A CA 1
ATOM 3175 C C . SER A 1 398 ? -3.359 -32.75 -5.605 1 88.19 398 SER A C 1
ATOM 3177 O O . SER A 1 398 ? -2.299 -32.531 -5.027 1 88.19 398 SER A O 1
ATOM 3179 N N . LEU A 1 399 ? -4.488 -32.156 -5.289 1 89.88 399 LEU A N 1
ATOM 3180 C CA . LEU A 1 399 ? -4.57 -31.219 -4.176 1 89.88 399 LEU A CA 1
ATOM 3181 C C . LEU A 1 399 ? -4.266 -31.922 -2.854 1 89.88 399 LEU A C 1
ATOM 3183 O O . LEU A 1 399 ? -3.639 -31.344 -1.967 1 89.88 399 LEU A O 1
ATOM 3187 N N . GLU A 1 400 ? -4.73 -33.125 -2.715 1 90.25 400 GLU A N 1
ATOM 3188 C CA . GLU A 1 400 ? -4.418 -33.906 -1.519 1 90.25 400 GLU A CA 1
ATOM 3189 C C . GLU A 1 400 ? -2.916 -34.125 -1.382 1 90.25 400 GLU A C 1
ATOM 3191 O O . GLU A 1 400 ? -2.363 -34 -0.287 1 90.25 400 GLU A O 1
ATOM 3196 N N . THR A 1 401 ? -2.328 -34.5 -2.484 1 89.62 401 THR A N 1
ATOM 3197 C CA . THR A 1 401 ? -0.886 -34.719 -2.486 1 89.62 401 THR A CA 1
ATOM 3198 C C . THR A 1 401 ? -0.144 -33.438 -2.135 1 89.62 401 THR A C 1
ATOM 3200 O O . THR A 1 401 ? 0.823 -33.469 -1.372 1 89.62 401 THR A O 1
ATOM 3203 N N . MET A 1 402 ? -0.577 -32.375 -2.691 1 89.69 402 MET A N 1
ATOM 3204 C CA . MET A 1 402 ? 0.042 -31.078 -2.404 1 89.69 402 MET A CA 1
ATOM 3205 C C . MET A 1 402 ? -0.107 -30.734 -0.929 1 89.69 402 MET A C 1
ATOM 3207 O O . MET A 1 402 ? 0.815 -30.188 -0.323 1 89.69 402 MET A O 1
ATOM 3211 N N . ALA A 1 403 ? -1.278 -30.969 -0.39 1 91.38 403 ALA A N 1
ATOM 3212 C CA . ALA A 1 403 ? -1.534 -30.688 1.021 1 91.38 403 ALA A CA 1
ATOM 3213 C C . ALA A 1 403 ? -0.593 -31.484 1.919 1 91.38 403 ALA A C 1
ATOM 3215 O O . ALA A 1 403 ? -0.043 -30.953 2.883 1 91.38 403 ALA A O 1
ATOM 3216 N N . LYS A 1 404 ? -0.393 -32.688 1.608 1 90.44 404 LYS A N 1
ATOM 3217 C CA . LYS A 1 404 ? 0.5 -33.562 2.383 1 90.44 404 LYS A CA 1
ATOM 3218 C C . LYS A 1 404 ? 1.945 -33.062 2.281 1 90.44 404 LYS A C 1
ATOM 3220 O O . LYS A 1 404 ? 2.684 -33.094 3.27 1 90.44 404 LYS A O 1
ATOM 3225 N N . ARG A 1 405 ? 2.295 -32.688 1.127 1 87.44 405 ARG A N 1
ATOM 3226 C CA . ARG A 1 405 ? 3.66 -32.219 0.921 1 87.44 405 ARG A CA 1
ATOM 3227 C C . ARG A 1 405 ? 3.908 -30.922 1.681 1 87.44 405 ARG A C 1
ATOM 3229 O O . ARG A 1 405 ? 4.996 -30.703 2.221 1 87.44 405 ARG A O 1
ATOM 3236 N N . TRP A 1 406 ? 2.908 -30.078 1.694 1 90.38 406 TRP A N 1
ATOM 3237 C CA . TRP A 1 406 ? 3.057 -28.812 2.412 1 90.38 406 TRP A CA 1
ATOM 3238 C C . TRP A 1 406 ? 3.217 -29.047 3.91 1 90.38 406 TRP A C 1
ATOM 3240 O O . TRP A 1 406 ? 3.965 -28.344 4.582 1 90.38 406 TRP A O 1
ATOM 3250 N N . ALA A 1 407 ? 2.59 -30.047 4.375 1 90.62 407 ALA A N 1
ATOM 3251 C CA . ALA A 1 407 ? 2.668 -30.359 5.801 1 90.62 407 ALA A CA 1
ATOM 3252 C C . ALA A 1 407 ? 4.039 -30.938 6.16 1 90.62 407 ALA A C 1
ATOM 3254 O O . ALA A 1 407 ? 4.41 -30.969 7.336 1 90.62 407 ALA A O 1
ATOM 3255 N N . GLY A 1 408 ? 4.789 -31.375 5.23 1 88.25 408 GLY A N 1
ATOM 3256 C CA . GLY A 1 408 ? 6.133 -31.891 5.461 1 88.25 408 GLY A CA 1
ATOM 3257 C C . GLY A 1 408 ? 6.188 -33.406 5.535 1 88.25 408 GLY A C 1
ATOM 3258 O O . GLY A 1 408 ? 5.156 -34.062 5.684 1 88.25 408 GLY A O 1
ATOM 3259 N N . PRO A 1 409 ? 7.375 -33.875 5.461 1 87.38 409 PRO A N 1
ATOM 3260 C CA . PRO A 1 409 ? 7.535 -35.344 5.438 1 87.38 409 PRO A CA 1
ATOM 3261 C C . PRO A 1 409 ? 7.078 -36 6.734 1 87.38 409 PRO A C 1
ATOM 3263 O O . PRO A 1 409 ? 6.633 -37.156 6.719 1 87.38 409 PRO A O 1
ATOM 3266 N N . HIS A 1 410 ? 7.121 -35.25 7.801 1 89.44 410 HIS A N 1
ATOM 3267 C CA . HIS A 1 410 ? 6.746 -35.781 9.094 1 89.44 410 HIS A CA 1
ATOM 3268 C C . HIS A 1 410 ? 5.391 -35.25 9.555 1 89.44 410 HIS A C 1
ATOM 3270 O O . HIS A 1 410 ? 4.992 -35.469 10.703 1 89.44 410 HIS A O 1
ATOM 3276 N N . GLN A 1 411 ? 4.77 -34.5 8.672 1 87.88 411 GLN A N 1
ATOM 3277 C CA . GLN A 1 411 ? 3.436 -33.938 8.898 1 87.88 411 GLN A CA 1
ATOM 3278 C C . GLN A 1 411 ? 3.402 -33.062 10.148 1 87.88 411 GLN A C 1
ATOM 3280 O O . GLN A 1 411 ? 2.51 -33.219 10.984 1 87.88 411 GLN A O 1
ATOM 3285 N N . LEU A 1 412 ? 4.41 -32.344 10.273 1 85.44 412 LEU A N 1
ATOM 3286 C CA . LEU A 1 412 ? 4.523 -31.422 11.406 1 85.44 412 LEU A CA 1
ATOM 3287 C C . LEU A 1 412 ? 3.859 -30.078 11.086 1 85.44 412 LEU A C 1
ATOM 3289 O O . LEU A 1 412 ? 3.602 -29.281 11.992 1 85.44 412 LEU A O 1
ATOM 3293 N N . GLY A 1 413 ? 3.566 -29.891 9.812 1 84.62 413 GLY A N 1
ATOM 3294 C CA . GLY A 1 413 ? 2.865 -28.672 9.406 1 84.62 413 GLY A CA 1
ATOM 3295 C C . GLY A 1 413 ? 1.358 -28.797 9.539 1 84.62 413 GLY A C 1
ATOM 3296 O O . GLY A 1 413 ? 0.843 -29.828 9.961 1 84.62 413 GLY A O 1
ATOM 3297 N N . PRO A 1 414 ? 0.689 -27.672 9.219 1 86.5 414 PRO A N 1
ATOM 3298 C CA . PRO A 1 414 ? -0.771 -27.703 9.336 1 86.5 414 PRO A CA 1
ATOM 3299 C C . PRO A 1 414 ? -1.426 -28.641 8.32 1 86.5 414 PRO A C 1
ATOM 3301 O O . PRO A 1 414 ? -1.094 -28.594 7.137 1 86.5 414 PRO A O 1
ATOM 3304 N N . ARG A 1 415 ? -2.336 -29.359 8.781 1 83.94 415 ARG A N 1
ATOM 3305 C CA . ARG A 1 415 ? -3.084 -30.25 7.906 1 83.94 415 ARG A CA 1
ATOM 3306 C C . ARG A 1 415 ? -4.102 -29.484 7.074 1 83.94 415 ARG A C 1
ATOM 3308 O O . ARG A 1 415 ? -4.312 -29.797 5.898 1 83.94 415 ARG A O 1
ATOM 3315 N N . GLU A 1 416 ? -4.66 -28.5 7.766 1 90.5 416 GLU A N 1
ATOM 3316 C CA . GLU A 1 416 ? -5.574 -27.641 7.035 1 90.5 416 GLU A CA 1
ATOM 3317 C C . GLU A 1 416 ? -4.836 -26.469 6.395 1 90.5 416 GLU A C 1
ATOM 3319 O O . GLU A 1 416 ? -4.754 -25.375 6.977 1 90.5 416 GLU A O 1
ATOM 3324 N N . ASN A 1 417 ? -4.219 -26.781 5.328 1 91.69 417 ASN A N 1
ATOM 3325 C CA . ASN A 1 417 ? -3.484 -25.766 4.59 1 91.69 417 ASN A CA 1
ATOM 3326 C C . ASN A 1 417 ? -4.242 -25.328 3.342 1 91.69 417 ASN A C 1
ATOM 3328 O O . ASN A 1 417 ? -5.406 -25.688 3.158 1 91.69 417 ASN A O 1
ATOM 3332 N N . LEU A 1 418 ? -3.682 -24.516 2.531 1 90.81 418 LEU A N 1
ATOM 3333 C CA . LEU A 1 418 ? -4.375 -23.922 1.397 1 90.81 418 LEU A CA 1
ATOM 3334 C C . LEU A 1 418 ? -4.883 -24.984 0.441 1 90.81 418 LEU A C 1
ATOM 3336 O O . LEU A 1 418 ? -6.039 -24.953 0.012 1 90.81 418 LEU A O 1
ATOM 3340 N N . ALA A 1 419 ? -4.004 -25.984 0.119 1 89.88 419 ALA A N 1
ATOM 3341 C CA . ALA A 1 419 ? -4.371 -27.062 -0.802 1 89.88 419 ALA A CA 1
ATOM 3342 C C . ALA A 1 419 ? -5.527 -27.891 -0.248 1 89.88 419 ALA A C 1
ATOM 3344 O O . ALA A 1 419 ? -6.449 -28.25 -0.983 1 89.88 419 ALA A O 1
ATOM 3345 N N . SER A 1 420 ? -5.488 -28.188 1.003 1 91.62 420 SER A N 1
ATOM 3346 C CA . SER A 1 420 ? -6.555 -28.969 1.622 1 91.62 420 SER A CA 1
ATOM 3347 C C . SER A 1 420 ? -7.867 -28.188 1.635 1 91.62 420 SER A C 1
ATOM 3349 O O . SER A 1 420 ? -8.945 -28.781 1.512 1 91.62 420 SER A O 1
ATOM 3351 N N . LYS A 1 421 ? -7.754 -26.938 1.824 1 89.5 421 LYS A N 1
ATOM 3352 C CA . LYS A 1 421 ? -8.945 -26.094 1.785 1 89.5 421 LYS A CA 1
ATOM 3353 C C . LYS A 1 421 ? -9.609 -26.141 0.41 1 89.5 421 LYS A C 1
ATOM 3355 O O . LYS A 1 421 ? -10.828 -26.266 0.304 1 89.5 421 LYS A O 1
ATOM 3360 N N . TYR A 1 422 ? -8.844 -26.016 -0.615 1 87.12 422 TYR A N 1
ATOM 3361 C CA . TYR A 1 422 ? -9.375 -26.078 -1.973 1 87.12 422 TYR A CA 1
ATOM 3362 C C . TYR A 1 422 ? -9.969 -27.453 -2.262 1 87.12 422 TYR A C 1
ATOM 3364 O O . TYR A 1 422 ? -11 -27.562 -2.922 1 87.12 422 TYR A O 1
ATOM 3372 N N . GLN A 1 423 ? -9.305 -28.422 -1.774 1 88.75 423 GLN A N 1
ATOM 3373 C CA . GLN A 1 423 ? -9.82 -29.766 -1.94 1 88.75 423 GLN A CA 1
ATOM 3374 C C . GLN A 1 423 ? -11.195 -29.922 -1.284 1 88.75 423 GLN A C 1
ATOM 3376 O O . GLN A 1 423 ? -12.117 -30.469 -1.885 1 88.75 423 GLN A O 1
ATOM 3381 N N . SER A 1 424 ? -11.273 -29.453 -0.101 1 89.19 424 SER A N 1
ATOM 3382 C CA . SER A 1 424 ? -12.516 -29.547 0.649 1 89.19 424 SER A CA 1
ATOM 3383 C C . SER A 1 424 ? -13.641 -28.781 -0.048 1 89.19 424 SER A C 1
ATOM 3385 O O . SER A 1 424 ? -14.789 -29.234 -0.064 1 89.19 424 SER A O 1
ATOM 3387 N N . ILE A 1 425 ? -13.359 -27.656 -0.561 1 86 425 ILE A N 1
ATOM 3388 C CA . ILE A 1 425 ? -14.359 -26.844 -1.239 1 86 425 ILE A CA 1
ATOM 3389 C C . ILE A 1 425 ? -14.836 -27.547 -2.5 1 86 425 ILE A C 1
ATOM 3391 O O . ILE A 1 425 ? -16.031 -27.531 -2.814 1 86 425 ILE A O 1
ATOM 3395 N N . LEU A 1 426 ? -13.914 -28.156 -3.23 1 85.12 426 LEU A N 1
ATOM 3396 C CA . LEU A 1 426 ? -14.273 -28.891 -4.445 1 85.12 426 LEU A CA 1
ATOM 3397 C C . LEU A 1 426 ? -15.188 -30.062 -4.121 1 85.12 426 LEU A C 1
ATOM 3399 O O . LEU A 1 426 ? -16.188 -30.281 -4.812 1 85.12 426 LEU A O 1
ATOM 3403 N N . VAL A 1 427 ? -14.828 -30.688 -3.1 1 87.81 427 VAL A N 1
ATOM 3404 C CA . VAL A 1 427 ? -15.633 -31.828 -2.695 1 87.81 427 VAL A CA 1
ATOM 3405 C C . VAL A 1 427 ? -17 -31.359 -2.215 1 87.81 427 VAL A C 1
ATOM 3407 O O . VAL A 1 427 ? -18.016 -31.984 -2.514 1 87.81 427 VAL A O 1
ATOM 3410 N N . GLU A 1 428 ? -17.016 -30.297 -1.539 1 86.94 428 GLU A N 1
ATOM 3411 C CA . GLU A 1 428 ? -18.266 -29.75 -1.062 1 86.94 428 GLU A CA 1
ATOM 3412 C C . GLU A 1 428 ? -19.156 -29.312 -2.225 1 86.94 428 GLU A C 1
ATOM 3414 O O . GLU A 1 428 ? -20.375 -29.531 -2.207 1 86.94 428 GLU A O 1
ATOM 3419 N N . LEU A 1 429 ? -18.609 -28.656 -3.166 1 84.19 429 LEU A N 1
ATOM 3420 C CA . LEU A 1 429 ? -19.375 -28.219 -4.332 1 84.19 429 LEU A CA 1
ATOM 3421 C C . LEU A 1 429 ? -19.906 -29.406 -5.109 1 84.19 429 LEU A C 1
ATOM 3423 O O . LEU A 1 429 ? -21.047 -29.391 -5.574 1 84.19 429 LEU A O 1
ATOM 3427 N N . HIS A 1 430 ? -19.125 -30.406 -5.207 1 84.81 430 HIS A N 1
ATOM 3428 C CA . HIS A 1 430 ? -19.578 -31.609 -5.883 1 84.81 430 HIS A CA 1
ATOM 3429 C C . HIS A 1 430 ? -20.75 -32.25 -5.148 1 84.81 430 HIS A C 1
ATOM 3431 O O . HIS A 1 430 ? -21.719 -32.656 -5.777 1 84.81 430 HIS A O 1
ATOM 3437 N N . THR A 1 431 ? -20.609 -32.25 -3.887 1 88.38 431 THR A N 1
ATOM 3438 C CA . THR A 1 431 ? -21.656 -32.844 -3.066 1 88.38 431 THR A CA 1
ATOM 3439 C C . THR A 1 431 ? -22.938 -32.031 -3.166 1 88.38 431 THR A C 1
ATOM 3441 O O . THR A 1 431 ? -24.031 -32.594 -3.236 1 88.38 431 THR A O 1
ATOM 3444 N N . ARG A 1 432 ? -22.828 -30.781 -3.234 1 87.31 432 ARG A N 1
ATOM 3445 C CA . ARG A 1 432 ? -24 -29.906 -3.359 1 87.31 432 ARG A CA 1
ATOM 3446 C C . ARG A 1 432 ? -24.656 -30.078 -4.719 1 87.31 432 ARG A C 1
ATOM 3448 O O . ARG A 1 432 ? -25.891 -30.016 -4.828 1 87.31 432 ARG A O 1
ATOM 3455 N N . CYS A 1 433 ? -23.891 -30.234 -5.723 1 85 433 CYS A N 1
ATOM 3456 C CA . CYS A 1 433 ? -24.422 -30.406 -7.07 1 85 433 CYS A CA 1
ATOM 3457 C C . CYS A 1 433 ? -25.188 -31.719 -7.188 1 85 433 CYS A C 1
ATOM 3459 O O . CYS A 1 433 ? -26.172 -31.812 -7.914 1 85 433 CYS A O 1
ATOM 3461 N N . ILE A 1 434 ? -24.797 -32.688 -6.375 1 87.12 434 ILE A N 1
ATOM 3462 C CA . ILE A 1 434 ? -25.438 -34 -6.43 1 87.12 434 ILE A CA 1
ATOM 3463 C C . ILE A 1 434 ? -26.703 -34 -5.566 1 87.12 434 ILE A C 1
ATOM 3465 O O . ILE A 1 434 ? -27.719 -34.562 -5.934 1 87.12 434 ILE A O 1
ATOM 3469 N N . GLN A 1 435 ? -26.609 -33.312 -4.516 1 89.94 435 GLN A N 1
ATOM 3470 C CA . GLN A 1 435 ? -27.703 -33.344 -3.547 1 89.94 435 GLN A CA 1
ATOM 3471 C C . GLN A 1 435 ? -28.812 -32.375 -3.934 1 89.94 435 GLN A C 1
ATOM 3473 O O . GLN A 1 435 ? -29.984 -32.625 -3.666 1 89.94 435 GLN A O 1
ATOM 3478 N N . ASP A 1 436 ? -28.422 -31.234 -4.375 1 88.75 436 ASP A N 1
ATOM 3479 C CA . ASP A 1 436 ? -29.391 -30.203 -4.719 1 88.75 436 ASP A CA 1
ATOM 3480 C C . ASP A 1 436 ? -29.406 -29.938 -6.227 1 88.75 436 ASP A C 1
ATOM 3482 O O . ASP A 1 436 ? -28.516 -29.297 -6.766 1 88.75 436 ASP A O 1
ATOM 3486 N N . ASP A 1 437 ? -30.422 -30.391 -6.801 1 84.06 437 ASP A N 1
ATOM 3487 C CA . ASP A 1 437 ? -30.516 -30.25 -8.25 1 84.06 437 ASP A CA 1
ATOM 3488 C C . ASP A 1 437 ? -30.688 -28.781 -8.641 1 84.06 437 ASP A C 1
ATOM 3490 O O . ASP A 1 437 ? -30.406 -28.406 -9.781 1 84.06 437 ASP A O 1
ATOM 3494 N N . SER A 1 438 ? -31.109 -27.969 -7.684 1 84.25 438 SER A N 1
ATOM 3495 C CA . SER A 1 438 ? -31.344 -26.547 -7.984 1 84.25 438 SER A CA 1
ATOM 3496 C C . SER A 1 438 ? -30.062 -25.734 -7.785 1 84.25 438 SER A C 1
ATOM 3498 O O . SER A 1 438 ? -30.016 -24.562 -8.18 1 84.25 438 SER A O 1
ATOM 3500 N N . PHE A 1 439 ? -29.094 -26.438 -7.277 1 83.06 439 PHE A N 1
ATOM 3501 C CA . PHE A 1 439 ? -27.859 -25.719 -6.992 1 83.06 439 PHE A CA 1
ATOM 3502 C C . PHE A 1 439 ? -27.047 -25.516 -8.266 1 83.06 439 PHE A C 1
ATOM 3504 O O . PHE A 1 439 ? -26.906 -26.438 -9.07 1 83.06 439 PHE A O 1
ATOM 3511 N N . SER A 1 440 ? -26.688 -24.266 -8.477 1 79.5 440 SER A N 1
ATOM 3512 C CA . SER A 1 440 ? -25.781 -23.969 -9.586 1 79.5 440 SER A CA 1
ATOM 3513 C C . SER A 1 440 ? -24.594 -23.141 -9.117 1 79.5 440 SER A C 1
ATOM 3515 O O . SER A 1 440 ? -24.75 -22.219 -8.312 1 79.5 440 SER A O 1
ATOM 3517 N N . ILE A 1 441 ? -23.516 -23.578 -9.578 1 77.31 441 ILE A N 1
ATOM 3518 C CA . ILE A 1 441 ? -22.297 -22.859 -9.227 1 77.31 441 ILE A CA 1
ATOM 3519 C C . ILE A 1 441 ? -22.297 -21.5 -9.906 1 77.31 441 ILE A C 1
ATOM 3521 O O . ILE A 1 441 ? -22.609 -21.391 -11.094 1 77.31 441 ILE A O 1
ATOM 3525 N N . ASN A 1 442 ? -22.047 -20.5 -9.102 1 74.62 442 ASN A N 1
ATOM 3526 C CA . ASN A 1 442 ? -21.906 -19.156 -9.648 1 74.62 442 ASN A CA 1
ATOM 3527 C C . ASN A 1 442 ? -20.438 -18.828 -9.938 1 74.62 442 ASN A C 1
ATOM 3529 O O . ASN A 1 442 ? -19.672 -18.516 -9.023 1 74.62 442 ASN A O 1
ATOM 3533 N N . PRO A 1 443 ? -20.141 -18.859 -11.156 1 72 443 PRO A N 1
ATOM 3534 C CA . PRO A 1 443 ? -18.734 -18.609 -11.5 1 72 443 PRO A CA 1
ATOM 3535 C C . PRO A 1 443 ? -18.25 -17.219 -11.078 1 72 443 PRO A C 1
ATOM 3537 O O . PRO A 1 443 ? -17.047 -17.016 -10.906 1 72 443 PRO A O 1
ATOM 3540 N N . SER A 1 444 ? -19.141 -16.266 -10.898 1 70 444 SER A N 1
ATOM 3541 C CA . SER A 1 444 ? -18.781 -14.898 -10.562 1 70 444 SER A CA 1
ATOM 3542 C C . SER A 1 444 ? -18.5 -14.758 -9.062 1 70 444 SER A C 1
ATOM 3544 O O . SER A 1 444 ? -17.984 -13.734 -8.617 1 70 444 SER A O 1
ATOM 3546 N N . ALA A 1 445 ? -18.766 -15.789 -8.375 1 71.94 445 ALA A N 1
ATOM 3547 C CA . ALA A 1 445 ? -18.672 -15.664 -6.918 1 71.94 445 ALA A CA 1
ATOM 3548 C C . ALA A 1 445 ? -17.5 -16.469 -6.371 1 71.94 445 ALA A C 1
ATOM 3550 O O . ALA A 1 445 ? -17.516 -16.875 -5.207 1 71.94 445 ALA A O 1
ATOM 3551 N N . TYR A 1 446 ? -16.562 -16.719 -7.203 1 70.06 446 TYR A N 1
ATOM 3552 C CA . TYR A 1 446 ? -15.461 -17.562 -6.754 1 70.06 446 TYR A CA 1
ATOM 3553 C C . TYR A 1 446 ? -14.672 -16.891 -5.637 1 70.06 446 TYR A C 1
ATOM 3555 O O . TYR A 1 446 ? -14.016 -17.562 -4.84 1 70.06 446 TYR A O 1
ATOM 3563 N N . THR A 1 447 ? -14.719 -15.578 -5.52 1 73.88 447 THR A N 1
ATOM 3564 C CA . THR A 1 447 ? -13.977 -14.844 -4.5 1 73.88 447 THR A CA 1
ATOM 3565 C C . THR A 1 447 ? -14.578 -15.086 -3.119 1 73.88 447 THR A C 1
ATOM 3567 O O . THR A 1 447 ? -13.914 -14.883 -2.102 1 73.88 447 THR A O 1
ATOM 3570 N N . THR A 1 448 ? -15.773 -15.5 -3.115 1 74.38 448 THR A N 1
ATOM 3571 C CA . THR A 1 448 ? -16.453 -15.617 -1.831 1 74.38 448 THR A CA 1
ATOM 3572 C C . THR A 1 448 ? -16.594 -17.078 -1.421 1 74.38 448 THR A C 1
ATOM 3574 O O . THR A 1 448 ? -16.969 -17.375 -0.286 1 74.38 448 THR A O 1
ATOM 3577 N N . GLU A 1 449 ? -16.297 -17.922 -2.27 1 70.62 449 GLU A N 1
ATOM 3578 C CA . GLU A 1 449 ? -16.5 -19.344 -2.006 1 70.62 449 GLU A CA 1
ATOM 3579 C C . GLU A 1 449 ? -15.422 -19.891 -1.069 1 70.62 449 GLU A C 1
ATOM 3581 O O . GLU A 1 449 ? -15.688 -20.781 -0.267 1 70.62 449 GLU A O 1
ATOM 3586 N N . VAL A 1 450 ? -14.281 -19.328 -1.156 1 68.25 450 VAL A N 1
ATOM 3587 C CA . VAL A 1 450 ? -13.18 -19.812 -0.331 1 68.25 450 VAL A CA 1
ATOM 3588 C C . VAL A 1 450 ? -12.969 -18.891 0.86 1 68.25 450 VAL A C 1
ATOM 3590 O O . VAL A 1 450 ? -12.844 -17.672 0.691 1 68.25 450 VAL A O 1
ATOM 3593 N N . LYS A 1 451 ? -12.984 -19.516 2.031 1 76 451 LYS A N 1
ATOM 3594 C CA . LYS A 1 451 ? -12.711 -18.719 3.23 1 76 451 LYS A CA 1
ATOM 3595 C C . LYS A 1 451 ? -11.211 -18.453 3.385 1 76 451 LYS A C 1
ATOM 3597 O O . LYS A 1 451 ? -10.398 -19.375 3.232 1 76 451 LYS A O 1
ATOM 3602 N N . HIS A 1 452 ? -10.891 -17.266 3.646 1 77.06 452 HIS A N 1
ATOM 3603 C CA . HIS A 1 452 ? -9.484 -16.859 3.674 1 77.06 452 HIS A CA 1
ATOM 3604 C C . HIS A 1 452 ? -8.898 -17.016 5.074 1 77.06 452 HIS A C 1
ATOM 3606 O O . HIS A 1 452 ? -7.773 -16.578 5.328 1 77.06 452 HIS A O 1
ATOM 3612 N N . SER A 1 453 ? -9.727 -17.375 6.004 1 74.62 453 SER A N 1
ATOM 3613 C CA . SER A 1 453 ? -9.242 -17.625 7.355 1 74.62 453 SER A CA 1
ATOM 3614 C C . SER A 1 453 ? -9.898 -18.875 7.941 1 74.62 453 SER A C 1
ATOM 3616 O O . SER A 1 453 ? -11.016 -19.234 7.562 1 74.62 453 SER A O 1
ATOM 3618 N N . ARG A 1 454 ? -9.195 -19.516 8.742 1 63.53 454 ARG A N 1
ATOM 3619 C CA . ARG A 1 454 ? -9.758 -20.688 9.422 1 63.53 454 ARG A CA 1
ATOM 3620 C C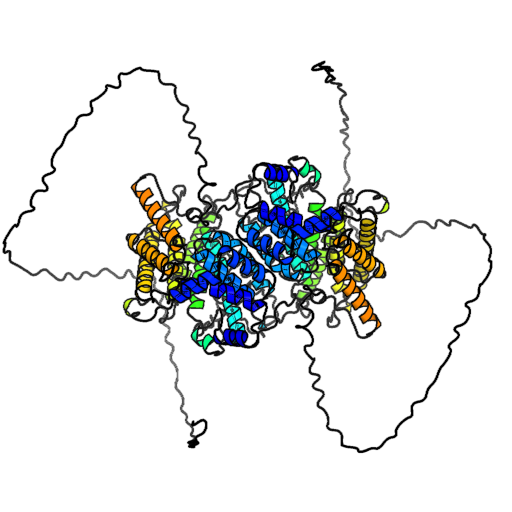 . ARG A 1 454 ? -10.898 -20.281 10.344 1 63.53 454 ARG A C 1
ATOM 3622 O O . ARG A 1 454 ? -11.875 -21.031 10.492 1 63.53 454 ARG A O 1
ATOM 3629 N N . THR A 1 455 ? -10.922 -19.109 10.984 1 52.97 455 THR A N 1
ATOM 3630 C CA . THR A 1 455 ? -11.867 -18.672 12.008 1 52.97 455 THR A CA 1
ATOM 3631 C C . THR A 1 455 ? -13.07 -17.984 11.367 1 52.97 455 THR A C 1
ATOM 3633 O O . THR A 1 455 ? -14.094 -17.766 12.023 1 52.97 455 THR A O 1
ATOM 3636 N N . ALA A 1 456 ? -13.195 -17.438 10.172 1 51.41 456 ALA A N 1
ATOM 3637 C CA . ALA A 1 456 ? -14.312 -16.672 9.617 1 51.41 456 ALA A CA 1
ATOM 3638 C C . ALA A 1 456 ? -15.516 -17.578 9.344 1 51.41 456 ALA A C 1
ATOM 3640 O O . ALA A 1 456 ? -16.516 -17.125 8.789 1 51.41 456 ALA A O 1
ATOM 3641 N N . SER A 1 457 ? -15.633 -18.797 9.492 1 40.06 457 SER A N 1
ATOM 3642 C CA . SER A 1 457 ? -16.781 -19.641 9.18 1 40.06 457 SER A CA 1
ATOM 3643 C C . SER A 1 457 ? -18.062 -19.031 9.75 1 40.06 457 SER A C 1
ATOM 3645 O O . SER A 1 457 ? -19.172 -19.375 9.312 1 40.06 457 SER A O 1
ATOM 3647 N N . GLN A 1 458 ? -18.219 -18.5 11.008 1 36.19 458 GLN A N 1
ATOM 3648 C CA . GLN A 1 458 ? -19.5 -18.375 11.688 1 36.19 458 GLN A CA 1
ATOM 3649 C C . GLN A 1 458 ? -20.219 -17.078 11.305 1 36.19 458 GLN A C 1
ATOM 3651 O O . GLN A 1 458 ? -21.438 -16.984 11.398 1 36.19 458 GLN A O 1
ATOM 3656 N N . ALA A 1 459 ? -19.594 -15.938 11.047 1 37.66 459 ALA A N 1
ATOM 3657 C CA . ALA A 1 459 ? -20.359 -14.695 11.195 1 37.66 459 ALA A CA 1
ATOM 3658 C C . ALA A 1 459 ? -21.078 -14.344 9.898 1 37.66 459 ALA A C 1
ATOM 3660 O O . ALA A 1 459 ? -22.078 -13.625 9.914 1 37.66 459 ALA A O 1
ATOM 3661 N N . LEU A 1 460 ? -20.484 -14.391 8.805 1 40 460 LEU A N 1
ATOM 3662 C CA . LEU A 1 460 ? -21.109 -13.742 7.656 1 40 460 LEU A CA 1
ATOM 3663 C C . LEU A 1 460 ? -22.219 -14.609 7.078 1 40 460 LEU A C 1
ATOM 3665 O O . LEU A 1 460 ? -22.656 -14.383 5.949 1 40 460 LEU A O 1
ATOM 3669 N N . GLY A 1 461 ? -22.562 -15.734 7.645 1 31.75 461 GLY A N 1
ATOM 3670 C CA . GLY A 1 461 ? -23.469 -16.641 6.945 1 31.75 461 GLY A CA 1
ATOM 3671 C C . GLY A 1 461 ? -24.797 -15.984 6.574 1 31.75 461 GLY A C 1
ATOM 3672 O O . GLY A 1 461 ? -25.188 -15.992 5.406 1 31.75 461 GLY A O 1
ATOM 3673 N N . ASP A 1 462 ? -25.938 -16.297 7.324 1 30.75 462 ASP A N 1
ATOM 3674 C CA . ASP A 1 462 ? -27.312 -16.578 6.902 1 30.75 462 ASP A CA 1
ATOM 3675 C C . ASP A 1 462 ? -28.094 -15.289 6.691 1 30.75 462 ASP A C 1
ATOM 3677 O O . ASP A 1 462 ? -28.531 -14.648 7.66 1 30.75 462 ASP A O 1
ATOM 3681 N N . THR A 1 463 ? -27.734 -14.422 5.914 1 31.08 463 THR A N 1
ATOM 3682 C CA . THR A 1 463 ? -28.891 -13.562 5.664 1 31.08 463 THR A CA 1
ATOM 3683 C C . THR A 1 463 ? -30.141 -14.398 5.383 1 31.08 463 THR A C 1
ATOM 3685 O O . THR A 1 463 ? -30.172 -15.18 4.43 1 31.08 463 THR A O 1
ATOM 3688 N N . PRO A 1 464 ? -31.109 -14.703 6.305 1 27.78 464 PRO A N 1
ATOM 3689 C CA . PRO A 1 464 ? -32.375 -15.367 6.039 1 27.78 464 PRO A CA 1
ATOM 3690 C C . PRO A 1 464 ? -33.156 -14.727 4.887 1 27.78 464 PRO A C 1
ATOM 3692 O O . PRO A 1 464 ? -33.25 -13.5 4.816 1 27.78 464 PRO A O 1
ATOM 3695 N N . ILE A 1 465 ? -33.125 -15.211 3.717 1 28.31 465 ILE A N 1
ATOM 3696 C CA . ILE A 1 465 ? -34.156 -14.891 2.748 1 28.31 465 ILE A CA 1
ATOM 3697 C C . ILE A 1 465 ? -35.531 -14.914 3.43 1 28.31 465 ILE A C 1
ATOM 3699 O O . ILE A 1 465 ? -35.969 -15.953 3.939 1 28.31 465 ILE A O 1
ATOM 3703 N N . SER A 1 466 ? -36.031 -13.836 4.051 1 25.98 466 SER A N 1
ATOM 3704 C CA . SER A 1 466 ? -37.406 -13.656 4.523 1 25.98 466 SER A CA 1
ATOM 3705 C C . SER A 1 466 ? -38.406 -14.164 3.494 1 25.98 466 SER A C 1
ATOM 3707 O O . SER A 1 466 ? -38.625 -13.531 2.453 1 25.98 466 SER A O 1
ATOM 3709 N N . GLN A 1 467 ? -38.562 -15.516 3.209 1 22.67 467 GLN A N 1
ATOM 3710 C CA . GLN A 1 467 ? -39.781 -16.047 2.611 1 22.67 467 GLN A CA 1
ATOM 3711 C C . GLN A 1 467 ? -41.031 -15.57 3.373 1 22.67 467 GLN A C 1
ATOM 3713 O O . GLN A 1 467 ? -41.188 -15.883 4.555 1 22.67 467 GLN A O 1
ATOM 3718 N N . GLY A 1 468 ? -41.531 -14.375 3.213 1 22.38 468 GLY A N 1
ATOM 3719 C CA . GLY A 1 468 ? -42.844 -13.961 3.646 1 22.38 468 GLY A CA 1
ATOM 3720 C C . GLY A 1 468 ? -43.938 -14.961 3.305 1 22.38 468 GLY A C 1
ATOM 3721 O O . GLY A 1 468 ? -44.781 -14.688 2.463 1 22.38 468 GLY A O 1
ATOM 3722 N N . ARG A 1 469 ? -43.781 -16.312 3.215 1 21.5 469 ARG A N 1
ATOM 3723 C CA . ARG A 1 469 ? -45.031 -17.047 3.098 1 21.5 469 ARG A CA 1
ATOM 3724 C C . ARG A 1 469 ? -45.969 -16.719 4.25 1 21.5 469 ARG A C 1
ATOM 3726 O O . ARG A 1 469 ? -45.594 -16.828 5.418 1 21.5 469 ARG A O 1
ATOM 3733 N N . GLN A 1 470 ? -46.906 -15.805 4.074 1 20.67 470 GLN A N 1
ATOM 3734 C CA . GLN A 1 470 ? -48.188 -15.664 4.758 1 20.67 470 GLN A CA 1
ATOM 3735 C C . GLN A 1 470 ? -48.844 -17.031 4.973 1 20.67 470 GLN A C 1
ATOM 3737 O O . GLN A 1 470 ? -49.094 -17.766 4.012 1 20.67 470 GLN A O 1
ATOM 3742 N N . GLY A 1 471 ? -48.625 -17.688 6.129 1 20.97 471 GLY A N 1
ATOM 3743 C CA . GLY A 1 471 ? -49.188 -18.859 6.777 1 20.97 471 GLY A CA 1
ATOM 3744 C C . GLY A 1 471 ? -50.688 -18.859 6.801 1 20.97 471 GLY A C 1
ATOM 3745 O O . GLY A 1 471 ? -51.312 -17.984 7.434 1 20.97 471 GLY A O 1
ATOM 3746 N N . LEU A 1 472 ? -51.375 -19.062 5.578 1 20.27 472 LEU A N 1
ATOM 3747 C CA . LEU A 1 472 ? -52.812 -19.391 5.68 1 20.27 472 LEU A CA 1
ATOM 3748 C C . LEU A 1 472 ? -53.031 -20.438 6.773 1 20.27 472 LEU A C 1
ATOM 3750 O O . LEU A 1 472 ? -52.25 -21.375 6.914 1 20.27 472 LEU A O 1
ATOM 3754 N N . ARG A 1 473 ? -53.875 -20.156 7.762 1 19.7 473 ARG A N 1
ATOM 3755 C CA . ARG A 1 473 ? -54.312 -20.75 9.023 1 19.7 473 ARG A CA 1
ATOM 3756 C C . ARG A 1 473 ? -55 -22.094 8.781 1 19.7 473 ARG A C 1
ATOM 3758 O O . ARG A 1 473 ? -55.562 -22.688 9.711 1 19.7 473 ARG A O 1
ATOM 3765 N N . HIS A 1 474 ? -54.656 -22.938 7.73 1 19.22 474 HIS A N 1
ATOM 3766 C CA . HIS A 1 474 ? -55.688 -23.969 7.672 1 19.22 474 HIS A CA 1
ATOM 3767 C C . HIS A 1 474 ? -55.844 -24.656 9.023 1 19.22 474 HIS A C 1
ATOM 3769 O O . HIS A 1 474 ? -54.938 -24.672 9.836 1 19.22 474 HIS A O 1
ATOM 3775 N N . PRO A 1 475 ? -57.094 -25.219 9.336 1 20.31 475 PRO A N 1
ATOM 3776 C CA . PRO A 1 475 ? -57.781 -25.734 10.523 1 20.31 475 PRO A CA 1
ATOM 3777 C C . PRO A 1 475 ? -57.031 -26.906 11.172 1 20.31 475 PRO A C 1
ATOM 3779 O O . PRO A 1 475 ? -56.188 -27.531 10.539 1 20.31 475 PRO A O 1
ATOM 3782 N N . ASP A 1 476 ? -57.406 -27.281 12.438 1 19.83 476 ASP A N 1
ATOM 3783 C CA . ASP A 1 476 ? -57 -28 13.641 1 19.83 476 ASP A CA 1
ATOM 3784 C C . ASP A 1 476 ? -56.969 -29.516 13.383 1 19.83 476 ASP A C 1
ATOM 3786 O O . ASP A 1 476 ? -56.625 -30.297 14.273 1 19.83 476 ASP A O 1
ATOM 3790 N N . GLN A 1 477 ? -57.375 -30 12.172 1 18.52 477 GLN A N 1
ATOM 3791 C CA . GLN A 1 477 ? -58 -31.281 12.43 1 18.52 477 GLN A CA 1
ATOM 3792 C C . GLN A 1 477 ? -57.031 -32.25 13.148 1 18.52 477 GLN A C 1
ATOM 3794 O O . GLN A 1 477 ? -55.812 -32.125 13.008 1 18.52 477 GLN A O 1
ATOM 3799 N N . GLU A 1 478 ? -57.531 -33.156 14.109 1 19.19 478 GLU A N 1
ATOM 3800 C CA . GLU A 1 478 ? -57.344 -34.094 15.203 1 19.19 478 GLU A CA 1
ATOM 3801 C C . GLU A 1 478 ? -56.531 -35.281 14.75 1 19.19 478 GLU A C 1
ATOM 3803 O O . GLU A 1 478 ? -56 -36.031 15.586 1 19.19 478 GLU A O 1
ATOM 3808 N N . ASN A 1 479 ? -56.438 -35.469 13.375 1 17.48 479 ASN A N 1
ATOM 3809 C CA . ASN A 1 479 ? -56.594 -36.906 13.125 1 17.48 479 ASN A CA 1
ATOM 3810 C C . ASN A 1 479 ? -55.469 -37.719 13.789 1 17.48 479 ASN A C 1
ATOM 3812 O O . ASN A 1 479 ? -54.406 -37.188 14.102 1 17.48 479 ASN A O 1
ATOM 3816 N N . GLY A 1 480 ? -55.719 -39.031 14.055 1 18.31 480 GLY A N 1
ATOM 3817 C CA . GLY A 1 480 ? -55.5 -40.281 14.727 1 18.31 480 GLY A CA 1
ATOM 3818 C C . GLY A 1 480 ? -54.219 -40.969 14.328 1 18.31 480 GLY A C 1
ATOM 3819 O O . GLY A 1 480 ? -54.094 -41.5 13.219 1 18.31 480 GLY A O 1
ATOM 3820 N N . THR A 1 481 ? -53.156 -40.312 14.5 1 18.62 481 THR A N 1
ATOM 3821 C CA . THR A 1 481 ? -51.875 -40.844 13.977 1 18.62 481 THR A CA 1
ATOM 3822 C C . THR A 1 481 ? -51.625 -42.219 14.562 1 18.62 481 THR A C 1
ATOM 3824 O O . THR A 1 481 ? -51.406 -42.375 15.766 1 18.62 481 THR A O 1
ATOM 3827 N N . GLN A 1 482 ? -52.406 -43.188 13.938 1 17.41 482 GLN A N 1
ATOM 3828 C CA . GLN A 1 482 ? -52.25 -44.562 14.367 1 17.41 482 GLN A CA 1
ATOM 3829 C C . GLN A 1 482 ? -50.812 -44.969 14.492 1 17.41 482 GLN A C 1
ATOM 3831 O O . GLN A 1 482 ? -49.938 -44.406 13.805 1 17.41 482 GLN A O 1
ATOM 3836 N N . GLN A 1 483 ? -50.531 -45.781 15.547 1 18.2 483 GLN A N 1
ATOM 3837 C CA . GLN A 1 483 ? -49.469 -46.375 16.344 1 18.2 483 GLN A CA 1
ATOM 3838 C C . GLN A 1 483 ? -48.594 -47.312 15.492 1 18.2 483 GLN A C 1
ATOM 3840 O O . GLN A 1 483 ? -47.594 -47.844 15.969 1 18.2 483 GLN A O 1
ATOM 3845 N N . LEU A 1 484 ? -48.656 -47.156 14.062 1 17.34 484 LEU A N 1
ATOM 3846 C CA . LEU A 1 484 ? -48.344 -48.5 13.633 1 17.34 484 LEU A CA 1
ATOM 3847 C C . LEU A 1 484 ? -47.062 -49 14.266 1 17.34 484 LEU A C 1
ATOM 3849 O O . LEU A 1 484 ? -46.125 -48.219 14.469 1 17.34 484 LEU A O 1
ATOM 3853 N N . PRO A 1 485 ? -47.062 -50.281 14.664 1 17.8 485 PRO A N 1
ATOM 3854 C CA . PRO A 1 485 ? -46.312 -51.25 15.5 1 17.8 485 PRO A CA 1
ATOM 3855 C C . PRO A 1 485 ? -44.875 -51.438 15.055 1 17.8 485 PRO A C 1
ATOM 3857 O O . PRO A 1 485 ? -44.531 -51.094 13.93 1 17.8 485 PRO A O 1
ATOM 3860 N N . ASN A 1 486 ? -43.969 -51.844 15.992 1 17.8 486 ASN A N 1
ATOM 3861 C CA . ASN A 1 486 ? -42.594 -52.062 16.391 1 17.8 486 ASN A CA 1
ATOM 3862 C C . ASN A 1 486 ? -41.906 -53.031 15.422 1 17.8 486 ASN A C 1
ATOM 3864 O O . ASN A 1 486 ? -40.688 -53.156 15.461 1 17.8 486 ASN A O 1
ATOM 3868 N N . GLY A 1 487 ? -42.625 -54.031 14.75 1 16.08 487 GLY A N 1
ATOM 3869 C CA . GLY A 1 487 ? -42.094 -55.406 14.875 1 16.08 487 GLY A CA 1
ATOM 3870 C C . GLY A 1 487 ? -40.906 -55.656 14.008 1 16.08 487 GLY A C 1
ATOM 3871 O O . GLY A 1 487 ? -40.188 -56.656 14.188 1 16.08 487 GLY A O 1
ATOM 3872 N N . TYR A 1 488 ? -40.812 -55.125 12.727 1 16.02 488 TYR A N 1
ATOM 3873 C CA . TYR A 1 488 ? -40.406 -56.125 11.758 1 16.02 488 TYR A CA 1
ATOM 3874 C C . TYR A 1 488 ? -38.969 -56.594 12.016 1 16.02 488 TYR A C 1
ATOM 3876 O O . TYR A 1 488 ? -38.094 -55.781 12.375 1 16.02 488 TYR A O 1
ATOM 3884 N N . SER A 1 489 ? -38.625 -57.969 12.023 1 17.03 489 SER A N 1
ATOM 3885 C CA . SER A 1 489 ? -37.812 -59.156 12.305 1 17.03 489 SER A CA 1
ATOM 3886 C C . SER A 1 489 ? -36.5 -59.125 11.562 1 17.03 489 SER A C 1
ATOM 3888 O O . SER A 1 489 ? -36.312 -58.312 10.633 1 17.03 489 SER A O 1
ATOM 3890 N N . GLN A 1 490 ? -35.75 -60.312 11.375 1 17.42 490 GLN A N 1
ATOM 3891 C CA . GLN A 1 490 ? -34.531 -61.125 11.469 1 17.42 490 GLN A CA 1
ATOM 3892 C C . GLN A 1 490 ? -33.844 -61.25 10.117 1 17.42 490 GLN A C 1
ATOM 3894 O O . GLN A 1 490 ? -32.688 -61.656 10.039 1 17.42 490 GLN A O 1
ATOM 3899 N N . VAL A 1 491 ? -34.438 -60.906 8.891 1 17.7 491 VAL A N 1
ATOM 3900 C CA . VAL A 1 491 ? -34.062 -61.938 7.918 1 17.7 491 VAL A CA 1
ATOM 3901 C C . VAL A 1 491 ? -32.562 -61.906 7.676 1 17.7 491 VAL A C 1
ATOM 3903 O O . VAL A 1 491 ? -31.984 -60.812 7.551 1 17.7 491 VAL A O 1
ATOM 3906 N N . PRO A 1 492 ? -31.859 -63.062 7.746 1 19 492 PRO A N 1
ATOM 3907 C CA . PRO A 1 492 ? -30.547 -63.719 7.715 1 19 492 PRO A CA 1
ATOM 3908 C C . PRO A 1 492 ? -29.844 -63.562 6.367 1 19 492 PRO A C 1
ATOM 3910 O O . PRO A 1 492 ? -30.344 -64.062 5.348 1 19 492 PRO A O 1
ATOM 3913 N N . ASN A 1 493 ? -29.531 -62.375 5.902 1 17.27 493 ASN A N 1
ATOM 3914 C CA . ASN A 1 493 ? -29.219 -62.281 4.484 1 17.27 493 ASN A CA 1
ATOM 3915 C C . ASN A 1 493 ? -28.094 -63.219 4.082 1 17.27 493 ASN A C 1
ATOM 3917 O O . ASN A 1 493 ? -26.969 -63.094 4.578 1 17.27 493 ASN A O 1
ATOM 3921 N N . GLN A 1 494 ? -28.453 -64.375 3.594 1 17.08 494 GLN A N 1
ATOM 3922 C CA . GLN A 1 494 ? -27.766 -65.562 3.01 1 17.08 494 GLN A CA 1
ATOM 3923 C C . GLN A 1 494 ? -26.906 -65.125 1.817 1 17.08 494 GLN A C 1
ATOM 3925 O O . GLN A 1 494 ? -27.438 -64.688 0.794 1 17.08 494 GLN A O 1
ATOM 3930 N N . LEU A 1 495 ? -25.766 -64.625 2.062 1 17.19 495 LEU A N 1
ATOM 3931 C CA . LEU A 1 495 ? -24.766 -64.25 1.063 1 17.19 495 LEU A CA 1
ATOM 3932 C C . LEU A 1 495 ? -24.484 -65.375 0.116 1 17.19 495 LEU A C 1
ATOM 3934 O O . LEU A 1 495 ? -23.984 -66.438 0.535 1 17.19 495 LEU A O 1
ATOM 3938 N N . LEU A 1 496 ? -25.453 -65.625 -0.828 1 16.23 496 LEU A N 1
ATOM 3939 C CA . LEU A 1 496 ? -25.297 -66.812 -1.666 1 16.23 496 LEU A CA 1
ATOM 3940 C C . LEU A 1 496 ? -23.938 -66.812 -2.346 1 16.23 496 LEU A C 1
ATOM 3942 O O . LEU A 1 496 ? -23.359 -65.75 -2.602 1 16.23 496 LEU A O 1
ATOM 3946 N N . PRO A 1 497 ? -23.406 -68 -2.678 1 18.39 497 PRO A N 1
ATOM 3947 C CA . PRO A 1 497 ? -22.156 -68.625 -3.146 1 18.39 497 PRO A CA 1
ATOM 3948 C C . PRO A 1 497 ? -21.875 -68.375 -4.625 1 18.39 497 PRO A C 1
ATOM 3950 O O . PRO A 1 497 ? -22.734 -68.625 -5.469 1 18.39 497 PRO A O 1
ATOM 3953 N N . LEU A 1 498 ? -21.422 -67.188 -4.938 1 16.5 498 LEU A N 1
ATOM 3954 C CA . LEU A 1 498 ? -21.266 -67 -6.375 1 16.5 498 LEU A CA 1
ATOM 3955 C C . LEU A 1 498 ? -20.531 -68.188 -7.008 1 16.5 498 LEU A C 1
ATOM 3957 O O . LEU A 1 498 ? -19.453 -68.562 -6.566 1 16.5 498 LEU A O 1
ATOM 3961 N N . PRO A 1 499 ? -21.25 -68.812 -7.883 1 16.05 499 PRO A N 1
ATOM 3962 C CA . PRO A 1 499 ? -20.859 -70.062 -8.547 1 16.05 499 PRO A CA 1
ATOM 3963 C C . PRO A 1 499 ? -19.688 -69.875 -9.5 1 16.05 499 PRO A C 1
ATOM 3965 O O . PRO A 1 499 ? -19.406 -68.75 -9.93 1 16.05 499 PRO A O 1
ATOM 3968 N N . GLN A 1 500 ? -19.016 -71.062 -9.82 1 17.45 500 GLN A N 1
ATOM 3969 C CA . GLN A 1 500 ? -17.828 -71.625 -10.453 1 17.45 500 GLN A CA 1
ATOM 3970 C C . GLN A 1 500 ? -17.922 -71.5 -11.977 1 17.45 500 GLN A C 1
ATOM 3972 O O . GLN A 1 500 ? -17.016 -71.938 -12.68 1 17.45 500 GLN A O 1
ATOM 3977 N N . THR A 1 501 ? -18.828 -70.75 -12.656 1 15.98 501 THR A N 1
ATOM 3978 C CA . THR A 1 501 ? -19.078 -71.5 -13.883 1 15.98 501 THR A CA 1
ATOM 3979 C C . THR A 1 501 ? -17.812 -71.562 -14.734 1 15.98 501 THR A C 1
ATOM 3981 O O . THR A 1 501 ? -16.969 -70.688 -14.672 1 15.98 501 THR A O 1
ATOM 3984 N N . PRO A 1 502 ? -17.797 -72.5 -15.766 1 17.61 502 PRO A N 1
ATOM 3985 C CA . PRO A 1 502 ? -16.953 -73.375 -16.594 1 17.61 502 PRO A CA 1
ATOM 3986 C C . PRO A 1 502 ? -16.312 -72.625 -17.766 1 17.61 502 PRO A C 1
ATOM 3988 O O . PRO A 1 502 ? -16.609 -71.438 -17.984 1 17.61 502 PRO A O 1
ATOM 3991 N N . GLY A 1 503 ? -16.516 -73.125 -19.141 1 16.38 503 GLY A N 1
ATOM 3992 C CA . GLY A 1 503 ? -15.828 -73.75 -20.266 1 16.38 503 GLY A CA 1
ATOM 3993 C C . GLY A 1 503 ? -15.633 -72.812 -21.438 1 16.38 503 GLY A C 1
ATOM 3994 O O . GLY A 1 503 ? -14.57 -72.75 -22.062 1 16.38 503 GLY A O 1
ATOM 3995 N N . VAL A 1 504 ? -16.625 -71.938 -22.125 1 15.91 504 VAL A N 1
ATOM 3996 C CA . VAL A 1 504 ? -16.75 -72.375 -23.531 1 15.91 504 VAL A CA 1
ATOM 3997 C C . VAL A 1 504 ? -15.656 -71.688 -24.344 1 15.91 504 VAL A C 1
ATOM 3999 O O . VAL A 1 504 ? -15.117 -70.625 -23.938 1 15.91 504 VAL A O 1
ATOM 4002 N N . ASN A 1 505 ? -15.648 -71.875 -25.797 1 16.28 505 ASN A N 1
ATOM 4003 C CA . ASN A 1 505 ? -14.945 -72.25 -27.031 1 16.28 505 ASN A CA 1
ATOM 4004 C C . ASN A 1 505 ? -14.719 -71.062 -27.938 1 16.28 505 ASN A C 1
ATOM 4006 O O . ASN A 1 505 ? -13.758 -71 -28.703 1 16.28 505 ASN A O 1
ATOM 4010 N N . LEU A 1 506 ? -15.625 -69.938 -28.172 1 15.47 506 LEU A N 1
ATOM 4011 C CA . LEU A 1 506 ? -15.883 -69.75 -29.594 1 15.47 506 LEU A CA 1
ATOM 4012 C C . LEU A 1 506 ? -14.727 -69.062 -30.281 1 15.47 506 LEU A C 1
ATOM 4014 O O . LEU A 1 506 ? -14.031 -68.25 -29.656 1 15.47 506 LEU A O 1
ATOM 4018 N N . VAL A 1 507 ? -14.75 -68.938 -31.688 1 16.97 507 VAL A N 1
ATOM 4019 C CA . VAL A 1 507 ? -13.961 -69.125 -32.906 1 16.97 507 VAL A CA 1
ATOM 4020 C C . VAL A 1 507 ? -13.469 -67.75 -33.406 1 16.97 507 VAL A C 1
ATOM 4022 O O . VAL A 1 507 ? -12.266 -67.562 -33.594 1 16.97 507 VAL A O 1
ATOM 4025 N N . GLN A 1 508 ? -14.133 -67 -34.562 1 15.72 508 GLN A N 1
ATOM 4026 C CA . GLN A 1 508 ? -13.656 -66.938 -35.938 1 15.72 508 GLN A CA 1
ATOM 4027 C C . GLN A 1 508 ? -13.164 -65.562 -36.312 1 15.72 508 GLN A C 1
ATOM 4029 O O . GLN A 1 508 ? -12.039 -65.375 -36.781 1 15.72 508 GLN A O 1
ATOM 4034 N N . GLU A 1 509 ? -13.875 -64.688 -37.375 1 15.87 509 GLU A N 1
ATOM 4035 C CA . GLU A 1 509 ? -13.383 -64.5 -38.719 1 15.87 509 GLU A CA 1
ATOM 4036 C C . GLU A 1 509 ? -12.789 -63.062 -38.875 1 15.87 509 GLU A C 1
ATOM 4038 O O . GLU A 1 509 ? -12.953 -62.219 -38 1 15.87 509 GLU A O 1
ATOM 4043 N N . PRO A 1 510 ? -13.258 -62.125 -40 1 16.94 510 PRO A N 1
ATOM 4044 C CA . PRO A 1 510 ? -12.539 -61.75 -41.219 1 16.94 510 PRO A CA 1
ATOM 4045 C C . PRO A 1 510 ? -12.109 -60.281 -41.219 1 16.94 510 PRO A C 1
ATOM 4047 O O . PRO A 1 510 ? -12.508 -59.5 -40.344 1 16.94 510 PRO A O 1
ATOM 4050 N N . GLN A 1 511 ? -12.477 -59.281 -42.406 1 15.9 511 GLN A N 1
ATOM 4051 C CA . GLN A 1 511 ? -11.828 -58.656 -43.562 1 15.9 511 GLN A CA 1
ATOM 4052 C C . GLN A 1 511 ? -11.945 -57.156 -43.531 1 15.9 511 GLN A C 1
ATOM 4054 O O . GLN A 1 511 ? -11.203 -56.438 -44.219 1 15.9 511 GLN A O 1
ATOM 4059 N N . ALA A 1 512 ? -12.82 -56.281 -42.844 1 16.33 512 ALA A N 1
ATOM 4060 C CA . ALA A 1 512 ? -13.414 -55.312 -43.75 1 16.33 512 ALA A CA 1
ATOM 4061 C C . ALA A 1 512 ? -12.438 -54.188 -44.062 1 16.33 512 ALA A C 1
ATOM 4063 O O . ALA A 1 512 ? -11.539 -53.875 -43.281 1 16.33 512 ALA A O 1
ATOM 4064 N N . GLN A 1 513 ? -12.836 -53.125 -45.125 1 16.52 513 GLN A N 1
ATOM 4065 C CA . GLN A 1 513 ? -12.445 -52.344 -46.281 1 16.52 513 GLN A CA 1
ATOM 4066 C C . GLN A 1 513 ? -12.109 -50.906 -45.906 1 16.52 513 GLN A C 1
ATOM 4068 O O . GLN A 1 513 ? -12.578 -50.406 -44.875 1 16.52 513 GLN A O 1
ATOM 4073 N N . TYR A 1 514 ? -11.383 -49.906 -46.875 1 16.67 514 TYR A N 1
ATOM 4074 C CA . TYR A 1 514 ? -10.398 -48.875 -47.156 1 16.67 514 TYR A CA 1
ATOM 4075 C C . TYR A 1 514 ? -11.062 -47.5 -47.219 1 16.67 514 TYR A C 1
ATOM 4077 O O . TYR A 1 514 ? -10.375 -46.469 -47.219 1 16.67 514 TYR A O 1
ATOM 4085 N N . ILE A 1 515 ? -12.312 -47.031 -46.875 1 16.64 515 ILE A N 1
ATOM 4086 C CA . ILE A 1 515 ? -12.797 -46.031 -47.812 1 16.64 515 ILE A CA 1
ATOM 4087 C C . ILE A 1 515 ? -12.109 -44.688 -47.531 1 16.64 515 ILE A C 1
ATOM 4089 O O . ILE A 1 515 ? -11.977 -44.281 -46.375 1 16.64 515 ILE A O 1
ATOM 4093 N N . HIS A 1 516 ? -11.773 -43.688 -48.688 1 16.23 516 HIS A N 1
ATOM 4094 C CA . HIS A 1 516 ? -10.914 -42.656 -49.281 1 16.23 516 HIS A CA 1
ATOM 4095 C C . HIS A 1 516 ? -11.375 -41.25 -48.906 1 16.23 516 HIS A C 1
ATOM 4097 O O . HIS A 1 516 ? -10.578 -40.312 -48.875 1 16.23 516 HIS A O 1
ATOM 4103 N N . PRO A 1 517 ? -12.656 -40.844 -48.562 1 17.02 517 PRO A N 1
ATOM 4104 C CA . PRO A 1 517 ? -13.148 -39.719 -49.344 1 17.02 517 PRO A CA 1
ATOM 4105 C C . PRO A 1 517 ? -12.477 -38.375 -49 1 17.02 517 PRO A C 1
ATOM 4107 O O . PRO A 1 517 ? -11.961 -38.25 -47.875 1 17.02 517 PRO A O 1
ATOM 4110 N N . ASN A 1 518 ? -12.469 -37.219 -49.938 1 17.53 518 ASN A N 1
ATOM 4111 C CA . ASN A 1 518 ? -11.969 -36.031 -50.625 1 17.53 518 ASN A CA 1
ATOM 4112 C C . ASN A 1 518 ? -12.43 -34.75 -49.938 1 17.53 518 ASN A C 1
ATOM 4114 O O . ASN A 1 518 ? -12.461 -33.688 -50.562 1 17.53 518 ASN A O 1
ATOM 4118 N N . VAL A 1 519 ? -12.57 -34.469 -48.688 1 19.8 519 VAL A N 1
ATOM 4119 C CA . VAL A 1 519 ? -13.422 -33.312 -48.406 1 19.8 519 VAL A CA 1
ATOM 4120 C C . VAL A 1 519 ? -12.734 -32.031 -48.844 1 19.8 519 VAL A C 1
ATOM 4122 O O . VAL A 1 519 ? -11.578 -31.781 -48.5 1 19.8 519 VAL A O 1
ATOM 4125 N N . PRO A 1 520 ? -13.289 -31.266 -49.844 1 17.11 520 PRO A N 1
ATOM 4126 C CA . PRO A 1 520 ? -12.914 -30.125 -50.656 1 17.11 520 PRO A CA 1
ATOM 4127 C C . PRO A 1 520 ? -12.523 -28.906 -49.844 1 17.11 520 PRO A C 1
ATOM 4129 O O . PRO A 1 520 ? -12.969 -28.766 -48.688 1 17.11 520 PRO A O 1
ATOM 4132 N N . ILE A 1 521 ? -11.367 -28.141 -50.219 1 18.83 521 ILE A N 1
ATOM 4133 C CA . ILE A 1 521 ? -10.422 -27.062 -49.969 1 18.83 521 ILE A CA 1
ATOM 4134 C C . ILE A 1 521 ? -11.117 -25.703 -50.125 1 18.83 521 ILE A C 1
ATOM 4136 O O . ILE A 1 521 ? -11.492 -25.312 -51.219 1 18.83 521 ILE A O 1
ATOM 4140 N N . ASN A 1 522 ? -12.18 -25.312 -49.469 1 17.95 522 ASN A N 1
ATOM 4141 C CA . ASN A 1 522 ? -12.867 -24.109 -49.906 1 17.95 522 ASN A CA 1
ATOM 4142 C C . ASN A 1 522 ? -11.898 -22.938 -50.062 1 17.95 522 ASN A C 1
ATOM 4144 O O . ASN A 1 522 ? -11.172 -22.594 -49.156 1 17.95 522 ASN A O 1
ATOM 4148 N N . PRO A 1 523 ? -11.633 -22.234 -51.344 1 18.03 523 PRO A N 1
ATOM 4149 C CA . PRO A 1 523 ? -10.695 -21.391 -52.062 1 18.03 523 PRO A CA 1
ATOM 4150 C C . PRO A 1 523 ? -10.648 -19.953 -51.531 1 18.03 523 PRO A C 1
ATOM 4152 O O . PRO A 1 523 ? -10.094 -19.062 -52.188 1 18.03 523 PRO A O 1
ATOM 4155 N N . TYR A 1 524 ? -11 -19.469 -50.375 1 17.3 524 TYR A N 1
ATOM 4156 C CA . TYR A 1 524 ? -11.43 -18.078 -50.5 1 17.3 524 TYR A CA 1
ATOM 4157 C C . TYR A 1 524 ? -10.367 -17.234 -51.188 1 17.3 524 TYR A C 1
ATOM 4159 O O . TYR A 1 524 ? -10.656 -16.547 -52.188 1 17.3 524 TYR A O 1
ATOM 4167 N N . PHE A 1 525 ? -9.852 -15.969 -50.562 1 18.16 525 PHE A N 1
ATOM 4168 C CA . PHE A 1 525 ? -9.609 -14.727 -51.281 1 18.16 525 PHE A CA 1
ATOM 4169 C C . PHE A 1 525 ? -8.289 -14.781 -52.031 1 18.16 525 PHE A C 1
ATOM 4171 O O . PHE A 1 525 ? -7.344 -15.445 -51.594 1 18.16 525 PHE A O 1
ATOM 4178 N N . PRO A 1 526 ? -8.109 -14.078 -53.312 1 16.19 526 PRO A N 1
ATOM 4179 C CA . PRO A 1 526 ? -7.242 -14.172 -54.5 1 16.19 526 PRO A CA 1
ATOM 4180 C C . PRO A 1 526 ? -5.828 -13.656 -54.219 1 16.19 526 PRO A C 1
ATOM 4182 O O . PRO A 1 526 ? -4.848 -14.297 -54.625 1 16.19 526 PRO A O 1
ATOM 4185 N N . GLY A 1 527 ? -5.543 -12.336 -53.938 1 16.62 527 GLY A N 1
ATOM 4186 C CA . GLY A 1 527 ? -4.695 -11.547 -54.812 1 16.62 527 GLY A CA 1
ATOM 4187 C C . GLY A 1 527 ? -3.215 -11.773 -54.562 1 16.62 527 GLY A C 1
ATOM 4188 O O . GLY A 1 527 ? -2.682 -11.398 -53.531 1 16.62 527 GLY A O 1
ATOM 4189 N N . ALA A 1 528 ? -2.471 -12.656 -55.188 1 15.8 528 ALA A N 1
ATOM 4190 C CA . ALA A 1 528 ? -1.109 -13.133 -54.969 1 15.8 528 ALA A CA 1
ATOM 4191 C C . ALA A 1 528 ? -0.084 -12.156 -55.531 1 15.8 528 ALA A C 1
ATOM 4193 O O . ALA A 1 528 ? 1.121 -12.422 -55.5 1 15.8 528 ALA A O 1
ATOM 4194 N N . THR A 1 529 ? -0.212 -10.875 -55.594 1 16.12 529 THR A N 1
ATOM 4195 C CA . THR A 1 529 ? 0.578 -10.484 -56.75 1 16.12 529 THR A CA 1
ATOM 4196 C C . THR A 1 529 ? 2.02 -10.969 -56.625 1 16.12 529 THR A C 1
ATOM 4198 O O . THR A 1 529 ? 2.527 -11.102 -55.5 1 16.12 529 THR A O 1
ATOM 4201 N N . PRO A 1 530 ? 2.818 -11.273 -57.812 1 15.73 530 PRO A N 1
ATOM 4202 C CA . PRO A 1 530 ? 3.938 -12.109 -58.25 1 15.73 530 PRO A CA 1
ATOM 4203 C C . PRO A 1 530 ? 5.297 -11.484 -57.938 1 15.73 530 PRO A C 1
ATOM 4205 O O . PRO A 1 530 ? 6.273 -12.211 -57.719 1 15.73 530 PRO A O 1
ATOM 4208 N N . ASN A 1 531 ? 5.598 -10.195 -57.844 1 15.73 531 ASN A N 1
ATOM 4209 C CA . ASN A 1 531 ? 6.629 -9.789 -58.781 1 15.73 531 ASN A CA 1
ATOM 4210 C C . ASN A 1 531 ? 8 -10.32 -58.375 1 15.73 531 ASN A C 1
ATOM 4212 O O . ASN A 1 531 ? 8.32 -10.398 -57.188 1 15.73 531 ASN A O 1
ATOM 4216 N N . LEU A 1 532 ? 8.969 -10.703 -59.438 1 15.17 532 LEU A N 1
ATOM 4217 C CA . LEU A 1 532 ? 10.125 -11.508 -59.781 1 15.17 532 LEU A CA 1
ATOM 4218 C C . LEU A 1 532 ? 11.43 -10.805 -59.406 1 15.17 532 LEU A C 1
ATOM 4220 O O . LEU A 1 532 ? 12.484 -11.43 -59.375 1 15.17 532 LEU A O 1
ATOM 4224 N N . THR A 1 533 ? 11.648 -9.57 -59.188 1 15.38 533 THR A N 1
ATOM 4225 C CA . THR A 1 533 ? 12.805 -9.188 -59.969 1 15.38 533 THR A CA 1
ATOM 4226 C C . THR A 1 533 ? 14.062 -9.898 -59.5 1 15.38 533 THR A C 1
ATOM 4228 O O . THR A 1 533 ? 14.125 -10.328 -58.344 1 15.38 533 THR A O 1
ATOM 4231 N N . ASN A 1 534 ? 15.32 -9.781 -60.219 1 14.96 534 ASN A N 1
ATOM 4232 C CA . ASN A 1 534 ? 16.484 -10.422 -60.844 1 14.96 534 ASN A CA 1
ATOM 4233 C C . ASN A 1 534 ? 17.672 -10.414 -59.875 1 14.96 534 ASN A C 1
ATOM 4235 O O . ASN A 1 534 ? 18.297 -11.453 -59.656 1 14.96 534 ASN A O 1
ATOM 4239 N N . GLY A 1 535 ? 18.531 -9.305 -59.688 1 15.06 535 GLY A N 1
ATOM 4240 C CA . GLY A 1 535 ? 19.875 -9.289 -60.25 1 15.06 535 GLY A CA 1
ATOM 4241 C C . GLY A 1 535 ? 20.891 -9.992 -59.375 1 15.06 535 GLY A C 1
ATOM 4242 O O . GLY A 1 535 ? 20.578 -10.422 -58.25 1 15.06 535 GLY A O 1
ATOM 4243 N N . GLN A 1 536 ? 22.203 -9.383 -59.188 1 14.95 536 GLN A N 1
ATOM 4244 C CA . GLN A 1 536 ? 23.578 -9.711 -59.594 1 14.95 536 GLN A CA 1
ATOM 4245 C C . GLN A 1 536 ? 24.344 -10.344 -58.438 1 14.95 536 GLN A C 1
ATOM 4247 O O . GLN A 1 536 ? 23.938 -10.227 -57.281 1 14.95 536 GLN A O 1
ATOM 4252 N N . ILE A 1 537 ? 25.844 -10.406 -58.5 1 15.27 537 ILE A N 1
ATOM 4253 C CA . ILE A 1 537 ? 26.969 -11.312 -58.656 1 15.27 537 ILE A CA 1
ATOM 4254 C C . ILE A 1 537 ? 27.703 -11.43 -57.312 1 15.27 537 ILE A C 1
ATOM 4256 O O . ILE A 1 537 ? 27.969 -12.531 -56.844 1 15.27 537 ILE A O 1
ATOM 4260 N N . GLY A 1 538 ? 28.609 -10.438 -56.812 1 14.32 538 GLY A N 1
ATOM 4261 C CA . GLY A 1 538 ? 30.047 -10.641 -56.938 1 14.32 538 GLY A CA 1
ATOM 4262 C C . GLY A 1 538 ? 30.656 -11.367 -55.75 1 14.32 538 GLY A C 1
ATOM 4263 O O . GLY A 1 538 ? 29.953 -11.688 -54.781 1 14.32 538 GLY A O 1
ATOM 4264 N N . GLN A 1 539 ? 31.734 -10.781 -54.969 1 14.55 539 GLN A N 1
ATOM 4265 C CA . GLN A 1 539 ? 33.156 -11.062 -54.938 1 14.55 539 GLN A CA 1
ATOM 4266 C C . GLN A 1 539 ? 33.531 -11.797 -53.625 1 14.55 539 GLN A C 1
ATOM 4268 O O . GLN A 1 539 ? 32.781 -11.75 -52.656 1 14.55 539 GLN A O 1
ATOM 4273 N N . ARG A 1 540 ? 34.938 -12.031 -53.25 1 14.89 540 ARG A N 1
ATOM 4274 C CA . ARG A 1 540 ? 36 -13.023 -53.094 1 14.89 540 ARG A CA 1
ATOM 4275 C C . ARG A 1 540 ? 36.344 -13.219 -51.625 1 14.89 540 ARG A C 1
ATOM 4277 O O . ARG A 1 540 ? 36.375 -14.352 -51.125 1 14.89 540 ARG A O 1
ATOM 4284 N N . SER A 1 541 ? 37.125 -12.336 -50.875 1 14.23 541 SER A N 1
ATOM 4285 C CA . SER A 1 541 ? 38.531 -12.609 -50.625 1 14.23 541 SER A CA 1
ATOM 4286 C C . SER A 1 541 ? 38.75 -13.312 -49.281 1 14.23 541 SER A C 1
ATOM 4288 O O . SER A 1 541 ? 37.844 -13.32 -48.438 1 14.23 541 SER A O 1
ATOM 4290 N N . GLY A 1 542 ? 39.969 -13.18 -48.438 1 14.23 542 GLY A N 1
ATOM 4291 C CA . GLY A 1 542 ? 41.188 -13.898 -48.156 1 14.23 542 GLY A CA 1
ATOM 4292 C C . GLY A 1 542 ? 41.25 -14.359 -46.688 1 14.23 542 GLY A C 1
ATOM 4293 O O . GLY A 1 542 ? 41.375 -15.555 -46.438 1 14.23 542 GLY A O 1
ATOM 4294 N N . SER A 1 543 ? 41.844 -13.625 -45.625 1 14.15 543 SER A N 1
ATOM 4295 C CA . SER A 1 543 ? 43.219 -13.859 -45.188 1 14.15 543 SER A CA 1
ATOM 4296 C C . SER A 1 543 ? 43.25 -14.688 -43.906 1 14.15 543 SER A C 1
ATOM 4298 O O . SER A 1 543 ? 42.219 -14.836 -43.219 1 14.15 543 SER A O 1
ATOM 4300 N N . VAL A 1 544 ? 44 -14.273 -42.656 1 14.47 544 VAL A N 1
ATOM 4301 C CA . VAL A 1 544 ? 45.281 -14.711 -42.156 1 14.47 544 VAL A CA 1
ATOM 4302 C C . VAL A 1 544 ? 45.094 -15.578 -40.906 1 14.47 544 VAL A C 1
ATOM 4304 O O . VAL A 1 544 ? 44.031 -15.539 -40.281 1 14.47 544 VAL A O 1
ATOM 4307 N N . GLY A 1 545 ? 46.188 -15.766 -39.812 1 14.28 545 GLY A N 1
ATOM 4308 C CA . GLY A 1 545 ? 47.281 -16.656 -39.438 1 14.28 545 GLY A CA 1
ATOM 4309 C C . GLY A 1 545 ? 47.125 -17.188 -38.031 1 14.28 545 GLY A C 1
ATOM 4310 O O . GLY A 1 545 ? 47.188 -18.391 -37.812 1 14.28 545 GLY A O 1
ATOM 4311 N N . SER A 1 546 ? 47.469 -16.5 -36.719 1 14.32 546 SER A N 1
ATOM 4312 C CA . SER A 1 546 ? 48.656 -16.891 -35.969 1 14.32 546 SER A CA 1
ATOM 4313 C C . SER A 1 546 ? 48.344 -17.891 -34.875 1 14.32 546 SER A C 1
ATOM 4315 O O . SER A 1 546 ? 47.156 -18 -34.469 1 14.32 546 SER A O 1
ATOM 4317 N N . GLY A 1 547 ? 49.281 -18.156 -33.594 1 14.34 547 GLY A N 1
ATOM 4318 C CA . GLY A 1 547 ? 50.281 -19.094 -33.062 1 14.34 547 GLY A CA 1
ATOM 4319 C C . GLY A 1 547 ? 49.844 -19.766 -31.766 1 14.34 547 GLY A C 1
ATOM 4320 O O . GLY A 1 547 ? 48.781 -19.438 -31.219 1 14.34 547 GLY A O 1
ATOM 4321 N N . ASP A 1 548 ? 50.75 -19.953 -30.391 1 14.94 548 ASP A N 1
ATOM 4322 C CA . ASP A 1 548 ? 51.531 -21 -29.75 1 14.94 548 ASP A CA 1
ATOM 4323 C C . ASP A 1 548 ? 50.969 -21.344 -28.375 1 14.94 548 ASP A C 1
ATOM 4325 O O . ASP A 1 548 ? 50.75 -22.531 -28.062 1 14.94 548 ASP A O 1
ATOM 4329 N N . LEU A 1 549 ? 51.25 -20.656 -27 1 14.53 549 LEU A N 1
ATOM 4330 C CA . LEU A 1 549 ? 52.188 -21.109 -25.969 1 14.53 549 LEU A CA 1
ATOM 4331 C C . LEU A 1 549 ? 51.5 -22.031 -24.984 1 14.53 549 LEU A C 1
ATOM 4333 O O . LEU A 1 549 ? 50.281 -21.984 -24.812 1 14.53 549 LEU A O 1
ATOM 4337 N N . GLY A 1 550 ? 52.281 -22.953 -23.859 1 14.8 550 GLY A N 1
ATOM 4338 C CA . GLY A 1 550 ? 52.75 -24.156 -23.203 1 14.8 550 GLY A CA 1
ATOM 4339 C C . GLY A 1 550 ? 52.281 -24.25 -21.75 1 14.8 550 GLY A C 1
ATOM 4340 O O . GLY A 1 550 ? 52.125 -25.344 -21.219 1 14.8 550 GLY A O 1
ATOM 4341 N N . TYR A 1 551 ? 52.25 -23.375 -20.578 1 15.09 551 TYR A N 1
ATOM 4342 C CA . TYR A 1 551 ? 53.031 -23.594 -19.375 1 15.09 551 TYR A CA 1
ATOM 4343 C C . TYR A 1 551 ? 52.344 -24.594 -18.453 1 15.09 551 TYR A C 1
ATOM 4345 O O . TYR A 1 551 ? 51.125 -24.562 -18.281 1 15.09 551 TYR A O 1
ATOM 4353 N N . LYS A 1 552 ? 53.031 -25.781 -17.703 1 15.59 552 LYS A N 1
ATOM 4354 C CA . LYS A 1 552 ? 53.156 -27.047 -16.969 1 15.59 552 LYS A CA 1
ATOM 4355 C C . LYS A 1 552 ? 53.062 -26.797 -15.461 1 15.59 552 LYS A C 1
ATOM 4357 O O . LYS A 1 552 ? 53.188 -27.734 -14.672 1 15.59 552 LYS A O 1
ATOM 4362 N N . ALA A 1 553 ? 52.719 -25.922 -14.664 1 14.83 553 ALA A N 1
ATOM 4363 C CA . ALA A 1 553 ? 53.406 -25.797 -13.383 1 14.83 553 ALA A CA 1
ATOM 4364 C C . ALA A 1 553 ? 53.219 -27.062 -12.531 1 14.83 553 ALA A C 1
ATOM 4366 O O . ALA A 1 553 ? 52.156 -27.656 -12.539 1 14.83 553 ALA A O 1
ATOM 4367 N N . CYS A 1 554 ? 54.281 -27.578 -11.586 1 14.86 554 CYS A N 1
ATOM 4368 C CA . CYS A 1 554 ? 55.094 -28.547 -10.875 1 14.86 554 CYS A CA 1
ATOM 4369 C C . CYS A 1 554 ? 54.406 -29.031 -9.602 1 14.86 554 CYS A C 1
ATOM 4371 O O . CYS A 1 554 ? 53.469 -28.406 -9.133 1 14.86 554 CYS A O 1
ATOM 4373 N N . SER A 1 555 ? 55.281 -29.516 -8.406 1 15.38 555 SER A N 1
ATOM 4374 C CA . SER A 1 555 ? 55.844 -30.672 -7.688 1 15.38 555 SER A CA 1
ATOM 4375 C C . SER A 1 555 ? 55.25 -30.781 -6.285 1 15.38 555 SER A C 1
ATOM 4377 O O . SER A 1 555 ? 54.75 -31.828 -5.891 1 15.38 555 SER A O 1
ATOM 4379 N N . GLN A 1 556 ? 55.906 -30.125 -5.062 1 15.01 556 GLN A N 1
ATOM 4380 C CA . GLN A 1 556 ? 56.719 -30.688 -3.975 1 15.01 556 GLN A CA 1
ATOM 4381 C C . GLN A 1 556 ? 55.812 -31.203 -2.85 1 15.01 556 GLN A C 1
ATOM 4383 O O . GLN A 1 556 ? 54.656 -30.828 -2.756 1 15.01 556 GLN A O 1
ATOM 4388 N N . ASP A 1 557 ? 56.406 -31.609 -1.32 1 15.59 557 ASP A N 1
ATOM 4389 C CA . ASP A 1 557 ? 56.875 -32.625 -0.375 1 15.59 557 ASP A CA 1
ATOM 4390 C C . ASP A 1 557 ? 56.031 -32.625 0.897 1 15.59 557 ASP A C 1
ATOM 4392 O O . ASP A 1 557 ? 55.594 -33.656 1.345 1 15.59 557 ASP A O 1
ATOM 4396 N N . PRO A 1 558 ? 56.438 -31.844 2.219 1 15.91 558 PRO A N 1
ATOM 4397 C CA . PRO A 1 558 ? 57.031 -32.375 3.449 1 15.91 558 PRO A CA 1
ATOM 4398 C C . PRO A 1 558 ? 56 -33.094 4.336 1 15.91 558 PRO A C 1
ATOM 4400 O O . PRO A 1 558 ? 54.812 -32.938 4.129 1 15.91 558 PRO A O 1
ATOM 4403 N N . ALA A 1 559 ? 56.281 -33.281 5.949 1 16.03 559 ALA A N 1
ATOM 4404 C CA . ALA A 1 559 ? 56.781 -34.062 7.09 1 16.03 559 ALA A CA 1
ATOM 4405 C C . ALA A 1 559 ? 55.656 -34.312 8.094 1 16.03 559 ALA A C 1
ATOM 4407 O O . ALA A 1 559 ? 54.594 -33.688 8.039 1 16.03 559 ALA A O 1
ATOM 4408 N N . ARG A 1 560 ? 56.062 -34.531 9.648 1 15.92 560 ARG A N 1
ATOM 4409 C CA . ARG A 1 560 ? 56.312 -35.375 10.82 1 15.92 560 ARG A CA 1
ATOM 4410 C C . ARG A 1 560 ? 55.312 -35.094 11.93 1 15.92 560 ARG A C 1
ATOM 4412 O O . ARG A 1 560 ? 54.906 -36 12.648 1 15.92 560 ARG A O 1
ATOM 4419 N N . PHE A 1 561 ? 55.094 -33.875 12.594 1 16.2 561 PHE A N 1
ATOM 4420 C CA . PHE A 1 561 ? 55.438 -33.875 14.023 1 16.2 561 PHE A CA 1
ATOM 4421 C C . PHE A 1 561 ? 54.375 -34.656 14.797 1 16.2 561 PHE A C 1
ATOM 4423 O O . PHE A 1 561 ? 54.719 -35.5 15.633 1 16.2 561 PHE A O 1
ATOM 4430 N N . VAL A 1 562 ? 53.125 -34.156 15.281 1 19.19 562 VAL A N 1
ATOM 4431 C CA . VAL A 1 562 ? 52.938 -34.438 16.703 1 19.19 562 VAL A CA 1
ATOM 4432 C C . VAL A 1 562 ? 52.531 -35.906 16.875 1 19.19 562 VAL A C 1
ATOM 4434 O O . VAL A 1 562 ? 51.5 -36.344 16.359 1 19.19 562 VAL A O 1
ATOM 4437 N N . LYS A 1 563 ? 53.406 -36.781 16.984 1 16.84 563 LYS A N 1
ATOM 4438 C CA . LYS A 1 563 ? 53.844 -38.125 17.359 1 16.84 563 LYS A CA 1
ATOM 4439 C C . LYS A 1 563 ? 52.969 -38.719 18.453 1 16.84 563 LYS A C 1
ATOM 4441 O O . LYS A 1 563 ? 52.438 -39.812 18.297 1 16.84 563 LYS A O 1
ATOM 4446 N N . LYS A 1 564 ? 53.781 -38.781 19.578 1 16.92 564 LYS A N 1
ATOM 4447 C CA . LYS A 1 564 ? 54.281 -39.812 20.484 1 16.92 564 LYS A CA 1
ATOM 4448 C C . LYS A 1 564 ? 53.25 -40.156 21.547 1 16.92 564 LYS A C 1
ATOM 4450 O O . LYS A 1 564 ? 52.281 -39.438 21.734 1 16.92 564 LYS A O 1
ATOM 4455 N N . LYS A 1 565 ? 53.969 -40 22.859 1 17.59 565 LYS A N 1
ATOM 4456 C CA . LYS A 1 565 ? 54.125 -40.844 24.047 1 17.59 565 LYS A CA 1
ATOM 4457 C C . LYS A 1 565 ? 52.875 -40.75 24.922 1 17.59 565 LYS A C 1
ATOM 4459 O O . LYS A 1 565 ? 52.344 -39.656 25.156 1 17.59 565 LYS A O 1
ATOM 4464 N N . MET B 1 1 ? -11.367 9.984 15.133 1 92.62 1 MET B N 1
ATOM 4465 C CA . MET B 1 1 ? -11.523 8.719 14.43 1 92.62 1 MET B CA 1
ATOM 4466 C C . MET B 1 1 ? -12.164 7.668 15.328 1 92.62 1 MET B C 1
ATOM 4468 O O . MET B 1 1 ? -12.617 6.625 14.852 1 92.62 1 MET B O 1
ATOM 4472 N N . ILE B 1 2 ? -12.234 7.863 16.547 1 94.56 2 ILE B N 1
ATOM 4473 C CA . ILE B 1 2 ? -12.922 6.957 17.469 1 94.56 2 ILE B CA 1
ATOM 4474 C C . ILE B 1 2 ? -14.109 7.668 18.109 1 94.56 2 ILE B C 1
ATOM 4476 O O . ILE B 1 2 ? -13.938 8.688 18.781 1 94.56 2 ILE B O 1
ATOM 4480 N N . HIS B 1 3 ? -15.258 7.207 17.875 1 95.62 3 HIS B N 1
ATOM 4481 C CA . HIS B 1 3 ? -16.438 7.727 18.578 1 95.62 3 HIS B CA 1
ATOM 4482 C C . HIS B 1 3 ? -16.5 7.227 20.016 1 95.62 3 HIS B C 1
ATOM 4484 O O . HIS B 1 3 ? -16.703 6.035 20.25 1 95.62 3 HIS B O 1
ATOM 4490 N N . GLU B 1 4 ? -16.453 8.078 20.938 1 94.44 4 GLU B N 1
ATOM 4491 C CA . GLU B 1 4 ? -16.25 7.727 22.328 1 94.44 4 GLU B CA 1
ATOM 4492 C C . GLU B 1 4 ? -17.391 6.871 22.859 1 94.44 4 GLU B C 1
ATOM 4494 O O . GLU B 1 4 ? -17.172 5.824 23.469 1 94.44 4 GLU B O 1
ATOM 4499 N N . ALA B 1 5 ? -18.609 7.297 22.672 1 93.56 5 ALA B N 1
ATOM 4500 C CA . ALA B 1 5 ? -19.75 6.586 23.203 1 93.56 5 ALA B CA 1
ATOM 4501 C C . ALA B 1 5 ? -19.859 5.176 22.625 1 93.56 5 ALA B C 1
ATOM 4503 O O . ALA B 1 5 ? -20.109 4.215 23.344 1 93.56 5 ALA B O 1
ATOM 4504 N N . ARG B 1 6 ? -19.625 5.105 21.375 1 91.69 6 ARG B N 1
ATOM 4505 C CA . ARG B 1 6 ? -19.672 3.805 20.703 1 91.69 6 ARG B CA 1
ATOM 4506 C C . ARG B 1 6 ? -18.547 2.898 21.203 1 91.69 6 ARG B C 1
ATOM 4508 O O . ARG B 1 6 ? -18.75 1.7 21.406 1 91.69 6 ARG B O 1
ATOM 4515 N N . PHE B 1 7 ? -17.406 3.434 21.391 1 93.94 7 PHE B N 1
ATOM 4516 C CA . PHE B 1 7 ? -16.25 2.682 21.844 1 93.94 7 PHE B CA 1
ATOM 4517 C C . PHE B 1 7 ? -16.469 2.145 23.25 1 93.94 7 PHE B C 1
ATOM 4519 O O . PHE B 1 7 ? -16.188 0.975 23.531 1 93.94 7 PHE B O 1
ATOM 4526 N N . ARG B 1 8 ? -16.969 2.951 24.078 1 93.56 8 ARG B N 1
ATOM 4527 C CA . ARG B 1 8 ? -17.219 2.545 25.453 1 93.56 8 ARG B CA 1
ATOM 4528 C C . ARG B 1 8 ? -18.297 1.467 25.516 1 93.56 8 ARG B C 1
ATOM 4530 O O . ARG B 1 8 ? -18.219 0.537 26.312 1 93.56 8 ARG B O 1
ATOM 4537 N N . LYS B 1 9 ? -19.234 1.646 24.719 1 92.06 9 LYS B N 1
ATOM 4538 C CA . LYS B 1 9 ? -20.297 0.631 24.641 1 92.06 9 LYS B CA 1
ATOM 4539 C C . LYS B 1 9 ? -19.734 -0.708 24.172 1 92.06 9 LYS B C 1
ATOM 4541 O O . LYS B 1 9 ? -20.047 -1.754 24.75 1 92.06 9 LYS B O 1
ATOM 4546 N N . ARG B 1 10 ? -18.875 -0.656 23.203 1 90.69 10 ARG B N 1
ATOM 4547 C CA . ARG B 1 10 ? -18.281 -1.877 22.688 1 90.69 10 ARG B CA 1
ATOM 4548 C C . ARG B 1 10 ? -17.375 -2.529 23.734 1 90.69 10 ARG B C 1
ATOM 4550 O O . ARG B 1 10 ? -17.328 -3.756 23.844 1 90.69 10 ARG B O 1
ATOM 4557 N N . LEU B 1 11 ? -16.688 -1.712 24.453 1 91.5 11 LEU B N 1
ATOM 4558 C CA . LEU B 1 11 ? -15.805 -2.229 25.5 1 91.5 11 LEU B CA 1
ATOM 4559 C C . LEU B 1 11 ? -16.609 -2.926 26.594 1 91.5 11 LEU B C 1
ATOM 4561 O O . LEU B 1 11 ? -16.172 -3.941 27.141 1 91.5 11 LEU B O 1
ATOM 4565 N N . ARG B 1 12 ? -17.766 -2.455 26.844 1 91.31 12 ARG B N 1
ATOM 4566 C CA . ARG B 1 12 ? -18.609 -3.023 27.875 1 91.31 12 ARG B CA 1
ATOM 4567 C C . ARG B 1 12 ? -19.266 -4.316 27.406 1 91.31 12 ARG B C 1
ATOM 4569 O O . ARG B 1 12 ? -19.328 -5.297 28.156 1 91.31 12 ARG B O 1
ATOM 4576 N N . GLU B 1 13 ? -19.656 -4.336 26.188 1 89.38 13 GLU B N 1
ATOM 4577 C CA . GLU B 1 13 ? -20.422 -5.461 25.672 1 89.38 13 GLU B CA 1
ATOM 4578 C C . GLU B 1 13 ? -19.5 -6.543 25.109 1 89.38 13 GLU B C 1
ATOM 4580 O O . GLU B 1 13 ? -19.781 -7.734 25.234 1 89.38 13 GLU B O 1
ATOM 4585 N N . TYR B 1 14 ? -18.406 -6.082 24.453 1 83.94 14 TYR B N 1
ATOM 4586 C CA . TYR B 1 14 ? -17.547 -7.02 23.734 1 83.94 14 TYR B CA 1
ATOM 4587 C C . TYR B 1 14 ? -16.094 -6.84 24.156 1 83.94 14 TYR B C 1
ATOM 4589 O O . TYR B 1 14 ? -15.195 -6.816 23.312 1 83.94 14 TYR B O 1
ATOM 4597 N N . GLY B 1 15 ? -15.945 -6.758 25.281 1 74.62 15 GLY B N 1
ATOM 4598 C CA . GLY B 1 15 ? -14.609 -6.473 25.781 1 74.62 15 GLY B CA 1
ATOM 4599 C C . GLY B 1 15 ? -13.586 -7.523 25.406 1 74.62 15 GLY B C 1
ATOM 4600 O O . GLY B 1 15 ? -12.398 -7.223 25.297 1 74.62 15 GLY B O 1
ATOM 4601 N N . ASP B 1 16 ? -14.078 -8.633 25.094 1 72.31 16 ASP B N 1
ATOM 4602 C CA . ASP B 1 16 ? -13.164 -9.727 24.797 1 72.31 16 ASP B CA 1
ATOM 4603 C C . ASP B 1 16 ? -12.938 -9.859 23.281 1 72.31 16 ASP B C 1
ATOM 4605 O O . ASP B 1 16 ? -12.266 -10.797 22.844 1 72.31 16 ASP B O 1
ATOM 4609 N N . ASP B 1 17 ? -13.383 -8.914 22.672 1 81.25 17 ASP B N 1
ATOM 4610 C CA . ASP B 1 17 ? -13.172 -8.922 21.234 1 81.25 17 ASP B CA 1
ATOM 4611 C C . ASP B 1 17 ? -11.688 -8.766 20.906 1 81.25 17 ASP B C 1
ATOM 4613 O O . ASP B 1 17 ? -11.031 -7.832 21.375 1 81.25 17 ASP B O 1
ATOM 4617 N N . ALA B 1 18 ? -11.211 -9.672 20.062 1 82.56 18 ALA B N 1
ATOM 4618 C CA . ALA B 1 18 ? -9.797 -9.773 19.719 1 82.56 18 ALA B CA 1
ATOM 4619 C C . ALA B 1 18 ? -9.32 -8.516 18.984 1 82.56 18 ALA B C 1
ATOM 4621 O O . ALA B 1 18 ? -8.148 -8.156 19.062 1 82.56 18 ALA B O 1
ATOM 4622 N N . ASN B 1 19 ? -10.234 -7.852 18.375 1 87.12 19 ASN B N 1
ATOM 4623 C CA . ASN B 1 19 ? -9.836 -6.676 17.609 1 87.12 19 ASN B CA 1
ATOM 4624 C C . ASN B 1 19 ? -9.812 -5.422 18.484 1 87.12 19 ASN B C 1
ATOM 4626 O O . ASN B 1 19 ? -9.211 -4.414 18.094 1 87.12 19 ASN B O 1
ATOM 4630 N N . LEU B 1 20 ? -10.406 -5.438 19.641 1 92.56 20 LEU B N 1
ATOM 4631 C CA . LEU B 1 20 ? -10.469 -4.27 20.5 1 92.56 20 LEU B CA 1
ATOM 4632 C C . LEU B 1 20 ? -9.211 -4.16 21.359 1 92.56 20 LEU B C 1
ATOM 4634 O O . LEU B 1 20 ? -8.805 -3.059 21.734 1 92.56 20 LEU B O 1
ATOM 4638 N N . LEU B 1 21 ? -8.625 -5.262 21.594 1 93.75 21 LEU B N 1
ATOM 4639 C CA . LEU B 1 21 ? -7.488 -5.285 22.516 1 93.75 21 LEU B CA 1
ATOM 4640 C C . LEU B 1 21 ? -6.305 -4.516 21.938 1 93.75 21 LEU B C 1
ATOM 4642 O O . LEU B 1 21 ? -5.711 -3.68 22.609 1 93.75 21 LEU B O 1
ATOM 4646 N N . PRO B 1 22 ? -5.922 -4.836 20.625 1 95.56 22 PRO B N 1
ATOM 4647 C CA . PRO B 1 22 ? -4.828 -4.035 20.078 1 95.56 22 PRO B CA 1
ATOM 4648 C C . PRO B 1 22 ? -5.121 -2.535 20.109 1 95.56 22 PRO B C 1
ATOM 4650 O O . PRO B 1 22 ? -4.215 -1.73 20.344 1 95.56 22 PRO B O 1
ATOM 4653 N N . LEU B 1 23 ? -6.324 -2.158 19.891 1 96.38 23 LEU B N 1
ATOM 4654 C CA . LEU B 1 23 ? -6.703 -0.749 19.922 1 96.38 23 LEU B CA 1
ATOM 4655 C C . LEU B 1 23 ? -6.555 -0.173 21.312 1 96.38 23 LEU B C 1
ATOM 4657 O O . LEU B 1 23 ? -5.984 0.907 21.5 1 96.38 23 LEU B O 1
ATOM 4661 N N . LEU B 1 24 ? -7.035 -0.895 22.312 1 94.69 24 LEU B N 1
ATOM 4662 C CA . LEU B 1 24 ? -6.934 -0.456 23.688 1 94.69 24 LEU B CA 1
ATOM 4663 C C . LEU B 1 24 ? -5.473 -0.303 24.109 1 94.69 24 LEU B C 1
ATOM 4665 O O . LEU B 1 24 ? -5.098 0.698 24.719 1 94.69 24 LEU B O 1
ATOM 4669 N N . LYS B 1 25 ? -4.68 -1.233 23.766 1 95.19 25 LYS B N 1
ATOM 4670 C CA . LYS B 1 25 ? -3.264 -1.177 24.109 1 95.19 25 LYS B CA 1
ATOM 4671 C C . LYS B 1 25 ? -2.568 -0.019 23.406 1 95.19 25 LYS B C 1
ATOM 4673 O O . LYS B 1 25 ? -1.688 0.628 23.969 1 95.19 25 LYS B O 1
ATOM 4678 N N . ALA B 1 26 ? -2.934 0.189 22.125 1 96.81 26 ALA B N 1
ATOM 4679 C CA . ALA B 1 26 ? -2.369 1.323 21.406 1 96.81 26 ALA B CA 1
ATOM 4680 C C . ALA B 1 26 ? -2.713 2.643 22.078 1 96.81 26 ALA B C 1
ATOM 4682 O O . ALA B 1 26 ? -1.861 3.523 22.219 1 96.81 26 ALA B O 1
ATOM 4683 N N . ILE B 1 27 ? -3.973 2.785 22.547 1 95.25 27 ILE B N 1
ATOM 4684 C CA . ILE B 1 27 ? -4.422 3.996 23.219 1 95.25 27 ILE B CA 1
ATOM 4685 C C . ILE B 1 27 ? -3.643 4.184 24.516 1 95.25 27 ILE B C 1
ATOM 4687 O O . ILE B 1 27 ? -3.111 5.266 24.781 1 95.25 27 ILE B O 1
ATOM 4691 N N . ILE B 1 28 ? -3.549 3.141 25.281 1 94.12 28 ILE B N 1
ATOM 4692 C CA . ILE B 1 28 ? -2.852 3.205 26.547 1 94.12 28 ILE B CA 1
ATOM 4693 C C . ILE B 1 28 ? -1.376 3.523 26.328 1 94.12 28 ILE B C 1
ATOM 4695 O O . ILE B 1 28 ? -0.802 4.371 27.016 1 94.12 28 ILE B O 1
ATOM 4699 N N . PHE B 1 29 ? -0.791 2.855 25.344 1 94.75 29 PHE B N 1
ATOM 4700 C CA . PHE B 1 29 ? 0.618 3.02 25 1 94.75 29 PHE B CA 1
ATOM 4701 C C . PHE B 1 29 ? 0.925 4.473 24.656 1 94.75 29 PHE B C 1
ATOM 4703 O O . PHE B 1 29 ? 1.926 5.027 25.109 1 94.75 29 PHE B O 1
ATOM 4710 N N . THR B 1 30 ? 0.059 5.121 23.891 1 92 30 THR B N 1
ATOM 4711 C CA . THR B 1 30 ? 0.31 6.469 23.406 1 92 30 THR B CA 1
ATOM 4712 C C . THR B 1 30 ? -0.062 7.508 24.453 1 92 30 THR B C 1
ATOM 4714 O O . THR B 1 30 ? 0.59 8.547 24.562 1 92 30 THR B O 1
ATOM 4717 N N . ALA B 1 31 ? -1.049 7.227 25.266 1 90.94 31 ALA B N 1
ATOM 4718 C CA . ALA B 1 31 ? -1.564 8.203 26.219 1 90.94 31 ALA B CA 1
ATOM 4719 C C . ALA B 1 31 ? -0.81 8.133 27.547 1 90.94 31 ALA B C 1
ATOM 4721 O O . ALA B 1 31 ? -0.92 9.031 28.375 1 90.94 31 ALA B O 1
ATOM 4722 N N . ALA B 1 32 ? -0.016 7.148 27.75 1 88.88 32 ALA B N 1
ATOM 4723 C CA . ALA B 1 32 ? 0.594 6.848 29.047 1 88.88 32 ALA B CA 1
ATOM 4724 C C . ALA B 1 32 ? 1.374 8.047 29.578 1 88.88 32 ALA B C 1
ATOM 4726 O O . ALA B 1 32 ? 1.271 8.383 30.75 1 88.88 32 ALA B O 1
ATOM 4727 N N . HIS B 1 33 ? 2.111 8.68 28.734 1 85.38 33 HIS B N 1
ATOM 4728 C CA . HIS B 1 33 ? 2.979 9.719 29.281 1 85.38 33 HIS B CA 1
ATOM 4729 C C . HIS B 1 33 ? 2.26 11.062 29.344 1 85.38 33 HIS B C 1
ATOM 4731 O O . HIS B 1 33 ? 2.826 12.055 29.812 1 85.38 33 HIS B O 1
ATOM 4737 N N . HIS B 1 34 ? 0.985 11.133 28.969 1 86.88 34 HIS B N 1
ATOM 4738 C CA . HIS B 1 34 ? 0.238 12.383 29.016 1 86.88 34 HIS B CA 1
ATOM 4739 C C . HIS B 1 34 ? -0.743 12.398 30.188 1 86.88 34 HIS B C 1
ATOM 4741 O O . HIS B 1 34 ? -1.486 13.367 30.359 1 86.88 34 HIS B O 1
ATOM 4747 N N . VAL B 1 35 ? -0.646 11.383 30.938 1 89.06 35 VAL B N 1
ATOM 4748 C CA . VAL B 1 35 ? -1.532 11.32 32.094 1 89.06 35 VAL B CA 1
ATOM 4749 C C . VAL B 1 35 ? -1.126 12.375 33.125 1 89.06 35 VAL B C 1
ATOM 4751 O O . VAL B 1 35 ? 0.049 12.484 33.469 1 89.06 35 VAL B O 1
ATOM 4754 N N . PRO B 1 36 ? -2.023 13.18 33.531 1 87.5 36 PRO B N 1
ATOM 4755 C CA . PRO B 1 36 ? -1.706 14.328 34.406 1 87.5 36 PRO B CA 1
ATOM 4756 C C . PRO B 1 36 ? -1.141 13.906 35.75 1 87.5 36 PRO B C 1
ATOM 4758 O O . PRO B 1 36 ? -0.251 14.57 36.281 1 87.5 36 PRO B O 1
ATOM 4761 N N . ARG B 1 37 ? -1.679 12.852 36.344 1 92 37 ARG B N 1
ATOM 4762 C CA . ARG B 1 37 ? -1.182 12.398 37.656 1 92 37 ARG B CA 1
ATOM 4763 C C . ARG B 1 37 ? 0.075 11.547 37.469 1 92 37 ARG B C 1
ATOM 4765 O O . ARG B 1 37 ? 0.052 10.516 36.812 1 92 37 ARG B O 1
ATOM 4772 N N . ARG B 1 38 ? 1.065 11.953 38.125 1 90.44 38 ARG B N 1
ATOM 4773 C CA . ARG B 1 38 ? 2.373 11.32 37.938 1 90.44 38 ARG B CA 1
ATOM 4774 C C . ARG B 1 38 ? 2.344 9.867 38.406 1 90.44 38 ARG B C 1
ATOM 4776 O O . ARG B 1 38 ? 2.896 8.992 37.719 1 90.44 38 ARG B O 1
ATOM 4783 N N . ASP B 1 39 ? 1.712 9.57 39.562 1 92.75 39 ASP B N 1
ATOM 4784 C CA . ASP B 1 39 ? 1.672 8.219 40.094 1 92.75 39 ASP B CA 1
ATOM 4785 C C . ASP B 1 39 ? 0.974 7.258 39.156 1 92.75 39 ASP B C 1
ATOM 4787 O O . ASP B 1 39 ? 1.436 6.133 38.938 1 92.75 39 ASP B O 1
ATOM 4791 N N . ILE B 1 40 ? -0.069 7.773 38.594 1 92.44 40 ILE B N 1
ATOM 4792 C CA . ILE B 1 40 ? -0.818 6.949 37.625 1 92.44 40 ILE B CA 1
ATOM 4793 C C . ILE B 1 40 ? 0.004 6.738 36.375 1 92.44 40 ILE B C 1
ATOM 4795 O O . ILE B 1 40 ? 0.055 5.629 35.844 1 92.44 40 ILE B O 1
ATOM 4799 N N . ALA B 1 41 ? 0.575 7.777 35.906 1 91.06 41 ALA B N 1
ATOM 4800 C CA . ALA B 1 41 ? 1.394 7.703 34.719 1 91.06 41 ALA B CA 1
ATOM 4801 C C . ALA B 1 41 ? 2.527 6.695 34.875 1 91.06 41 ALA B C 1
ATOM 4803 O O . ALA B 1 41 ? 2.781 5.883 34 1 91.06 41 ALA B O 1
ATOM 4804 N N . GLU B 1 42 ? 3.164 6.707 36 1 92.06 42 GLU B N 1
ATOM 4805 C CA . GLU B 1 42 ? 4.277 5.805 36.281 1 92.06 42 GLU B CA 1
ATOM 4806 C C . GLU B 1 42 ? 3.797 4.359 36.406 1 92.06 42 GLU B C 1
ATOM 4808 O O . GLU B 1 42 ? 4.484 3.434 35.969 1 92.06 42 GLU B O 1
ATOM 4813 N N . ASN B 1 43 ? 2.676 4.223 37 1 92.56 43 ASN B N 1
ATOM 4814 C CA . ASN B 1 43 ? 2.098 2.889 37.125 1 92.56 43 ASN B CA 1
ATOM 4815 C C . ASN B 1 43 ? 1.789 2.303 35.75 1 92.56 43 ASN B C 1
ATOM 4817 O O . ASN B 1 43 ? 2.047 1.124 35.5 1 92.56 43 ASN B O 1
ATOM 4821 N N . ILE B 1 44 ? 1.219 3.113 34.906 1 92.31 44 ILE B N 1
ATOM 4822 C CA . ILE B 1 44 ? 0.887 2.668 33.562 1 92.31 44 ILE B CA 1
ATOM 4823 C C . ILE B 1 44 ? 2.164 2.305 32.812 1 92.31 44 ILE B C 1
ATOM 4825 O O . ILE B 1 44 ? 2.199 1.318 32.062 1 92.31 44 ILE B O 1
ATOM 4829 N N . GLN B 1 45 ? 3.141 3.037 33 1 90.38 45 GLN B N 1
ATOM 4830 C CA . GLN B 1 45 ? 4.422 2.775 32.375 1 90.38 45 GLN B CA 1
ATOM 4831 C C . GLN B 1 45 ? 4.996 1.434 32.812 1 90.38 45 GLN B C 1
ATOM 4833 O O . GLN B 1 45 ? 5.613 0.722 32 1 90.38 45 GLN B O 1
ATOM 4838 N N . THR B 1 46 ? 4.801 1.18 34 1 90.69 46 THR B N 1
ATOM 4839 C CA . THR B 1 46 ? 5.27 -0.098 34.531 1 90.69 46 THR B CA 1
ATOM 4840 C C . THR B 1 46 ? 4.492 -1.256 33.906 1 90.69 46 THR B C 1
ATOM 4842 O O . THR B 1 46 ? 5.066 -2.297 33.594 1 90.69 46 THR B O 1
ATOM 4845 N N . ILE B 1 47 ? 3.248 -1 33.781 1 90.25 47 ILE B N 1
ATOM 4846 C CA . ILE B 1 47 ? 2.395 -2.016 33.156 1 90.25 47 ILE B CA 1
ATOM 4847 C C . ILE B 1 47 ? 2.793 -2.225 31.703 1 90.25 47 ILE B C 1
ATOM 4849 O O . ILE B 1 47 ? 2.811 -3.357 31.219 1 90.25 47 ILE B O 1
ATOM 4853 N N . ILE B 1 48 ? 3.076 -1.191 31.016 1 91.56 48 ILE B N 1
ATOM 4854 C CA . ILE B 1 48 ? 3.494 -1.263 29.625 1 91.56 48 ILE B CA 1
ATOM 4855 C C . ILE B 1 48 ? 4.82 -2.01 29.516 1 91.56 48 ILE B C 1
ATOM 4857 O O . ILE B 1 48 ? 5.012 -2.824 28.609 1 91.56 48 ILE B O 1
ATOM 4861 N N . GLY B 1 49 ? 5.75 -1.771 30.453 1 91.69 49 GLY B N 1
ATOM 4862 C CA . GLY B 1 49 ? 7.055 -2.406 30.422 1 91.69 49 GLY B CA 1
ATOM 4863 C C . GLY B 1 49 ? 7.949 -1.861 29.312 1 91.69 49 GLY B C 1
ATOM 4864 O O . GLY B 1 49 ? 8.117 -0.646 29.188 1 91.69 49 GLY B O 1
ATOM 4865 N N . ASP B 1 50 ? 8.508 -2.777 28.531 1 93.56 50 ASP B N 1
ATOM 4866 C CA . ASP B 1 50 ? 9.352 -2.348 27.422 1 93.56 50 ASP B CA 1
ATOM 4867 C C . ASP B 1 50 ? 8.516 -1.736 26.297 1 93.56 50 ASP B C 1
ATOM 4869 O O . ASP B 1 50 ? 7.68 -2.418 25.703 1 93.56 50 ASP B O 1
ATOM 4873 N N . GLN B 1 51 ? 8.758 -0.534 26.031 1 93.19 51 GLN B N 1
ATOM 4874 C CA . GLN B 1 51 ? 7.969 0.223 25.062 1 93.19 51 GLN B CA 1
ATOM 4875 C C . GLN B 1 51 ? 8.039 -0.412 23.672 1 93.19 51 GLN B C 1
ATOM 4877 O O . GLN B 1 51 ? 7.035 -0.486 22.969 1 93.19 51 GLN B O 1
ATOM 4882 N N . ASP B 1 52 ? 9.164 -0.852 23.312 1 94.19 52 ASP B N 1
ATOM 4883 C CA . ASP B 1 52 ? 9.336 -1.462 21.984 1 94.19 52 ASP B CA 1
ATOM 4884 C C . ASP B 1 52 ? 8.57 -2.777 21.891 1 94.19 52 ASP B C 1
ATOM 4886 O O . ASP B 1 52 ? 7.996 -3.088 20.844 1 94.19 52 ASP B O 1
ATOM 4890 N N . GLU B 1 53 ? 8.586 -3.492 22.906 1 95.38 53 GLU B N 1
ATOM 4891 C CA . GLU B 1 53 ? 7.863 -4.762 22.906 1 95.38 53 GLU B CA 1
ATOM 4892 C C . GLU B 1 53 ? 6.355 -4.539 22.828 1 95.38 53 GLU B C 1
ATOM 4894 O O . GLU B 1 53 ? 5.652 -5.289 22.141 1 95.38 53 GLU B O 1
ATOM 4899 N N . MET B 1 54 ? 5.887 -3.562 23.578 1 96 54 MET B N 1
ATOM 4900 C CA . MET B 1 54 ? 4.465 -3.23 23.531 1 96 54 MET B CA 1
ATOM 4901 C C . MET B 1 54 ? 4.062 -2.787 22.125 1 96 54 MET B C 1
ATOM 4903 O O . MET B 1 54 ? 3.049 -3.24 21.594 1 96 54 MET B O 1
ATOM 4907 N N . ARG B 1 55 ? 4.828 -1.897 21.547 1 97.25 55 ARG B N 1
ATOM 4908 C CA . ARG B 1 55 ? 4.566 -1.458 20.188 1 97.25 55 ARG B CA 1
ATOM 4909 C C . ARG B 1 55 ? 4.551 -2.641 19.219 1 97.25 55 ARG B C 1
ATOM 4911 O O . ARG B 1 55 ? 3.65 -2.758 18.391 1 97.25 55 ARG B O 1
ATOM 4918 N N . ASP B 1 56 ? 5.578 -3.465 19.344 1 97.06 56 ASP B N 1
ATOM 4919 C CA . ASP B 1 56 ? 5.715 -4.613 18.469 1 97.06 56 ASP B CA 1
ATOM 4920 C C . ASP B 1 56 ? 4.516 -5.551 18.594 1 97.06 56 ASP B C 1
ATOM 4922 O O . ASP B 1 56 ? 4.047 -6.105 17.594 1 97.06 56 ASP B O 1
ATOM 4926 N N . TRP B 1 57 ? 4.102 -5.691 19.766 1 96.81 57 TRP B N 1
ATOM 4927 C CA . TRP B 1 57 ? 2.939 -6.547 20 1 96.81 57 TRP B CA 1
ATOM 4928 C C . TRP B 1 57 ? 1.711 -5.996 19.281 1 96.81 57 TRP B C 1
ATOM 4930 O O . TRP B 1 57 ? 1.002 -6.738 18.594 1 96.81 57 TRP B O 1
ATOM 4940 N N . VAL B 1 58 ? 1.447 -4.715 19.438 1 97.38 58 VAL B N 1
ATOM 4941 C CA . VAL B 1 58 ? 0.283 -4.09 18.812 1 97.38 58 VAL B CA 1
ATOM 4942 C C . VAL B 1 58 ? 0.372 -4.219 17.297 1 97.38 58 VAL B C 1
ATOM 4944 O O . VAL B 1 58 ? -0.606 -4.586 16.641 1 97.38 58 VAL B O 1
ATOM 4947 N N . VAL B 1 59 ? 1.525 -3.949 16.75 1 98 59 VAL B N 1
ATOM 4948 C CA . VAL B 1 59 ? 1.717 -3.982 15.305 1 98 59 VAL B CA 1
ATOM 4949 C C . VAL B 1 59 ? 1.474 -5.395 14.781 1 98 59 VAL B C 1
ATOM 4951 O O . VAL B 1 59 ? 0.75 -5.586 13.805 1 98 59 VAL B O 1
ATOM 4954 N N . ALA B 1 60 ? 2.051 -6.34 15.406 1 97.19 60 ALA B N 1
ATOM 4955 C CA . ALA B 1 60 ? 1.921 -7.727 14.969 1 97.19 60 ALA B CA 1
ATOM 4956 C C . ALA B 1 60 ? 0.464 -8.18 15.008 1 97.19 60 ALA B C 1
ATOM 4958 O O . ALA B 1 60 ? -0.019 -8.828 14.078 1 97.19 60 ALA B O 1
ATOM 4959 N N . LYS B 1 61 ? -0.245 -7.789 16.047 1 95.88 61 LYS B N 1
ATOM 4960 C CA . LYS B 1 61 ? -1.631 -8.227 16.203 1 95.88 61 LYS B CA 1
ATOM 4961 C C . LYS B 1 61 ? -2.549 -7.465 15.242 1 95.88 61 LYS B C 1
ATOM 4963 O O . LYS B 1 61 ? -3.451 -8.055 14.641 1 95.88 61 LYS B O 1
ATOM 4968 N N . ALA B 1 62 ? -2.275 -6.227 15.094 1 97 62 ALA B N 1
ATOM 4969 C CA . ALA B 1 62 ? -3.162 -5.379 14.297 1 97 62 ALA B CA 1
ATOM 4970 C C . ALA B 1 62 ? -3 -5.668 12.812 1 97 62 ALA B C 1
ATOM 4972 O O . ALA B 1 62 ? -3.916 -5.426 12.023 1 97 62 ALA B O 1
ATOM 4973 N N . THR B 1 63 ? -1.913 -6.172 12.367 1 96.5 63 THR B N 1
ATOM 4974 C CA . THR B 1 63 ? -1.693 -6.449 10.953 1 96.5 63 THR B CA 1
ATOM 4975 C C . THR B 1 63 ? -2.209 -7.84 10.586 1 96.5 63 THR B C 1
ATOM 4977 O O . THR B 1 63 ? -2.287 -8.188 9.406 1 96.5 63 THR B O 1
ATOM 4980 N N . LYS B 1 64 ? -2.623 -8.617 11.477 1 93.19 64 LYS B N 1
ATOM 4981 C CA . LYS B 1 64 ? -2.99 -10.016 11.25 1 93.19 64 LYS B CA 1
ATOM 4982 C C . LYS B 1 64 ? -4.402 -10.125 10.688 1 93.19 64 LYS B C 1
ATOM 4984 O O . LYS B 1 64 ? -4.754 -11.133 10.07 1 93.19 64 LYS B O 1
ATOM 4989 N N . SER B 1 65 ? -5.176 -9.086 10.992 1 92.31 65 SER B N 1
ATOM 4990 C CA . SER B 1 65 ? -6.551 -9.156 10.516 1 92.31 65 SER B CA 1
ATOM 4991 C C . SER B 1 65 ? -7.047 -7.785 10.062 1 92.31 65 SER B C 1
ATOM 4993 O O . SER B 1 65 ? -6.633 -6.758 10.602 1 92.31 65 SER B O 1
ATOM 4995 N N . LEU B 1 66 ? -7.949 -7.875 9.094 1 94.88 66 LEU B N 1
ATOM 4996 C CA . LEU B 1 66 ? -8.531 -6.648 8.555 1 94.88 66 LEU B CA 1
ATOM 4997 C C . LEU B 1 66 ? -9.766 -6.234 9.352 1 94.88 66 LEU B C 1
ATOM 4999 O O . LEU B 1 66 ? -10.75 -6.969 9.398 1 94.88 66 LEU B O 1
ATOM 5003 N N . SER B 1 67 ? -9.688 -5.191 10.047 1 96 67 SER B N 1
ATOM 5004 C CA . SER B 1 67 ? -10.805 -4.609 10.781 1 96 67 SER B CA 1
ATOM 5005 C C . SER B 1 67 ? -10.617 -3.107 10.984 1 96 67 SER B C 1
ATOM 5007 O O . SER B 1 67 ? -9.508 -2.594 10.844 1 96 67 SER B O 1
ATOM 5009 N N . VAL B 1 68 ? -11.672 -2.422 11.25 1 96.62 68 VAL B N 1
ATOM 5010 C CA . VAL B 1 68 ? -11.602 -0.982 11.477 1 96.62 68 VAL B CA 1
ATOM 5011 C C . VAL B 1 68 ? -10.797 -0.698 12.742 1 96.62 68 VAL B C 1
ATOM 5013 O O . VAL B 1 68 ? -9.992 0.239 12.781 1 96.62 68 VAL B O 1
ATOM 5016 N N . GLU B 1 69 ? -10.938 -1.54 13.758 1 96.44 69 GLU B N 1
ATOM 5017 C CA . GLU B 1 69 ? -10.234 -1.381 15.023 1 96.44 69 GLU B CA 1
ATOM 5018 C C . GLU B 1 69 ? -8.727 -1.522 14.836 1 96.44 69 GLU B C 1
ATOM 5020 O O . GLU B 1 69 ? -7.949 -0.767 15.43 1 96.44 69 GLU B O 1
ATOM 5025 N N . ASN B 1 70 ? -8.391 -2.459 14.055 1 97.44 70 ASN B N 1
ATOM 5026 C CA . ASN B 1 70 ? -6.961 -2.658 13.805 1 97.44 70 ASN B CA 1
ATOM 5027 C C . ASN B 1 70 ? -6.367 -1.507 13 1 97.44 70 ASN B C 1
ATOM 5029 O O . ASN B 1 70 ? -5.207 -1.139 13.203 1 97.44 70 ASN B O 1
ATOM 5033 N N . LEU B 1 71 ? -7.121 -0.939 12.062 1 98.38 71 LEU B N 1
ATOM 5034 C CA . LEU B 1 71 ? -6.691 0.282 11.391 1 98.38 71 LEU B CA 1
ATOM 5035 C C . LEU B 1 71 ? -6.445 1.398 12.398 1 98.38 71 LEU B C 1
ATOM 5037 O O . LEU B 1 71 ? -5.414 2.07 12.344 1 98.38 71 LEU B O 1
ATOM 5041 N N . GLN B 1 72 ? -7.406 1.552 13.273 1 97.81 72 GLN B N 1
ATOM 5042 C CA . GLN B 1 72 ? -7.309 2.6 14.289 1 97.81 72 GLN B CA 1
ATOM 5043 C C . GLN B 1 72 ? -6.078 2.398 15.164 1 97.81 72 GLN B C 1
ATOM 5045 O O . GLN B 1 72 ? -5.359 3.355 15.469 1 97.81 72 GLN B O 1
ATOM 5050 N N . ALA B 1 73 ? -5.84 1.192 15.523 1 98.19 73 ALA B N 1
ATOM 5051 C CA . ALA B 1 73 ? -4.668 0.887 16.344 1 98.19 73 ALA B CA 1
ATOM 5052 C C . ALA B 1 73 ? -3.379 1.251 15.617 1 98.19 73 ALA B C 1
ATOM 5054 O O . ALA B 1 73 ? -2.492 1.888 16.188 1 98.19 73 ALA B O 1
ATOM 5055 N N . LEU B 1 74 ? -3.264 0.828 14.375 1 98.62 74 LEU B N 1
ATOM 5056 C CA . LEU B 1 74 ? -2.062 1.094 13.594 1 98.62 74 LEU B CA 1
ATOM 5057 C C . LEU B 1 74 ? -1.887 2.59 13.359 1 98.62 74 LEU B C 1
ATOM 5059 O O . LEU B 1 74 ? -0.761 3.094 13.352 1 98.62 74 LEU B O 1
ATOM 5063 N N . ILE B 1 75 ? -2.967 3.32 13.133 1 98.31 75 ILE B N 1
ATOM 5064 C CA . ILE B 1 75 ? -2.912 4.766 12.969 1 98.31 75 ILE B CA 1
ATOM 5065 C C . ILE B 1 75 ? -2.309 5.41 14.211 1 98.31 75 ILE B C 1
ATOM 5067 O O . ILE B 1 75 ? -1.421 6.258 14.117 1 98.31 75 ILE B O 1
ATOM 5071 N N . ILE B 1 76 ? -2.793 4.992 15.336 1 97.75 76 ILE B N 1
ATOM 5072 C CA . ILE B 1 76 ? -2.314 5.539 16.609 1 97.75 76 ILE B CA 1
ATOM 5073 C C . ILE B 1 76 ? -0.82 5.266 16.75 1 97.75 76 ILE B C 1
ATOM 5075 O O . ILE B 1 76 ? -0.056 6.152 17.141 1 97.75 76 ILE B O 1
ATOM 5079 N N . ILE B 1 77 ? -0.383 4.086 16.375 1 97.69 77 ILE B N 1
ATOM 5080 C CA . ILE B 1 77 ? 1.024 3.715 16.484 1 97.69 77 ILE B CA 1
ATOM 5081 C C . ILE B 1 77 ? 1.854 4.582 15.539 1 97.69 77 ILE B C 1
ATOM 5083 O O . ILE B 1 77 ? 2.939 5.043 15.906 1 97.69 77 ILE B O 1
ATOM 5087 N N . CYS B 1 78 ? 1.37 4.777 14.352 1 97.5 78 CYS B N 1
ATOM 5088 C CA . CYS B 1 78 ? 2.088 5.609 13.391 1 97.5 78 CYS B CA 1
ATOM 5089 C C . CYS B 1 78 ? 2.26 7.027 13.914 1 97.5 78 CYS B C 1
ATOM 5091 O O . CYS B 1 78 ? 3.35 7.594 13.836 1 97.5 78 CYS B O 1
ATOM 5093 N N . PHE B 1 79 ? 1.211 7.578 14.484 1 94.69 79 PHE B N 1
ATOM 5094 C CA . PHE B 1 79 ? 1.295 8.93 15.023 1 94.69 79 PHE B CA 1
ATOM 5095 C C . PHE B 1 79 ? 2.277 8.984 16.188 1 94.69 79 PHE B C 1
ATOM 5097 O O . PHE B 1 79 ? 3.014 9.961 16.344 1 94.69 79 PHE B O 1
ATOM 5104 N N . ARG B 1 80 ? 2.227 7.969 16.938 1 94 80 ARG B N 1
ATOM 5105 C CA . ARG B 1 80 ? 3.166 7.906 18.047 1 94 80 ARG B CA 1
ATOM 5106 C C . ARG B 1 80 ? 4.605 7.836 17.547 1 94 80 ARG B C 1
ATOM 5108 O O . ARG B 1 80 ? 5.477 8.555 18.047 1 94 80 ARG B O 1
ATOM 5115 N N . ASP B 1 81 ? 4.875 6.977 16.609 1 95.38 81 ASP B N 1
ATOM 5116 C CA . ASP B 1 81 ? 6.211 6.855 16.031 1 95.38 81 ASP B CA 1
ATOM 5117 C C . ASP B 1 81 ? 6.688 8.195 15.469 1 95.38 81 ASP B C 1
ATOM 5119 O O . ASP B 1 81 ? 7.82 8.609 15.727 1 95.38 81 ASP B O 1
ATOM 5123 N N . ILE B 1 82 ? 5.863 8.82 14.758 1 93.69 82 ILE B N 1
ATOM 5124 C CA . ILE B 1 82 ? 6.203 10.094 14.117 1 93.69 82 ILE B CA 1
ATOM 5125 C C . ILE B 1 82 ? 6.465 11.148 15.188 1 93.69 82 ILE B C 1
ATOM 5127 O O . ILE B 1 82 ? 7.473 11.859 15.133 1 93.69 82 ILE B O 1
ATOM 5131 N N . GLY B 1 83 ? 5.555 11.258 16.141 1 92.38 83 GLY B N 1
ATOM 5132 C CA . GLY B 1 83 ? 5.727 12.219 17.203 1 92.38 83 GLY B CA 1
ATOM 5133 C C . GLY B 1 83 ? 6.988 12 18.016 1 92.38 83 GLY B C 1
ATOM 5134 O O . GLY B 1 83 ? 7.613 12.953 18.484 1 92.38 83 GLY B O 1
ATOM 5135 N N . ASP B 1 84 ? 7.375 10.758 18.188 1 92.69 84 ASP B N 1
ATOM 5136 C CA . ASP B 1 84 ? 8.562 10.383 18.953 1 92.69 84 ASP B CA 1
ATOM 5137 C C . ASP B 1 84 ? 9.836 10.664 18.156 1 92.69 84 ASP B C 1
ATOM 5139 O O . ASP B 1 84 ? 10.945 10.5 18.672 1 92.69 84 ASP B O 1
ATOM 5143 N N . GLY B 1 85 ? 9.68 11.07 16.938 1 91.38 85 GLY B N 1
ATOM 5144 C CA . GLY B 1 85 ? 10.836 11.336 16.094 1 91.38 85 GLY B CA 1
ATOM 5145 C C . GLY B 1 85 ? 11.383 10.094 15.406 1 91.38 85 GLY B C 1
ATOM 5146 O O . GLY B 1 85 ? 12.531 10.078 14.969 1 91.38 85 GLY B O 1
ATOM 5147 N N . GLU B 1 86 ? 10.602 9.039 15.43 1 93.75 86 GLU B N 1
ATOM 5148 C CA . GLU B 1 86 ? 10.969 7.781 14.781 1 93.75 86 GLU B CA 1
ATOM 5149 C C . GLU B 1 86 ? 10.078 7.516 13.562 1 93.75 86 GLU B C 1
ATOM 5151 O O . GLU B 1 86 ? 9.453 6.461 13.461 1 93.75 86 GLU B O 1
ATOM 5156 N N . GLU B 1 87 ? 10.117 8.422 12.609 1 92.75 87 GLU B N 1
ATOM 5157 C CA . GLU B 1 87 ? 9.242 8.359 11.445 1 92.75 87 GLU B CA 1
ATOM 5158 C C . GLU B 1 87 ? 9.516 7.113 10.609 1 92.75 87 GLU B C 1
ATOM 5160 O O . GLU B 1 87 ? 8.602 6.555 10 1 92.75 87 GLU B O 1
ATOM 5165 N N . SER B 1 88 ? 10.734 6.668 10.57 1 92.56 88 SER B N 1
ATOM 5166 C CA . SER B 1 88 ? 11.117 5.535 9.734 1 92.56 88 SER B CA 1
ATOM 5167 C C . SER B 1 88 ? 10.344 4.277 10.117 1 92.56 88 SER B C 1
ATOM 5169 O O . SER B 1 88 ? 10.086 3.416 9.273 1 92.56 88 SER B O 1
ATOM 5171 N N . ARG B 1 89 ? 9.953 4.207 11.352 1 94.81 89 ARG B N 1
ATOM 5172 C CA . ARG B 1 89 ? 9.227 3.041 11.844 1 94.81 89 ARG B CA 1
ATOM 5173 C C . ARG B 1 89 ? 7.793 3.035 11.336 1 94.81 89 ARG B C 1
ATOM 5175 O O . ARG B 1 89 ? 7.125 2 11.359 1 94.81 89 ARG B O 1
ATOM 5182 N N . ALA B 1 90 ? 7.383 4.184 10.945 1 96.75 90 ALA B N 1
ATOM 5183 C CA . ALA B 1 90 ? 5.977 4.324 10.578 1 96.75 90 ALA B CA 1
ATOM 5184 C C . ALA B 1 90 ? 5.777 4.09 9.078 1 96.75 90 ALA B C 1
ATOM 5186 O O . ALA B 1 90 ? 4.656 3.83 8.633 1 96.75 90 ALA B O 1
ATOM 5187 N N . TRP B 1 91 ? 6.809 4.184 8.242 1 96.81 91 TRP B N 1
ATOM 5188 C CA . TRP B 1 91 ? 6.652 4.223 6.797 1 96.81 91 TRP B CA 1
ATOM 5189 C C . TRP B 1 91 ? 5.992 2.945 6.285 1 96.81 91 TRP B C 1
ATOM 5191 O O . TRP B 1 91 ? 4.996 3 5.559 1 96.81 91 TRP B O 1
ATOM 5201 N N . SER B 1 92 ? 6.492 1.778 6.707 1 97.5 92 SER B N 1
ATOM 5202 C CA . SER B 1 92 ? 5.938 0.509 6.25 1 97.5 92 SER B CA 1
ATOM 5203 C C . SER B 1 92 ? 4.484 0.353 6.684 1 97.5 92 SER B C 1
ATOM 5205 O O . SER B 1 92 ? 3.662 -0.19 5.941 1 97.5 92 SER B O 1
ATOM 5207 N N . LEU B 1 93 ? 4.215 0.8 7.867 1 98.38 93 LEU B N 1
ATOM 5208 C CA . LEU B 1 93 ? 2.859 0.696 8.398 1 98.38 93 LEU B CA 1
ATOM 5209 C C . LEU B 1 93 ? 1.91 1.616 7.637 1 98.38 93 LEU B C 1
ATOM 5211 O O . LEU B 1 93 ? 0.755 1.26 7.395 1 98.38 93 LEU B O 1
ATOM 5215 N N . ILE B 1 94 ? 2.422 2.811 7.336 1 98.06 94 ILE B N 1
ATOM 5216 C CA . ILE B 1 94 ? 1.614 3.715 6.523 1 98.06 94 ILE B CA 1
ATOM 5217 C C . ILE B 1 94 ? 1.301 3.061 5.18 1 98.06 94 ILE B C 1
ATOM 5219 O O . ILE B 1 94 ? 0.167 3.127 4.699 1 98.06 94 ILE B O 1
ATOM 5223 N N . GLY B 1 95 ? 2.262 2.434 4.621 1 97.38 95 GLY B N 1
ATOM 5224 C CA . GLY B 1 95 ? 2.01 1.674 3.404 1 97.38 95 GLY B CA 1
ATOM 5225 C C . GLY B 1 95 ? 0.934 0.618 3.572 1 97.38 95 GLY B C 1
ATOM 5226 O O . GLY B 1 95 ? 0.032 0.506 2.738 1 97.38 95 GLY B O 1
ATOM 5227 N N . ALA B 1 96 ? 1.044 -0.124 4.594 1 98.25 96 ALA B N 1
ATOM 5228 C CA . ALA B 1 96 ? 0.046 -1.152 4.875 1 98.25 96 ALA B CA 1
ATOM 5229 C C . ALA B 1 96 ? -1.346 -0.542 5.02 1 98.25 96 ALA B C 1
ATOM 5231 O O . ALA B 1 96 ? -2.316 -1.063 4.465 1 98.25 96 ALA B O 1
ATOM 5232 N N . LEU B 1 97 ? -1.403 0.541 5.734 1 98.62 97 LEU B N 1
ATOM 5233 C CA . LEU B 1 97 ? -2.672 1.204 6.02 1 98.62 97 LEU B CA 1
ATOM 5234 C C . LEU B 1 97 ? -3.361 1.637 4.73 1 98.62 97 LEU B C 1
ATOM 5236 O O . LEU B 1 97 ? -4.582 1.503 4.602 1 98.62 97 LEU B O 1
ATOM 5240 N N . THR B 1 98 ? -2.658 2.188 3.793 1 97.81 98 THR B N 1
ATOM 5241 C CA . THR B 1 98 ? -3.26 2.693 2.564 1 97.81 98 THR B CA 1
ATOM 5242 C C . THR B 1 98 ? -3.906 1.56 1.773 1 97.81 98 THR B C 1
ATOM 5244 O O . THR B 1 98 ? -4.906 1.769 1.085 1 97.81 98 THR B O 1
ATOM 5247 N N . ARG B 1 99 ? -3.383 0.38 1.872 1 96.94 99 ARG B N 1
ATOM 5248 C CA . ARG B 1 99 ? -3.992 -0.749 1.176 1 96.94 99 ARG B CA 1
ATOM 5249 C C . ARG B 1 99 ? -5.109 -1.369 2.01 1 96.94 99 ARG B C 1
ATOM 5251 O O . ARG B 1 99 ? -6.133 -1.789 1.471 1 96.94 99 ARG B O 1
ATOM 5258 N N . MET B 1 100 ? -4.91 -1.42 3.254 1 97.69 100 MET B N 1
ATOM 5259 C CA . MET B 1 100 ? -5.914 -1.995 4.145 1 97.69 100 MET B CA 1
ATOM 5260 C C . MET B 1 100 ? -7.242 -1.261 4.012 1 97.69 100 MET B C 1
ATOM 5262 O O . MET B 1 100 ? -8.305 -1.886 4.016 1 97.69 100 MET B O 1
ATOM 5266 N N . VAL B 1 101 ? -7.211 0.051 3.914 1 97.5 101 VAL B N 1
ATOM 5267 C CA . VAL B 1 101 ? -8.453 0.802 3.793 1 97.5 101 VAL B CA 1
ATOM 5268 C C . VAL B 1 101 ? -9.133 0.474 2.465 1 97.5 101 VAL B C 1
ATOM 5270 O O . VAL B 1 101 ? -10.359 0.492 2.363 1 97.5 101 VAL B O 1
ATOM 5273 N N . GLU B 1 102 ? -8.375 0.226 1.473 1 94.81 102 GLU B N 1
ATOM 5274 C CA . GLU B 1 102 ? -8.938 -0.194 0.196 1 94.81 102 GLU B CA 1
ATOM 5275 C C . GLU B 1 102 ? -9.578 -1.577 0.303 1 94.81 102 GLU B C 1
ATOM 5277 O O . GLU B 1 102 ? -10.68 -1.8 -0.198 1 94.81 102 GLU B O 1
ATOM 5282 N N . TYR B 1 103 ? -8.844 -2.504 0.972 1 95.25 103 TYR B N 1
ATOM 5283 C CA . TYR B 1 103 ? -9.344 -3.863 1.146 1 95.25 103 TYR B CA 1
ATOM 5284 C C . TYR B 1 103 ? -10.656 -3.865 1.912 1 95.25 103 TYR B C 1
ATOM 5286 O O . TYR B 1 103 ? -11.547 -4.684 1.64 1 95.25 103 TYR B O 1
ATOM 5294 N N . LEU B 1 104 ? -10.766 -2.926 2.791 1 95.5 104 LEU B N 1
ATOM 5295 C CA . LEU B 1 104 ? -11.969 -2.816 3.609 1 95.5 104 LEU B CA 1
ATOM 5296 C C . LEU B 1 104 ? -13.023 -1.961 2.916 1 95.5 104 LEU B C 1
ATOM 5298 O O . LEU B 1 104 ? -14.102 -1.729 3.467 1 95.5 104 LEU B O 1
ATOM 5302 N N . GLN B 1 105 ? -12.711 -1.396 1.734 1 92.25 105 GLN B N 1
ATOM 5303 C CA . GLN B 1 105 ? -13.594 -0.589 0.9 1 92.25 105 GLN B CA 1
ATOM 5304 C C . GLN B 1 105 ? -14.008 0.691 1.619 1 92.25 105 GLN B C 1
ATOM 5306 O O . GLN B 1 105 ? -15.164 1.108 1.533 1 92.25 105 GLN B O 1
ATOM 5311 N N . LEU B 1 106 ? -13.047 1.203 2.393 1 96.06 106 LEU B N 1
ATOM 5312 C CA . LEU B 1 106 ? -13.312 2.457 3.09 1 96.06 106 LEU B CA 1
ATOM 5313 C C . LEU B 1 106 ? -13 3.652 2.193 1 96.06 106 LEU B C 1
ATOM 5315 O O . LEU B 1 106 ? -13.25 4.801 2.576 1 96.06 106 LEU B O 1
ATOM 5319 N N . THR B 1 107 ? -12.531 3.457 0.999 1 95.06 107 THR B N 1
ATOM 5320 C CA . THR B 1 107 ? -12.156 4.523 0.077 1 95.06 107 THR B CA 1
ATOM 5321 C C . THR B 1 107 ? -13.367 5.016 -0.704 1 95.06 107 THR B C 1
ATOM 5323 O O . THR B 1 107 ? -13.289 6.012 -1.424 1 95.06 107 THR B O 1
ATOM 5326 N N . ILE B 1 108 ? -14.461 4.285 -0.59 1 91.75 108 ILE B N 1
ATOM 5327 C CA . ILE B 1 108 ? -15.672 4.633 -1.327 1 91.75 108 ILE B CA 1
ATOM 5328 C C . ILE B 1 108 ? -16.859 4.68 -0.372 1 91.75 108 ILE B C 1
ATOM 5330 O O . ILE B 1 108 ? -16.781 4.191 0.758 1 91.75 108 ILE B O 1
ATOM 5334 N N . GLU B 1 109 ? -17.953 5.293 -0.896 1 89.44 109 GLU B N 1
ATOM 5335 C CA . GLU B 1 109 ? -19.188 5.301 -0.118 1 89.44 109 GLU B CA 1
ATOM 5336 C C . GLU B 1 109 ? -20.031 4.059 -0.401 1 89.44 109 GLU B C 1
ATOM 5338 O O . GLU B 1 109 ? -20.016 3.529 -1.515 1 89.44 109 GLU B O 1
ATOM 5343 N N . CYS B 1 110 ? -20.703 3.498 0.5 1 73.44 110 CYS B N 1
ATOM 5344 C CA . CYS B 1 110 ? -21.469 2.266 0.384 1 73.44 110 CYS B CA 1
ATOM 5345 C C . CYS B 1 110 ? -22.531 2.387 -0.706 1 73.44 110 CYS B C 1
ATOM 5347 O O . CYS B 1 110 ? -22.875 1.399 -1.362 1 73.44 110 CYS B O 1
ATOM 5349 N N . GLU B 1 111 ? -23.078 3.471 -0.936 1 64.75 111 GLU B N 1
ATOM 5350 C CA . GLU B 1 111 ? -24.188 3.639 -1.879 1 64.75 111 GLU B CA 1
ATOM 5351 C C . GLU B 1 111 ? -23.719 3.453 -3.318 1 64.75 111 GLU B C 1
ATOM 5353 O O . GLU B 1 111 ? -24.516 3.223 -4.219 1 64.75 111 GLU B O 1
ATOM 5358 N N . GLU B 1 112 ? -22.562 3.537 -3.691 1 57.34 112 GLU B N 1
ATOM 5359 C CA . GLU B 1 112 ? -22.047 3.535 -5.055 1 57.34 112 GLU B CA 1
ATOM 5360 C C . GLU B 1 112 ? -22.016 2.123 -5.633 1 57.34 112 GLU B C 1
ATOM 5362 O O . GLU B 1 112 ? -21.703 1.935 -6.812 1 57.34 112 GLU B O 1
ATOM 5367 N N . ALA B 1 113 ? -22.547 1.157 -5.016 1 53.44 113 ALA B N 1
ATOM 5368 C CA . ALA B 1 113 ? -22.359 -0.25 -5.359 1 53.44 113 ALA B CA 1
ATOM 5369 C C . ALA B 1 113 ? -23.281 -0.66 -6.5 1 53.44 113 ALA B C 1
ATOM 5371 O O . ALA B 1 113 ? -23.422 -1.848 -6.801 1 53.44 113 ALA B O 1
ATOM 5372 N N . ASP B 1 114 ? -23.766 0.316 -7.398 1 55.09 114 ASP B N 1
ATOM 5373 C CA . ASP B 1 114 ? -24.844 -0.102 -8.289 1 55.09 114 ASP B CA 1
ATOM 5374 C C . ASP B 1 114 ? -24.297 -0.836 -9.508 1 55.09 114 ASP B C 1
ATOM 5376 O O . ASP B 1 114 ? -25.031 -1.522 -10.211 1 55.09 114 ASP B O 1
ATOM 5380 N N . ARG B 1 115 ? -23.203 -0.576 -10.062 1 57.81 115 ARG B N 1
ATOM 5381 C CA . ARG B 1 115 ? -22.906 -1.259 -11.32 1 57.81 115 ARG B CA 1
ATOM 5382 C C . ARG B 1 115 ? -22.359 -2.664 -11.055 1 57.81 115 ARG B C 1
ATOM 5384 O O . ARG B 1 115 ? -21.672 -2.898 -10.062 1 57.81 115 ARG B O 1
ATOM 5391 N N . SER B 1 116 ? -22.922 -3.504 -11.883 1 65.44 116 SER B N 1
ATOM 5392 C CA . SER B 1 116 ? -22.656 -4.922 -11.664 1 65.44 116 SER B CA 1
ATOM 5393 C C . SER B 1 116 ? -21.406 -5.367 -12.414 1 65.44 116 SER B C 1
ATOM 5395 O O . SER B 1 116 ? -21.094 -4.855 -13.492 1 65.44 116 SER B O 1
ATOM 5397 N N . SER B 1 117 ? -20.5 -5.914 -11.859 1 74.69 117 SER B N 1
ATOM 5398 C CA . SER B 1 117 ? -19.359 -6.605 -12.453 1 74.69 117 SER B CA 1
ATOM 5399 C C . SER B 1 117 ? -19.531 -8.117 -12.359 1 74.69 117 SER B C 1
ATOM 5401 O O . SER B 1 117 ? -20.328 -8.617 -11.57 1 74.69 117 SER B O 1
ATOM 5403 N N . PHE B 1 118 ? -18.875 -8.734 -13.344 1 75.88 118 PHE B N 1
ATOM 5404 C CA . PHE B 1 118 ? -18.938 -10.195 -13.336 1 75.88 118 PHE B CA 1
ATOM 5405 C C . PHE B 1 118 ? -18.312 -10.758 -12.07 1 75.88 118 PHE B C 1
ATOM 5407 O O . PHE B 1 118 ? -18.844 -11.695 -11.477 1 75.88 118 PHE B O 1
ATOM 5414 N N . SER B 1 119 ? -17.203 -10.203 -11.758 1 79.81 119 SER B N 1
ATOM 5415 C CA . SER B 1 119 ? -16.531 -10.617 -10.523 1 79.81 119 SER B CA 1
ATOM 5416 C C . SER B 1 119 ? -16.578 -9.508 -9.477 1 79.81 119 SER B C 1
ATOM 5418 O O . SER B 1 119 ? -16.094 -8.398 -9.711 1 79.81 119 SER B O 1
ATOM 5420 N N . ARG B 1 120 ? -17.203 -9.867 -8.375 1 80.25 120 ARG B N 1
ATOM 5421 C CA . ARG B 1 120 ? -17.328 -8.898 -7.293 1 80.25 120 ARG B CA 1
ATOM 5422 C C . ARG B 1 120 ? -16.203 -9.062 -6.277 1 80.25 120 ARG B C 1
ATOM 5424 O O . ARG B 1 120 ? -15.781 -10.18 -5.992 1 80.25 120 ARG B O 1
ATOM 5431 N N . PRO B 1 121 ? -15.766 -7.945 -5.77 1 84.5 121 PRO B N 1
ATOM 5432 C CA . PRO B 1 121 ? -14.703 -8.016 -4.766 1 84.5 121 PRO B CA 1
ATOM 5433 C C . PRO B 1 121 ? -15.133 -8.742 -3.492 1 84.5 121 PRO B C 1
ATOM 5435 O O . PRO B 1 121 ? -16.312 -8.68 -3.117 1 84.5 121 PRO B O 1
ATOM 5438 N N . TYR B 1 122 ? -14.188 -9.414 -2.918 1 87.5 122 TYR B N 1
ATOM 5439 C CA . TYR B 1 122 ? -14.406 -10.062 -1.628 1 87.5 122 TYR B CA 1
ATOM 5440 C C . TYR B 1 122 ? -14.805 -9.047 -0.567 1 87.5 122 TYR B C 1
ATOM 5442 O O . TYR B 1 122 ? -14.188 -7.988 -0.448 1 87.5 122 TYR B O 1
ATOM 5450 N N . VAL B 1 123 ? -15.875 -9.336 0.149 1 83.94 123 VAL B N 1
ATOM 5451 C CA . VAL B 1 123 ? -16.359 -8.43 1.184 1 83.94 123 VAL B CA 1
ATOM 5452 C C . VAL B 1 123 ? -15.703 -8.766 2.52 1 83.94 123 VAL B C 1
ATOM 5454 O O . VAL B 1 123 ? -16 -9.805 3.117 1 83.94 123 VAL B O 1
ATOM 5457 N N . SER B 1 124 ? -14.867 -7.91 2.953 1 86.94 124 SER B N 1
ATOM 5458 C CA . SER B 1 124 ? -14.109 -8.164 4.176 1 86.94 124 SER B CA 1
ATOM 5459 C C . SER B 1 124 ? -14.75 -7.461 5.371 1 86.94 124 SER B C 1
ATOM 5461 O O . SER B 1 124 ? -14.43 -7.77 6.523 1 86.94 124 SER B O 1
ATOM 5463 N N . LEU B 1 125 ? -15.617 -6.555 5.145 1 90.56 125 LEU B N 1
ATOM 5464 C CA . LEU B 1 125 ? -16.25 -5.766 6.199 1 90.56 125 LEU B CA 1
ATOM 5465 C C . LEU B 1 125 ? -17.75 -5.625 5.949 1 90.56 125 LEU B C 1
ATOM 5467 O O . LEU B 1 125 ? -18.172 -5.262 4.848 1 90.56 125 LEU B O 1
ATOM 5471 N N . HIS B 1 126 ? -18.516 -5.934 6.953 1 88.69 126 HIS B N 1
ATOM 5472 C CA . HIS B 1 126 ? -19.969 -5.777 6.848 1 88.69 126 HIS B CA 1
ATOM 5473 C C . HIS B 1 126 ? -20.359 -4.305 6.75 1 88.69 126 HIS B C 1
ATOM 5475 O O . HIS B 1 126 ? -19.656 -3.438 7.27 1 88.69 126 HIS B O 1
ATOM 5481 N N . PRO B 1 127 ? -21.438 -4.078 6.109 1 89.31 127 PRO B N 1
ATOM 5482 C CA . PRO B 1 127 ? -21.891 -2.688 6.051 1 89.31 127 PRO B CA 1
ATOM 5483 C C . PRO B 1 127 ? -22.094 -2.07 7.434 1 89.31 127 PRO B C 1
ATOM 5485 O O . PRO B 1 127 ? -22.359 -2.787 8.398 1 89.31 127 PRO B O 1
ATOM 5488 N N . SER B 1 128 ? -21.969 -0.828 7.543 1 91.62 128 SER B N 1
ATOM 5489 C CA . SER B 1 128 ? -22.062 -0.128 8.82 1 91.62 128 SER B CA 1
ATOM 5490 C C . SER B 1 128 ? -23.484 -0.182 9.375 1 91.62 128 SER B C 1
ATOM 5492 O O . SER B 1 128 ? -24.453 -0.177 8.617 1 91.62 128 SER B O 1
ATOM 5494 N N . HIS B 1 129 ? -23.562 -0.241 10.758 1 87.94 129 HIS B N 1
ATOM 5495 C CA . HIS B 1 129 ? -24.844 -0.24 11.461 1 87.94 129 HIS B CA 1
ATOM 5496 C C . HIS B 1 129 ? -25.328 1.182 11.695 1 87.94 129 HIS B C 1
ATOM 5498 O O . HIS B 1 129 ? -25.219 1.704 12.805 1 87.94 129 HIS B O 1
ATOM 5504 N N . GLY B 1 130 ? -25.344 2.055 10.695 1 90.81 130 GLY B N 1
ATOM 5505 C CA . GLY B 1 130 ? -25.859 3.402 10.859 1 90.81 130 GLY B CA 1
ATOM 5506 C C . GLY B 1 130 ? -24.891 4.477 10.398 1 90.81 130 GLY B C 1
ATOM 5507 O O . GLY B 1 130 ? -23.766 4.18 10.023 1 90.81 130 GLY B O 1
ATOM 5508 N N . TRP B 1 131 ? -25.391 5.656 10.609 1 94.75 131 TRP B N 1
ATOM 5509 C CA . TRP B 1 131 ? -24.656 6.805 10.102 1 94.75 131 TRP B CA 1
ATOM 5510 C C . TRP B 1 131 ? -23.422 7.086 10.961 1 94.75 131 TRP B C 1
ATOM 5512 O O . TRP B 1 131 ? -22.359 7.426 10.438 1 94.75 131 TRP B O 1
ATOM 5522 N N . THR B 1 132 ? -23.547 6.957 12.242 1 96.38 132 THR B N 1
ATOM 5523 C CA . THR B 1 132 ? -22.469 7.27 13.164 1 96.38 132 THR B CA 1
ATOM 5524 C C . THR B 1 132 ? -21.25 6.387 12.891 1 96.38 132 THR B C 1
ATOM 5526 O O . THR B 1 132 ? -20.125 6.867 12.883 1 96.38 132 THR B O 1
ATOM 5529 N N . GLU B 1 133 ? -21.531 5.148 12.695 1 95.5 133 GLU B N 1
ATOM 5530 C CA . GLU B 1 133 ? -20.453 4.23 12.367 1 95.5 133 GLU B CA 1
ATOM 5531 C C . GLU B 1 133 ? -19.875 4.523 10.984 1 95.5 133 GLU B C 1
ATOM 5533 O O . GLU B 1 133 ? -18.656 4.414 10.773 1 95.5 133 GLU B O 1
ATOM 5538 N N . ALA B 1 134 ? -20.734 4.824 10.07 1 95.88 134 ALA B N 1
ATOM 5539 C CA . ALA B 1 134 ? -20.266 5.188 8.734 1 95.88 134 ALA B CA 1
ATOM 5540 C C . ALA B 1 134 ? -19.344 6.398 8.789 1 95.88 134 ALA B C 1
ATOM 5542 O O . ALA B 1 134 ? -18.312 6.441 8.102 1 95.88 134 ALA B O 1
ATOM 5543 N N . GLU B 1 135 ? -19.703 7.383 9.617 1 97 135 GLU B N 1
ATOM 5544 C CA . GLU B 1 135 ? -18.875 8.562 9.805 1 97 135 GLU B CA 1
ATOM 5545 C C . GLU B 1 135 ? -17.547 8.188 10.477 1 97 135 GLU B C 1
ATOM 5547 O O . GLU B 1 135 ? -16.5 8.758 10.148 1 97 135 GLU B O 1
ATOM 5552 N N . GLU B 1 136 ? -17.609 7.297 11.383 1 97.12 136 GLU B N 1
ATOM 5553 C CA . GLU B 1 136 ? -16.391 6.812 12.008 1 97.12 136 GLU B CA 1
ATOM 5554 C C . GLU B 1 136 ? -15.438 6.203 10.977 1 97.12 136 GLU B C 1
ATOM 5556 O O . GLU B 1 136 ? -14.242 6.484 10.977 1 97.12 136 GLU B O 1
ATOM 5561 N N . ARG B 1 137 ? -15.945 5.363 10.141 1 97.19 137 ARG B N 1
ATOM 5562 C CA . ARG B 1 137 ? -15.164 4.738 9.078 1 97.19 137 ARG B CA 1
ATOM 5563 C C . ARG B 1 137 ? -14.602 5.785 8.125 1 97.19 137 ARG B C 1
ATOM 5565 O O . ARG B 1 137 ? -13.453 5.672 7.68 1 97.19 137 ARG B O 1
ATOM 5572 N N . ARG B 1 138 ? -15.391 6.77 7.832 1 96.94 138 ARG B N 1
ATOM 5573 C CA . ARG B 1 138 ? -14.938 7.875 6.988 1 96.94 138 ARG B CA 1
ATOM 5574 C C . ARG B 1 138 ? -13.75 8.594 7.621 1 96.94 138 ARG B C 1
ATOM 5576 O O . ARG B 1 138 ? -12.758 8.867 6.945 1 96.94 138 ARG B O 1
ATOM 5583 N N . ARG B 1 139 ? -13.844 8.875 8.859 1 97.69 139 ARG B N 1
ATOM 5584 C CA . ARG B 1 139 ? -12.789 9.578 9.578 1 97.69 139 ARG B CA 1
ATOM 5585 C C . ARG B 1 139 ? -11.516 8.734 9.648 1 97.69 139 ARG B C 1
ATOM 5587 O O . ARG B 1 139 ? -10.406 9.258 9.531 1 97.69 139 ARG B O 1
ATOM 5594 N N . VAL B 1 140 ? -11.719 7.43 9.828 1 98.25 140 VAL B N 1
ATOM 5595 C CA . VAL B 1 140 ? -10.578 6.527 9.828 1 98.25 140 VAL B CA 1
ATOM 5596 C C . VAL B 1 140 ? -9.859 6.598 8.484 1 98.25 140 VAL B C 1
ATOM 5598 O O . VAL B 1 140 ? -8.625 6.707 8.438 1 98.25 140 VAL B O 1
ATOM 5601 N N . PHE B 1 141 ? -10.594 6.582 7.426 1 98.31 141 PHE B N 1
ATOM 5602 C CA . PHE B 1 141 ? -10.008 6.684 6.094 1 98.31 141 PHE B CA 1
ATOM 5603 C C . PHE B 1 141 ? -9.203 7.973 5.957 1 98.31 141 PHE B C 1
ATOM 5605 O O . PHE B 1 141 ? -8.062 7.953 5.496 1 98.31 141 PHE B O 1
ATOM 5612 N N . TRP B 1 142 ? -9.758 9.023 6.312 1 98 142 TRP B N 1
ATOM 5613 C CA . TRP B 1 142 ? -9.109 10.312 6.105 1 98 142 TRP B CA 1
ATOM 5614 C C . TRP B 1 142 ? -7.879 10.453 6.992 1 98 142 TRP B C 1
ATOM 5616 O O . TRP B 1 142 ? -6.93 11.164 6.645 1 98 142 TRP B O 1
ATOM 5626 N N . CYS B 1 143 ? -7.887 9.789 8.164 1 98 143 CYS B N 1
ATOM 5627 C CA . CYS B 1 143 ? -6.66 9.742 8.953 1 98 143 CYS B CA 1
ATOM 5628 C C . CYS B 1 143 ? -5.547 9.031 8.188 1 98 143 CYS B C 1
ATOM 5630 O O . CYS B 1 143 ? -4.398 9.484 8.195 1 98 143 CYS B O 1
ATOM 5632 N N . VAL B 1 144 ? -5.859 7.941 7.547 1 98.38 144 VAL B N 1
ATOM 5633 C CA . VAL B 1 144 ? -4.891 7.219 6.734 1 98.38 144 VAL B CA 1
ATOM 5634 C C . VAL B 1 144 ? -4.438 8.086 5.562 1 98.38 144 VAL B C 1
ATOM 5636 O O . VAL B 1 144 ? -3.254 8.117 5.223 1 98.38 144 VAL B O 1
ATOM 5639 N N . PHE B 1 145 ? -5.41 8.781 4.961 1 97.56 145 PHE B N 1
AT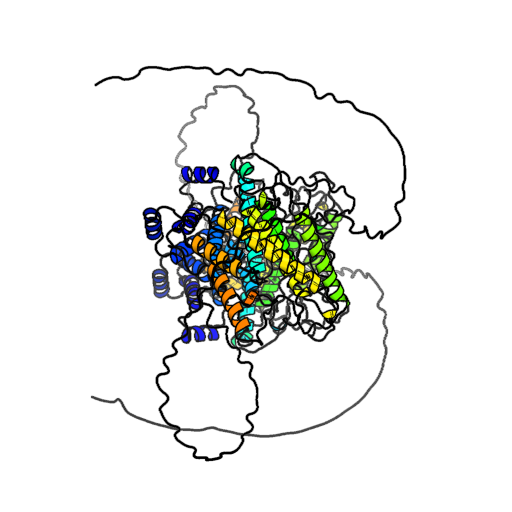OM 5640 C CA . PHE B 1 145 ? -5.133 9.711 3.873 1 97.56 145 PHE B CA 1
ATOM 5641 C C . PHE B 1 145 ? -4.098 10.742 4.293 1 97.56 145 PHE B C 1
ATOM 5643 O O . PHE B 1 145 ? -3.145 11.008 3.561 1 97.56 145 PHE B O 1
ATOM 5650 N N . ASN B 1 146 ? -4.289 11.289 5.461 1 96.81 146 ASN B N 1
ATOM 5651 C CA . ASN B 1 146 ? -3.365 12.289 5.98 1 96.81 146 ASN B CA 1
ATOM 5652 C C . ASN B 1 146 ? -1.978 11.695 6.219 1 96.81 146 ASN B C 1
ATOM 5654 O O . ASN B 1 146 ? -0.967 12.352 5.949 1 96.81 146 ASN B O 1
ATOM 5658 N N . LEU B 1 147 ? -1.933 10.539 6.727 1 97.06 147 LEU B N 1
ATOM 5659 C CA . LEU B 1 147 ? -0.653 9.867 6.949 1 97.06 147 LEU B CA 1
ATOM 5660 C C . LEU B 1 147 ? 0.061 9.609 5.625 1 97.06 147 LEU B C 1
ATOM 5662 O O . LEU B 1 147 ? 1.278 9.781 5.531 1 97.06 147 LEU B O 1
ATOM 5666 N N . ASP B 1 148 ? -0.674 9.18 4.656 1 96.81 148 ASP B N 1
ATOM 5667 C CA . ASP B 1 148 ? -0.121 8.953 3.326 1 96.81 148 ASP B CA 1
ATOM 5668 C C . ASP B 1 148 ? 0.506 10.227 2.764 1 96.81 148 ASP B C 1
ATOM 5670 O O . ASP B 1 148 ? 1.618 10.195 2.232 1 96.81 148 ASP B O 1
ATOM 5674 N N . ARG B 1 149 ? -0.206 11.312 2.879 1 95.94 149 ARG B N 1
ATOM 5675 C CA . ARG B 1 149 ? 0.304 12.594 2.385 1 95.94 149 ARG B CA 1
ATOM 5676 C C . ARG B 1 149 ? 1.522 13.039 3.186 1 95.94 149 ARG B C 1
ATOM 5678 O O . ARG B 1 149 ? 2.475 13.586 2.623 1 95.94 149 ARG B O 1
ATOM 5685 N N . PHE B 1 150 ? 1.403 12.844 4.488 1 93.81 150 PHE B N 1
ATOM 5686 C CA . PHE B 1 150 ? 2.543 13.188 5.328 1 93.81 150 PHE B CA 1
ATOM 5687 C C . PHE B 1 150 ? 3.799 12.461 4.863 1 93.81 150 PHE B C 1
ATOM 5689 O O . PHE B 1 150 ? 4.871 13.062 4.773 1 93.81 150 PHE B O 1
ATOM 5696 N N . CYS B 1 151 ? 3.641 11.227 4.613 1 94.19 151 CYS B N 1
ATOM 5697 C CA . CYS B 1 151 ? 4.766 10.422 4.145 1 94.19 151 CYS B CA 1
ATOM 5698 C C . CYS B 1 151 ? 5.316 10.969 2.834 1 94.19 151 CYS B C 1
ATOM 5700 O O . CYS B 1 151 ? 6.527 11.156 2.693 1 94.19 151 CYS B O 1
ATOM 5702 N N . SER B 1 152 ? 4.512 11.242 1.904 1 92.81 152 SER B N 1
ATOM 5703 C CA . SER B 1 152 ? 4.918 11.734 0.59 1 92.81 152 SER B CA 1
ATOM 5704 C C . SER B 1 152 ? 5.586 13.102 0.691 1 92.81 152 SER B C 1
ATOM 5706 O O . SER B 1 152 ? 6.621 13.336 0.067 1 92.81 152 SER B O 1
ATOM 5708 N N . VAL B 1 153 ? 5.043 13.977 1.485 1 91.19 153 VAL B N 1
ATOM 5709 C CA . VAL B 1 153 ? 5.562 15.336 1.617 1 91.19 153 VAL B CA 1
ATOM 5710 C C . VAL B 1 153 ? 6.926 15.305 2.301 1 91.19 153 VAL B C 1
ATOM 5712 O O . VAL B 1 153 ? 7.836 16.047 1.924 1 91.19 153 VAL B O 1
ATOM 5715 N N . THR B 1 154 ? 7.059 14.461 3.26 1 90 154 THR B N 1
ATOM 5716 C CA . THR B 1 154 ? 8.281 14.398 4.047 1 90 154 THR B CA 1
ATOM 5717 C C . THR B 1 154 ? 9.406 13.734 3.248 1 90 154 THR B C 1
ATOM 5719 O O . THR B 1 154 ? 10.562 14.148 3.334 1 90 154 THR B O 1
ATOM 5722 N N . THR B 1 155 ? 9.078 12.781 2.445 1 91.62 155 THR B N 1
ATOM 5723 C CA . THR B 1 155 ? 10.117 11.969 1.818 1 91.62 155 THR B CA 1
ATOM 5724 C C . THR B 1 155 ? 10.188 12.25 0.32 1 91.62 155 THR B C 1
ATOM 5726 O O . THR B 1 155 ? 11.141 11.844 -0.345 1 91.62 155 THR B O 1
ATOM 5729 N N . ALA B 1 156 ? 9.109 12.883 -0.214 1 90.31 156 ALA B N 1
ATOM 5730 C CA . ALA B 1 156 ? 8.945 13.117 -1.647 1 90.31 156 ALA B CA 1
ATOM 5731 C C . ALA B 1 156 ? 8.703 11.805 -2.389 1 90.31 156 ALA B C 1
ATOM 5733 O O . ALA B 1 156 ? 9 11.695 -3.58 1 90.31 156 ALA B O 1
ATOM 5734 N N . TRP B 1 157 ? 8.312 10.781 -1.664 1 91.12 157 TRP B N 1
ATOM 5735 C CA . TRP B 1 157 ? 7.871 9.547 -2.301 1 91.12 157 TRP B CA 1
ATOM 5736 C C . TRP B 1 157 ? 6.477 9.711 -2.898 1 91.12 157 TRP B C 1
ATOM 5738 O O . TRP B 1 157 ? 5.75 10.648 -2.551 1 91.12 157 TRP B O 1
ATOM 5748 N N . ASN B 1 158 ? 6.113 8.797 -3.744 1 89.56 158 ASN B N 1
ATOM 5749 C CA . ASN B 1 158 ? 4.809 8.883 -4.391 1 89.56 158 ASN B CA 1
ATOM 5750 C C . ASN B 1 158 ? 3.676 8.609 -3.406 1 89.56 158 ASN B C 1
ATOM 5752 O O . ASN B 1 158 ? 3.824 7.797 -2.49 1 89.56 158 ASN B O 1
ATOM 5756 N N . THR B 1 159 ? 2.625 9.258 -3.654 1 92.12 159 THR B N 1
ATOM 5757 C CA . THR B 1 159 ? 1.434 8.992 -2.855 1 92.12 159 THR B CA 1
ATOM 5758 C C . THR B 1 159 ? 0.778 7.684 -3.277 1 92.12 159 THR B C 1
ATOM 5760 O O . THR B 1 159 ? 0.875 7.281 -4.438 1 92.12 159 THR B O 1
ATOM 5763 N N . SER B 1 160 ? 0.161 7.074 -2.367 1 92.25 160 SER B N 1
ATOM 5764 C CA . SER B 1 160 ? -0.492 5.797 -2.633 1 92.25 160 SER B CA 1
ATOM 5765 C C . SER B 1 160 ? -1.958 5.988 -3.004 1 92.25 160 SER B C 1
ATOM 5767 O O . SER B 1 160 ? -2.443 5.391 -3.967 1 92.25 160 SER B O 1
ATOM 5769 N N . LEU B 1 161 ? -2.641 6.777 -2.291 1 94 161 LEU B N 1
ATOM 5770 C CA . LEU B 1 161 ? -4.074 6.961 -2.486 1 94 161 LEU B CA 1
ATOM 5771 C C . LEU B 1 161 ? -4.348 8.031 -3.535 1 94 161 LEU B C 1
ATOM 5773 O O . LEU B 1 161 ? -4.004 9.203 -3.338 1 94 161 LEU B O 1
ATOM 5777 N N . THR B 1 162 ? -4.934 7.695 -4.645 1 89.94 162 THR B N 1
ATOM 5778 C CA . THR B 1 162 ? -5.25 8.602 -5.738 1 89.94 162 THR B CA 1
ATOM 5779 C C . THR B 1 162 ? -6.723 8.5 -6.121 1 89.94 162 THR B C 1
ATOM 5781 O O . THR B 1 162 ? -7.461 7.699 -5.551 1 89.94 162 THR B O 1
ATOM 5784 N N . SER B 1 163 ? -7.113 9.219 -7.066 1 87.12 163 SER B N 1
ATOM 5785 C CA . SER B 1 163 ? -8.516 9.258 -7.477 1 87.12 163 SER B CA 1
ATOM 5786 C C . SER B 1 163 ? -8.922 7.973 -8.18 1 87.12 163 SER B C 1
ATOM 5788 O O . SER B 1 163 ? -10.117 7.719 -8.375 1 87.12 163 SER B O 1
ATOM 5790 N N . ASP B 1 164 ? -7.977 7.203 -8.523 1 79.88 164 ASP B N 1
ATOM 5791 C CA . ASP B 1 164 ? -8.289 5.934 -9.172 1 79.88 164 ASP B CA 1
ATOM 5792 C C . ASP B 1 164 ? -9.086 5.023 -8.25 1 79.88 164 ASP B C 1
ATOM 5794 O O . ASP B 1 164 ? -9.922 4.234 -8.711 1 79.88 164 ASP B O 1
ATOM 5798 N N . ASP B 1 165 ? -8.781 5.227 -6.98 1 81.44 165 ASP B N 1
ATOM 5799 C CA . ASP B 1 165 ? -9.391 4.254 -6.078 1 81.44 165 ASP B CA 1
ATOM 5800 C C . ASP B 1 165 ? -10.125 4.949 -4.938 1 81.44 165 ASP B C 1
ATOM 5802 O O . ASP B 1 165 ? -10.656 4.289 -4.039 1 81.44 165 ASP B O 1
ATOM 5806 N N . VAL B 1 166 ? -10.133 6.262 -4.957 1 91.44 166 VAL B N 1
ATOM 5807 C CA . VAL B 1 166 ? -10.695 6.965 -3.811 1 91.44 166 VAL B CA 1
ATOM 5808 C C . VAL B 1 166 ? -11.859 7.844 -4.27 1 91.44 166 VAL B C 1
ATOM 5810 O O . VAL B 1 166 ? -11.711 8.641 -5.199 1 91.44 166 VAL B O 1
ATOM 5813 N N . ASN B 1 167 ? -12.93 7.715 -3.779 1 91.56 167 ASN B N 1
ATOM 5814 C CA . ASN B 1 167 ? -14.125 8.547 -3.916 1 91.56 167 ASN B CA 1
ATOM 5815 C C . ASN B 1 167 ? -14.938 8.578 -2.625 1 91.56 167 ASN B C 1
ATOM 5817 O O . ASN B 1 167 ? -15.867 7.793 -2.455 1 91.56 167 ASN B O 1
ATOM 5821 N N . ARG B 1 168 ? -14.625 9.531 -1.861 1 93.94 168 ARG B N 1
ATOM 5822 C CA . ARG B 1 168 ? -15.172 9.555 -0.51 1 93.94 168 ARG B CA 1
ATOM 5823 C C . ARG B 1 168 ? -15.578 10.969 -0.103 1 93.94 168 ARG B C 1
ATOM 5825 O O . ARG B 1 168 ? -14.977 11.945 -0.55 1 93.94 168 ARG B O 1
ATOM 5832 N N . ARG B 1 169 ? -16.578 11.086 0.747 1 95 169 ARG B N 1
ATOM 5833 C CA . ARG B 1 169 ? -17.047 12.359 1.276 1 95 169 ARG B CA 1
ATOM 5834 C C . ARG B 1 169 ? -16.141 12.867 2.387 1 95 169 ARG B C 1
ATOM 5836 O O . ARG B 1 169 ? -15.461 12.078 3.049 1 95 169 ARG B O 1
ATOM 5843 N N . LEU B 1 170 ? -16.141 14.156 2.555 1 96.69 170 LEU B N 1
ATOM 5844 C CA . LEU B 1 170 ? -15.422 14.773 3.666 1 96.69 170 LEU B CA 1
ATOM 5845 C C . LEU B 1 170 ? -16.109 14.461 4.992 1 96.69 170 LEU B C 1
ATOM 5847 O O . LEU B 1 170 ? -17.312 14.188 5.027 1 96.69 170 LEU B O 1
ATOM 5851 N N . PRO B 1 171 ? -15.367 14.43 6.086 1 96.44 171 PRO B N 1
ATOM 5852 C CA . PRO B 1 171 ? -16 14.219 7.395 1 96.44 171 PRO B CA 1
ATOM 5853 C C . PRO B 1 171 ? -16.844 15.414 7.836 1 96.44 171 PRO B C 1
ATOM 5855 O O . PRO B 1 171 ? -16.531 16.562 7.516 1 96.44 171 PRO B O 1
ATOM 5858 N N . CYS B 1 172 ? -17.859 15.164 8.57 1 96.31 172 CYS B N 1
ATOM 5859 C CA . CYS B 1 172 ? -18.734 16.219 9.078 1 96.31 172 CYS B CA 1
ATOM 5860 C C . CYS B 1 172 ? -18.125 16.875 10.312 1 96.31 172 CYS B C 1
ATOM 5862 O O . CYS B 1 172 ? -17.031 16.516 10.734 1 96.31 172 CYS B O 1
ATOM 5864 N N . ASP B 1 173 ? -18.828 17.828 10.805 1 93.81 173 ASP B N 1
ATOM 5865 C CA . ASP B 1 173 ? -18.406 18.531 12.008 1 93.81 173 ASP B CA 1
ATOM 5866 C C . ASP B 1 173 ? -18.312 17.578 13.203 1 93.81 173 ASP B C 1
ATOM 5868 O O . ASP B 1 173 ? -19.172 16.703 13.367 1 93.81 173 ASP B O 1
ATOM 5872 N N . GLY B 1 174 ? -17.328 17.781 14.078 1 92.69 174 GLY B N 1
ATOM 5873 C CA . GLY B 1 174 ? -17.062 16.891 15.188 1 92.69 174 GLY B CA 1
ATOM 5874 C C . GLY B 1 174 ? -18.203 16.844 16.188 1 92.69 174 GLY B C 1
ATOM 5875 O O . GLY B 1 174 ? -18.516 15.789 16.75 1 92.69 174 GLY B O 1
ATOM 5876 N N . ILE B 1 175 ? -18.766 17.984 16.422 1 92.56 175 ILE B N 1
ATOM 5877 C CA . ILE B 1 175 ? -19.844 18.062 17.406 1 92.56 175 ILE B CA 1
ATOM 5878 C C . ILE B 1 175 ? -21.078 17.312 16.875 1 92.56 175 ILE B C 1
ATOM 5880 O O . ILE B 1 175 ? -21.734 16.578 17.609 1 92.56 175 ILE B O 1
ATOM 5884 N N . THR B 1 176 ? -21.328 17.578 15.617 1 95 176 THR B N 1
ATOM 5885 C CA . THR B 1 176 ? -22.438 16.891 14.984 1 95 176 THR B CA 1
ATOM 5886 C C . THR B 1 176 ? -22.25 15.375 15.055 1 95 176 THR B C 1
ATOM 5888 O O . THR B 1 176 ? -23.203 14.641 15.32 1 95 176 THR B O 1
ATOM 5891 N N . TRP B 1 177 ? -21.109 14.93 14.828 1 96.06 177 TRP B N 1
ATOM 5892 C CA . TRP B 1 177 ? -20.781 13.508 14.891 1 96.06 177 TRP B CA 1
ATOM 5893 C C . TRP B 1 177 ? -20.938 12.969 16.312 1 96.06 177 TRP B C 1
ATOM 5895 O O . TRP B 1 177 ? -21.516 11.891 16.516 1 96.06 177 TRP B O 1
ATOM 5905 N N . ARG B 1 178 ? -20.469 13.672 17.281 1 95.12 178 ARG B N 1
ATOM 5906 C CA . ARG B 1 178 ? -20.562 13.258 18.688 1 95.12 178 ARG B CA 1
ATOM 5907 C C . ARG B 1 178 ? -22.031 13.117 19.109 1 95.12 178 ARG B C 1
ATOM 5909 O O . ARG B 1 178 ? -22.375 12.195 19.844 1 95.12 178 ARG B O 1
ATOM 5916 N N . LYS B 1 179 ? -22.875 13.984 18.578 1 95.62 179 LYS B N 1
ATOM 5917 C CA . LYS B 1 179 ? -24.281 14 18.922 1 95.62 179 LYS B CA 1
ATOM 5918 C C . LYS B 1 179 ? -25.062 12.938 18.141 1 95.62 179 LYS B C 1
ATOM 5920 O O . LYS B 1 179 ? -26.25 12.719 18.391 1 95.62 179 LYS B O 1
ATOM 5925 N N . GLU B 1 180 ? -24.406 12.367 17.156 1 95.38 180 GLU B N 1
ATOM 5926 C CA . GLU B 1 180 ? -25.016 11.336 16.312 1 95.38 180 GLU B CA 1
ATOM 5927 C C . GLU B 1 180 ? -26.172 11.906 15.492 1 95.38 180 GLU B C 1
ATOM 5929 O O . GLU B 1 180 ? -27.234 11.297 15.414 1 95.38 180 GLU B O 1
ATOM 5934 N N . ASP B 1 181 ? -25.953 13.156 14.969 1 95 181 ASP B N 1
ATOM 5935 C CA . ASP B 1 181 ? -26.906 13.82 14.086 1 95 181 ASP B CA 1
ATOM 5936 C C . ASP B 1 181 ? -26.531 13.625 12.625 1 95 181 ASP B C 1
ATOM 5938 O O . ASP B 1 181 ? -25.656 14.312 12.102 1 95 181 ASP B O 1
ATOM 5942 N N . PRO B 1 182 ? -27.234 12.797 11.953 1 95.06 182 PRO B N 1
ATOM 5943 C CA . PRO B 1 182 ? -26.828 12.461 10.586 1 95.06 182 PRO B CA 1
ATOM 5944 C C . PRO B 1 182 ? -26.875 13.664 9.641 1 95.06 182 PRO B C 1
ATOM 5946 O O . PRO B 1 182 ? -27.828 14.445 9.68 1 95.06 182 PRO B O 1
ATOM 5949 N N . VAL B 1 183 ? -25.828 13.914 8.953 1 95.19 183 VAL B N 1
ATOM 5950 C CA . VAL B 1 183 ? -25.734 14.945 7.926 1 95.19 183 VAL B CA 1
ATOM 5951 C C . VAL B 1 183 ? -24.984 14.398 6.715 1 95.19 183 VAL B C 1
ATOM 5953 O O . VAL B 1 183 ? -24.281 13.383 6.816 1 95.19 183 VAL B O 1
ATOM 5956 N N . SER B 1 184 ? -25.172 14.992 5.59 1 92.06 184 SER B N 1
ATOM 5957 C CA . SER B 1 184 ? -24.422 14.648 4.391 1 92.06 184 SER B CA 1
ATOM 5958 C C . SER B 1 184 ? -23.375 15.711 4.066 1 92.06 184 SER B C 1
ATOM 5960 O O . SER B 1 184 ? -23.641 16.906 4.223 1 92.06 184 SER B O 1
ATOM 5962 N N . THR B 1 185 ? -22.219 15.273 3.736 1 94.31 185 THR B N 1
ATOM 5963 C CA . THR B 1 185 ? -21.125 16.172 3.365 1 94.31 185 THR B CA 1
ATOM 5964 C C . THR B 1 185 ? -20.734 15.977 1.906 1 94.31 185 THR B C 1
ATOM 5966 O O . THR B 1 185 ? -21.078 14.961 1.299 1 94.31 185 THR B O 1
ATOM 5969 N N . PRO B 1 186 ? -20.062 16.922 1.341 1 92.25 186 PRO B N 1
ATOM 5970 C CA . PRO B 1 186 ? -19.672 16.797 -0.067 1 92.25 186 PRO B CA 1
ATOM 5971 C C . PRO B 1 186 ? -18.531 15.82 -0.279 1 92.25 186 PRO B C 1
ATOM 5973 O O . PRO B 1 186 ? -17.734 15.578 0.639 1 92.25 186 PRO B O 1
ATOM 5976 N N . TYR B 1 187 ? -18.484 15.273 -1.505 1 92.06 187 TYR B N 1
ATOM 5977 C CA . TYR B 1 187 ? -17.344 14.484 -1.929 1 92.06 187 TYR B CA 1
ATOM 5978 C C . TYR B 1 187 ? -16.109 15.367 -2.121 1 92.06 187 TYR B C 1
ATOM 5980 O O . TYR B 1 187 ? -16.234 16.547 -2.469 1 92.06 187 TYR B O 1
ATOM 5988 N N . PHE B 1 188 ? -15.008 14.836 -1.839 1 92.25 188 PHE B N 1
ATOM 5989 C CA . PHE B 1 188 ? -13.758 15.57 -2.012 1 92.25 188 PHE B CA 1
ATOM 5990 C C . PHE B 1 188 ? -13 15.062 -3.232 1 92.25 188 PHE B C 1
ATOM 5992 O O . PHE B 1 188 ? -12.805 13.859 -3.389 1 92.25 188 PHE B O 1
ATOM 5999 N N . GLY B 1 189 ? -12.555 15.945 -4.035 1 87.56 189 GLY B N 1
ATOM 6000 C CA . GLY B 1 189 ? -11.82 15.594 -5.242 1 87.56 189 GLY B CA 1
ATOM 6001 C C . GLY B 1 189 ? -10.328 15.477 -5.02 1 87.56 189 GLY B C 1
ATOM 6002 O O . GLY B 1 189 ? -9.695 16.406 -4.523 1 87.56 189 GLY B O 1
ATOM 6003 N N . ILE B 1 190 ? -9.789 14.32 -5.309 1 88.94 190 ILE B N 1
ATOM 6004 C CA . ILE B 1 190 ? -8.359 14.062 -5.246 1 88.94 190 ILE B CA 1
ATOM 6005 C C . ILE B 1 190 ? -7.809 13.844 -6.656 1 88.94 190 ILE B C 1
ATOM 6007 O O . ILE B 1 190 ? -8.562 13.531 -7.578 1 88.94 190 ILE B O 1
ATOM 6011 N N . TRP B 1 191 ? -6.574 14.172 -6.852 1 84.12 191 TRP B N 1
ATOM 6012 C CA . TRP B 1 191 ? -5.992 14.133 -8.188 1 84.12 191 TRP B CA 1
ATOM 6013 C C . TRP B 1 191 ? -5.414 12.758 -8.492 1 84.12 191 TRP B C 1
ATOM 6015 O O . TRP B 1 191 ? -5.133 11.977 -7.574 1 84.12 191 TRP B O 1
ATOM 6025 N N . ASP B 1 192 ? -5.398 12.461 -9.766 1 81.25 192 ASP B N 1
ATOM 6026 C CA . ASP B 1 192 ? -4.676 11.305 -10.281 1 81.25 192 ASP B CA 1
ATOM 6027 C C . ASP B 1 192 ? -3.309 11.703 -10.82 1 81.25 192 ASP B C 1
ATOM 6029 O O . ASP B 1 192 ? -3.133 12.82 -11.32 1 81.25 192 ASP B O 1
ATOM 6033 N N . LYS B 1 193 ? -2.406 10.828 -10.773 1 77.81 193 LYS B N 1
ATOM 6034 C CA . LYS B 1 193 ? -1.03 11.125 -11.164 1 77.81 193 LYS B CA 1
ATOM 6035 C C . LYS B 1 193 ? -0.944 11.484 -12.641 1 77.81 193 LYS B C 1
ATOM 6037 O O . LYS B 1 193 ? -0.239 12.422 -13.016 1 77.81 193 LYS B O 1
ATOM 6042 N N . SER B 1 194 ? -1.645 10.82 -13.414 1 76.44 194 SER B N 1
ATOM 6043 C CA . SER B 1 194 ? -1.601 11.062 -14.852 1 76.44 194 SER B CA 1
ATOM 6044 C C . SER B 1 194 ? -2.264 12.391 -15.203 1 76.44 194 SER B C 1
ATOM 6046 O O . SER B 1 194 ? -1.732 13.156 -16 1 76.44 194 SER B O 1
ATOM 6048 N N . ALA B 1 195 ? -3.301 12.703 -14.578 1 75.81 195 ALA B N 1
ATOM 6049 C CA . ALA B 1 195 ? -4.039 13.93 -14.852 1 75.81 195 ALA B CA 1
ATOM 6050 C C . ALA B 1 195 ? -3.299 15.148 -14.305 1 75.81 195 ALA B C 1
ATOM 6052 O O . ALA B 1 195 ? -3.4 16.25 -14.852 1 75.81 195 ALA B O 1
ATOM 6053 N N . GLY B 1 196 ? -2.545 14.969 -13.289 1 83.75 196 GLY B N 1
ATOM 6054 C CA . GLY B 1 196 ? -1.869 16.078 -12.633 1 83.75 196 GLY B CA 1
ATOM 6055 C C . GLY B 1 196 ? -0.497 16.359 -13.211 1 83.75 196 GLY B C 1
ATOM 6056 O O . GLY B 1 196 ? 0.206 17.266 -12.734 1 83.75 196 GLY B O 1
ATOM 6057 N N . ARG B 1 197 ? -0.146 15.695 -14.211 1 84.81 197 ARG B N 1
ATOM 6058 C CA . ARG B 1 197 ? 1.166 15.898 -14.82 1 84.81 197 ARG B CA 1
ATOM 6059 C C . ARG B 1 197 ? 1.275 17.297 -15.43 1 84.81 197 ARG B C 1
ATOM 6061 O O . ARG B 1 197 ? 0.316 17.797 -16.016 1 84.81 197 ARG B O 1
ATOM 6068 N N . ILE B 1 198 ? 2.443 17.844 -15.297 1 87 198 ILE B N 1
ATOM 6069 C CA . ILE B 1 198 ? 2.676 19.172 -15.867 1 87 198 ILE B CA 1
ATOM 6070 C C . ILE B 1 198 ? 2.436 19.141 -17.375 1 87 198 ILE B C 1
ATOM 6072 O O . ILE B 1 198 ? 2.898 18.219 -18.062 1 87 198 ILE B O 1
ATOM 6076 N N . GLY B 1 199 ? 1.8 20 -17.891 1 83.81 199 GLY B N 1
ATOM 6077 C CA . GLY B 1 199 ? 1.364 20.016 -19.281 1 83.81 199 GLY B CA 1
ATOM 6078 C C . GLY B 1 199 ? -0.134 19.844 -19.438 1 83.81 199 GLY B C 1
ATOM 6079 O O . GLY B 1 199 ? -0.718 20.281 -20.422 1 83.81 199 GLY B O 1
ATOM 6080 N N . ASN B 1 200 ? -0.647 19.125 -18.391 1 83.81 200 ASN B N 1
ATOM 6081 C CA . ASN B 1 200 ? -2.098 18.969 -18.359 1 83.81 200 ASN B CA 1
ATOM 6082 C C . ASN B 1 200 ? -2.756 20.062 -17.531 1 83.81 200 ASN B C 1
ATOM 6084 O O . ASN B 1 200 ? -2.365 20.312 -16.375 1 83.81 200 ASN B O 1
ATOM 6088 N N . PRO B 1 201 ? -3.732 20.734 -18.109 1 77.75 201 PRO B N 1
ATOM 6089 C CA . PRO B 1 201 ? -4.398 21.766 -17.312 1 77.75 201 PRO B CA 1
ATOM 6090 C C . PRO B 1 201 ? -5.16 21.188 -16.125 1 77.75 201 PRO B C 1
ATOM 6092 O O . PRO B 1 201 ? -5.781 20.125 -16.234 1 77.75 201 PRO B O 1
ATOM 6095 N N . ILE B 1 202 ? -5.055 21.844 -15.07 1 73.75 202 ILE B N 1
ATOM 6096 C CA . ILE B 1 202 ? -5.699 21.328 -13.867 1 73.75 202 ILE B CA 1
ATOM 6097 C C . ILE B 1 202 ? -7.035 22.031 -13.648 1 73.75 202 ILE B C 1
ATOM 6099 O O . ILE B 1 202 ? -7.762 21.703 -12.703 1 73.75 202 ILE B O 1
ATOM 6103 N N . ALA B 1 203 ? -7.383 23.016 -14.383 1 64 203 ALA B N 1
ATOM 6104 C CA . ALA B 1 203 ? -8.625 23.766 -14.242 1 64 203 ALA B CA 1
ATOM 6105 C C . ALA B 1 203 ? -9.828 22.828 -14.141 1 64 203 ALA B C 1
ATOM 6107 O O . ALA B 1 203 ? -10.828 23.156 -13.508 1 64 203 ALA B O 1
ATOM 6108 N N . PHE B 1 204 ? -9.586 21.688 -14.609 1 57.22 204 PHE B N 1
ATOM 6109 C CA . PHE B 1 204 ? -10.711 20.75 -14.656 1 57.22 204 PHE B CA 1
ATOM 6110 C C . PHE B 1 204 ? -10.648 19.781 -13.492 1 57.22 204 PHE B C 1
ATOM 6112 O O . PHE B 1 204 ? -11.57 18.984 -13.289 1 57.22 204 PHE B O 1
ATOM 6119 N N . LEU B 1 205 ? -9.648 19.969 -12.797 1 63.12 205 LEU B N 1
ATOM 6120 C CA . LEU B 1 205 ? -9.57 19.016 -11.695 1 63.12 205 LEU B 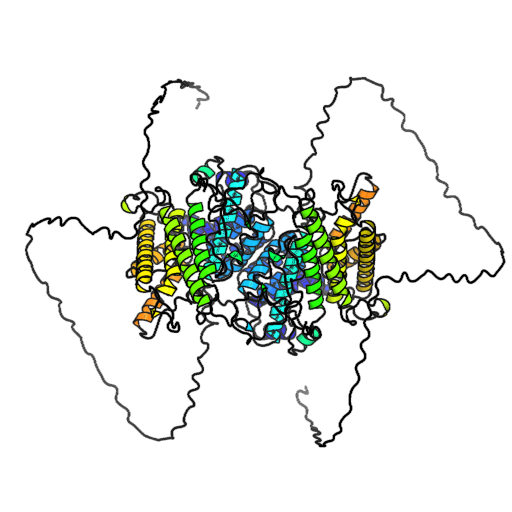CA 1
ATOM 6121 C C . LEU B 1 205 ? -10.336 19.531 -10.477 1 63.12 205 LEU B C 1
ATOM 6123 O O . LEU B 1 205 ? -10.039 20.609 -9.969 1 63.12 205 LEU B O 1
ATOM 6127 N N . PRO B 1 206 ? -11.492 18.859 -10.156 1 57.44 206 PRO B N 1
ATOM 6128 C CA . PRO B 1 206 ? -12.398 19.359 -9.125 1 57.44 206 PRO B CA 1
ATOM 6129 C C . PRO B 1 206 ? -11.773 19.344 -7.734 1 57.44 206 PRO B C 1
ATOM 6131 O O . PRO B 1 206 ? -10.883 18.531 -7.457 1 57.44 206 PRO B O 1
ATOM 6134 N N . SER B 1 207 ? -12.039 20.422 -6.965 1 68.56 207 SER B N 1
ATOM 6135 C CA . SER B 1 207 ? -11.734 20.359 -5.539 1 68.56 207 SER B CA 1
ATOM 6136 C C . SER B 1 207 ? -12.82 19.609 -4.777 1 68.56 207 SER B C 1
ATOM 6138 O O . SER B 1 207 ? -12.516 18.828 -3.873 1 68.56 207 SER B O 1
ATOM 6140 N N . HIS B 1 208 ? -14 19.906 -5.156 1 66.75 208 HIS B N 1
ATOM 6141 C CA . HIS B 1 208 ? -15.164 19.234 -4.594 1 66.75 208 HIS B CA 1
ATOM 6142 C C . HIS B 1 208 ? -16.094 18.734 -5.691 1 66.75 208 HIS B C 1
ATOM 6144 O O . HIS B 1 208 ? -16.125 19.297 -6.785 1 66.75 208 HIS B O 1
ATOM 6150 N N . THR B 1 209 ? -16.547 17.531 -5.633 1 53.31 209 THR B N 1
ATOM 6151 C CA . THR B 1 209 ? -17.516 17.047 -6.617 1 53.31 209 THR B CA 1
ATOM 6152 C C . THR B 1 209 ? -18.859 16.75 -5.957 1 53.31 209 THR B C 1
ATOM 6154 O O . THR B 1 209 ? -18.906 16.438 -4.766 1 53.31 209 THR B O 1
ATOM 6157 N N . ILE B 1 210 ? -20 17.344 -6.539 1 48.41 210 ILE B N 1
ATOM 6158 C CA . ILE B 1 210 ? -21.328 16.938 -6.117 1 48.41 210 ILE B CA 1
ATOM 6159 C C . ILE B 1 210 ? -21.609 15.523 -6.605 1 48.41 210 ILE B C 1
ATOM 6161 O O . ILE B 1 210 ? -21.25 15.156 -7.727 1 48.41 210 ILE B O 1
ATOM 6165 N N . ALA B 1 211 ? -21.938 14.648 -5.602 1 49.06 211 ALA B N 1
ATOM 6166 C CA . ALA B 1 211 ? -22.359 13.312 -6.012 1 49.06 211 ALA B CA 1
ATOM 6167 C C . ALA B 1 211 ? -23.266 13.375 -7.246 1 49.06 211 ALA B C 1
ATOM 6169 O O . ALA B 1 211 ? -24.188 14.18 -7.305 1 49.06 211 ALA B O 1
ATOM 6170 N N . ALA B 1 212 ? -23.031 12.953 -8.43 1 42.53 212 ALA B N 1
ATOM 6171 C CA . ALA B 1 212 ? -24 12.828 -9.516 1 42.53 212 ALA B CA 1
ATOM 6172 C C . ALA B 1 212 ? -25.266 12.125 -9.047 1 42.53 212 ALA B C 1
ATOM 6174 O O . ALA B 1 212 ? -25.203 11.141 -8.312 1 42.53 212 ALA B O 1
ATOM 6175 N N . PRO B 1 213 ? -26.547 12.836 -9.094 1 37.91 213 PRO B N 1
ATOM 6176 C CA . PRO B 1 213 ? -27.766 12.07 -8.797 1 37.91 213 PRO B CA 1
ATOM 6177 C C . PRO B 1 213 ? -27.75 10.68 -9.422 1 37.91 213 PRO B C 1
ATOM 6179 O O . PRO B 1 213 ? -27.156 10.477 -10.477 1 37.91 213 PRO B O 1
ATOM 6182 N N . ALA B 1 214 ? -28.156 9.641 -8.492 1 35.06 214 ALA B N 1
ATOM 6183 C CA . ALA B 1 214 ? -28.328 8.273 -8.992 1 35.06 214 ALA B CA 1
ATOM 6184 C C . ALA B 1 214 ? -28.969 8.273 -10.383 1 35.06 214 ALA B C 1
ATOM 6186 O O . ALA B 1 214 ? -29.062 7.227 -11.023 1 35.06 214 ALA B O 1
ATOM 6187 N N . THR B 1 215 ? -29.969 9.156 -10.703 1 31.55 215 THR B N 1
ATOM 6188 C CA . THR B 1 215 ? -30.828 8.953 -11.859 1 31.55 215 THR B CA 1
ATOM 6189 C C . THR B 1 215 ? -30.078 9.266 -13.156 1 31.55 215 THR B C 1
ATOM 6191 O O . THR B 1 215 ? -30.672 9.289 -14.234 1 31.55 215 THR B O 1
ATOM 6194 N N . VAL B 1 216 ? -29.203 10.234 -13.117 1 32.28 216 VAL B N 1
ATOM 6195 C CA . VAL B 1 216 ? -28.859 10.547 -14.5 1 32.28 216 VAL B CA 1
ATOM 6196 C C . VAL B 1 216 ? -28.375 9.281 -15.211 1 32.28 216 VAL B C 1
ATOM 6198 O O . VAL B 1 216 ? -27.875 8.359 -14.578 1 32.28 216 VAL B O 1
ATOM 6201 N N . ASP B 1 217 ? -28.75 9.125 -16.531 1 29.38 217 ASP B N 1
ATOM 6202 C CA . ASP B 1 217 ? -28.531 8.188 -17.625 1 29.38 217 ASP B CA 1
ATOM 6203 C C . ASP B 1 217 ? -27.094 7.66 -17.609 1 29.38 217 ASP B C 1
ATOM 6205 O O . ASP B 1 217 ? -26.188 8.336 -17.125 1 29.38 217 ASP B O 1
ATOM 6209 N N . GLU B 1 218 ? -26.953 6.359 -17.891 1 32.34 218 GLU B N 1
ATOM 6210 C CA . GLU B 1 218 ? -26.031 5.238 -18.062 1 32.34 218 GLU B CA 1
ATOM 6211 C C . GLU B 1 218 ? -24.734 5.691 -18.719 1 32.34 218 GLU B C 1
ATOM 6213 O O . GLU B 1 218 ? -23.969 4.863 -19.203 1 32.34 218 GLU B O 1
ATOM 6218 N N . ASP B 1 219 ? -24.641 6.949 -19.141 1 29.56 219 ASP B N 1
ATOM 6219 C CA . ASP B 1 219 ? -23.422 7.082 -19.922 1 29.56 219 ASP B CA 1
ATOM 6220 C C . ASP B 1 219 ? -22.188 6.863 -19.062 1 29.56 219 ASP B C 1
ATOM 6222 O O . ASP B 1 219 ? -22.188 7.168 -17.875 1 29.56 219 ASP B O 1
ATOM 6226 N N . GLY B 1 220 ? -21.344 5.977 -19.391 1 31.98 220 GLY B N 1
ATOM 6227 C CA . GLY B 1 220 ? -20.047 5.391 -19.109 1 31.98 220 GLY B CA 1
ATOM 6228 C C . GLY B 1 220 ? -19.062 6.371 -18.5 1 31.98 220 GLY B C 1
ATOM 6229 O O . GLY B 1 220 ? -17.859 6.246 -18.672 1 31.98 220 GLY B O 1
ATOM 6230 N N . MET B 1 221 ? -19.578 7.504 -18.016 1 31.56 221 MET B N 1
ATOM 6231 C CA . MET B 1 221 ? -18.531 8.438 -17.609 1 31.56 221 MET B CA 1
ATOM 6232 C C . MET B 1 221 ? -17.828 7.957 -16.344 1 31.56 221 MET B C 1
ATOM 6234 O O . MET B 1 221 ? -18.484 7.645 -15.352 1 31.56 221 MET B O 1
ATOM 6238 N N . THR B 1 222 ? -16.75 7.371 -16.453 1 36.19 222 THR B N 1
ATOM 6239 C CA . THR B 1 222 ? -15.828 7.152 -15.352 1 36.19 222 THR B CA 1
ATOM 6240 C C . THR B 1 222 ? -15.781 8.375 -14.438 1 36.19 222 THR B C 1
ATOM 6242 O O . THR B 1 222 ? -15.992 9.5 -14.891 1 36.19 222 THR B O 1
ATOM 6245 N N . PRO B 1 223 ? -16.031 8.25 -13.219 1 36.91 223 PRO B N 1
ATOM 6246 C CA . PRO B 1 223 ? -15.984 9.391 -12.297 1 36.91 223 PRO B CA 1
ATOM 6247 C C . PRO B 1 223 ? -14.922 10.414 -12.688 1 36.91 223 PRO B C 1
ATOM 6249 O O . PRO B 1 223 ? -14.984 11.57 -12.258 1 36.91 223 PRO B O 1
ATOM 6252 N N . SER B 1 224 ? -13.953 10.039 -13.422 1 36.47 224 SER B N 1
ATOM 6253 C CA . SER B 1 224 ? -13.008 11.055 -13.875 1 36.47 224 SER B CA 1
ATOM 6254 C C . SER B 1 224 ? -13.68 12.047 -14.82 1 36.47 224 SER B C 1
ATOM 6256 O O . SER B 1 224 ? -13.133 13.117 -15.094 1 36.47 224 SER B O 1
ATOM 6258 N N . GLU B 1 225 ? -14.641 11.516 -15.656 1 33.94 225 GLU B N 1
ATOM 6259 C CA . GLU B 1 225 ? -15.266 12.438 -16.594 1 33.94 225 GLU B CA 1
ATOM 6260 C C . GLU B 1 225 ? -16.422 13.188 -15.953 1 33.94 225 GLU B C 1
ATOM 6262 O O . GLU B 1 225 ? -17.25 13.789 -16.641 1 33.94 225 GLU B O 1
ATOM 6267 N N . ALA B 1 226 ? -16.75 13.07 -14.734 1 35.62 226 ALA B N 1
ATOM 6268 C CA . ALA B 1 226 ? -17.734 14.047 -14.273 1 35.62 226 ALA B CA 1
ATOM 6269 C C . ALA B 1 226 ? -17.469 15.43 -14.852 1 35.62 226 ALA B C 1
ATOM 6271 O O . ALA B 1 226 ? -16.312 15.875 -14.891 1 35.62 226 ALA B O 1
ATOM 6272 N N . THR B 1 227 ? -18.438 15.953 -15.812 1 33.88 227 THR B N 1
ATOM 6273 C CA . THR B 1 227 ? -18.562 17.219 -16.547 1 33.88 227 THR B CA 1
ATOM 6274 C C . THR B 1 227 ? -18.047 18.375 -15.703 1 33.88 227 THR B C 1
ATOM 6276 O O . THR B 1 227 ? -18.641 18.734 -14.688 1 33.88 227 THR B O 1
ATOM 6279 N N . THR B 1 228 ? -16.906 18.562 -15.672 1 34.28 228 THR B N 1
ATOM 6280 C CA . THR B 1 228 ? -16.484 19.953 -15.5 1 34.28 228 THR B CA 1
ATOM 6281 C C . THR B 1 228 ? -17.156 20.859 -16.531 1 34.28 228 THR B C 1
ATOM 6283 O O . THR B 1 228 ? -16.641 21.047 -17.625 1 34.28 228 THR B O 1
ATOM 6286 N N . SER B 1 229 ? -18.453 20.641 -17 1 31.94 229 SER B N 1
ATOM 6287 C CA . SER B 1 229 ? -18.891 21.797 -17.781 1 31.94 229 SER B CA 1
ATOM 6288 C C . SER B 1 229 ? -18.531 23.109 -17.078 1 31.94 229 SER B C 1
ATOM 6290 O O . SER B 1 229 ? -18.75 23.25 -15.883 1 31.94 229 SER B O 1
ATOM 6292 N N . PRO B 1 230 ? -17.734 23.938 -17.75 1 34.03 230 PRO B N 1
ATOM 6293 C CA . PRO B 1 230 ? -17.625 25.266 -17.156 1 34.03 230 PRO B CA 1
ATOM 6294 C C . PRO B 1 230 ? -18.938 25.766 -16.562 1 34.03 230 PRO B C 1
ATOM 6296 O O . PRO B 1 230 ? -18.922 26.484 -15.555 1 34.03 230 PRO B O 1
ATOM 6299 N N . GLY B 1 231 ? -20.109 25.797 -17.375 1 30.75 231 GLY B N 1
ATOM 6300 C CA . GLY B 1 231 ? -21.422 26.359 -17.078 1 30.75 231 GLY B CA 1
ATOM 6301 C C . GLY B 1 231 ? -22.219 25.516 -16.109 1 30.75 231 GLY B C 1
ATOM 6302 O O . GLY B 1 231 ? -23.422 25.734 -15.93 1 30.75 231 GLY B O 1
ATOM 6303 N N . ALA B 1 232 ? -22.094 24.281 -16.188 1 35.75 232 ALA B N 1
ATOM 6304 C CA . ALA B 1 232 ? -23.031 23.703 -15.234 1 35.75 232 ALA B CA 1
ATOM 6305 C C . ALA B 1 232 ? -23 24.438 -13.906 1 35.75 232 ALA B C 1
ATOM 6307 O O . ALA B 1 232 ? -21.922 24.828 -13.43 1 35.75 232 ALA B O 1
ATOM 6308 N N . ALA B 1 233 ? -24.047 24.984 -13.539 1 32.69 233 ALA B N 1
ATOM 6309 C CA . ALA B 1 233 ? -24.297 25.781 -12.328 1 32.69 233 ALA B CA 1
ATOM 6310 C C . ALA B 1 233 ? -23.484 25.234 -11.148 1 32.69 233 ALA B C 1
ATOM 6312 O O . ALA B 1 233 ? -23.578 24.047 -10.82 1 32.69 233 ALA B O 1
ATOM 6313 N N . ALA B 1 234 ? -22.234 25.594 -10.945 1 39.53 234 ALA B N 1
ATOM 6314 C CA . ALA B 1 234 ? -21.609 25.578 -9.625 1 39.53 234 ALA B CA 1
ATOM 6315 C C . ALA B 1 234 ? -22.641 25.344 -8.531 1 39.53 234 ALA B C 1
ATOM 6317 O O . ALA B 1 234 ? -23.234 26.297 -8.016 1 39.53 234 ALA B O 1
ATOM 6318 N N . SER B 1 235 ? -23.594 24.578 -8.75 1 45.88 235 SER B N 1
ATOM 6319 C CA . SER B 1 235 ? -24.453 24.328 -7.594 1 45.88 235 SER B CA 1
ATOM 6320 C C . SER B 1 235 ? -23.641 24.312 -6.297 1 45.88 235 SER B C 1
ATOM 6322 O O . SER B 1 235 ? -22.531 23.766 -6.262 1 45.88 235 SER B O 1
ATOM 6324 N N . SER B 1 236 ? -23.781 25.234 -5.523 1 56.88 236 SER B N 1
ATOM 6325 C CA . SER B 1 236 ? -23.188 25.656 -4.254 1 56.88 236 SER B CA 1
ATOM 6326 C C . SER B 1 236 ? -22.953 24.453 -3.334 1 56.88 236 SER B C 1
ATOM 6328 O O . SER B 1 236 ? -23.906 23.797 -2.908 1 56.88 236 SER B O 1
ATOM 6330 N N . ILE B 1 237 ? -21.828 23.703 -3.576 1 71.75 237 ILE B N 1
ATOM 6331 C CA . ILE B 1 237 ? -21.422 22.703 -2.6 1 71.75 237 ILE B CA 1
ATOM 6332 C C . ILE B 1 237 ? -21.672 23.219 -1.188 1 71.75 237 ILE B C 1
ATOM 6334 O O . ILE B 1 237 ? -21.266 24.344 -0.857 1 71.75 237 ILE B O 1
ATOM 6338 N N . ASP B 1 238 ? -22.578 22.578 -0.5 1 79.19 238 ASP B N 1
ATOM 6339 C CA . ASP B 1 238 ? -22.891 22.953 0.875 1 79.19 238 ASP B CA 1
ATOM 6340 C C . ASP B 1 238 ? -21.75 22.578 1.821 1 79.19 238 ASP B C 1
ATOM 6342 O O . ASP B 1 238 ? -21.625 21.406 2.213 1 79.19 238 ASP B O 1
ATOM 6346 N N . MET B 1 239 ? -20.969 23.469 2.143 1 83.94 239 MET B N 1
ATOM 6347 C CA . MET B 1 239 ? -19.859 23.234 3.049 1 83.94 239 MET B CA 1
ATOM 6348 C C . MET B 1 239 ? -20.234 23.562 4.488 1 83.94 239 MET B C 1
ATOM 6350 O O . MET B 1 239 ? -19.375 23.641 5.363 1 83.94 239 MET B O 1
ATOM 6354 N N . SER B 1 240 ? -21.5 23.656 4.762 1 85.81 240 SER B N 1
ATOM 6355 C CA . SER B 1 240 ? -21.953 24.047 6.09 1 85.81 240 SER B CA 1
ATOM 6356 C C . SER B 1 240 ? -21.906 22.859 7.059 1 85.81 240 SER B C 1
ATOM 6358 O O . SER B 1 240 ? -21.859 23.062 8.273 1 85.81 240 SER B O 1
ATOM 6360 N N . THR B 1 241 ? -21.859 21.719 6.496 1 91.19 241 THR B N 1
ATOM 6361 C CA . THR B 1 241 ? -21.938 20.531 7.348 1 91.19 241 THR B CA 1
ATOM 6362 C C . THR B 1 241 ? -20.547 19.984 7.676 1 91.19 241 THR B C 1
ATOM 6364 O O . THR B 1 241 ? -20.406 19.109 8.523 1 91.19 241 THR B O 1
ATOM 6367 N N . VAL B 1 242 ? -19.578 20.547 7.012 1 92.12 242 VAL B N 1
ATOM 6368 C CA . VAL B 1 242 ? -18.234 20.016 7.223 1 92.12 242 VAL B CA 1
ATOM 6369 C C . VAL B 1 242 ? -17.609 20.703 8.438 1 92.12 242 VAL B C 1
ATOM 6371 O O . VAL B 1 242 ? -18.031 21.797 8.836 1 92.12 242 VAL B O 1
ATOM 6374 N N . GLY B 1 243 ? -16.688 20.031 9.086 1 90.25 243 GLY B N 1
ATOM 6375 C CA . GLY B 1 243 ? -15.992 20.594 10.242 1 90.25 243 GLY B CA 1
ATOM 6376 C C . GLY B 1 243 ? -14.555 20.953 9.953 1 90.25 243 GLY B C 1
ATOM 6377 O O . GLY B 1 243 ? -14.133 21 8.797 1 90.25 243 GLY B O 1
ATOM 6378 N N . ALA B 1 244 ? -13.844 21.344 11.031 1 90.44 244 ALA B N 1
ATOM 6379 C CA . ALA B 1 244 ? -12.445 21.781 10.961 1 90.44 244 ALA B CA 1
ATOM 6380 C C . ALA B 1 244 ? -11.562 20.656 10.398 1 90.44 244 ALA B C 1
ATOM 6382 O O . ALA B 1 244 ? -10.586 20.938 9.688 1 90.44 244 ALA B O 1
ATOM 6383 N N . PHE B 1 245 ? -11.898 19.469 10.734 1 94.25 245 PHE B N 1
ATOM 6384 C CA . PHE B 1 245 ? -11.117 18.344 10.242 1 94.25 245 PHE B CA 1
ATOM 6385 C C . PHE B 1 245 ? -11.133 18.297 8.719 1 94.25 245 PHE B C 1
ATOM 6387 O O . PHE B 1 245 ? -10.117 17.984 8.094 1 94.25 245 PHE B O 1
ATOM 6394 N N . ALA B 1 246 ? -12.211 18.547 8.117 1 94.88 246 ALA B N 1
ATOM 6395 C CA . ALA B 1 246 ? -12.344 18.562 6.664 1 94.88 246 ALA B CA 1
ATOM 6396 C C . ALA B 1 246 ? -11.422 19.609 6.047 1 94.88 246 ALA B C 1
ATOM 6398 O O . ALA B 1 246 ? -10.766 19.359 5.035 1 94.88 246 ALA B O 1
ATOM 6399 N N . TYR B 1 247 ? -11.375 20.766 6.613 1 92.75 247 TYR B N 1
ATOM 6400 C CA . TYR B 1 247 ? -10.523 21.828 6.09 1 92.75 247 TYR B CA 1
ATOM 6401 C C . TYR B 1 247 ? -9.047 21.469 6.25 1 92.75 247 TYR B C 1
ATOM 6403 O O . TYR B 1 247 ? -8.219 21.844 5.422 1 92.75 247 TYR B O 1
ATOM 6411 N N . CYS B 1 248 ? -8.766 20.734 7.309 1 93.94 248 CYS B N 1
ATOM 6412 C CA . CYS B 1 248 ? -7.41 20.234 7.473 1 93.94 248 CYS B CA 1
ATOM 6413 C C . CYS B 1 248 ? -7.043 19.281 6.344 1 93.94 248 CYS B C 1
ATOM 6415 O O . CYS B 1 248 ? -5.934 19.344 5.812 1 93.94 248 CYS B O 1
ATOM 6417 N N . ILE B 1 249 ? -7.922 18.422 5.992 1 95.88 249 ILE B N 1
ATOM 6418 C CA . ILE B 1 249 ? -7.73 17.484 4.891 1 95.88 249 ILE B CA 1
ATOM 6419 C C . ILE B 1 249 ? -7.492 18.266 3.594 1 95.88 249 ILE B C 1
ATOM 6421 O O . ILE B 1 249 ? -6.582 17.938 2.828 1 95.88 249 ILE B O 1
ATOM 6425 N N . GLU B 1 250 ? -8.25 19.281 3.363 1 94.38 250 GLU B N 1
ATOM 6426 C CA . GLU B 1 250 ? -8.102 20.078 2.158 1 94.38 250 GLU B CA 1
ATOM 6427 C C . GLU B 1 250 ? -6.73 20.75 2.105 1 94.38 250 GLU B C 1
ATOM 6429 O O . GLU B 1 250 ? -6.086 20.781 1.055 1 94.38 250 GLU B O 1
ATOM 6434 N N . ALA B 1 251 ? -6.414 21.297 3.23 1 94.19 251 ALA B N 1
ATOM 6435 C CA . ALA B 1 251 ? -5.109 21.953 3.291 1 94.19 251 ALA B CA 1
ATOM 6436 C C . ALA B 1 251 ? -3.982 20.953 3.051 1 94.19 251 ALA B C 1
ATOM 6438 O O . ALA B 1 251 ? -3.016 21.266 2.344 1 94.19 251 ALA B O 1
ATOM 6439 N N . THR B 1 252 ? -4.105 19.812 3.648 1 95.5 252 THR B N 1
ATOM 6440 C CA . THR B 1 252 ? -3.096 18.766 3.484 1 95.5 252 THR B CA 1
ATOM 6441 C C . THR B 1 252 ? -2.998 18.328 2.023 1 95.5 252 THR B C 1
ATOM 6443 O O . THR B 1 252 ? -1.898 18.125 1.505 1 95.5 252 THR B O 1
ATOM 6446 N N . GLU B 1 253 ? -4.129 18.172 1.409 1 95.44 253 GLU B N 1
ATOM 6447 C CA . GLU B 1 253 ? -4.121 17.797 -0.002 1 95.44 253 GLU B CA 1
ATOM 6448 C C . GLU B 1 253 ? -3.486 18.891 -0.859 1 95.44 253 GLU B C 1
ATOM 6450 O O . GLU B 1 253 ? -2.783 18.594 -1.828 1 95.44 253 GLU B O 1
ATOM 6455 N N . SER B 1 254 ? -3.748 20.156 -0.536 1 94.44 254 SER B N 1
ATOM 6456 C CA . SER B 1 254 ? -3.115 21.25 -1.25 1 94.44 254 SER B CA 1
ATOM 6457 C C . SER B 1 254 ? -1.596 21.172 -1.15 1 94.44 254 SER B C 1
ATOM 6459 O O . SER B 1 254 ? -0.892 21.406 -2.137 1 94.44 254 SER B O 1
ATOM 6461 N N . LEU B 1 255 ? -1.207 20.922 0.026 1 95.44 255 LEU B N 1
ATOM 6462 C CA . LEU B 1 255 ? 0.228 20.75 0.232 1 95.44 255 LEU B CA 1
ATOM 6463 C C . LEU B 1 255 ? 0.773 19.609 -0.616 1 95.44 255 LEU B C 1
ATOM 6465 O O . LEU B 1 255 ? 1.832 19.734 -1.233 1 95.44 255 LEU B O 1
ATOM 6469 N N . SER B 1 256 ? 0.076 18.547 -0.651 1 94.25 256 SER B N 1
ATOM 6470 C CA . SER B 1 256 ? 0.482 17.391 -1.441 1 94.25 256 SER B CA 1
ATOM 6471 C C . SER B 1 256 ? 0.505 17.719 -2.93 1 94.25 256 SER B C 1
ATOM 6473 O O . SER B 1 256 ? 1.38 17.234 -3.662 1 94.25 256 SER B O 1
ATOM 6475 N N . ARG B 1 257 ? -0.413 18.469 -3.389 1 93.88 257 ARG B N 1
ATOM 6476 C CA . ARG B 1 257 ? -0.464 18.859 -4.793 1 93.88 257 ARG B CA 1
ATOM 6477 C C . ARG B 1 257 ? 0.761 19.688 -5.172 1 93.88 257 ARG B C 1
ATOM 6479 O O . ARG B 1 257 ? 1.345 19.484 -6.238 1 93.88 257 ARG B O 1
ATOM 6486 N N . VAL B 1 258 ? 1.146 20.562 -4.316 1 94.25 258 VAL B N 1
ATOM 6487 C CA . VAL B 1 258 ? 2.32 21.391 -4.562 1 94.25 258 VAL B CA 1
ATOM 6488 C C . VAL B 1 258 ? 3.566 20.516 -4.645 1 94.25 258 VAL B C 1
ATOM 6490 O O . VAL B 1 258 ? 4.391 20.672 -5.547 1 94.25 258 VAL B O 1
ATOM 6493 N N . THR B 1 259 ? 3.664 19.609 -3.777 1 92.75 259 THR B N 1
ATOM 6494 C CA . THR B 1 259 ? 4.871 18.797 -3.709 1 92.75 259 THR B CA 1
ATOM 6495 C C . THR B 1 259 ? 4.895 17.766 -4.832 1 92.75 259 THR B C 1
ATOM 6497 O O . THR B 1 259 ? 5.875 17.672 -5.578 1 92.75 259 THR B O 1
ATOM 6500 N N . SER B 1 260 ? 3.816 17.094 -5.051 1 91 260 SER B N 1
ATOM 6501 C CA . SER B 1 260 ? 3.783 15.961 -5.977 1 91 260 SER B CA 1
ATOM 6502 C C . SER B 1 260 ? 3.66 16.438 -7.422 1 91 260 SER B C 1
ATOM 6504 O O . SER B 1 260 ? 4.215 15.812 -8.328 1 91 260 SER B O 1
ATOM 6506 N N . TYR B 1 261 ? 2.971 17.516 -7.637 1 91.38 261 TYR B N 1
ATOM 6507 C CA . TYR B 1 261 ? 2.641 17.859 -9.016 1 91.38 261 TYR B CA 1
ATOM 6508 C C . TYR B 1 261 ? 3.375 19.109 -9.453 1 91.38 261 TYR B C 1
ATOM 6510 O O . TYR B 1 261 ? 3.104 19.656 -10.531 1 91.38 261 TYR B O 1
ATOM 6518 N N . PHE B 1 262 ? 4.238 19.625 -8.656 1 92.94 262 PHE B N 1
ATOM 6519 C CA . PHE B 1 262 ? 5.051 20.766 -9.039 1 92.94 262 PHE B CA 1
ATOM 6520 C C . PHE B 1 262 ? 6.512 20.547 -8.68 1 92.94 262 PHE B C 1
ATOM 6522 O O . PHE B 1 262 ? 7.367 20.438 -9.555 1 92.94 262 PHE B O 1
ATOM 6529 N N . LEU B 1 263 ? 6.727 20.297 -7.434 1 91.31 263 LEU B N 1
ATOM 6530 C CA . LEU B 1 263 ? 8.109 20.234 -6.977 1 91.31 263 LEU B CA 1
ATOM 6531 C C . LEU B 1 263 ? 8.758 18.922 -7.418 1 91.31 263 LEU B C 1
ATOM 6533 O O . LEU B 1 263 ? 9.945 18.891 -7.754 1 91.31 263 LEU B O 1
ATOM 6537 N N . GLN B 1 264 ? 8.016 17.859 -7.406 1 88.56 264 GLN B N 1
ATOM 6538 C CA . GLN B 1 264 ? 8.586 16.531 -7.676 1 88.56 264 GLN B CA 1
ATOM 6539 C C . GLN B 1 264 ? 8.531 16.203 -9.164 1 88.56 264 GLN B C 1
ATOM 6541 O O . GLN B 1 264 ? 9.172 15.266 -9.625 1 88.56 264 GLN B O 1
ATOM 6546 N N . GLN B 1 265 ? 7.844 16.938 -9.906 1 87.81 265 GLN B N 1
ATOM 6547 C CA . GLN B 1 265 ? 7.734 16.656 -11.336 1 87.81 265 GLN B CA 1
ATOM 6548 C C . GLN B 1 265 ? 9.031 17 -12.062 1 87.81 265 GLN B C 1
ATOM 6550 O O . GLN B 1 265 ? 9.672 18 -11.766 1 87.81 265 GLN B O 1
ATOM 6555 N N . LYS B 1 266 ? 9.383 16.109 -12.93 1 81.81 266 LYS B N 1
ATOM 6556 C CA . LYS B 1 266 ? 10.594 16.312 -13.719 1 81.81 266 LYS B CA 1
ATOM 6557 C C . LYS B 1 266 ? 10.344 17.266 -14.883 1 81.81 266 LYS B C 1
ATOM 6559 O O . LYS B 1 266 ? 9.375 17.094 -15.633 1 81.81 266 LYS B O 1
ATOM 6564 N N . VAL B 1 267 ? 11.195 18.297 -14.977 1 79.56 267 VAL B N 1
ATOM 6565 C CA . VAL B 1 267 ? 11.031 19.297 -16.016 1 79.56 267 VAL B CA 1
ATOM 6566 C C . VAL B 1 267 ? 12.383 19.594 -16.672 1 79.56 267 VAL B C 1
ATOM 6568 O O . VAL B 1 267 ? 13.391 19.734 -15.977 1 79.56 267 VAL B O 1
ATOM 6571 N N . ASN B 1 268 ? 12.336 19.531 -17.969 1 81.56 268 ASN B N 1
ATOM 6572 C CA . ASN B 1 268 ? 13.508 19.984 -18.703 1 81.56 268 ASN B CA 1
ATOM 6573 C C . ASN B 1 268 ? 13.586 21.5 -18.766 1 81.56 268 ASN B C 1
ATOM 6575 O O . ASN B 1 268 ? 12.914 22.141 -19.578 1 81.56 268 ASN B O 1
ATOM 6579 N N . ILE B 1 269 ? 14.461 22.031 -18.078 1 77.38 269 ILE B N 1
ATOM 6580 C CA . ILE B 1 269 ? 14.555 23.469 -17.891 1 77.38 269 ILE B CA 1
ATOM 6581 C C . ILE B 1 269 ? 15.133 24.125 -19.141 1 77.38 269 ILE B C 1
ATOM 6583 O O . ILE B 1 269 ? 15 25.328 -19.344 1 77.38 269 ILE B O 1
ATOM 6587 N N . LYS B 1 270 ? 15.789 23.328 -19.953 1 80.56 270 LYS B N 1
ATOM 6588 C CA . LYS B 1 270 ? 16.391 23.859 -21.188 1 80.56 270 LYS B CA 1
ATOM 6589 C C . LYS B 1 270 ? 15.344 23.969 -22.297 1 80.56 270 LYS B C 1
ATOM 6591 O O . LYS B 1 270 ? 15.555 24.688 -23.281 1 80.56 270 LYS B O 1
ATOM 6596 N N . ASP B 1 271 ? 14.297 23.328 -22.062 1 86.5 271 ASP B N 1
ATOM 6597 C CA . ASP B 1 271 ? 13.203 23.375 -23.031 1 86.5 271 ASP B CA 1
ATOM 6598 C C . ASP B 1 271 ? 12.195 24.453 -22.672 1 86.5 271 ASP B C 1
ATOM 6600 O O . ASP B 1 271 ? 11.57 24.406 -21.609 1 86.5 271 ASP B O 1
ATOM 6604 N N . HIS B 1 272 ? 12.008 25.375 -23.578 1 85.44 272 HIS B N 1
ATOM 6605 C CA . HIS B 1 272 ? 11.148 26.516 -23.328 1 85.44 272 HIS B CA 1
ATOM 6606 C C . HIS B 1 272 ? 9.695 26.094 -23.125 1 85.44 272 HIS B C 1
ATOM 6608 O O . HIS B 1 272 ? 8.977 26.703 -22.344 1 85.44 272 HIS B O 1
ATOM 6614 N N . LYS B 1 273 ? 9.289 25.125 -23.891 1 88.56 273 LYS B N 1
ATOM 6615 C CA . LYS B 1 273 ? 7.918 24.656 -23.719 1 88.56 273 LYS B CA 1
ATOM 6616 C C . LYS B 1 273 ? 7.711 24.047 -22.328 1 88.56 273 LYS B C 1
ATOM 6618 O O . LYS B 1 273 ? 6.703 24.312 -21.672 1 88.56 273 LYS B O 1
ATOM 6623 N N . ASP B 1 274 ? 8.633 23.312 -21.859 1 87.75 274 ASP B N 1
ATOM 6624 C CA . ASP B 1 274 ? 8.562 22.688 -20.531 1 87.75 274 ASP B CA 1
ATOM 6625 C C . ASP B 1 274 ? 8.586 23.75 -19.438 1 87.75 274 ASP B C 1
ATOM 6627 O O . ASP B 1 274 ? 7.867 23.625 -18.438 1 87.75 274 ASP B O 1
ATOM 6631 N N . LEU B 1 275 ? 9.359 24.656 -19.688 1 85.94 275 LEU B N 1
ATOM 6632 C CA . LEU B 1 275 ? 9.469 25.734 -18.703 1 85.94 275 LEU B CA 1
ATOM 6633 C C . LEU B 1 275 ? 8.18 26.531 -18.609 1 85.94 275 LEU B C 1
ATOM 6635 O O . LEU B 1 275 ? 7.742 26.891 -17.516 1 85.94 275 LEU B O 1
ATOM 6639 N N . SER B 1 276 ? 7.641 26.797 -19.75 1 90.31 276 SER B N 1
ATOM 6640 C CA . SER B 1 276 ? 6.375 27.516 -19.781 1 90.31 276 SER B CA 1
ATOM 6641 C C . SER B 1 276 ? 5.27 26.719 -19.078 1 90.31 276 SER B C 1
ATOM 6643 O O . SER B 1 276 ? 4.453 27.297 -18.359 1 90.31 276 SER B O 1
ATOM 6645 N N . SER B 1 277 ? 5.266 25.438 -19.281 1 92.25 277 SER B N 1
ATOM 6646 C CA . SER B 1 277 ? 4.285 24.562 -18.625 1 92.25 277 SER B CA 1
ATOM 6647 C C . SER B 1 277 ? 4.496 24.531 -17.109 1 92.25 277 SER B C 1
ATOM 6649 O O . SER B 1 277 ? 3.529 24.484 -16.344 1 92.25 277 SER B O 1
ATOM 6651 N N . TRP B 1 278 ? 5.703 24.562 -16.766 1 91.5 278 TRP B N 1
ATOM 6652 C CA . TRP B 1 278 ? 6.043 24.578 -15.352 1 91.5 278 TRP B CA 1
ATOM 6653 C C . TRP B 1 278 ? 5.566 25.859 -14.688 1 91.5 278 TRP B C 1
ATOM 6655 O O . TRP B 1 278 ? 5 25.828 -13.594 1 91.5 278 TRP B O 1
ATOM 6665 N N . LEU B 1 279 ? 5.773 26.969 -15.352 1 91.94 279 LEU B N 1
ATOM 6666 C CA . LEU B 1 279 ? 5.352 28.266 -14.828 1 91.94 279 LEU B CA 1
ATOM 6667 C C . LEU B 1 279 ? 3.83 28.375 -14.805 1 91.94 279 LEU B C 1
ATOM 6669 O O . LEU B 1 279 ? 3.264 28.984 -13.898 1 91.94 279 LEU B O 1
ATOM 6673 N N . THR B 1 280 ? 3.225 27.781 -15.773 1 93.94 280 THR B N 1
ATOM 6674 C CA . THR B 1 280 ? 1.767 27.75 -15.789 1 93.94 280 THR B CA 1
ATOM 6675 C C . THR B 1 280 ? 1.229 26.969 -14.594 1 93.94 280 THR B C 1
ATOM 6677 O O . THR B 1 280 ? 0.265 27.391 -13.953 1 93.94 280 THR B O 1
ATOM 6680 N N . ARG B 1 281 ? 1.832 25.844 -14.344 1 94.31 281 ARG B N 1
ATOM 6681 C CA . ARG B 1 281 ? 1.438 25.062 -13.18 1 94.31 281 ARG B CA 1
ATOM 6682 C C . ARG B 1 281 ? 1.621 25.844 -11.891 1 94.31 281 ARG B C 1
ATOM 6684 O O . ARG B 1 281 ? 0.786 25.766 -10.984 1 94.31 281 ARG B O 1
ATOM 6691 N N . PHE B 1 282 ? 2.713 26.594 -11.805 1 94.62 282 PHE B N 1
ATOM 6692 C CA . PHE B 1 282 ? 2.949 27.453 -10.648 1 94.62 282 PHE B CA 1
ATOM 6693 C C . PHE B 1 282 ? 1.786 28.422 -10.438 1 94.62 282 PHE B C 1
ATOM 6695 O O . PHE B 1 282 ? 1.257 28.531 -9.328 1 94.62 282 PHE B O 1
ATOM 6702 N N . LYS B 1 283 ? 1.415 29.031 -11.438 1 94.94 283 LYS B N 1
ATOM 6703 C CA . LYS B 1 283 ? 0.346 30.016 -11.359 1 94.94 283 LYS B CA 1
ATOM 6704 C C . LYS B 1 283 ? -0.984 29.359 -10.992 1 94.94 283 LYS B C 1
ATOM 6706 O O . LYS B 1 283 ? -1.744 29.906 -10.188 1 94.94 283 LYS B O 1
ATOM 6711 N N . GLU B 1 284 ? -1.2 28.219 -11.578 1 94.38 284 GLU B N 1
ATOM 6712 C CA . GLU B 1 284 ? -2.436 27.5 -11.289 1 94.38 284 GLU B CA 1
ATOM 6713 C C . GLU B 1 284 ? -2.529 27.141 -9.812 1 94.38 284 GLU B C 1
ATOM 6715 O O . GLU B 1 284 ? -3.576 27.328 -9.188 1 94.38 284 GLU B O 1
ATOM 6720 N N . LEU B 1 285 ? -1.48 26.625 -9.297 1 95.56 285 LEU B N 1
ATOM 6721 C CA . LEU B 1 285 ? -1.464 26.219 -7.898 1 95.56 285 LEU B CA 1
ATOM 6722 C C . LEU B 1 285 ? -1.523 27.422 -6.973 1 95.56 285 LEU B C 1
ATOM 6724 O O . LEU B 1 285 ? -2.158 27.375 -5.918 1 95.56 285 LEU B O 1
ATOM 6728 N N . ASP B 1 286 ? -0.856 28.516 -7.332 1 95.81 286 ASP B N 1
ATOM 6729 C CA . ASP B 1 286 ? -0.89 29.734 -6.543 1 95.81 286 ASP B CA 1
ATOM 6730 C C . ASP B 1 286 ? -2.314 30.266 -6.422 1 95.81 286 ASP B C 1
ATOM 6732 O O . ASP B 1 286 ? -2.762 30.625 -5.324 1 95.81 286 ASP B O 1
ATOM 6736 N N . VAL B 1 287 ? -2.984 30.297 -7.523 1 94.12 287 VAL B N 1
ATOM 6737 C CA . VAL B 1 287 ? -4.359 30.781 -7.543 1 94.12 287 VAL B CA 1
ATOM 6738 C C . VAL B 1 287 ? -5.238 29.906 -6.668 1 94.12 287 VAL B C 1
ATOM 6740 O O . VAL B 1 287 ? -6.098 30.391 -5.938 1 94.12 287 VAL B O 1
ATOM 6743 N N . ARG B 1 288 ? -5.023 28.672 -6.738 1 93 288 ARG B N 1
ATOM 6744 C CA . ARG B 1 288 ? -5.816 27.734 -5.949 1 93 288 ARG B CA 1
ATOM 6745 C C . ARG B 1 288 ? -5.586 27.953 -4.457 1 93 288 ARG B C 1
ATOM 6747 O O . ARG B 1 288 ? -6.527 27.875 -3.66 1 93 288 ARG B O 1
ATOM 6754 N N . LEU B 1 289 ? -4.363 28.156 -4.074 1 95.25 289 LEU B N 1
ATOM 6755 C CA . LEU B 1 289 ? -4.047 28.391 -2.67 1 95.25 289 LEU B CA 1
ATOM 6756 C C . LEU B 1 289 ? -4.676 29.688 -2.182 1 95.25 289 LEU B C 1
ATOM 6758 O O . LEU B 1 289 ? -5.242 29.734 -1.087 1 95.25 289 LEU B O 1
ATOM 6762 N N . VAL B 1 290 ? -4.613 30.719 -2.975 1 92.94 290 VAL B N 1
ATOM 6763 C CA . VAL B 1 290 ? -5.199 32 -2.609 1 92.94 290 VAL B CA 1
ATOM 6764 C C . VAL B 1 290 ? -6.715 31.875 -2.486 1 92.94 290 VAL B C 1
ATOM 6766 O O . VAL B 1 290 ? -7.316 32.375 -1.539 1 92.94 290 VAL B O 1
ATOM 6769 N N . HIS B 1 291 ? -7.32 31.125 -3.381 1 89.88 291 HIS B N 1
ATOM 6770 C CA . HIS B 1 291 ? -8.766 30.922 -3.371 1 89.88 291 HIS B CA 1
ATOM 6771 C C . HIS B 1 291 ? -9.203 30.156 -2.129 1 89.88 291 HIS B C 1
ATOM 6773 O O . HIS B 1 291 ? -10.258 30.438 -1.557 1 89.88 291 HIS B O 1
ATOM 6779 N N . TRP B 1 292 ? -8.492 29.188 -1.811 1 91.19 292 TRP B N 1
ATOM 6780 C CA . TRP B 1 292 ? -8.828 28.391 -0.63 1 91.19 292 TRP B CA 1
ATOM 6781 C C . TRP B 1 292 ? -8.945 29.281 0.603 1 91.19 292 TRP B C 1
ATOM 6783 O O . TRP B 1 292 ? -9.914 29.188 1.362 1 91.19 292 TRP B O 1
ATOM 6793 N N . LYS B 1 293 ? -8.016 30.172 0.833 1 89 293 LYS B N 1
ATOM 6794 C CA . LYS B 1 293 ? -8.016 31.062 1.989 1 89 293 LYS B CA 1
ATOM 6795 C C . LYS B 1 293 ? -9.172 32.062 1.921 1 89 293 LYS B C 1
ATOM 6797 O O . LYS B 1 293 ? -9.828 32.312 2.932 1 89 293 LYS B O 1
ATOM 6802 N N . MET B 1 294 ? -9.516 32.5 0.771 1 86.12 294 MET B N 1
ATOM 6803 C CA . MET B 1 294 ? -10.555 33.5 0.57 1 86.12 294 MET B CA 1
ATOM 6804 C C . MET B 1 294 ? -11.945 32.906 0.799 1 86.12 294 MET B C 1
ATOM 6806 O O . MET B 1 294 ? -12.852 33.594 1.269 1 86.12 294 MET B O 1
ATOM 6810 N N . LEU B 1 295 ? -12.094 31.641 0.513 1 82.81 295 LEU B N 1
ATOM 6811 C CA . LEU B 1 295 ? -13.414 31.016 0.535 1 82.81 295 LEU B CA 1
ATOM 6812 C C . LEU B 1 295 ? -13.688 30.359 1.888 1 82.81 295 LEU B C 1
ATOM 6814 O O . LEU B 1 295 ? -14.766 29.812 2.111 1 82.81 295 LEU B O 1
ATOM 6818 N N . LEU B 1 296 ? -12.727 30.469 2.73 1 86 296 LEU B N 1
ATOM 6819 C CA . LEU B 1 296 ? -12.969 29.953 4.07 1 86 296 LEU B CA 1
ATOM 6820 C C . LEU B 1 296 ? -14.094 30.734 4.754 1 86 296 LEU B C 1
ATOM 6822 O O . LEU B 1 296 ? -14.164 31.953 4.664 1 86 296 LEU B O 1
ATOM 6826 N N . PRO B 1 297 ? -15.039 29.984 5.328 1 81.19 297 PRO B N 1
ATOM 6827 C CA . PRO B 1 297 ? -16.047 30.703 6.109 1 81.19 297 PRO B CA 1
ATOM 6828 C C . PRO B 1 297 ? -15.445 31.578 7.203 1 81.19 297 PRO B C 1
ATOM 6830 O O . PRO B 1 297 ? -14.367 31.266 7.723 1 81.19 297 PRO B O 1
ATOM 6833 N N . LYS B 1 298 ? -16.172 32.594 7.57 1 77.19 298 LYS B N 1
ATOM 6834 C CA . LYS B 1 298 ? -15.695 33.562 8.539 1 77.19 298 LYS B CA 1
ATOM 6835 C C . LYS B 1 298 ? -15.312 32.906 9.859 1 77.19 298 LYS B C 1
ATOM 6837 O O . LYS B 1 298 ? -14.32 33.281 10.484 1 77.19 298 LYS B O 1
ATOM 6842 N N . LYS B 1 299 ? -16.062 31.891 10.219 1 73.81 299 LYS B N 1
ATOM 6843 C CA . LYS B 1 299 ? -15.828 31.219 11.484 1 73.81 299 LYS B CA 1
ATOM 6844 C C . LYS B 1 299 ? -14.469 30.516 11.484 1 73.81 299 LYS B C 1
ATOM 6846 O O . LYS B 1 299 ? -13.906 30.234 12.547 1 73.81 299 LYS B O 1
ATOM 6851 N N . TRP B 1 300 ? -13.906 30.359 10.328 1 71.88 300 TRP B N 1
ATOM 6852 C CA . TRP B 1 300 ? -12.695 29.547 10.242 1 71.88 300 TRP B CA 1
ATOM 6853 C C . TRP B 1 300 ? -11.492 30.406 9.852 1 71.88 300 TRP B C 1
ATOM 6855 O O . TRP B 1 300 ? -10.375 29.922 9.742 1 71.88 300 TRP B O 1
ATOM 6865 N N . LYS B 1 301 ? -11.727 31.641 9.578 1 74.31 301 LYS B N 1
ATOM 6866 C CA . LYS B 1 301 ? -10.617 32.531 9.266 1 74.31 301 LYS B CA 1
ATOM 6867 C C . LYS B 1 301 ? -9.875 32.969 10.531 1 74.31 301 LYS B C 1
ATOM 6869 O O . LYS B 1 301 ? -10.477 33.062 11.609 1 74.31 301 LYS B O 1
ATOM 6874 N N . VAL B 1 302 ? -8.586 32.969 10.438 1 64.94 302 VAL B N 1
ATOM 6875 C CA . VAL B 1 302 ? -7.773 33.312 11.594 1 64.94 302 VAL B CA 1
ATOM 6876 C C . VAL B 1 302 ? -8.055 34.75 12.008 1 64.94 302 VAL B C 1
ATOM 6878 O O . VAL B 1 302 ? -7.895 35.688 11.203 1 64.94 302 VAL B O 1
ATOM 6881 N N . ASN B 1 303 ? -8.883 35.031 12.867 1 60.41 303 ASN B N 1
ATOM 6882 C CA . ASN B 1 303 ? -8.969 36.344 13.461 1 60.41 303 ASN B CA 1
ATOM 6883 C C . ASN B 1 303 ? -8.25 36.406 14.805 1 60.41 303 ASN B C 1
ATOM 6885 O O . ASN B 1 303 ? -8.797 36 15.828 1 60.41 303 ASN B O 1
ATOM 6889 N N . ILE B 1 304 ? -6.887 36.688 14.719 1 55.03 304 ILE B N 1
ATOM 6890 C CA . ILE B 1 304 ? -6.051 36.719 15.914 1 55.03 304 ILE B CA 1
ATOM 6891 C C . ILE B 1 304 ? -6.715 37.594 16.984 1 55.03 304 ILE B C 1
ATOM 6893 O O . ILE B 1 304 ? -6.664 37.281 18.172 1 55.03 304 ILE B O 1
ATOM 6897 N N . ALA B 1 305 ? -7.25 38.812 16.672 1 50.28 305 ALA B N 1
ATOM 6898 C CA . ALA B 1 305 ? -7.824 39.75 17.625 1 50.28 305 ALA B CA 1
ATOM 6899 C C . ALA B 1 305 ? -9.031 39.156 18.344 1 50.28 305 ALA B C 1
ATOM 6901 O O . ALA B 1 305 ? -9.289 39.438 19.5 1 50.28 305 ALA B O 1
ATOM 6902 N N . GLN B 1 306 ? -9.82 38.594 17.688 1 49.09 306 GLN B N 1
ATOM 6903 C CA . GLN B 1 306 ? -11.07 38.125 18.266 1 49.09 306 GLN B CA 1
ATOM 6904 C C . GLN B 1 306 ? -10.891 36.781 18.969 1 49.09 306 GLN B C 1
ATOM 6906 O O . GLN B 1 306 ? -11.781 36.344 19.688 1 49.09 306 GLN B O 1
ATOM 6911 N N . GLN B 1 307 ? -9.812 36.062 18.734 1 50.81 307 GLN B N 1
ATOM 6912 C CA . GLN B 1 307 ? -9.812 34.656 19.125 1 50.81 307 GLN B CA 1
ATOM 6913 C C . GLN B 1 307 ? -9.352 34.469 20.562 1 50.81 307 GLN B C 1
ATOM 6915 O O . GLN B 1 307 ? -8.234 34.031 20.812 1 50.81 307 GLN B O 1
ATOM 6920 N N . SER B 1 308 ? -9.523 35.469 21.328 1 49.62 308 SER B N 1
ATOM 6921 C CA . SER B 1 308 ? -9.398 35.094 22.734 1 49.62 308 SER B CA 1
ATOM 6922 C C . SER B 1 308 ? -9.828 33.656 22.984 1 49.62 308 SER B C 1
ATOM 6924 O O . SER B 1 308 ? -9.57 33.125 24.062 1 49.62 308 SER B O 1
ATOM 6926 N N . SER B 1 309 ? -10.695 33.125 22.172 1 56.62 309 SER B N 1
ATOM 6927 C CA . SER B 1 309 ? -11.383 31.859 22.469 1 56.62 309 SER B CA 1
ATOM 6928 C C . SER B 1 309 ? -10.586 30.656 21.969 1 56.62 309 SER B C 1
ATOM 6930 O O . SER B 1 309 ? -9.625 30.812 21.203 1 56.62 309 SER B O 1
ATOM 6932 N N . ARG B 1 310 ? -11.039 29.359 22.281 1 65 310 ARG B N 1
ATOM 6933 C CA . ARG B 1 310 ? -10.516 28 22.062 1 65 310 ARG B CA 1
ATOM 6934 C C . ARG B 1 310 ? -10.258 27.75 20.578 1 65 310 ARG B C 1
ATOM 6936 O O . ARG B 1 310 ? -11.172 27.844 19.766 1 65 310 ARG B O 1
ATOM 6943 N N . MET B 1 311 ? -8.969 27.891 20.219 1 75.44 311 MET B N 1
ATOM 6944 C CA . MET B 1 311 ? -8.578 27.562 18.844 1 75.44 311 MET B CA 1
ATOM 6945 C C . MET B 1 311 ? -8.711 26.078 18.578 1 75.44 311 MET B C 1
ATOM 6947 O O . MET B 1 311 ? -8.242 25.25 19.359 1 75.44 311 MET B O 1
ATOM 6951 N N . ASP B 1 312 ? -9.398 25.781 17.531 1 81.62 312 ASP B N 1
ATOM 6952 C CA . ASP B 1 312 ? -9.523 24.391 17.125 1 81.62 312 ASP B CA 1
ATOM 6953 C C . ASP B 1 312 ? -8.211 23.859 16.562 1 81.62 312 ASP B C 1
ATOM 6955 O O . ASP B 1 312 ? -7.609 24.484 15.68 1 81.62 312 ASP B O 1
ATOM 6959 N N . PRO B 1 313 ? -7.707 22.859 17.047 1 84.94 313 PRO B N 1
ATOM 6960 C CA . PRO B 1 313 ? -6.41 22.344 16.594 1 84.94 313 PRO B CA 1
ATOM 6961 C C . PRO B 1 313 ? -6.398 21.984 15.109 1 84.94 313 PRO B C 1
ATOM 6963 O O . PRO B 1 313 ? -5.391 22.188 14.43 1 84.94 313 PRO B O 1
ATOM 6966 N N . ASN B 1 314 ? -7.473 21.406 14.57 1 88.25 314 ASN B N 1
ATOM 6967 C CA . ASN B 1 314 ? -7.539 21.062 13.156 1 88.25 314 ASN B CA 1
ATOM 6968 C C . ASN B 1 314 ? -7.504 22.297 12.266 1 88.25 314 ASN B C 1
ATOM 6970 O O . ASN B 1 314 ? -6.848 22.297 11.227 1 88.25 314 ASN B O 1
ATOM 6974 N N . LEU B 1 315 ? -8.203 23.297 12.727 1 86.62 315 LEU B N 1
ATOM 6975 C CA . LEU B 1 315 ? -8.219 24.516 11.945 1 86.62 315 LEU B CA 1
ATOM 6976 C C . LEU B 1 315 ? -6.863 25.219 11.992 1 86.62 315 LEU B C 1
ATOM 6978 O O . LEU B 1 315 ? -6.414 25.781 10.992 1 86.62 315 LEU B O 1
ATOM 6982 N N . THR B 1 316 ? -6.293 25.219 13.133 1 87.44 316 THR B N 1
ATOM 6983 C CA . THR B 1 316 ? -4.949 25.781 13.273 1 87.44 316 THR B CA 1
ATOM 6984 C C . THR B 1 316 ? -3.971 25.062 12.336 1 87.44 316 THR B C 1
ATOM 6986 O O . THR B 1 316 ? -3.203 25.719 11.625 1 87.44 316 THR B O 1
ATOM 6989 N N . LEU B 1 317 ? -4.086 23.797 12.359 1 90.06 317 LEU B N 1
ATOM 6990 C CA . LEU B 1 317 ? -3.219 23 11.5 1 90.06 317 LEU B CA 1
ATOM 6991 C C . LEU B 1 317 ? -3.498 23.297 10.031 1 90.06 317 LEU B C 1
ATOM 6993 O O . LEU B 1 317 ? -2.578 23.312 9.203 1 90.06 317 LEU B O 1
ATOM 6997 N N . ALA B 1 318 ? -4.715 23.469 9.688 1 92.38 318 ALA B N 1
ATOM 6998 C CA . ALA B 1 318 ? -5.09 23.781 8.305 1 92.38 318 ALA B CA 1
ATOM 6999 C C . ALA B 1 318 ? -4.422 25.078 7.84 1 92.38 318 ALA B C 1
ATOM 7001 O O . ALA B 1 318 ? -3.879 25.125 6.734 1 92.38 318 ALA B O 1
ATOM 7002 N N . HIS B 1 319 ? -4.426 26.062 8.68 1 91.38 319 HIS B N 1
ATOM 7003 C CA . HIS B 1 319 ? -3.832 27.359 8.336 1 91.38 319 HIS B CA 1
ATOM 7004 C C . HIS B 1 319 ? -2.314 27.25 8.211 1 91.38 319 HIS B C 1
ATOM 7006 O O . HIS B 1 319 ? -1.721 27.812 7.289 1 91.38 319 HIS B O 1
ATOM 7012 N N . VAL B 1 320 ? -1.753 26.594 9.141 1 91 320 VAL B N 1
ATOM 7013 C CA . VAL B 1 320 ? -0.304 26.422 9.109 1 91 320 VAL B CA 1
ATOM 7014 C C . VAL B 1 320 ? 0.095 25.641 7.855 1 91 320 VAL B C 1
ATOM 7016 O O . VAL B 1 320 ? 1.052 26.016 7.168 1 91 320 VAL B O 1
ATOM 7019 N N . THR B 1 321 ? -0.633 24.594 7.574 1 93.81 321 THR B N 1
ATOM 7020 C CA . THR B 1 321 ? -0.354 23.781 6.402 1 93.81 321 THR B CA 1
ATOM 7021 C C . THR B 1 321 ? -0.529 24.578 5.121 1 93.81 321 THR B C 1
ATOM 7023 O O . THR B 1 321 ? 0.248 24.438 4.176 1 93.81 321 THR B O 1
ATOM 7026 N N . HIS B 1 322 ? -1.547 25.359 5.086 1 94.56 322 HIS B N 1
ATOM 7027 C CA . HIS B 1 322 ? -1.767 26.234 3.938 1 94.56 322 HIS B CA 1
ATOM 7028 C C . HIS B 1 322 ? -0.574 27.156 3.711 1 94.56 322 HIS B C 1
ATOM 7030 O O . HIS B 1 322 ? -0.087 27.281 2.586 1 94.56 322 HIS B O 1
ATOM 7036 N N . ASN B 1 323 ? -0.148 27.781 4.727 1 93.62 323 ASN B N 1
ATOM 7037 C CA . ASN B 1 323 ? 0.981 28.688 4.613 1 93.62 323 ASN B CA 1
ATOM 7038 C C . ASN B 1 323 ? 2.266 27.953 4.246 1 93.62 323 ASN B C 1
ATOM 7040 O O . ASN B 1 323 ? 3.115 28.5 3.533 1 93.62 323 ASN B O 1
ATOM 7044 N N . ALA B 1 324 ? 2.389 26.781 4.762 1 92.75 324 ALA B N 1
ATOM 7045 C CA . ALA B 1 324 ? 3.523 25.953 4.352 1 92.75 324 ALA B CA 1
ATOM 7046 C C . ALA B 1 324 ? 3.479 25.672 2.852 1 92.75 324 ALA B C 1
ATOM 7048 O O . ALA B 1 324 ? 4.516 25.641 2.186 1 92.75 324 ALA B O 1
ATOM 7049 N N . SER B 1 325 ? 2.318 25.406 2.371 1 95.69 325 SER B N 1
ATOM 7050 C CA . SER B 1 325 ? 2.148 25.188 0.938 1 95.69 325 SER B CA 1
ATOM 7051 C C . SER B 1 325 ? 2.576 26.406 0.135 1 95.69 325 SER B C 1
ATOM 7053 O O . SER B 1 325 ? 3.211 26.281 -0.914 1 95.69 325 SER B O 1
ATOM 7055 N N . MET B 1 326 ? 2.238 27.594 0.695 1 95.62 326 MET B N 1
ATOM 7056 C CA . MET B 1 326 ? 2.621 28.844 0.041 1 95.62 326 MET B CA 1
ATOM 7057 C C . MET B 1 326 ? 4.141 28.984 -0.031 1 95.62 326 MET B C 1
ATOM 7059 O O . MET B 1 326 ? 4.684 29.359 -1.07 1 95.62 326 MET B O 1
ATOM 7063 N N . ILE B 1 327 ? 4.73 28.641 0.977 1 93.19 327 ILE B N 1
ATOM 7064 C CA . ILE B 1 327 ? 6.184 28.75 1.038 1 93.19 327 ILE B CA 1
ATOM 7065 C C . ILE B 1 327 ? 6.824 27.766 0.06 1 93.19 327 ILE B C 1
ATOM 7067 O O . ILE B 1 327 ? 7.684 28.156 -0.74 1 93.19 327 ILE B O 1
ATOM 7071 N N . LEU B 1 328 ? 6.395 26.562 0.091 1 93.06 328 LEU B N 1
ATOM 7072 C CA . LEU B 1 328 ? 6.988 25.531 -0.754 1 93.06 328 LEU B CA 1
ATOM 7073 C C . LEU B 1 328 ? 6.754 25.828 -2.23 1 93.06 328 LEU B C 1
ATOM 7075 O O . LEU B 1 328 ? 7.613 25.547 -3.07 1 93.06 328 LEU B O 1
ATOM 7079 N N . LEU B 1 329 ? 5.613 26.312 -2.529 1 95.56 329 LEU B N 1
ATOM 7080 C CA . LEU B 1 329 ? 5.289 26.641 -3.914 1 95.56 329 LEU B CA 1
ATOM 7081 C C . LEU B 1 329 ? 6.18 27.766 -4.43 1 95.56 329 LEU B C 1
ATOM 7083 O O . LEU B 1 329 ? 6.672 27.703 -5.559 1 95.56 329 LEU B O 1
ATOM 7087 N N . HIS B 1 330 ? 6.434 28.75 -3.637 1 94.38 330 HIS B N 1
ATOM 7088 C CA . HIS B 1 330 ? 7.102 29.969 -4.078 1 94.38 330 HIS B CA 1
ATOM 7089 C C . HIS B 1 330 ? 8.609 29.859 -3.9 1 94.38 330 HIS B C 1
ATOM 7091 O O . HIS B 1 330 ? 9.367 30.641 -4.484 1 94.38 330 HIS B O 1
ATOM 7097 N N . GLN B 1 331 ? 9.039 28.953 -3.188 1 90.75 331 GLN B N 1
ATOM 7098 C CA . GLN B 1 331 ? 10.445 28.844 -2.822 1 90.75 331 GLN B CA 1
ATOM 7099 C C . GLN B 1 331 ? 11.32 28.688 -4.062 1 90.75 331 GLN B C 1
ATOM 7101 O O . GLN B 1 331 ? 12.344 29.375 -4.188 1 90.75 331 GLN B O 1
ATOM 7106 N N . PRO B 1 332 ? 10.977 27.812 -5.031 1 88.69 332 PRO B N 1
ATOM 7107 C CA . PRO B 1 332 ? 11.828 27.688 -6.215 1 88.69 332 PRO B CA 1
ATOM 7108 C C . PRO B 1 332 ? 11.883 28.953 -7.051 1 88.69 332 PRO B C 1
ATOM 7110 O O . PRO B 1 332 ? 12.852 29.172 -7.789 1 88.69 332 PRO B O 1
ATOM 7113 N N . ILE B 1 333 ? 10.906 29.766 -6.961 1 91.75 333 ILE B N 1
ATOM 7114 C CA . ILE B 1 333 ? 10.867 31.016 -7.703 1 91.75 333 ILE B CA 1
ATOM 7115 C C . ILE B 1 333 ? 11.617 32.094 -6.926 1 91.75 333 ILE B C 1
ATOM 7117 O O . ILE B 1 333 ? 12.32 32.938 -7.512 1 91.75 333 ILE B O 1
ATOM 7121 N N . ALA B 1 334 ? 11.438 32.062 -5.637 1 90.75 334 ALA B N 1
ATOM 7122 C CA . ALA B 1 334 ? 12.109 33.062 -4.781 1 90.75 334 ALA B CA 1
ATOM 7123 C C . ALA B 1 334 ? 13.625 32.844 -4.777 1 90.75 334 ALA B C 1
ATOM 7125 O O . ALA B 1 334 ? 14.398 33.781 -4.742 1 90.75 334 ALA B O 1
ATOM 7126 N N . PHE B 1 335 ? 14 31.578 -4.773 1 87.12 335 PHE B N 1
ATOM 7127 C CA . PHE B 1 335 ? 15.406 31.203 -4.734 1 87.12 335 PHE B CA 1
ATOM 7128 C C . PHE B 1 335 ? 15.727 30.203 -5.836 1 87.12 335 PHE B C 1
ATOM 7130 O O . PHE B 1 335 ? 16.078 29.047 -5.559 1 87.12 335 PHE B O 1
ATOM 7137 N N . PRO B 1 336 ? 15.672 30.656 -7.031 1 85.5 336 PRO B N 1
ATOM 7138 C CA . PRO B 1 336 ? 15.961 29.719 -8.117 1 85.5 336 PRO B CA 1
ATOM 7139 C C . PRO B 1 336 ? 17.406 29.219 -8.094 1 85.5 336 PRO B C 1
ATOM 7141 O O . PRO B 1 336 ? 18.312 29.969 -7.75 1 85.5 336 PRO B O 1
ATOM 7144 N N . PRO B 1 337 ? 17.562 27.938 -8.438 1 80.19 337 PRO B N 1
ATOM 7145 C CA . PRO B 1 337 ? 18.922 27.438 -8.547 1 80.19 337 PRO B CA 1
ATOM 7146 C C . PRO B 1 337 ? 19.797 28.281 -9.469 1 80.19 337 PRO B C 1
ATOM 7148 O O . PRO B 1 337 ? 19.312 28.812 -10.469 1 80.19 337 PRO B O 1
ATOM 7151 N N . LEU B 1 338 ? 21.062 28.25 -9.211 1 79.56 338 LEU B N 1
ATOM 7152 C CA . LEU B 1 338 ? 21.984 29.125 -9.922 1 79.56 338 LEU B CA 1
ATOM 7153 C C . LEU B 1 338 ? 22.188 28.656 -11.359 1 79.56 338 LEU B C 1
ATOM 7155 O O . LEU B 1 338 ? 22.547 29.453 -12.227 1 79.56 338 LEU B O 1
ATOM 7159 N N . ASP B 1 339 ? 21.906 27.453 -11.602 1 78.44 339 ASP B N 1
ATOM 7160 C CA . ASP B 1 339 ? 22.172 26.891 -12.922 1 78.44 339 ASP B CA 1
ATOM 7161 C C . ASP B 1 339 ? 21 27.141 -13.867 1 78.44 339 ASP B C 1
ATOM 7163 O O . ASP B 1 339 ? 21.062 26.812 -15.055 1 78.44 339 ASP B O 1
ATOM 7167 N N . TRP B 1 340 ? 19.984 27.828 -13.289 1 81.62 340 TRP B N 1
ATOM 7168 C CA . TRP B 1 340 ? 18.844 28.141 -14.141 1 81.62 340 TRP B CA 1
ATOM 7169 C C . TRP B 1 340 ? 19.094 29.406 -14.953 1 81.62 340 TRP B C 1
ATOM 7171 O O . TRP B 1 340 ? 19.25 30.484 -14.391 1 81.62 340 TRP B O 1
ATOM 7181 N N . THR B 1 341 ? 19.141 29.219 -16.281 1 80.81 341 THR B N 1
ATOM 7182 C CA . THR B 1 341 ? 19.484 30.328 -17.172 1 80.81 341 THR B CA 1
ATOM 7183 C C . THR B 1 341 ? 18.375 31.359 -17.188 1 80.81 341 THR B C 1
ATOM 7185 O O . THR B 1 341 ? 18.609 32.531 -17.516 1 80.81 341 THR B O 1
ATOM 7188 N N . PHE B 1 342 ? 17.203 31.062 -16.859 1 83.56 342 PHE B N 1
ATOM 7189 C CA . PHE B 1 342 ? 16.062 31.953 -16.938 1 83.56 342 PHE B CA 1
ATOM 7190 C C . PHE B 1 342 ? 15.758 32.562 -15.562 1 83.56 342 PHE B C 1
ATOM 7192 O O . PHE B 1 342 ? 14.695 33.156 -15.359 1 83.56 342 PHE B O 1
ATOM 7199 N N . ARG B 1 343 ? 16.594 32.469 -14.641 1 85.31 343 ARG B N 1
ATOM 7200 C CA . ARG B 1 343 ? 16.375 32.875 -13.258 1 85.31 343 ARG B CA 1
ATOM 7201 C C . ARG B 1 343 ? 16.047 34.344 -13.156 1 85.31 343 ARG B C 1
ATOM 7203 O O . ARG B 1 343 ? 15.258 34.75 -12.305 1 85.31 343 ARG B O 1
ATOM 7210 N N . THR B 1 344 ? 16.609 35.156 -14.008 1 85.5 344 THR B N 1
ATOM 7211 C CA . THR B 1 344 ? 16.438 36.594 -13.93 1 85.5 344 THR B CA 1
ATOM 7212 C C . THR B 1 344 ? 15.047 37 -14.422 1 85.5 344 THR B C 1
ATOM 7214 O O . THR B 1 344 ? 14.578 38.094 -14.125 1 85.5 344 THR B O 1
ATOM 7217 N N . ARG B 1 345 ? 14.422 36.125 -15.078 1 86.12 345 ARG B N 1
ATOM 7218 C CA . ARG B 1 345 ? 13.102 36.438 -15.625 1 86.12 345 ARG B CA 1
ATOM 7219 C C . ARG B 1 345 ? 12 36.031 -14.656 1 86.12 345 ARG B C 1
ATOM 7221 O O . ARG B 1 345 ? 10.82 36.344 -14.891 1 86.12 345 ARG B O 1
ATOM 7228 N N . LEU B 1 346 ? 12.375 35.406 -13.578 1 90.81 346 LEU B N 1
ATOM 7229 C CA . LEU B 1 346 ? 11.391 34.938 -12.602 1 90.81 346 LEU B CA 1
ATOM 7230 C C . LEU B 1 346 ? 11.031 36.031 -11.617 1 90.81 346 LEU B C 1
ATOM 7232 O O . LEU B 1 346 ? 11.883 36.875 -11.266 1 90.81 346 LEU B O 1
ATOM 7236 N N . PRO B 1 347 ? 9.719 36.156 -11.289 1 92 347 PRO B N 1
ATOM 7237 C CA . PRO B 1 347 ? 9.32 37.156 -10.273 1 92 347 PRO B CA 1
ATOM 7238 C C . PRO B 1 347 ? 9.805 36.781 -8.875 1 92 347 PRO B C 1
ATOM 7240 O O . PRO B 1 347 ? 8.992 36.594 -7.965 1 92 347 PRO B O 1
ATOM 7243 N N . SER B 1 348 ? 11.047 36.781 -8.617 1 92.62 348 SER B N 1
ATOM 7244 C CA . SER B 1 348 ? 11.68 36.281 -7.395 1 92.62 348 SER B CA 1
ATOM 7245 C C . SER B 1 348 ? 11.352 37.188 -6.203 1 92.62 348 SER B C 1
ATOM 7247 O O . SER B 1 348 ? 11.109 36.688 -5.102 1 92.62 348 SER B O 1
ATOM 7249 N N . PHE B 1 349 ? 11.273 38.5 -6.406 1 92.88 349 PHE B N 1
ATOM 7250 C CA . PHE B 1 349 ? 11.008 39.406 -5.301 1 92.88 349 PHE B CA 1
ATOM 7251 C C . PHE B 1 349 ? 9.594 39.219 -4.766 1 92.88 349 PHE B C 1
ATOM 7253 O O . PHE B 1 349 ? 9.383 39.219 -3.553 1 92.88 349 PHE B O 1
ATOM 7260 N N . CYS B 1 350 ? 8.672 39.125 -5.668 1 94.06 350 CYS B N 1
ATOM 7261 C CA . CYS B 1 350 ? 7.285 38.906 -5.262 1 94.06 350 CYS B CA 1
ATOM 7262 C C . CYS B 1 350 ? 7.141 37.594 -4.504 1 94.06 350 CYS B C 1
ATOM 7264 O O . CYS B 1 350 ? 6.441 37.531 -3.49 1 94.06 350 CYS B O 1
ATOM 7266 N N . SER B 1 351 ? 7.777 36.562 -4.992 1 94.81 351 SER B N 1
ATOM 7267 C CA . SER B 1 351 ? 7.715 35.25 -4.344 1 94.81 351 SER B CA 1
ATOM 7268 C C . SER B 1 351 ? 8.414 35.25 -2.99 1 94.81 351 SER B C 1
ATOM 7270 O O . SER B 1 351 ? 7.988 34.594 -2.055 1 94.81 351 SER B O 1
ATOM 7272 N N . LEU B 1 352 ? 9.438 36 -2.881 1 93.25 352 LEU B N 1
ATOM 7273 C CA . LEU B 1 352 ? 10.125 36.156 -1.602 1 93.25 352 LEU B CA 1
ATOM 7274 C C . LEU B 1 352 ? 9.211 36.812 -0.572 1 93.25 352 LEU B C 1
ATOM 7276 O O . LEU B 1 352 ? 9.164 36.406 0.584 1 93.25 352 LEU B O 1
ATOM 7280 N N . ASP B 1 353 ? 8.531 37.844 -0.998 1 94.31 353 ASP B N 1
ATOM 7281 C CA . ASP B 1 353 ? 7.594 38.5 -0.113 1 94.31 353 ASP B CA 1
ATOM 7282 C C . ASP B 1 353 ? 6.488 37.562 0.346 1 94.31 353 ASP B C 1
ATOM 7284 O O . ASP B 1 353 ? 6.074 37.594 1.507 1 94.31 353 ASP B O 1
ATOM 7288 N N . THR B 1 354 ? 6.02 36.781 -0.575 1 95.31 354 THR B N 1
ATOM 7289 C CA . THR B 1 354 ? 4.973 35.812 -0.253 1 95.31 354 THR B CA 1
ATOM 7290 C C . THR B 1 354 ? 5.477 34.812 0.759 1 95.31 354 THR B C 1
ATOM 7292 O O . THR B 1 354 ? 4.762 34.438 1.696 1 95.31 354 THR B O 1
ATOM 7295 N N . CYS B 1 355 ? 6.664 34.312 0.547 1 92.38 355 CYS B N 1
ATOM 7296 C CA . CYS B 1 355 ? 7.262 33.344 1.48 1 92.38 355 CYS B CA 1
ATOM 7297 C C . CYS B 1 355 ? 7.398 33.969 2.869 1 92.38 355 CYS B C 1
ATOM 7299 O O . CYS B 1 355 ? 7.086 33.312 3.871 1 92.38 355 CYS B O 1
ATOM 7301 N N . GLN B 1 356 ? 7.824 35.219 2.912 1 90.69 356 GLN B N 1
ATOM 7302 C CA . GLN B 1 356 ? 8.016 35.906 4.188 1 90.69 356 GLN B CA 1
ATOM 7303 C C . GLN B 1 356 ? 6.68 36.125 4.902 1 90.69 356 GLN B C 1
ATOM 7305 O O . GLN B 1 356 ? 6.574 35.906 6.109 1 90.69 356 GLN B O 1
ATOM 7310 N N . ALA B 1 357 ? 5.75 36.562 4.164 1 92.62 357 ALA B N 1
ATOM 7311 C CA . ALA B 1 357 ? 4.426 36.781 4.742 1 92.62 357 ALA B CA 1
ATOM 7312 C C . ALA B 1 357 ? 3.857 35.469 5.309 1 92.62 357 ALA B C 1
ATOM 7314 O O . ALA B 1 357 ? 3.26 35.469 6.387 1 92.62 357 ALA B O 1
ATOM 7315 N N . ALA B 1 358 ? 3.99 34.406 4.551 1 93.06 358 ALA B N 1
ATOM 7316 C CA . ALA B 1 358 ? 3.512 33.125 5 1 93.06 358 ALA B CA 1
ATOM 7317 C C . ALA B 1 358 ? 4.254 32.656 6.254 1 93.06 358 ALA B C 1
ATOM 7319 O O . ALA B 1 358 ? 3.648 32.094 7.172 1 93.06 358 ALA B O 1
ATOM 7320 N N . ALA B 1 359 ? 5.512 32.875 6.312 1 89.12 359 ALA B N 1
ATOM 7321 C CA . ALA B 1 359 ? 6.316 32.5 7.473 1 89.12 359 ALA B CA 1
ATOM 7322 C C . ALA B 1 359 ? 5.875 33.25 8.719 1 89.12 359 ALA B C 1
ATOM 7324 O O . ALA B 1 359 ? 5.781 32.688 9.805 1 89.12 359 ALA B O 1
ATOM 7325 N N . ILE B 1 360 ? 5.656 34.562 8.539 1 89.5 360 ILE B N 1
ATOM 7326 C CA . ILE B 1 360 ? 5.207 35.375 9.648 1 89.5 360 ILE B CA 1
ATOM 7327 C C . ILE B 1 360 ? 3.857 34.875 10.156 1 89.5 360 ILE B C 1
ATOM 7329 O O . ILE B 1 360 ? 3.641 34.781 11.367 1 89.5 360 ILE B O 1
ATOM 7333 N N . GLU B 1 361 ? 3.006 34.562 9.273 1 89.44 361 GLU B N 1
ATOM 7334 C CA . GLU B 1 361 ? 1.691 34.031 9.664 1 89.44 361 GLU B CA 1
ATOM 7335 C C . GLU B 1 361 ? 1.806 32.719 10.422 1 89.44 361 GLU B C 1
ATOM 7337 O O . GLU B 1 361 ? 1.086 32.5 11.398 1 89.44 361 GLU B O 1
ATOM 7342 N N . ILE B 1 362 ? 2.607 31.812 9.953 1 89.5 362 ILE B N 1
ATOM 7343 C CA . ILE B 1 362 ? 2.826 30.531 10.641 1 89.5 362 ILE B CA 1
ATOM 7344 C C . ILE B 1 362 ? 3.305 30.797 12.062 1 89.5 362 ILE B C 1
ATOM 7346 O O . ILE B 1 362 ? 2.781 30.203 13.016 1 89.5 362 ILE B O 1
ATOM 7350 N N . ALA B 1 363 ? 4.285 31.672 12.18 1 86.69 363 ALA B N 1
ATOM 7351 C CA . ALA B 1 363 ? 4.84 31.984 13.492 1 86.69 363 ALA B CA 1
ATOM 7352 C C . ALA B 1 363 ? 3.775 32.594 14.414 1 86.69 363 ALA B C 1
ATOM 7354 O O . ALA B 1 363 ? 3.676 32.219 15.578 1 86.69 363 ALA B O 1
ATOM 7355 N N . THR B 1 364 ? 3.012 33.469 13.867 1 86.94 364 THR B N 1
ATOM 7356 C CA . THR B 1 364 ? 1.989 34.156 14.656 1 86.94 364 THR B CA 1
ATOM 7357 C C . THR B 1 364 ? 0.909 33.188 15.109 1 86.94 364 THR B C 1
ATOM 7359 O O . THR B 1 364 ? 0.535 33.156 16.281 1 86.94 364 THR B O 1
ATOM 7362 N N . ILE B 1 365 ? 0.438 32.375 14.219 1 85.69 365 ILE B N 1
ATOM 7363 C CA . ILE B 1 365 ? -0.626 31.422 14.516 1 85.69 365 ILE B CA 1
ATOM 7364 C C . ILE B 1 365 ? -0.126 30.391 15.523 1 85.69 365 ILE B C 1
ATOM 7366 O O . ILE B 1 365 ? -0.831 30.047 16.484 1 85.69 365 ILE B O 1
ATOM 7370 N N . THR B 1 366 ? 1.007 29.922 15.289 1 86 366 THR B N 1
ATOM 7371 C CA . THR B 1 366 ? 1.572 28.891 16.172 1 86 366 THR B CA 1
ATOM 7372 C C . THR B 1 366 ? 1.788 29.453 17.578 1 86 366 THR B C 1
ATOM 7374 O O . THR B 1 366 ? 1.448 28.797 18.562 1 86 366 THR B O 1
ATOM 7377 N N . ASN B 1 367 ? 2.359 30.609 17.641 1 83.31 367 ASN B N 1
ATOM 7378 C CA . ASN B 1 367 ? 2.586 31.25 18.938 1 83.31 367 ASN B CA 1
ATOM 7379 C C . ASN B 1 367 ? 1.276 31.484 19.688 1 83.31 367 ASN B C 1
ATOM 7381 O O . ASN B 1 367 ? 1.199 31.25 20.891 1 83.31 367 ASN B O 1
ATOM 7385 N N . HIS B 1 368 ? 0.36 31.938 19.016 1 83.75 368 HIS B N 1
ATOM 7386 C CA . HIS B 1 368 ? -0.94 32.188 19.625 1 83.75 368 HIS B CA 1
ATOM 7387 C C . HIS B 1 368 ? -1.571 30.891 20.109 1 83.75 368 HIS B C 1
ATOM 7389 O O . HIS B 1 368 ? -2.129 30.828 21.203 1 83.75 368 HIS B O 1
ATOM 7395 N N . TYR B 1 369 ? -1.498 29.906 19.312 1 84.31 369 TYR B N 1
ATOM 7396 C CA . TYR B 1 369 ? -2.068 28.609 19.656 1 84.31 369 TYR B CA 1
ATOM 7397 C C . TYR B 1 369 ? -1.386 28.031 20.906 1 84.31 369 TYR B C 1
ATOM 7399 O O . TYR B 1 369 ? -2.053 27.516 21.797 1 84.31 369 TYR B O 1
ATOM 7407 N N . LEU B 1 370 ? -0.129 28.047 20.984 1 84.12 370 LEU B N 1
ATOM 7408 C CA . LEU B 1 370 ? 0.633 27.453 22.078 1 84.12 370 LEU B CA 1
ATOM 7409 C C . LEU B 1 370 ? 0.4 28.234 23.375 1 84.12 370 LEU B C 1
ATOM 7411 O O . LEU B 1 370 ? 0.478 27.656 24.469 1 84.12 370 LEU B O 1
ATOM 7415 N N . ARG B 1 371 ? 0.082 29.422 23.281 1 80.06 371 ARG B N 1
ATOM 7416 C CA . ARG B 1 371 ? -0.174 30.234 24.469 1 80.06 371 ARG B CA 1
ATOM 7417 C C . ARG B 1 371 ? -1.533 29.891 25.078 1 80.06 371 ARG B C 1
ATOM 7419 O O . ARG B 1 371 ? -1.677 29.844 26.297 1 80.06 371 ARG B O 1
ATOM 7426 N N . ILE B 1 372 ? -2.457 29.625 24.219 1 75.88 372 ILE B N 1
ATOM 7427 C CA . ILE B 1 372 ? -3.828 29.422 24.672 1 75.88 372 ILE B CA 1
ATOM 7428 C C . ILE B 1 372 ? -4.055 27.953 25.016 1 75.88 372 ILE B C 1
ATOM 7430 O O . ILE B 1 372 ? -4.746 27.625 25.984 1 75.88 372 ILE B O 1
ATOM 7434 N N . ALA B 1 373 ? -3.605 27.125 24.078 1 68.38 373 ALA B N 1
ATOM 7435 C CA . ALA B 1 373 ? -3.873 25.703 24.234 1 68.38 373 ALA B CA 1
ATOM 7436 C C . ALA B 1 373 ? -3.277 25.172 25.531 1 68.38 373 ALA B C 1
ATOM 7438 O O . ALA B 1 373 ? -2.182 25.562 25.922 1 68.38 373 ALA B O 1
ATOM 7439 N N . GLU B 1 374 ? -4.203 24.516 26.172 1 62.38 374 GLU B N 1
ATOM 7440 C CA . GLU B 1 374 ? -3.82 23.938 27.453 1 62.38 374 GLU B CA 1
ATOM 7441 C C . GLU B 1 374 ? -2.557 23.094 27.328 1 62.38 374 GLU B C 1
ATOM 7443 O O . GLU B 1 374 ? -2.334 22.453 26.297 1 62.38 374 GLU B O 1
ATOM 7448 N N . HIS B 1 375 ? -1.573 23.312 28.109 1 55.62 375 HIS B N 1
ATOM 7449 C CA . HIS B 1 375 ? -0.25 22.703 28.172 1 55.62 375 HIS B CA 1
ATOM 7450 C C . HIS B 1 375 ? -0.318 21.203 27.938 1 55.62 375 HIS B C 1
ATOM 7452 O O . HIS B 1 375 ? 0.697 20.562 27.625 1 55.62 375 HIS B O 1
ATOM 7458 N N . THR B 1 376 ? -1.396 20.578 28.188 1 47.19 376 THR B N 1
ATOM 7459 C CA . THR B 1 376 ? -1.366 19.125 28.234 1 47.19 376 THR B CA 1
ATOM 7460 C C . THR B 1 376 ? -1.761 18.531 26.8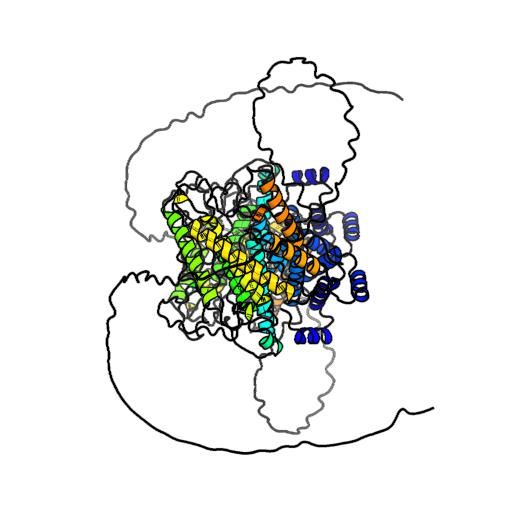75 1 47.19 376 THR B C 1
ATOM 7462 O O . THR B 1 376 ? -1.753 17.312 26.688 1 47.19 376 THR B O 1
ATOM 7465 N N . GLY B 1 377 ? -2.09 19.375 25.828 1 49.62 377 GLY B N 1
ATOM 7466 C CA . GLY B 1 377 ? -2.633 18.641 24.703 1 49.62 377 GLY B CA 1
ATOM 7467 C C . GLY B 1 377 ? -1.613 18.391 23.609 1 49.62 377 GLY B C 1
ATOM 7468 O O . GLY B 1 377 ? -0.66 19.156 23.453 1 49.62 377 GLY B O 1
ATOM 7469 N N . PRO B 1 378 ? -1.504 17.062 23.078 1 46.72 378 PRO B N 1
ATOM 7470 C CA . PRO B 1 378 ? -0.564 16.656 22.031 1 46.72 378 PRO B CA 1
ATOM 7471 C C . PRO B 1 378 ? -0.694 17.516 20.766 1 46.72 378 PRO B C 1
ATOM 7473 O O . PRO B 1 378 ? -1.806 17.891 20.375 1 46.72 378 PRO B O 1
ATOM 7476 N N . LEU B 1 379 ? 0.284 18.312 20.438 1 46.62 379 LEU B N 1
ATOM 7477 C CA . LEU B 1 379 ? 0.332 19.062 19.203 1 46.62 379 LEU B CA 1
ATOM 7478 C C . LEU B 1 379 ? 0.535 18.141 18 1 46.62 379 LEU B C 1
ATOM 7480 O O . LEU B 1 379 ? 1.191 17.109 18.125 1 46.62 379 LEU B O 1
ATOM 7484 N N . SER B 1 380 ? -0.381 18.172 17.062 1 44.47 380 SER B N 1
ATOM 7485 C CA . SER B 1 380 ? -0.243 17.406 15.836 1 44.47 380 SER B CA 1
ATOM 7486 C C . SER B 1 380 ? 1.146 17.578 15.227 1 44.47 380 SER B C 1
ATOM 7488 O O . SER B 1 380 ? 1.731 18.656 15.305 1 44.47 380 SER B O 1
ATOM 7490 N N . ASN B 1 381 ? 2.027 16.656 14.984 1 39.88 381 ASN B N 1
ATOM 7491 C CA . ASN B 1 381 ? 3.4 16.484 14.523 1 39.88 381 ASN B CA 1
ATOM 7492 C C . ASN B 1 381 ? 3.65 17.219 13.211 1 39.88 381 ASN B C 1
ATOM 7494 O O . ASN B 1 381 ? 4.797 17.359 12.781 1 39.88 381 ASN B O 1
ATOM 7498 N N . GLN B 1 382 ? 2.758 17.641 12.477 1 41.78 382 GLN B N 1
ATOM 7499 C CA . GLN B 1 382 ? 2.957 18.062 11.102 1 41.78 382 GLN B CA 1
ATOM 7500 C C . GLN B 1 382 ? 3.572 19.453 11.031 1 41.78 382 GLN B C 1
ATOM 7502 O O . GLN B 1 382 ? 3.896 19.953 9.945 1 41.78 382 GLN B O 1
ATOM 7507 N N . TYR B 1 383 ? 4.055 20.188 12.117 1 39.97 383 TYR B N 1
ATOM 7508 C CA . TYR B 1 383 ? 4.43 21.609 12.164 1 39.97 383 TYR B CA 1
ATOM 7509 C C . TYR B 1 383 ? 5.898 21.797 11.797 1 39.97 383 TYR B C 1
ATOM 7511 O O . TYR B 1 383 ? 6.359 22.922 11.617 1 39.97 383 TYR B O 1
ATOM 7519 N N . ALA B 1 384 ? 6.953 21 11.586 1 38.38 384 ALA B N 1
ATOM 7520 C CA . ALA B 1 384 ? 8.375 21.203 11.828 1 38.38 384 ALA B CA 1
ATOM 7521 C C . ALA B 1 384 ? 9.023 21.969 10.664 1 38.38 384 ALA B C 1
ATOM 7523 O O . ALA B 1 384 ? 10.211 22.266 10.703 1 38.38 384 ALA B O 1
ATOM 7524 N N . PHE B 1 385 ? 8.734 22.125 9.438 1 37.44 385 PHE B N 1
ATOM 7525 C CA . PHE B 1 385 ? 9.688 22.312 8.352 1 37.44 385 PHE B CA 1
ATOM 7526 C C . PHE B 1 385 ? 10.086 23.781 8.242 1 37.44 385 PHE B C 1
ATOM 7528 O O . PHE B 1 385 ? 11.148 24.109 7.699 1 37.44 385 PHE B O 1
ATOM 7535 N N . TYR B 1 386 ? 9.547 25 8.281 1 37.22 386 TYR B N 1
ATOM 7536 C CA . TYR B 1 386 ? 9.586 26.094 7.309 1 37.22 386 TYR B CA 1
ATOM 7537 C C . TYR B 1 386 ? 10.43 27.25 7.82 1 37.22 386 TYR B C 1
ATOM 7539 O O . TYR B 1 386 ? 10.758 28.172 7.062 1 37.22 386 TYR B O 1
ATOM 7547 N N . ALA B 1 387 ? 10.852 27.797 8.984 1 35.22 387 ALA B N 1
ATOM 7548 C CA . ALA B 1 387 ? 10.789 29.25 9.203 1 35.22 387 ALA B CA 1
ATOM 7549 C C . ALA B 1 387 ? 12.172 29.875 9.086 1 35.22 387 ALA B C 1
ATOM 7551 O O . ALA B 1 387 ? 13.008 29.734 9.984 1 35.22 387 ALA B O 1
ATOM 7552 N N . LEU B 1 388 ? 12.852 30.125 7.973 1 40.44 388 LEU B N 1
ATOM 7553 C CA . LEU B 1 388 ? 14.07 30.906 8.125 1 40.44 388 LEU B CA 1
ATOM 7554 C C . LEU B 1 388 ? 13.75 32.375 8.258 1 40.44 388 LEU B C 1
ATOM 7556 O O . LEU B 1 388 ? 13.758 33.125 7.27 1 40.44 388 LEU B O 1
ATOM 7560 N N . SER B 1 389 ? 12.781 32.938 8.688 1 48.22 389 SER B N 1
ATOM 7561 C CA . SER B 1 389 ? 12.562 34.375 8.82 1 48.22 389 SER B CA 1
ATOM 7562 C C . SER B 1 389 ? 13.016 34.875 10.188 1 48.22 389 SER B C 1
ATOM 7564 O O . SER B 1 389 ? 13.289 34.094 11.086 1 48.22 389 SER B O 1
ATOM 7566 N N . PRO B 1 390 ? 13.273 36.281 10.312 1 53.25 390 PRO B N 1
ATOM 7567 C CA . PRO B 1 390 ? 13.453 36.906 11.633 1 53.25 390 PRO B CA 1
ATOM 7568 C C . PRO B 1 390 ? 12.625 36.219 12.719 1 53.25 390 PRO B C 1
ATOM 7570 O O . PRO B 1 390 ? 12.977 36.25 13.898 1 53.25 390 PRO B O 1
ATOM 7573 N N . GLU B 1 391 ? 11.797 35.531 12.203 1 69.19 391 GLU B N 1
ATOM 7574 C CA . GLU B 1 391 ? 10.922 34.75 13.078 1 69.19 391 GLU B CA 1
ATOM 7575 C C . GLU B 1 391 ? 11.555 33.406 13.43 1 69.19 391 GLU B C 1
ATOM 7577 O O . GLU B 1 391 ? 10.938 32.562 14.094 1 69.19 391 GLU B O 1
ATOM 7582 N N . PHE B 1 392 ? 12.773 33.344 13.141 1 78.06 392 PHE B N 1
ATOM 7583 C CA . PHE B 1 392 ? 13.523 32.125 13.336 1 78.06 392 PHE B CA 1
ATOM 7584 C C . PHE B 1 392 ? 13.523 31.719 14.812 1 78.06 392 PHE B C 1
ATOM 7586 O O . PHE B 1 392 ? 13.203 30.578 15.148 1 78.06 392 PHE B O 1
ATOM 7593 N N . TRP B 1 393 ? 13.758 32.656 15.609 1 81.94 393 TRP B N 1
ATOM 7594 C CA . TRP B 1 393 ? 13.898 32.344 17.016 1 81.94 393 TRP B CA 1
ATOM 7595 C C . TRP B 1 393 ? 12.539 32.062 17.656 1 81.94 393 TRP B C 1
ATOM 7597 O O . TRP B 1 393 ? 12.422 31.203 18.547 1 81.94 393 TRP B O 1
ATOM 7607 N N . ALA B 1 394 ? 11.547 32.75 17.188 1 82.75 394 ALA B N 1
ATOM 7608 C CA . ALA B 1 394 ? 10.195 32.469 17.656 1 82.75 394 ALA B CA 1
ATOM 7609 C C . ALA B 1 394 ? 9.781 31.031 17.297 1 82.75 394 ALA B C 1
ATOM 7611 O O . ALA B 1 394 ? 9.148 30.344 18.094 1 82.75 394 ALA B O 1
ATOM 7612 N N . LEU B 1 395 ? 10.18 30.656 16.188 1 84.81 395 LEU B N 1
ATOM 7613 C CA . LEU B 1 395 ? 9.852 29.312 15.727 1 84.81 395 LEU B CA 1
ATOM 7614 C C . LEU B 1 395 ? 10.617 28.266 16.531 1 84.81 395 LEU B C 1
ATOM 7616 O O . LEU B 1 395 ? 10.07 27.219 16.859 1 84.81 395 LEU B O 1
ATOM 7620 N N . THR B 1 396 ? 11.867 28.562 16.75 1 87.94 396 THR B N 1
ATOM 7621 C CA . THR B 1 396 ? 12.672 27.641 17.531 1 87.94 396 THR B CA 1
ATOM 7622 C C . THR B 1 396 ? 12.109 27.484 18.938 1 87.94 396 THR B C 1
ATOM 7624 O O . THR B 1 396 ? 12.109 26.391 19.5 1 87.94 396 THR B O 1
ATOM 7627 N N . GLN B 1 397 ? 11.648 28.562 19.469 1 88.31 397 GLN B N 1
ATOM 7628 C CA . GLN B 1 397 ? 11.039 28.516 20.797 1 88.31 397 GLN B CA 1
ATOM 7629 C C . GLN B 1 397 ? 9.734 27.734 20.781 1 88.31 397 GLN B C 1
ATOM 7631 O O . GLN B 1 397 ? 9.43 27 21.719 1 88.31 397 GLN B O 1
ATOM 7636 N N . SER B 1 398 ? 8.961 28 19.781 1 88 398 SER B N 1
ATOM 7637 C CA . SER B 1 398 ? 7.715 27.266 19.625 1 88 398 SER B CA 1
ATOM 7638 C C . SER B 1 398 ? 7.98 25.766 19.531 1 88 398 SER B C 1
ATOM 7640 O O . SER B 1 398 ? 7.254 24.953 20.109 1 88 398 SER B O 1
ATOM 7642 N N . LEU B 1 399 ? 8.977 25.391 18.75 1 89.75 399 LEU B N 1
ATOM 7643 C CA . LEU B 1 399 ? 9.336 23.984 18.609 1 89.75 399 LEU B CA 1
ATOM 7644 C C . LEU B 1 399 ? 9.797 23.391 19.938 1 89.75 399 LEU B C 1
ATOM 7646 O O . LEU B 1 399 ? 9.508 22.234 20.234 1 89.75 399 LEU B O 1
ATOM 7650 N N . GLU B 1 400 ? 10.523 24.156 20.688 1 90.19 400 GLU B N 1
ATOM 7651 C CA . GLU B 1 400 ? 10.938 23.719 22.016 1 90.19 400 GLU B CA 1
ATOM 7652 C C . GLU B 1 400 ? 9.734 23.438 22.922 1 90.19 400 GLU B C 1
ATOM 7654 O O . GLU B 1 400 ? 9.703 22.438 23.641 1 90.19 400 GLU B O 1
ATOM 7659 N N . THR B 1 401 ? 8.812 24.359 22.875 1 89.5 401 THR B N 1
ATOM 7660 C CA . THR B 1 401 ? 7.602 24.203 23.672 1 89.5 401 THR B CA 1
ATOM 7661 C C . THR B 1 401 ? 6.832 22.953 23.234 1 89.5 401 THR B C 1
ATOM 7663 O O . THR B 1 401 ? 6.328 22.203 24.062 1 89.5 401 THR B O 1
ATOM 7666 N N . MET B 1 402 ? 6.742 22.781 21.969 1 89.56 402 MET B N 1
ATOM 7667 C CA . MET B 1 402 ? 6.051 21.609 21.438 1 89.56 402 MET B CA 1
ATOM 7668 C C . MET B 1 402 ? 6.754 20.328 21.875 1 89.56 402 MET B C 1
ATOM 7670 O O . MET B 1 402 ? 6.098 19.328 22.188 1 89.56 402 MET B O 1
ATOM 7674 N N . ALA B 1 403 ? 8.055 20.328 21.812 1 91.31 403 ALA B N 1
ATOM 7675 C CA . ALA B 1 403 ? 8.836 19.156 22.219 1 91.31 403 ALA B CA 1
ATOM 7676 C C . ALA B 1 403 ? 8.578 18.812 23.688 1 91.31 403 ALA B C 1
ATOM 7678 O O . ALA B 1 403 ? 8.406 17.641 24.031 1 91.31 403 ALA B O 1
ATOM 7679 N N . LYS B 1 404 ? 8.523 19.781 24.516 1 90.38 404 LYS B N 1
ATOM 7680 C CA . LYS B 1 404 ? 8.266 19.578 25.938 1 90.38 404 LYS B CA 1
ATOM 7681 C C . LYS B 1 404 ? 6.855 19.031 26.156 1 90.38 404 LYS B C 1
ATOM 7683 O O . LYS B 1 404 ? 6.648 18.172 27.016 1 90.38 404 LYS B O 1
ATOM 7688 N N . ARG B 1 405 ? 5.969 19.562 25.438 1 87.31 405 ARG B N 1
ATOM 7689 C CA . ARG B 1 405 ? 4.582 19.125 25.578 1 87.31 405 ARG B CA 1
ATOM 7690 C C . ARG B 1 405 ? 4.426 17.672 25.125 1 87.31 405 ARG B C 1
ATOM 7692 O O . ARG B 1 405 ? 3.668 16.906 25.719 1 87.31 405 ARG B O 1
ATOM 7699 N N . TRP B 1 406 ? 5.117 17.328 24.078 1 90.25 406 TRP B N 1
ATOM 7700 C CA . TRP B 1 406 ? 5.035 15.961 23.578 1 90.25 406 TRP B CA 1
ATOM 7701 C C . TRP B 1 406 ? 5.602 14.984 24.609 1 90.25 406 TRP B C 1
ATOM 7703 O O . TRP B 1 406 ? 5.094 13.867 24.766 1 90.25 406 TRP B O 1
ATOM 7713 N N . ALA B 1 407 ? 6.57 15.414 25.297 1 90.5 407 ALA B N 1
ATOM 7714 C CA . ALA B 1 407 ? 7.195 14.562 26.297 1 90.5 407 ALA B CA 1
ATOM 7715 C C . ALA B 1 407 ? 6.273 14.367 27.5 1 90.5 407 ALA B C 1
ATOM 7717 O O . ALA B 1 407 ? 6.465 13.445 28.297 1 90.5 407 ALA B O 1
ATOM 7718 N N . GLY B 1 408 ? 5.301 15.188 27.688 1 88.25 408 GLY B N 1
ATOM 7719 C CA . GLY B 1 408 ? 4.344 15.055 28.766 1 88.25 408 GLY B CA 1
ATOM 7720 C C . GLY B 1 408 ? 4.648 15.969 29.953 1 88.25 408 GLY B C 1
ATOM 7721 O O . GLY B 1 408 ? 5.754 16.5 30.062 1 88.25 408 GLY B O 1
ATOM 7722 N N . PRO B 1 409 ? 3.686 16.062 30.766 1 87.19 409 PRO B N 1
ATOM 7723 C CA . PRO B 1 409 ? 3.846 16.984 31.906 1 87.19 409 PRO B CA 1
ATOM 7724 C C . PRO B 1 409 ? 4.949 16.562 32.875 1 87.19 409 PRO B C 1
ATOM 7726 O O . PRO B 1 409 ? 5.578 17.406 33.5 1 87.19 409 PRO B O 1
ATOM 7729 N N . HIS B 1 410 ? 5.23 15.273 32.875 1 89.25 410 HIS B N 1
ATOM 7730 C CA . HIS B 1 410 ? 6.242 14.766 33.781 1 89.25 410 HIS B CA 1
ATOM 7731 C C . HIS B 1 410 ? 7.512 14.367 33.031 1 89.25 410 HIS B C 1
ATOM 7733 O O . HIS B 1 410 ? 8.406 13.75 33.625 1 89.25 410 HIS B O 1
ATOM 7739 N N . GLN B 1 411 ? 7.5 14.641 31.734 1 87.69 411 GLN B N 1
ATOM 7740 C CA . GLN B 1 411 ? 8.648 14.406 30.875 1 87.69 411 GLN B CA 1
ATOM 7741 C C . GLN B 1 411 ? 9.039 12.938 30.859 1 87.69 411 GLN B C 1
ATOM 7743 O O . GLN B 1 411 ? 10.211 12.594 31 1 87.69 411 GLN B O 1
ATOM 7748 N N . LEU B 1 412 ? 8.055 12.156 30.828 1 85.31 412 LEU B N 1
ATOM 7749 C CA . LEU B 1 412 ? 8.25 10.711 30.781 1 85.31 412 LEU B CA 1
ATOM 7750 C C . LEU B 1 412 ? 8.406 10.227 29.344 1 85.31 412 LEU B C 1
ATOM 7752 O O . LEU B 1 412 ? 8.852 9.102 29.109 1 85.31 412 LEU B O 1
ATOM 7756 N N . GLY B 1 413 ? 8.062 11.102 28.406 1 84.5 413 GLY B N 1
ATOM 7757 C CA . GLY B 1 413 ? 8.242 10.773 27.016 1 84.5 413 GLY B CA 1
ATOM 7758 C C . GLY B 1 413 ? 9.641 11.07 26.5 1 84.5 413 GLY B C 1
ATOM 7759 O O . GLY B 1 413 ? 10.492 11.539 27.25 1 84.5 413 GLY B O 1
ATOM 7760 N N . PRO B 1 414 ? 9.844 10.719 25.219 1 86.5 414 PRO B N 1
ATOM 7761 C CA . PRO B 1 414 ? 11.18 10.961 24.656 1 86.5 414 PRO B CA 1
ATOM 7762 C C . PRO B 1 414 ? 11.5 12.453 24.531 1 86.5 414 PRO B C 1
ATOM 7764 O O . PRO B 1 414 ? 10.68 13.227 24.031 1 86.5 414 PRO B O 1
ATOM 7767 N N . ARG B 1 415 ? 12.656 12.773 24.891 1 83.88 415 ARG B N 1
ATOM 7768 C CA . ARG B 1 415 ? 13.117 14.156 24.766 1 83.88 415 ARG B CA 1
ATOM 7769 C C . ARG B 1 415 ? 13.477 14.484 23.328 1 83.88 415 ARG B C 1
ATOM 7771 O O . ARG B 1 415 ? 13.227 15.594 22.859 1 83.88 415 ARG B O 1
ATOM 7778 N N . GLU B 1 416 ? 14.055 13.461 22.719 1 90.5 416 GLU B N 1
ATOM 7779 C CA . GLU B 1 416 ? 14.352 13.625 21.297 1 90.5 416 GLU B CA 1
ATOM 7780 C C . GLU B 1 416 ? 13.18 13.195 20.438 1 90.5 416 GLU B C 1
ATOM 7782 O O . GLU B 1 416 ? 13.141 12.055 19.953 1 90.5 416 GLU B O 1
ATOM 7787 N N . ASN B 1 417 ? 12.242 14.047 20.391 1 91.69 417 ASN B N 1
ATOM 7788 C CA . ASN B 1 417 ? 11.062 13.781 19.594 1 91.69 417 ASN B CA 1
ATOM 7789 C C . ASN B 1 417 ? 11.086 14.57 18.281 1 91.69 417 ASN B C 1
ATOM 7791 O O . ASN B 1 417 ? 12.094 15.18 17.938 1 91.69 417 ASN B O 1
ATOM 7795 N N . LEU B 1 418 ? 10.07 14.531 17.516 1 90.69 418 LEU B N 1
ATOM 7796 C CA . LEU B 1 418 ? 10.047 15.133 16.188 1 90.69 418 LEU B CA 1
ATOM 7797 C C . LEU B 1 418 ? 10.305 16.625 16.266 1 90.69 418 LEU B C 1
ATOM 7799 O O . LEU B 1 418 ? 11.117 17.172 15.508 1 90.69 418 LEU B O 1
ATOM 7803 N N . ALA B 1 419 ? 9.609 17.328 17.219 1 89.75 419 ALA B N 1
ATOM 7804 C CA . ALA B 1 419 ? 9.75 18.781 17.359 1 89.75 419 ALA B CA 1
ATOM 7805 C C . ALA B 1 419 ? 11.18 19.141 17.75 1 89.75 419 ALA B C 1
ATOM 7807 O O . ALA B 1 419 ? 11.742 20.109 17.234 1 89.75 419 ALA B O 1
ATOM 7808 N N . SER B 1 420 ? 11.758 18.406 18.641 1 91.62 420 SER B N 1
ATOM 7809 C CA . SER B 1 420 ? 13.125 18.672 19.062 1 91.62 420 SER B CA 1
ATOM 7810 C C . SER B 1 420 ? 14.117 18.453 17.922 1 91.62 420 SER B C 1
ATOM 7812 O O . SER B 1 420 ? 15.125 19.141 17.828 1 91.62 420 SER B O 1
ATOM 7814 N N . LYS B 1 421 ? 13.836 17.484 17.156 1 89.56 421 LYS B N 1
ATOM 7815 C CA . LYS B 1 421 ? 14.68 17.219 16 1 89.56 421 LYS B CA 1
ATOM 7816 C C . LYS B 1 421 ? 14.664 18.406 15.031 1 89.56 421 LYS B C 1
ATOM 7818 O O . LYS B 1 421 ? 15.719 18.828 14.539 1 89.56 421 LYS B O 1
ATOM 7823 N N . TYR B 1 422 ? 13.523 18.906 14.742 1 87.06 422 TYR B N 1
ATOM 7824 C CA . TYR B 1 422 ? 13.406 20.062 13.859 1 87.06 422 TYR B CA 1
ATOM 7825 C C . TYR B 1 422 ? 14.094 21.281 14.461 1 87.06 422 TYR B C 1
ATOM 7827 O O . TYR B 1 422 ? 14.727 22.062 13.75 1 87.06 422 TYR B O 1
ATOM 7835 N N . GLN B 1 423 ? 13.922 21.406 15.711 1 88.69 423 GLN B N 1
ATOM 7836 C CA . GLN B 1 423 ? 14.594 22.516 16.391 1 88.69 423 GLN B CA 1
ATOM 7837 C C . GLN B 1 423 ? 16.109 22.406 16.25 1 88.69 423 GLN B C 1
ATOM 7839 O O . GLN B 1 423 ? 16.766 23.406 15.93 1 88.69 423 GLN B O 1
ATOM 7844 N N . SER B 1 424 ? 16.594 21.25 16.469 1 89.25 424 SER B N 1
ATOM 7845 C CA . SER B 1 424 ? 18.031 21.031 16.391 1 89.25 424 SER B CA 1
ATOM 7846 C C . SER B 1 424 ? 18.547 21.297 14.977 1 89.25 424 SER B C 1
ATOM 7848 O O . SER B 1 424 ? 19.641 21.844 14.805 1 89.25 424 SER B O 1
ATOM 7850 N N . ILE B 1 425 ? 17.828 20.875 14.008 1 85.94 425 ILE B N 1
ATOM 7851 C CA . ILE B 1 425 ? 18.234 21.062 12.617 1 85.94 425 ILE B CA 1
ATOM 7852 C C . ILE B 1 425 ? 18.25 22.562 12.281 1 85.94 425 ILE B C 1
ATOM 7854 O O . ILE B 1 425 ? 19.156 23.031 11.586 1 85.94 425 ILE B O 1
ATOM 7858 N N . LEU B 1 426 ? 17.25 23.297 12.758 1 85.12 426 LEU B N 1
ATOM 7859 C CA . LEU B 1 426 ? 17.188 24.719 12.5 1 85.12 426 LEU B CA 1
ATOM 7860 C C . LEU B 1 426 ? 18.375 25.438 13.133 1 85.12 426 LEU B C 1
ATOM 7862 O O . LEU B 1 426 ? 19 26.312 12.508 1 85.12 426 LEU B O 1
ATOM 7866 N N . VAL B 1 427 ? 18.641 25.016 14.273 1 87.81 427 VAL B N 1
ATOM 7867 C CA . VAL B 1 427 ? 19.766 25.625 14.977 1 87.81 427 VAL B CA 1
ATOM 7868 C C . VAL B 1 427 ? 21.078 25.266 14.281 1 87.81 427 VAL B C 1
ATOM 7870 O O . VAL B 1 427 ? 21.969 26.094 14.141 1 87.81 427 VAL B O 1
ATOM 7873 N N . GLU B 1 428 ? 21.156 24.094 13.852 1 86.94 428 GLU B N 1
ATOM 7874 C CA . GLU B 1 428 ? 22.359 23.641 13.133 1 86.94 428 GLU B CA 1
ATOM 7875 C C . GLU B 1 428 ? 22.531 24.406 11.828 1 86.94 428 GLU B C 1
ATOM 7877 O O . GLU B 1 428 ? 23.641 24.797 11.477 1 86.94 428 GLU B O 1
ATOM 7882 N N . LEU B 1 429 ? 21.484 24.562 11.094 1 84.12 429 LEU B N 1
ATOM 7883 C CA . LEU B 1 429 ? 21.547 25.297 9.836 1 84.12 429 LEU B CA 1
ATOM 7884 C C . LEU B 1 429 ? 21.938 26.75 10.07 1 84.12 429 LEU B C 1
ATOM 7886 O O . LEU B 1 429 ? 22.734 27.312 9.312 1 84.12 429 LEU B O 1
ATOM 7890 N N . HIS B 1 430 ? 21.422 27.297 11.102 1 84.88 430 HIS B N 1
ATOM 7891 C CA . HIS B 1 430 ? 21.766 28.672 11.445 1 84.88 430 HIS B CA 1
ATOM 7892 C C . HIS B 1 430 ? 23.25 28.781 11.773 1 84.88 430 HIS B C 1
ATOM 7894 O O . HIS B 1 430 ? 23.922 29.719 11.336 1 84.88 430 HIS B O 1
ATOM 7900 N N . THR B 1 431 ? 23.688 27.828 12.5 1 88.31 431 THR B N 1
ATOM 7901 C CA . THR B 1 431 ? 25.094 27.828 12.891 1 88.31 431 THR B CA 1
ATOM 7902 C C . THR B 1 431 ? 26 27.641 11.68 1 88.31 431 THR B C 1
ATOM 7904 O O . THR B 1 431 ? 27.047 28.281 11.578 1 88.31 431 THR B O 1
ATOM 7907 N N . ARG B 1 432 ? 25.594 26.875 10.781 1 87.31 432 ARG B N 1
ATOM 7908 C CA . ARG B 1 432 ? 26.375 26.641 9.562 1 87.31 432 ARG B CA 1
ATOM 7909 C C . ARG B 1 432 ? 26.406 27.891 8.695 1 87.31 432 ARG B C 1
ATOM 7911 O O . ARG B 1 432 ? 27.422 28.203 8.062 1 87.31 432 ARG B O 1
ATOM 7918 N N . CYS B 1 433 ? 25.328 28.562 8.625 1 84.75 433 CYS B N 1
ATOM 7919 C CA . CYS B 1 433 ? 25.234 29.781 7.828 1 84.75 433 CYS B CA 1
ATOM 7920 C C . CYS B 1 433 ? 26.125 30.875 8.398 1 84.75 433 CYS B C 1
ATOM 7922 O O . CYS B 1 433 ? 26.703 31.672 7.648 1 84.75 433 CYS B O 1
ATOM 7924 N N . ILE B 1 434 ? 26.344 30.828 9.703 1 87.25 434 ILE B N 1
ATOM 7925 C CA . ILE B 1 434 ? 27.172 31.844 10.352 1 87.25 434 ILE B CA 1
ATOM 7926 C C . ILE B 1 434 ? 28.641 31.453 10.242 1 87.25 434 ILE B C 1
ATOM 7928 O O . ILE B 1 434 ? 29.5 32.312 10.031 1 87.25 434 ILE B O 1
ATOM 7932 N N . GLN B 1 435 ? 28.891 30.234 10.312 1 90 435 GLN B N 1
ATOM 7933 C CA . GLN B 1 435 ? 30.281 29.781 10.359 1 90 435 GLN B CA 1
ATOM 7934 C C . GLN B 1 435 ? 30.875 29.672 8.961 1 90 435 GLN B C 1
ATOM 7936 O O . GLN B 1 435 ? 32.062 29.891 8.773 1 90 435 GLN B O 1
ATOM 7941 N N . ASP B 1 436 ? 30.109 29.203 8.078 1 88.88 436 ASP B N 1
ATOM 7942 C CA . ASP B 1 436 ? 30.562 28.984 6.715 1 88.88 436 ASP B CA 1
ATOM 7943 C C . ASP B 1 436 ? 29.875 29.938 5.742 1 88.88 436 ASP B C 1
ATOM 7945 O O . ASP B 1 436 ? 28.703 29.719 5.375 1 88.88 436 ASP B O 1
ATOM 7949 N N . ASP B 1 437 ? 30.609 30.859 5.34 1 84.25 437 ASP B N 1
ATOM 7950 C CA . ASP B 1 437 ? 30.016 31.844 4.434 1 84.25 437 ASP B CA 1
ATOM 7951 C C . ASP B 1 437 ? 29.688 31.234 3.082 1 84.25 437 ASP B C 1
ATOM 7953 O O . ASP B 1 437 ? 28.859 31.766 2.332 1 84.25 437 ASP B O 1
ATOM 7957 N N . SER B 1 438 ? 30.297 30.078 2.805 1 84.69 438 SER B N 1
ATOM 7958 C CA . SER B 1 438 ? 30.062 29.438 1.513 1 84.69 438 SER B CA 1
ATOM 7959 C C . SER B 1 438 ? 28.875 28.484 1.565 1 84.69 438 SER B C 1
ATOM 7961 O O . SER B 1 438 ? 28.391 28.031 0.528 1 84.69 438 SER B O 1
ATOM 7963 N N . PHE B 1 439 ? 28.406 28.375 2.777 1 83.25 439 PHE B N 1
ATOM 7964 C CA . PHE B 1 439 ? 27.297 27.453 2.934 1 83.25 439 PHE B CA 1
ATOM 7965 C C . PHE B 1 439 ? 25.984 28.078 2.488 1 83.25 439 PHE B C 1
ATOM 7967 O O . PHE B 1 439 ? 25.703 29.234 2.807 1 83.25 439 PHE B O 1
ATOM 7974 N N . SER B 1 440 ? 25.312 27.344 1.614 1 79.75 440 SER B N 1
ATOM 7975 C CA . SER B 1 440 ? 23.969 27.781 1.214 1 79.75 440 SER B CA 1
ATOM 7976 C C . SER B 1 440 ? 22.953 26.656 1.366 1 79.75 440 SER B C 1
ATOM 7978 O O . SER B 1 440 ? 23.25 25.5 1.028 1 79.75 440 SER B O 1
ATOM 7980 N N . ILE B 1 441 ? 21.891 27.031 1.931 1 77.5 441 ILE B N 1
ATOM 7981 C CA . ILE B 1 441 ? 20.828 26.062 2.113 1 77.5 441 ILE B CA 1
ATOM 7982 C C . ILE B 1 441 ? 20.234 25.672 0.758 1 77.5 441 ILE B C 1
ATOM 7984 O O . ILE B 1 441 ? 19.969 26.547 -0.077 1 77.5 441 ILE B O 1
ATOM 7988 N N . ASN B 1 442 ? 20.172 24.406 0.544 1 74.81 442 ASN B N 1
ATOM 7989 C CA . ASN B 1 442 ? 19.531 23.906 -0.667 1 74.81 442 ASN B CA 1
ATOM 7990 C C . ASN B 1 442 ? 18.047 23.609 -0.432 1 74.81 442 ASN B C 1
ATOM 7992 O O . ASN B 1 442 ? 17.703 22.562 0.136 1 74.81 442 ASN B O 1
ATOM 7996 N N . PRO B 1 443 ? 17.25 24.453 -0.896 1 72.12 443 PRO B N 1
ATOM 7997 C CA . PRO B 1 443 ? 15.812 24.25 -0.648 1 72.12 443 PRO B CA 1
ATOM 7998 C C . PRO B 1 443 ? 15.281 22.953 -1.251 1 72.12 443 PRO B C 1
ATOM 8000 O O . PRO B 1 443 ? 14.258 22.438 -0.803 1 72.12 443 PRO B O 1
ATOM 8003 N N . SER B 1 444 ? 15.945 22.406 -2.246 1 70.88 444 SER B N 1
ATOM 8004 C CA . SER B 1 444 ? 15.477 21.203 -2.924 1 70.88 444 SER B CA 1
ATOM 8005 C C . SER B 1 444 ? 15.852 19.938 -2.143 1 70.88 444 SER B C 1
ATOM 8007 O O . SER B 1 444 ? 15.367 18.844 -2.439 1 70.88 444 SER B O 1
ATOM 8009 N N . ALA B 1 445 ? 16.609 20.141 -1.138 1 72.12 445 ALA B N 1
ATOM 8010 C CA . ALA B 1 445 ? 17.125 18.969 -0.439 1 72.12 445 ALA B CA 1
ATOM 8011 C C . ALA B 1 445 ? 16.516 18.844 0.955 1 72.12 445 ALA B C 1
ATOM 8013 O O . ALA B 1 445 ? 17.125 18.266 1.856 1 72.12 445 ALA B O 1
ATOM 8014 N N . TYR B 1 446 ? 15.391 19.422 1.117 1 70.19 446 TYR B N 1
ATOM 8015 C CA . TYR B 1 446 ? 14.812 19.406 2.457 1 70.19 446 TYR B CA 1
ATOM 8016 C C . TYR B 1 446 ? 14.461 17.984 2.885 1 70.19 446 TYR B C 1
ATOM 8018 O O . TYR B 1 446 ? 14.383 17.688 4.082 1 70.19 446 TYR B O 1
ATOM 8026 N N . THR B 1 447 ? 14.273 17.047 1.958 1 74 447 THR B N 1
ATOM 8027 C CA . THR B 1 447 ? 13.914 15.672 2.27 1 74 447 THR B CA 1
ATOM 8028 C C . THR B 1 447 ? 15.102 14.93 2.883 1 74 447 THR B C 1
ATOM 8030 O O . THR B 1 447 ? 14.93 13.914 3.551 1 74 447 THR B O 1
ATOM 8033 N N . THR B 1 448 ? 16.234 15.453 2.654 1 74.44 448 THR B N 1
ATOM 8034 C CA . THR B 1 448 ? 17.422 14.734 3.094 1 74.44 448 THR B CA 1
ATOM 8035 C C . THR B 1 448 ? 18.047 15.398 4.32 1 74.44 448 THR B C 1
ATOM 8037 O O . THR B 1 448 ? 18.938 14.844 4.953 1 74.44 448 THR B O 1
ATOM 8040 N N . GLU B 1 449 ? 17.594 16.5 4.645 1 70.5 449 GLU B N 1
ATOM 8041 C CA . GLU B 1 449 ? 18.188 17.266 5.734 1 70.5 449 GLU B CA 1
ATOM 8042 C C . GLU B 1 449 ? 17.781 16.703 7.094 1 70.5 449 GLU B C 1
ATOM 8044 O O . GLU B 1 449 ? 18.562 16.734 8.039 1 70.5 449 GLU B O 1
ATOM 8049 N N . VAL B 1 450 ? 16.609 16.156 7.137 1 67.94 450 VAL B N 1
ATOM 8050 C CA . VAL B 1 450 ? 16.125 15.633 8.414 1 67.94 450 VAL B CA 1
ATOM 8051 C C . VAL B 1 450 ? 16.266 14.117 8.43 1 67.94 450 VAL B C 1
ATOM 8053 O O . VAL B 1 450 ? 15.812 13.43 7.508 1 67.94 450 VAL B O 1
ATOM 8056 N N . LYS B 1 451 ? 16.922 13.648 9.484 1 75.81 451 LYS B N 1
ATOM 8057 C CA . LYS B 1 451 ? 17.031 12.203 9.648 1 75.81 451 LYS B CA 1
ATOM 8058 C C . LYS B 1 451 ? 15.742 11.609 10.188 1 75.81 451 LYS B C 1
ATOM 8060 O O . LYS B 1 451 ? 15.156 12.141 11.133 1 75.81 451 LYS B O 1
ATOM 8065 N N . HIS B 1 452 ? 15.32 10.562 9.594 1 77.88 452 HIS B N 1
ATOM 8066 C CA . HIS B 1 452 ? 14.016 9.992 9.93 1 77.88 452 HIS B CA 1
ATOM 8067 C C . HIS B 1 452 ? 14.148 8.93 11.016 1 77.88 452 HIS B C 1
ATOM 8069 O O . HIS B 1 452 ? 13.188 8.219 11.32 1 77.88 452 HIS B O 1
ATOM 8075 N N . SER B 1 453 ? 15.352 8.656 11.383 1 73.69 453 SER B N 1
ATOM 8076 C CA . SER B 1 453 ? 15.578 7.73 12.492 1 73.69 453 SER B CA 1
ATOM 8077 C C . SER B 1 453 ? 16.672 8.242 13.422 1 73.69 453 SER B C 1
ATOM 8079 O O . SER B 1 453 ? 17.562 8.984 13 1 73.69 453 SER B O 1
ATOM 8081 N N . ARG B 1 454 ? 16.562 7.926 14.609 1 62.53 454 ARG B N 1
ATOM 8082 C CA . ARG B 1 454 ? 17.594 8.297 15.578 1 62.53 454 ARG B CA 1
ATOM 8083 C C . ARG B 1 454 ? 18.906 7.609 15.258 1 62.53 454 ARG B C 1
ATOM 8085 O O . ARG B 1 454 ? 19.984 8.188 15.453 1 62.53 454 ARG B O 1
ATOM 8092 N N . THR B 1 455 ? 18.938 6.371 14.727 1 52.81 455 THR B N 1
ATOM 8093 C CA . THR B 1 455 ? 20.125 5.547 14.523 1 52.81 455 THR B CA 1
ATOM 8094 C C . THR B 1 455 ? 20.75 5.82 13.156 1 52.81 455 THR B C 1
ATOM 8096 O O . THR B 1 455 ? 21.875 5.41 12.891 1 52.81 455 THR B O 1
ATOM 8099 N N . ALA B 1 456 ? 20.188 6.363 12.078 1 51.44 456 ALA B N 1
ATOM 8100 C CA . ALA B 1 456 ? 20.75 6.5 10.734 1 51.44 456 ALA B CA 1
ATOM 8101 C C . ALA B 1 456 ? 21.891 7.52 10.719 1 51.44 456 ALA B C 1
ATOM 8103 O O . ALA B 1 456 ? 22.422 7.848 9.656 1 51.44 456 ALA B O 1
ATOM 8104 N N . SER B 1 457 ? 22.344 8.227 11.648 1 40.16 457 SER B N 1
ATOM 8105 C CA . SER B 1 457 ? 23.406 9.227 11.57 1 40.16 457 SER B CA 1
ATOM 8106 C C . SER B 1 457 ? 24.625 8.688 10.836 1 40.16 457 SER B C 1
ATOM 8108 O O . SER B 1 457 ? 25.453 9.453 10.336 1 40.16 457 SER B O 1
ATOM 8110 N N . GLN B 1 458 ? 25.219 7.453 11.031 1 35.97 458 GLN B N 1
ATOM 8111 C CA . GLN B 1 458 ? 26.625 7.141 10.734 1 35.97 458 GLN B CA 1
ATOM 8112 C C . GLN B 1 458 ? 26.781 6.711 9.281 1 35.97 458 GLN B C 1
ATOM 8114 O O . GLN B 1 458 ? 27.875 6.82 8.719 1 35.97 458 GLN B O 1
ATOM 8119 N N . ALA B 1 459 ? 25.875 6.035 8.594 1 37.34 459 ALA B N 1
ATOM 8120 C CA . ALA B 1 459 ? 26.328 5.277 7.434 1 37.34 459 ALA B CA 1
ATOM 8121 C C . ALA B 1 459 ? 26.328 6.141 6.176 1 37.34 459 ALA B C 1
ATOM 8123 O O . ALA B 1 459 ? 27.031 5.852 5.211 1 37.34 459 ALA B O 1
ATOM 8124 N N . LEU B 1 460 ? 25.344 6.848 5.906 1 39.56 460 LEU B N 1
ATOM 8125 C CA . LEU B 1 460 ? 25.25 7.398 4.559 1 39.56 460 LEU B CA 1
ATOM 8126 C C . LEU B 1 460 ? 26.172 8.594 4.398 1 39.56 460 LEU B C 1
ATOM 8128 O O . LEU B 1 460 ? 26.016 9.391 3.471 1 39.56 460 LEU B O 1
ATOM 8132 N N . GLY B 1 461 ? 27.062 8.906 5.312 1 31.73 461 GLY B N 1
ATOM 8133 C CA . GLY B 1 461 ? 27.797 10.156 5.207 1 31.73 461 GLY B CA 1
ATOM 8134 C C . GLY B 1 461 ? 28.547 10.305 3.898 1 31.73 461 GLY B C 1
ATOM 8135 O O . GLY B 1 461 ? 28.25 11.203 3.105 1 31.73 461 GLY B O 1
ATOM 8136 N N . ASP B 1 462 ? 29.969 10.297 3.928 1 30.56 462 ASP B N 1
ATOM 8137 C CA . ASP B 1 462 ? 31 11.078 3.248 1 30.56 462 ASP B CA 1
ATOM 8138 C C . ASP B 1 462 ? 31.297 10.508 1.863 1 30.56 462 ASP B C 1
ATOM 8140 O O . ASP B 1 462 ? 31.984 9.484 1.74 1 30.56 462 ASP B O 1
ATOM 8144 N N . THR B 1 463 ? 30.453 10.367 1.021 1 30.78 463 THR B N 1
ATOM 8145 C CA . THR B 1 463 ? 31.141 10.195 -0.256 1 30.78 463 THR B CA 1
ATOM 8146 C C . THR B 1 463 ? 32.25 11.211 -0.413 1 30.78 463 THR B C 1
ATOM 8148 O O . THR B 1 463 ? 32 12.422 -0.396 1 30.78 463 THR B O 1
ATOM 8151 N N . PRO B 1 464 ? 33.594 10.953 -0.152 1 27.27 464 PRO B N 1
ATOM 8152 C CA . PRO B 1 464 ? 34.688 11.844 -0.453 1 27.27 464 PRO B CA 1
ATOM 8153 C C . PRO B 1 464 ? 34.688 12.352 -1.896 1 27.27 464 PRO B C 1
ATOM 8155 O O . PRO B 1 464 ? 34.438 11.57 -2.82 1 27.27 464 PRO B O 1
ATOM 8158 N N . ILE B 1 465 ? 34.25 13.492 -2.178 1 28.3 465 ILE B N 1
ATOM 8159 C CA . ILE B 1 465 ? 34.625 14.141 -3.436 1 28.3 465 ILE B CA 1
ATOM 8160 C C . ILE B 1 465 ? 36.094 13.898 -3.729 1 28.3 465 ILE B C 1
ATOM 8162 O O . ILE B 1 465 ? 36.969 14.312 -2.961 1 28.3 465 ILE B O 1
ATOM 8166 N N . SER B 1 466 ? 36.531 12.797 -4.344 1 26.11 466 SER B N 1
ATOM 8167 C CA . SER B 1 466 ? 37.875 12.562 -4.883 1 26.11 466 SER B CA 1
ATOM 8168 C C . SER B 1 466 ? 38.406 13.797 -5.605 1 26.11 466 SER B C 1
ATOM 8170 O O . SER B 1 466 ? 37.906 14.148 -6.68 1 26.11 466 SER B O 1
ATOM 8172 N N . GLN B 1 467 ? 38.812 14.914 -4.891 1 22.34 467 GLN B N 1
ATOM 8173 C CA . GLN B 1 467 ? 39.75 15.883 -5.469 1 22.34 467 GLN B CA 1
ATOM 8174 C C . GLN B 1 467 ? 40.969 15.195 -6.043 1 22.34 467 GLN B C 1
ATOM 8176 O O . GLN B 1 467 ? 41.75 14.57 -5.305 1 22.34 467 GLN B O 1
ATOM 8181 N N . GLY B 1 468 ? 40.969 14.586 -7.152 1 22.23 468 GLY B N 1
ATOM 8182 C CA . GLY B 1 468 ? 42.125 14.18 -7.898 1 22.23 468 GLY B CA 1
ATOM 8183 C C . GLY B 1 468 ? 43.219 15.258 -7.957 1 22.23 468 GLY B C 1
ATOM 8184 O O . GLY B 1 468 ? 43.469 15.828 -9.023 1 22.23 468 GLY B O 1
ATOM 8185 N N . ARG B 1 469 ? 43.469 16.156 -6.91 1 20.92 469 ARG B N 1
ATOM 8186 C CA . ARG B 1 469 ? 44.719 16.875 -7.098 1 20.92 469 ARG B CA 1
ATOM 8187 C C . ARG B 1 469 ? 45.906 15.922 -7.242 1 20.92 469 ARG B C 1
ATOM 8189 O O . ARG B 1 469 ? 46.125 15.078 -6.371 1 20.92 469 ARG B O 1
ATOM 8196 N N . GLN B 1 470 ? 46.281 15.57 -8.43 1 20.98 470 GLN B N 1
ATOM 8197 C CA . GLN B 1 470 ? 47.594 15.062 -8.859 1 20.98 470 GLN B CA 1
ATOM 8198 C C . GLN B 1 470 ? 48.719 15.789 -8.156 1 20.98 470 GLN B C 1
ATOM 8200 O O . GLN B 1 470 ? 48.781 17.016 -8.188 1 20.98 470 GLN B O 1
ATOM 8205 N N . GLY B 1 471 ? 49.25 15.18 -7.027 1 20.66 471 GLY B N 1
ATOM 8206 C CA . GLY B 1 471 ? 50.375 15.43 -6.172 1 20.66 471 GLY B CA 1
ATOM 8207 C C . GLY B 1 471 ? 51.656 15.703 -6.949 1 20.66 471 GLY B C 1
ATOM 8208 O O . GLY B 1 471 ? 52.188 14.812 -7.621 1 20.66 471 GLY B O 1
ATOM 8209 N N . LEU B 1 472 ? 51.75 16.891 -7.676 1 19.28 472 LEU B N 1
ATOM 8210 C CA . LEU B 1 472 ? 53.094 17.219 -8.133 1 19.28 472 LEU B CA 1
ATOM 8211 C C . LEU B 1 472 ? 54.125 17.078 -7.004 1 19.28 472 LEU B C 1
ATOM 8213 O O . LEU B 1 472 ? 53.875 17.516 -5.879 1 19.28 472 LEU B O 1
ATOM 8217 N N . ARG B 1 473 ? 55.031 16.172 -7.09 1 19.2 473 ARG B N 1
ATOM 8218 C CA . ARG B 1 473 ? 56.125 15.664 -6.277 1 19.2 473 ARG B CA 1
ATOM 8219 C C . ARG B 1 473 ? 57.094 16.781 -5.926 1 19.2 473 ARG B C 1
ATOM 8221 O O . ARG B 1 473 ? 58.312 16.578 -5.961 1 19.2 473 ARG B O 1
ATOM 8228 N N . HIS B 1 474 ? 56.625 18.047 -5.574 1 18.22 474 HIS B N 1
ATOM 8229 C CA . HIS B 1 474 ? 57.844 18.859 -5.449 1 18.22 474 HIS B CA 1
ATOM 8230 C C . HIS B 1 474 ? 58.812 18.234 -4.449 1 18.22 474 HIS B C 1
ATOM 8232 O O . HIS B 1 474 ? 58.406 17.484 -3.557 1 18.22 474 HIS B O 1
ATOM 8238 N N . PRO B 1 475 ? 60.156 18.562 -4.582 1 20.06 475 PRO B N 1
ATOM 8239 C CA . PRO B 1 475 ? 61.438 18.062 -4.074 1 20.06 475 PRO B CA 1
ATOM 8240 C C . PRO B 1 475 ? 61.531 18.156 -2.555 1 20.06 475 PRO B C 1
ATOM 8242 O O . PRO B 1 475 ? 60.781 18.891 -1.923 1 20.06 475 PRO B O 1
ATOM 8245 N N . ASP B 1 476 ? 62.531 17.547 -1.948 1 18.88 476 ASP B N 1
ATOM 8246 C CA . ASP B 1 476 ? 63.062 16.984 -0.712 1 18.88 476 ASP B CA 1
ATOM 8247 C C . ASP B 1 476 ? 63.406 18.094 0.286 1 18.88 476 ASP B C 1
ATOM 8249 O O . ASP B 1 476 ? 63.812 17.812 1.419 1 18.88 476 ASP B O 1
ATOM 8253 N N . GLN B 1 477 ? 63.281 19.406 0.007 1 18.11 477 GLN B N 1
ATOM 8254 C CA . GLN B 1 477 ? 64.375 20.031 0.697 1 18.11 477 GLN B CA 1
ATOM 8255 C C . GLN B 1 477 ? 64.312 19.844 2.207 1 18.11 477 GLN B C 1
ATOM 8257 O O . GLN B 1 477 ? 63.188 19.672 2.74 1 18.11 477 GLN B O 1
ATOM 8262 N N . GLU B 1 478 ? 65.438 19.766 2.973 1 18.72 478 GLU B N 1
ATOM 8263 C CA . GLU B 1 478 ? 66.125 19.438 4.227 1 18.72 478 GLU B CA 1
ATOM 8264 C C . GLU B 1 478 ? 65.625 20.359 5.359 1 18.72 478 GLU B C 1
ATOM 8266 O O . GLU B 1 478 ? 65.625 19.953 6.523 1 18.72 478 GLU B O 1
ATOM 8271 N N . ASN B 1 479 ? 65.125 21.609 5.062 1 17.34 479 ASN B N 1
ATOM 8272 C CA . ASN B 1 479 ? 65.812 22.5 6.02 1 17.34 479 ASN B CA 1
ATOM 8273 C C . ASN B 1 479 ? 65.25 22.281 7.438 1 17.34 479 ASN B C 1
ATOM 8275 O O . ASN B 1 479 ? 64.188 21.734 7.629 1 17.34 479 ASN B O 1
ATOM 8279 N N . GLY B 1 480 ? 65.875 22.844 8.508 1 17.84 480 GLY B N 1
ATOM 8280 C CA . GLY B 1 480 ? 66.438 22.859 9.867 1 17.84 480 GLY B CA 1
ATOM 8281 C C . GLY B 1 480 ? 65.438 23.406 10.875 1 17.84 480 GLY B C 1
ATOM 8282 O O . GLY B 1 480 ? 65.625 23.234 12.086 1 17.84 480 GLY B O 1
ATOM 8283 N N . THR B 1 481 ? 64.375 24.312 10.414 1 16.33 481 THR B N 1
ATOM 8284 C CA . THR B 1 481 ? 64.438 25.422 11.359 1 16.33 481 THR B CA 1
ATOM 8285 C C . THR B 1 481 ? 63.875 24.984 12.719 1 16.33 481 THR B C 1
ATOM 8287 O O . THR B 1 481 ? 63.094 24.016 12.797 1 16.33 481 THR B O 1
ATOM 8290 N N . GLN B 1 482 ? 64 26 13.641 1 17.72 482 GLN B N 1
ATOM 8291 C CA . GLN B 1 482 ? 64.312 26.328 15.039 1 17.72 482 GLN B CA 1
ATOM 8292 C C . GLN B 1 482 ? 63.031 26.25 15.883 1 17.72 482 GLN B C 1
ATOM 8294 O O . GLN B 1 482 ? 61.906 26.375 15.359 1 17.72 482 GLN B O 1
ATOM 8299 N N . GLN B 1 483 ? 63.156 25.953 17.172 1 17.81 483 GLN B N 1
ATOM 8300 C CA . GLN B 1 483 ? 62.594 25.531 18.438 1 17.81 483 GLN B CA 1
ATOM 8301 C C . GLN B 1 483 ? 61.656 26.594 19 1 17.81 483 GLN B C 1
ATOM 8303 O O . GLN B 1 483 ? 62.062 27.391 19.859 1 17.81 483 GLN B O 1
ATOM 8308 N N . LEU B 1 484 ? 60.781 27.328 18.141 1 16.77 484 LEU B N 1
ATOM 8309 C CA . LEU B 1 484 ? 60.469 28.516 18.922 1 16.77 484 LEU B CA 1
ATOM 8310 C C . LEU B 1 484 ? 59.781 28.141 20.234 1 16.77 484 LEU B C 1
ATOM 8312 O O . LEU B 1 484 ? 58.969 27.203 20.266 1 16.77 484 LEU B O 1
ATOM 8316 N N . PRO B 1 485 ? 60.094 28.922 21.312 1 17.84 485 PRO B N 1
ATOM 8317 C CA . PRO B 1 485 ? 60.031 28.891 22.781 1 17.84 485 PRO B CA 1
ATOM 8318 C C . PRO B 1 485 ? 58.594 29.016 23.297 1 17.84 485 PRO B C 1
ATOM 8320 O O . PRO B 1 485 ? 57.688 29.453 22.562 1 17.84 485 PRO B O 1
ATOM 8323 N N . ASN B 1 486 ? 58.312 28.734 24.609 1 17.28 486 ASN B N 1
ATOM 8324 C CA . ASN B 1 486 ? 57.406 28.328 25.672 1 17.28 486 ASN B CA 1
ATOM 8325 C C . ASN B 1 486 ? 56.406 29.406 26.016 1 17.28 486 ASN B C 1
ATOM 8327 O O . ASN B 1 486 ? 55.344 29.125 26.562 1 17.28 486 ASN B O 1
ATOM 8331 N N . GLY B 1 487 ? 56.688 30.859 26 1 16.06 487 GLY B N 1
ATOM 8332 C CA . GLY B 1 487 ? 56.469 31.562 27.266 1 16.06 487 GLY B CA 1
ATOM 8333 C C . GLY B 1 487 ? 55.062 32.031 27.469 1 16.06 487 GLY B C 1
ATOM 8334 O O . GLY B 1 487 ? 54.656 32.375 28.578 1 16.06 487 GLY B O 1
ATOM 8335 N N . TYR B 1 488 ? 54.219 32.594 26.5 1 15.85 488 TYR B N 1
ATOM 8336 C CA . TYR B 1 488 ? 53.625 33.844 26.859 1 15.85 488 TYR B CA 1
ATOM 8337 C C . TYR B 1 488 ? 52.469 33.656 27.859 1 15.85 488 TYR B C 1
ATOM 8339 O O . TYR B 1 488 ? 51.719 32.688 27.75 1 15.85 488 TYR B O 1
ATOM 8347 N N . SER B 1 489 ? 52.406 34.469 28.984 1 17.11 489 SER B N 1
ATOM 8348 C CA . SER B 1 489 ? 51.906 34.781 30.312 1 17.11 489 SER B CA 1
ATOM 8349 C C . SER B 1 489 ? 50.406 35.125 30.281 1 17.11 489 SER B C 1
ATOM 8351 O O . SER B 1 489 ? 49.875 35.375 29.203 1 17.11 489 SER B O 1
ATOM 8353 N N . GLN B 1 490 ? 49.875 35.938 31.344 1 17.56 490 GLN B N 1
ATOM 8354 C CA . GLN B 1 490 ? 48.906 36.156 32.406 1 17.56 490 GLN B CA 1
ATOM 8355 C C . GLN B 1 490 ? 47.844 37.156 32.031 1 17.56 490 GLN B C 1
ATOM 8357 O O . GLN B 1 490 ? 46.938 37.469 32.812 1 17.56 490 GLN B O 1
ATOM 8362 N N . VAL B 1 491 ? 47.594 37.688 30.766 1 16.98 491 VAL B N 1
ATOM 8363 C CA . VAL B 1 491 ? 47.062 39.062 30.828 1 16.98 491 VAL B CA 1
ATOM 8364 C C . VAL B 1 491 ? 45.688 39.062 31.469 1 16.98 491 VAL B C 1
ATOM 8366 O O . VAL B 1 491 ? 44.812 38.25 31.109 1 16.98 491 VAL B O 1
ATOM 8369 N N . PRO B 1 492 ? 45.406 39.906 32.531 1 18.11 492 PRO B N 1
ATOM 8370 C CA . PRO B 1 492 ? 44.469 40.281 33.562 1 18.11 492 PRO B CA 1
ATOM 8371 C C . PRO B 1 492 ? 43.219 41 33 1 18.11 492 PRO B C 1
ATOM 8373 O O . PRO B 1 492 ? 42.375 41.469 33.75 1 18.11 492 PRO B O 1
ATOM 8376 N N . ASN B 1 493 ? 42.688 40.781 31.812 1 16.42 493 ASN B N 1
ATOM 8377 C CA . ASN B 1 493 ? 41.906 41.875 31.188 1 16.42 493 ASN B CA 1
ATOM 8378 C C . ASN B 1 493 ? 40.719 42.25 32.031 1 16.42 493 ASN B C 1
ATOM 8380 O O . ASN B 1 493 ? 39.812 41.438 32.281 1 16.42 493 ASN B O 1
ATOM 8384 N N . GLN B 1 494 ? 40.719 43.344 32.781 1 17.39 494 GLN B N 1
ATOM 8385 C CA . GLN B 1 494 ? 39.938 44.188 33.688 1 17.39 494 GLN B CA 1
ATOM 8386 C C . GLN B 1 494 ? 38.781 44.844 32.938 1 17.39 494 GLN B C 1
ATOM 8388 O O . GLN B 1 494 ? 38.938 45.844 32.25 1 17.39 494 GLN B O 1
ATOM 8393 N N . LEU B 1 495 ? 38 44.188 32.125 1 16.77 495 LEU B N 1
ATOM 8394 C CA . LEU B 1 495 ? 37.062 44.969 31.344 1 16.77 495 LEU B CA 1
ATOM 8395 C C . LEU B 1 495 ? 36.188 45.844 32.25 1 16.77 495 LEU B C 1
ATOM 8397 O O . LEU B 1 495 ? 35.719 45.406 33.281 1 16.77 495 LEU B O 1
ATOM 8401 N N . LEU B 1 496 ? 36.219 47.125 31.859 1 16.56 496 LEU B N 1
ATOM 8402 C CA . LEU B 1 496 ? 35.812 48.469 32.344 1 16.56 496 LEU B CA 1
ATOM 8403 C C . LEU B 1 496 ? 34.312 48.5 32.594 1 16.56 496 LEU B C 1
ATOM 8405 O O . LEU B 1 496 ? 33.531 47.812 31.922 1 16.56 496 LEU B O 1
ATOM 8409 N N . PRO B 1 497 ? 33.844 49.375 33.562 1 18.2 497 PRO B N 1
ATOM 8410 C CA . PRO B 1 497 ? 32.688 49.719 34.344 1 18.2 497 PRO B CA 1
ATOM 8411 C C . PRO B 1 497 ? 31.609 50.469 33.562 1 18.2 497 PRO B C 1
ATOM 8413 O O . PRO B 1 497 ? 31.891 51.531 33 1 18.2 497 PRO B O 1
ATOM 8416 N N . LEU B 1 498 ? 30.828 49.812 32.656 1 17.14 498 LEU B N 1
ATOM 8417 C CA . LEU B 1 498 ? 29.922 50.594 31.812 1 17.14 498 LEU B CA 1
ATOM 8418 C C . LEU B 1 498 ? 29.078 51.562 32.625 1 17.14 498 LEU B C 1
ATOM 8420 O O . LEU B 1 498 ? 28.453 51.156 33.625 1 17.14 498 LEU B O 1
ATOM 8424 N N . PRO B 1 499 ? 29.281 52.844 32.344 1 16.42 499 PRO B N 1
ATOM 8425 C CA . PRO B 1 499 ? 28.781 54 33.094 1 16.42 499 PRO B CA 1
ATOM 8426 C C . PRO B 1 499 ? 27.25 54.062 33.125 1 16.42 499 PRO B C 1
ATOM 8428 O O . PRO B 1 499 ? 26.594 53.5 32.25 1 16.42 499 PRO B O 1
ATOM 8431 N N . GLN B 1 500 ? 26.688 54.719 34.188 1 17.7 500 GLN B N 1
ATOM 8432 C CA . GLN B 1 500 ? 25.453 54.969 34.938 1 17.7 500 GLN B CA 1
ATOM 8433 C C . GLN B 1 500 ? 24.578 56 34.219 1 17.7 500 GLN B C 1
ATOM 8435 O O . GLN B 1 500 ? 23.578 56.469 34.781 1 17.7 500 GLN B O 1
ATOM 8440 N N . THR B 1 501 ? 24.703 56.156 32.812 1 16.83 501 THR B N 1
ATOM 8441 C CA . THR B 1 501 ? 24.266 57.531 32.531 1 16.83 501 THR B CA 1
ATOM 8442 C C . THR B 1 501 ? 22.844 57.75 33.062 1 16.83 501 THR B C 1
ATOM 8444 O O . THR B 1 501 ? 22.016 56.844 33.031 1 16.83 501 THR B O 1
ATOM 8447 N N . PRO B 1 502 ? 22.469 59.094 33.25 1 17.7 502 PRO B N 1
ATOM 8448 C CA . PRO B 1 502 ? 21.562 59.906 34.062 1 17.7 502 PRO B CA 1
ATOM 8449 C C . PRO B 1 502 ? 20.125 59.875 33.562 1 17.7 502 PRO B C 1
ATOM 8451 O O . PRO B 1 502 ? 19.859 59.344 32.469 1 17.7 502 PRO B O 1
ATOM 8454 N N . GLY B 1 503 ? 19.359 61.094 33.531 1 17.3 503 GLY B N 1
ATOM 8455 C CA . GLY B 1 503 ? 18.141 61.688 34.094 1 17.3 503 GLY B CA 1
ATOM 8456 C C . GLY B 1 503 ? 17.062 61.875 33.062 1 17.3 503 GLY B C 1
ATOM 8457 O O . GLY B 1 503 ? 15.93 62.25 33.375 1 17.3 503 GLY B O 1
ATOM 8458 N N . VAL B 1 504 ? 17.312 62 31.688 1 17.28 504 VAL B N 1
ATOM 8459 C CA . VAL B 1 504 ? 16.562 63.156 31.156 1 17.28 504 VAL B CA 1
ATOM 8460 C C . VAL B 1 504 ? 15.07 62.844 31.188 1 17.28 504 VAL B C 1
ATOM 8462 O O . VAL B 1 504 ? 14.656 61.688 31.109 1 17.28 504 VAL B O 1
ATOM 8465 N N . ASN B 1 505 ? 14.242 63.969 31.109 1 17.53 505 ASN B N 1
ATOM 8466 C CA . ASN B 1 505 ? 12.938 64.562 31.391 1 17.53 505 ASN B CA 1
ATOM 8467 C C . ASN B 1 505 ? 11.883 64.062 30.406 1 17.53 505 ASN B C 1
ATOM 8469 O O . ASN B 1 505 ? 12.219 63.656 29.297 1 17.53 505 ASN B O 1
ATOM 8473 N N . LEU B 1 506 ? 10.539 64.188 30.734 1 16.89 506 LEU B N 1
ATOM 8474 C CA . LEU B 1 506 ? 9.203 63.625 30.578 1 16.89 506 LEU B CA 1
ATOM 8475 C C . LEU B 1 506 ? 8.617 64 29.219 1 16.89 506 LEU B C 1
ATOM 8477 O O . LEU B 1 506 ? 7.988 63.188 28.547 1 16.89 506 LEU B O 1
ATOM 8481 N N . VAL B 1 507 ? 8.766 65.25 28.625 1 16.34 507 VAL B N 1
ATOM 8482 C CA . VAL B 1 507 ? 7.441 65.812 28.594 1 16.34 507 VAL B CA 1
ATOM 8483 C C . VAL B 1 507 ? 6.699 65.375 27.328 1 16.34 507 VAL B C 1
ATOM 8485 O O . VAL B 1 507 ? 5.559 64.938 27.406 1 16.34 507 VAL B O 1
ATOM 8488 N N . GLN B 1 508 ? 7.012 66 26.062 1 16.25 508 GLN B N 1
ATOM 8489 C CA . GLN B 1 508 ? 6.023 66.812 25.406 1 16.25 508 GLN B CA 1
ATOM 8490 C C . GLN B 1 508 ? 5.137 66 24.469 1 16.25 508 GLN B C 1
ATOM 8492 O O . GLN B 1 508 ? 5.566 65 23.938 1 16.25 508 GLN B O 1
ATOM 8497 N N . GLU B 1 509 ? 3.908 66.562 23.922 1 16.62 509 GLU B N 1
ATOM 8498 C CA . GLU B 1 509 ? 2.496 66.312 23.656 1 16.62 509 GLU B CA 1
ATOM 8499 C C . GLU B 1 509 ? 2.287 65.812 22.219 1 16.62 509 GLU B C 1
ATOM 8501 O O . GLU B 1 509 ? 1.478 64.875 21.984 1 16.62 509 GLU B O 1
ATOM 8506 N N . PRO B 1 510 ? 3.137 66.25 21.141 1 16.55 510 PRO B N 1
ATOM 8507 C CA . PRO B 1 510 ? 2.184 66.875 20.234 1 16.55 510 PRO B CA 1
ATOM 8508 C C . PRO B 1 510 ? 1.398 65.875 19.391 1 16.55 510 PRO B C 1
ATOM 8510 O O . PRO B 1 510 ? 1.752 64.688 19.328 1 16.55 510 PRO B O 1
ATOM 8513 N N . GLN B 1 511 ? 1.151 66.312 17.953 1 16.67 511 GLN B N 1
ATOM 8514 C CA . GLN B 1 511 ? 0.042 66.562 17.047 1 16.67 511 GLN B CA 1
ATOM 8515 C C . GLN B 1 511 ? -0.144 65.438 16.047 1 16.67 511 GLN B C 1
ATOM 8517 O O . GLN B 1 511 ? 0.831 64.938 15.492 1 16.67 511 GLN B O 1
ATOM 8522 N N . ALA B 1 512 ? -1.367 64.812 15.898 1 17.83 512 ALA B N 1
ATOM 8523 C CA . ALA B 1 512 ? -2.125 63.688 15.391 1 17.83 512 ALA B CA 1
ATOM 8524 C C . ALA B 1 512 ? -2.096 63.656 13.859 1 17.83 512 ALA B C 1
ATOM 8526 O O . ALA B 1 512 ? -2.791 62.844 13.242 1 17.83 512 ALA B O 1
ATOM 8527 N N . GLN B 1 513 ? -1.065 64.125 13.117 1 16.61 513 GLN B N 1
ATOM 8528 C CA . GLN B 1 513 ? -1.629 64.562 11.836 1 16.61 513 GLN B CA 1
ATOM 8529 C C . GLN B 1 513 ? -2.018 63.344 10.984 1 16.61 513 GLN B C 1
ATOM 8531 O O . GLN B 1 513 ? -1.216 62.438 10.805 1 16.61 513 GLN B O 1
ATOM 8536 N N . TYR B 1 514 ? -3.375 63.219 10.5 1 16.67 514 TYR B N 1
ATOM 8537 C CA . TYR B 1 514 ? -4.316 62.312 9.883 1 16.67 514 TYR B CA 1
ATOM 8538 C C . TYR B 1 514 ? -3.963 62.062 8.414 1 16.67 514 TYR B C 1
ATOM 8540 O O . TYR B 1 514 ? -4.664 61.312 7.715 1 16.67 514 TYR B O 1
ATOM 8548 N N . ILE B 1 515 ? -2.746 62.031 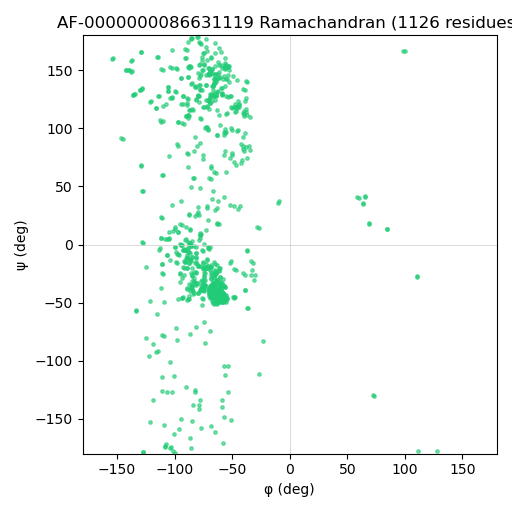7.953 1 16.8 515 ILE B N 1
ATOM 8549 C CA . ILE B 1 515 ? -2.752 62.312 6.523 1 16.8 515 ILE B CA 1
ATOM 8550 C C . ILE B 1 515 ? -3.506 61.219 5.773 1 16.8 515 ILE B C 1
ATOM 8552 O O . ILE B 1 515 ? -3.225 60.031 5.949 1 16.8 515 ILE B O 1
ATOM 8556 N N . HIS B 1 516 ? -4.559 61.688 4.844 1 15.81 516 HIS B N 1
ATOM 8557 C CA . HIS B 1 516 ? -5.688 61.188 4.078 1 15.81 516 HIS B CA 1
ATOM 8558 C C . HIS B 1 516 ? -5.234 60.094 3.086 1 15.81 516 HIS B C 1
ATOM 8560 O O . HIS B 1 516 ? -4.035 59.938 2.871 1 15.81 516 HIS B O 1
ATOM 8566 N N . PRO B 1 517 ? -5.805 60.312 1.79 1 17.09 517 PRO B N 1
ATOM 8567 C CA . PRO B 1 517 ? -6.816 59.594 1.013 1 17.09 517 PRO B CA 1
ATOM 8568 C C . PRO B 1 517 ? -6.199 58.656 -0.024 1 17.09 517 PRO B C 1
ATOM 8570 O O . PRO B 1 517 ? -6.582 57.469 -0.109 1 17.09 517 PRO B O 1
ATOM 8573 N N . ASN B 1 518 ? -5.594 59.156 -1.148 1 16.83 518 ASN B N 1
ATOM 8574 C CA . ASN B 1 518 ? -6.172 59.094 -2.486 1 16.83 518 ASN B CA 1
ATOM 8575 C C . ASN B 1 518 ? -5.523 57.969 -3.312 1 16.83 518 ASN B C 1
ATOM 8577 O O . ASN B 1 518 ? -4.68 58.25 -4.168 1 16.83 518 ASN B O 1
ATOM 8581 N N . VAL B 1 519 ? -5.117 56.875 -2.854 1 19.58 519 VAL B N 1
ATOM 8582 C CA . VAL B 1 519 ? -4.262 56.219 -3.844 1 19.58 519 VAL B CA 1
ATOM 8583 C C . VAL B 1 519 ? -5.07 55.938 -5.102 1 19.58 519 VAL B C 1
ATOM 8585 O O . VAL B 1 519 ? -6.137 55.312 -5.031 1 19.58 519 VAL B O 1
ATOM 8588 N N . PRO B 1 520 ? -4.801 56.594 -6.223 1 17.19 520 PRO B N 1
ATOM 8589 C CA . PRO B 1 520 ? -5.457 56.594 -7.531 1 17.19 520 PRO B CA 1
ATOM 8590 C C . PRO B 1 520 ? -5.613 55.188 -8.117 1 17.19 520 PRO B C 1
ATOM 8592 O O . PRO B 1 520 ? -4.801 54.312 -7.836 1 17.19 520 PRO B O 1
ATOM 8595 N N . ILE B 1 521 ? -6.895 54.812 -8.523 1 19.61 521 ILE B N 1
ATOM 8596 C CA . ILE B 1 521 ? -7.648 53.75 -9.188 1 19.61 521 ILE B CA 1
ATOM 8597 C C . ILE B 1 521 ? -7.055 53.469 -10.562 1 19.61 521 ILE B C 1
ATOM 8599 O O . ILE B 1 521 ? -7.117 54.312 -11.453 1 19.61 521 ILE B O 1
ATOM 8603 N N . ASN B 1 522 ? -5.809 53.031 -10.719 1 18.02 522 ASN B N 1
ATOM 8604 C CA . ASN B 1 522 ? -5.391 52.938 -12.109 1 18.02 522 ASN B CA 1
ATOM 8605 C C . ASN B 1 522 ? -6.445 52.25 -12.961 1 18.02 522 ASN B C 1
ATOM 8607 O O . ASN B 1 522 ? -6.898 51.125 -12.633 1 18.02 522 ASN B O 1
ATOM 8611 N N . PRO B 1 523 ? -7.148 52.875 -13.984 1 18.91 523 PRO B N 1
ATOM 8612 C CA . PRO B 1 523 ? -8.312 52.75 -14.867 1 18.91 523 PRO B CA 1
ATOM 8613 C C . PRO B 1 523 ? -8.227 51.531 -15.773 1 18.91 523 PRO B C 1
ATOM 8615 O O . PRO B 1 523 ? -8.992 51.406 -16.734 1 18.91 523 PRO B O 1
ATOM 8618 N N . TYR B 1 524 ? -7.422 50.438 -15.617 1 17.44 524 TYR B N 1
ATOM 8619 C CA . TYR B 1 524 ? -7.188 49.906 -16.953 1 17.44 524 TYR B CA 1
ATOM 8620 C C . TYR B 1 524 ? -8.508 49.656 -17.688 1 17.44 524 TYR B C 1
ATOM 8622 O O . TYR B 1 524 ? -8.688 50.125 -18.812 1 17.44 524 TYR B O 1
ATOM 8630 N N . PHE B 1 525 ? -8.961 48.281 -17.812 1 18.56 525 PHE B N 1
ATOM 8631 C CA . PHE B 1 525 ? -9.516 47.844 -19.094 1 18.56 525 PHE B CA 1
ATOM 8632 C C . PHE B 1 525 ? -10.953 48.312 -19.25 1 18.56 525 PHE B C 1
ATOM 8634 O O . PHE B 1 525 ? -11.695 48.375 -18.266 1 18.56 525 PHE B O 1
ATOM 8641 N N . PRO B 1 526 ? -11.453 48.719 -20.484 1 16.58 526 PRO B N 1
ATOM 8642 C CA . PRO B 1 526 ? -12.586 49.531 -20.969 1 16.58 526 PRO B CA 1
ATOM 8643 C C . PRO B 1 526 ? -13.93 48.844 -20.734 1 16.58 526 PRO B C 1
ATOM 8645 O O . PRO B 1 526 ? -14.875 49.469 -20.25 1 16.58 526 PRO B O 1
ATOM 8648 N N . GLY B 1 527 ? -14.352 47.781 -21.484 1 17.27 527 GLY B N 1
ATOM 8649 C CA . GLY B 1 527 ? -15.586 47.844 -22.25 1 17.27 527 GLY B CA 1
ATOM 8650 C C . GLY B 1 527 ? -16.812 47.531 -21.422 1 17.27 527 GLY B C 1
ATOM 8651 O O . GLY B 1 527 ? -17.062 46.375 -21.094 1 17.27 527 GLY B O 1
ATOM 8652 N N . ALA B 1 528 ? -17.391 48.406 -20.641 1 16.31 528 ALA B N 1
ATOM 8653 C CA . ALA B 1 528 ? -18.453 48.281 -19.656 1 16.31 528 ALA B CA 1
ATOM 8654 C C . ALA B 1 528 ? -19.828 48.188 -20.344 1 16.31 528 ALA B C 1
ATOM 8656 O O . ALA B 1 528 ? -20.859 48.25 -19.688 1 16.31 528 ALA B O 1
ATOM 8657 N N . THR B 1 529 ? -20.047 47.344 -21.359 1 16.8 529 THR B N 1
ATOM 8658 C CA . THR B 1 529 ? -21.297 47.844 -21.906 1 16.8 529 THR B CA 1
ATOM 8659 C C . THR B 1 529 ? -22.391 47.844 -20.828 1 16.8 529 THR B C 1
ATOM 8661 O O . THR B 1 529 ? -22.438 46.938 -20 1 16.8 529 THR B O 1
ATOM 8664 N N . PRO B 1 530 ? -23.344 48.906 -20.781 1 15.88 530 PRO B N 1
ATOM 8665 C CA . PRO B 1 530 ? -24.25 49.531 -19.797 1 15.88 530 PRO B CA 1
ATOM 8666 C C . PRO B 1 530 ? -25.547 48.75 -19.625 1 15.88 530 PRO B C 1
ATOM 8668 O O . PRO B 1 530 ? -26.297 49 -18.672 1 15.88 530 PRO B O 1
ATOM 8671 N N . ASN B 1 531 ? -25.891 47.656 -20.281 1 16.48 531 ASN B N 1
ATOM 8672 C CA . ASN B 1 531 ? -27.312 47.875 -20.609 1 16.48 531 ASN B CA 1
ATOM 8673 C C . ASN B 1 531 ? -28.172 47.938 -19.344 1 16.48 531 ASN B C 1
ATOM 8675 O O . ASN B 1 531 ? -27.859 47.312 -18.328 1 16.48 531 ASN B O 1
ATOM 8679 N N . LEU B 1 532 ? -29.422 48.688 -19.359 1 15.25 532 LEU B N 1
ATOM 8680 C CA . LEU B 1 532 ? -30.312 49.5 -18.578 1 15.25 532 LEU B CA 1
ATOM 8681 C C . LEU B 1 532 ? -31.234 48.656 -17.703 1 15.25 532 LEU B C 1
ATOM 8683 O O . LEU B 1 532 ? -31.391 48.938 -16.516 1 15.25 532 LEU B O 1
ATOM 8687 N N . THR B 1 533 ? -32.25 47.906 -18.234 1 15.49 533 THR B N 1
ATOM 8688 C CA . THR B 1 533 ? -33.562 48.469 -17.922 1 15.49 533 THR B CA 1
ATOM 8689 C C . THR B 1 533 ? -33.969 48.125 -16.484 1 15.49 533 THR B C 1
ATOM 8691 O O . THR B 1 533 ? -33.312 47.312 -15.82 1 15.49 533 THR B O 1
ATOM 8694 N N . ASN B 1 534 ? -35.344 47.625 -16.281 1 15.52 534 ASN B N 1
ATOM 8695 C CA . ASN B 1 534 ? -36.562 48.125 -15.648 1 15.52 534 ASN B CA 1
ATOM 8696 C C . ASN B 1 534 ? -36.75 47.531 -14.258 1 15.52 534 ASN B C 1
ATOM 8698 O O . ASN B 1 534 ? -36.125 46.5 -13.914 1 15.52 534 ASN B O 1
ATOM 8702 N N . GLY B 1 535 ? -37.938 47.938 -13.523 1 15.49 535 GLY B N 1
ATOM 8703 C CA . GLY B 1 535 ? -38.375 48.344 -12.195 1 15.49 535 GLY B CA 1
ATOM 8704 C C . GLY B 1 535 ? -38.75 47.188 -11.289 1 15.49 535 GLY B C 1
ATOM 8705 O O . GLY B 1 535 ? -38.406 47.188 -10.102 1 15.49 535 GLY B O 1
ATOM 8706 N N . GLN B 1 536 ? -39.469 46.156 -11.617 1 15.82 536 GLN B N 1
ATOM 8707 C CA . GLN B 1 536 ? -40.719 46.094 -10.859 1 15.82 536 GLN B CA 1
ATOM 8708 C C . GLN B 1 536 ? -40.469 45.594 -9.438 1 15.82 536 GLN B C 1
ATOM 8710 O O . GLN B 1 536 ? -39.469 44.906 -9.18 1 15.82 536 GLN B O 1
ATOM 8715 N N . ILE B 1 537 ? -41.594 45.625 -8.492 1 15.9 537 ILE B N 1
ATOM 8716 C CA . ILE B 1 537 ? -41.969 46.031 -7.145 1 15.9 537 ILE B CA 1
ATOM 8717 C C . ILE B 1 537 ? -41.844 44.844 -6.195 1 15.9 537 ILE B C 1
ATOM 8719 O O . ILE B 1 537 ? -41.531 45 -5.02 1 15.9 537 ILE B O 1
ATOM 8723 N N . GLY B 1 538 ? -41.938 43.562 -6.582 1 16.3 538 GLY B N 1
ATOM 8724 C CA . GLY B 1 538 ? -42.969 42.875 -5.801 1 16.3 538 GLY B CA 1
ATOM 8725 C C . GLY B 1 538 ? -42.531 42.594 -4.375 1 16.3 538 GLY B C 1
ATOM 8726 O O . GLY B 1 538 ? -41.5 41.938 -4.156 1 16.3 538 GLY B O 1
ATOM 8727 N N . GLN B 1 539 ? -42.938 43.375 -3.357 1 15.02 539 GLN B N 1
ATOM 8728 C CA . GLN B 1 539 ? -42.531 43.531 -1.973 1 15.02 539 GLN B CA 1
ATOM 8729 C C . GLN B 1 539 ? -42.812 42.25 -1.177 1 15.02 539 GLN B C 1
ATOM 8731 O O . GLN B 1 539 ? -42.031 41.844 -0.316 1 15.02 539 GLN B O 1
ATOM 8736 N N . ARG B 1 540 ? -43.812 41.438 -1.239 1 15.7 540 ARG B N 1
ATOM 8737 C CA . ARG B 1 540 ? -44.594 41.469 -0.009 1 15.7 540 ARG B CA 1
ATOM 8738 C C . ARG B 1 540 ? -43.906 40.656 1.086 1 15.7 540 ARG B C 1
ATOM 8740 O O . ARG B 1 540 ? -43.219 39.656 0.801 1 15.7 540 ARG B O 1
ATOM 8747 N N . SER B 1 541 ? -44 41.094 2.379 1 14.99 541 SER B N 1
ATOM 8748 C CA . SER B 1 541 ? -43.406 41 3.715 1 14.99 541 SER B CA 1
ATOM 8749 C C . SER B 1 541 ? -43.812 39.719 4.398 1 14.99 541 SER B C 1
ATOM 8751 O O . SER B 1 541 ? -43.094 39.219 5.277 1 14.99 541 SER B O 1
ATOM 8753 N N . GLY B 1 542 ? -44.781 38.844 4.207 1 14.27 542 GLY B N 1
ATOM 8754 C CA . GLY B 1 542 ? -45.594 38.625 5.402 1 14.27 542 GLY B CA 1
ATOM 8755 C C . GLY B 1 542 ? -44.938 37.656 6.379 1 14.27 542 GLY B C 1
ATOM 8756 O O . GLY B 1 542 ? -44.719 36.5 6.043 1 14.27 542 GLY B O 1
ATOM 8757 N N . SER B 1 543 ? -44.062 38.062 7.25 1 14.97 543 SER B N 1
ATOM 8758 C CA . SER B 1 543 ? -43.375 37.25 8.258 1 14.97 543 SER B CA 1
ATOM 8759 C C . SER B 1 543 ? -44.344 36.719 9.289 1 14.97 543 SER B C 1
ATOM 8761 O O . SER B 1 543 ? -44.594 37.344 10.32 1 14.97 543 SER B O 1
ATOM 8763 N N . VAL B 1 544 ? -45.312 35.938 9.07 1 14.65 544 VAL B N 1
ATOM 8764 C CA . VAL B 1 544 ? -46.312 35.719 10.102 1 14.65 544 VAL B CA 1
ATOM 8765 C C . VAL B 1 544 ? -45.656 35.188 11.367 1 14.65 544 VAL B C 1
ATOM 8767 O O . VAL B 1 544 ? -44.562 34.656 11.32 1 14.65 544 VAL B O 1
ATOM 8770 N N . GLY B 1 545 ? -46.531 34.688 12.492 1 14.55 545 GLY B N 1
ATOM 8771 C CA . GLY B 1 545 ? -47.031 34.844 13.852 1 14.55 545 GLY B CA 1
ATOM 8772 C C . GLY B 1 545 ? -46.344 33.906 14.836 1 14.55 545 GLY B C 1
ATOM 8773 O O . GLY B 1 545 ? -45.656 33 14.445 1 14.55 545 GLY B O 1
ATOM 8774 N N . SER B 1 546 ? -46.75 33.875 16.25 1 15.4 546 SER B N 1
ATOM 8775 C CA . SER B 1 546 ? -46.469 33.938 17.688 1 15.4 546 SER B CA 1
ATOM 8776 C C . SER B 1 546 ? -46.344 32.531 18.281 1 15.4 546 SER B C 1
ATOM 8778 O O . SER B 1 546 ? -45.469 32.281 19.125 1 15.4 546 SER B O 1
ATOM 8780 N N . GLY B 1 547 ? -47.156 31.406 18.125 1 15 547 GLY B N 1
ATOM 8781 C CA . GLY B 1 547 ? -47.906 30.906 19.266 1 15 547 GLY B CA 1
ATOM 8782 C C . GLY B 1 547 ? -47.062 30.141 20.266 1 15 547 GLY B C 1
ATOM 8783 O O . GLY B 1 547 ? -45.938 29.703 19.938 1 15 547 GLY B O 1
ATOM 8784 N N . ASP B 1 548 ? -47.438 29.891 21.75 1 15.88 548 ASP B N 1
ATOM 8785 C CA . ASP B 1 548 ? -47.219 29.75 23.188 1 15.88 548 ASP B CA 1
ATOM 8786 C C . ASP B 1 548 ? -46.938 28.297 23.547 1 15.88 548 ASP B C 1
ATOM 8788 O O . ASP B 1 548 ? -46.438 28 24.625 1 15.88 548 ASP B O 1
ATOM 8792 N N . LEU B 1 549 ? -47.062 27.141 22.938 1 15.63 549 LEU B N 1
ATOM 8793 C CA . LEU B 1 549 ? -47.688 26.094 23.75 1 15.63 549 LEU B CA 1
ATOM 8794 C C . LEU B 1 549 ? -46.781 25.719 24.906 1 15.63 549 LEU B C 1
ATOM 8796 O O . LEU B 1 549 ? -45.531 25.703 24.75 1 15.63 549 LEU B O 1
ATOM 8800 N N . GLY B 1 550 ? -47.281 25.516 26.266 1 15.3 550 GLY B N 1
ATOM 8801 C CA . GLY B 1 550 ? -47.281 25.312 27.703 1 15.3 550 GLY B CA 1
ATOM 8802 C C . GLY B 1 550 ? -46.625 24 28.109 1 15.3 550 GLY B C 1
ATOM 8803 O O . GLY B 1 550 ? -46.625 23.641 29.297 1 15.3 550 GLY B O 1
ATOM 8804 N N . TYR B 1 551 ? -45.844 23.203 27.5 1 15.8 551 TYR B N 1
ATOM 8805 C CA . TYR B 1 551 ? -45.875 21.875 28.094 1 15.8 551 TYR B CA 1
ATOM 8806 C C . TYR B 1 551 ? -45.375 21.906 29.531 1 15.8 551 TYR B C 1
ATOM 8808 O O . TYR B 1 551 ? -44.344 22.516 29.812 1 15.8 551 TYR B O 1
ATOM 8816 N N . LYS B 1 552 ? -46.219 21.594 30.578 1 15.62 552 LYS B N 1
ATOM 8817 C CA . LYS B 1 552 ? -46.344 21.453 32.031 1 15.62 552 LYS B CA 1
ATOM 8818 C C . LYS B 1 552 ? -45.219 20.609 32.594 1 15.62 552 LYS B C 1
ATOM 8820 O O . LYS B 1 552 ? -44.719 19.703 31.922 1 15.62 552 LYS B O 1
ATOM 8825 N N . ALA B 1 553 ? -44.719 20.984 33.938 1 15.69 553 ALA B N 1
ATOM 8826 C CA . ALA B 1 553 ? -43.75 20.859 35.031 1 15.69 553 ALA B CA 1
ATOM 8827 C C . ALA B 1 553 ? -43.969 19.562 35.781 1 15.69 553 ALA B C 1
ATOM 8829 O O . ALA B 1 553 ? -43.125 19.156 36.594 1 15.69 553 ALA B O 1
ATOM 8830 N N . CYS B 1 554 ? -44.875 18.609 35.562 1 15.62 554 CYS B N 1
ATOM 8831 C CA . CYS B 1 554 ? -45.406 18.016 36.781 1 15.62 554 CYS B CA 1
ATOM 8832 C C . CYS B 1 554 ? -44.25 17.516 37.656 1 15.62 554 CYS B C 1
ATOM 8834 O O . CYS B 1 554 ? -43.25 17.031 37.156 1 15.62 554 CYS B O 1
ATOM 8836 N N . SER B 1 555 ? -44.406 17.594 39.188 1 16.05 555 SER B N 1
ATOM 8837 C CA . SER B 1 555 ? -44.031 17.703 40.594 1 16.05 555 SER B CA 1
ATOM 8838 C C . SER B 1 555 ? -43.469 16.375 41.125 1 16.05 555 SER B C 1
ATOM 8840 O O . SER B 1 555 ? -42.562 16.359 41.938 1 16.05 555 SER B O 1
ATOM 8842 N N . GLN B 1 556 ? -44.125 15.117 41 1 15.8 556 GLN B N 1
ATOM 8843 C CA . GLN B 1 556 ? -44.438 14.344 42.188 1 15.8 556 GLN B CA 1
ATOM 8844 C C . GLN B 1 556 ? -43.156 13.883 42.906 1 15.8 556 GLN B C 1
ATOM 8846 O O . GLN B 1 556 ? -42.156 13.641 42.281 1 15.8 556 GLN B O 1
ATOM 8851 N N . ASP B 1 557 ? -43.156 13.812 44.5 1 16.61 557 ASP B N 1
ATOM 8852 C CA . ASP B 1 557 ? -42.656 13.711 45.875 1 16.61 557 ASP B CA 1
ATOM 8853 C C . ASP B 1 557 ? -42.219 12.281 46.156 1 16.61 557 ASP B C 1
ATOM 8855 O O . ASP B 1 557 ? -41.5 12.047 47.156 1 16.61 557 ASP B O 1
ATOM 8859 N N . PRO B 1 558 ? -42.438 11.133 45.656 1 16.64 558 PRO B N 1
ATOM 8860 C CA . PRO B 1 558 ? -42.719 10.117 46.656 1 16.64 558 PRO B CA 1
ATOM 8861 C C . PRO B 1 558 ? -41.656 10.055 47.75 1 16.64 558 PRO B C 1
ATOM 8863 O O . PRO B 1 558 ? -40.531 10.477 47.562 1 16.64 558 PRO B O 1
ATOM 8866 N N . ALA B 1 559 ? -42.031 9.625 49.156 1 16.27 559 ALA B N 1
ATOM 8867 C CA . ALA B 1 559 ? -42.031 9.391 50.594 1 16.27 559 ALA B CA 1
ATOM 8868 C C . ALA B 1 559 ? -40.781 8.609 51 1 16.27 559 ALA B C 1
ATOM 8870 O O . ALA B 1 559 ? -40.062 8.086 50.156 1 16.27 559 ALA B O 1
ATOM 8871 N N . ARG B 1 560 ? -41 7.695 52.188 1 15.91 560 ARG B N 1
ATOM 8872 C CA . ARG B 1 560 ? -40.625 7.309 53.531 1 15.91 560 ARG B CA 1
ATOM 8873 C C . ARG B 1 560 ? -39.594 6.176 53.531 1 15.91 560 ARG B C 1
ATOM 8875 O O . ARG B 1 560 ? -39.062 5.801 54.562 1 15.91 560 ARG B O 1
ATOM 8882 N N . PHE B 1 561 ? -39.469 5.285 52.625 1 17.06 561 PHE B N 1
ATOM 8883 C CA . PHE B 1 561 ? -39.25 4.113 53.469 1 17.06 561 PHE B CA 1
ATOM 8884 C C . PHE B 1 561 ? -38.156 4.367 54.469 1 17.06 561 PHE B C 1
ATOM 8886 O O . PHE B 1 561 ? -37.375 5.309 54.312 1 17.06 561 PHE B O 1
ATOM 8893 N N . VAL B 1 562 ? -37.438 3.299 54.875 1 18.86 562 VAL B N 1
ATOM 8894 C CA . VAL B 1 562 ? -37.156 2.693 56.188 1 18.86 562 VAL B CA 1
ATOM 8895 C C . VAL B 1 562 ? -36.062 3.494 56.906 1 18.86 562 VAL B C 1
ATOM 8897 O O . VAL B 1 562 ? -35.062 3.877 56.281 1 18.86 562 VAL B O 1
ATOM 8900 N N . LYS B 1 563 ? -36.344 3.98 58.062 1 16.66 563 LYS B N 1
ATOM 8901 C CA . LYS B 1 563 ? -36.25 4.504 59.406 1 16.66 563 LYS B CA 1
ATOM 8902 C C . LYS B 1 563 ? -34.969 4.047 60.094 1 16.66 563 LYS B C 1
ATOM 8904 O O . LYS B 1 563 ? -34.281 4.848 60.719 1 16.66 563 LYS B O 1
ATOM 8909 N N . LYS B 1 564 ? -35.156 2.719 60.656 1 18.27 564 LYS B N 1
ATOM 8910 C CA . LYS B 1 564 ? -34.875 2.66 62.094 1 18.27 564 LYS B CA 1
ATOM 8911 C C . LYS B 1 564 ? -33.438 3.092 62.375 1 18.27 564 LYS B C 1
ATOM 8913 O O . LYS B 1 564 ? -32.594 3.193 61.469 1 18.27 564 LYS B O 1
ATOM 8918 N N . LYS B 1 565 ? -33 2.18 63.375 1 18.91 565 LYS B N 1
ATOM 8919 C CA . LYS B 1 565 ? -32.125 2.279 64.562 1 18.91 565 LYS B CA 1
ATOM 8920 C C . LYS B 1 565 ? -30.672 2.416 64.125 1 18.91 565 LYS B C 1
ATOM 8922 O O . LYS B 1 565 ? -30.219 1.751 63.188 1 18.91 565 LYS B O 1
#

Nearest PDB structures (foldseek):
  2efk-assembly1_A-2  TM=2.750E-01  e=9.204E+00  Homo sapiens

Secondary structure (DSSP, 8-state):
---HHHHHHHHHH-TT-TTHHHHHHHHHHHHGGG-SSHHHHHHHHHHH-SHHHHHHHHHHHHTSS--HHHHHHHHHHHHHHHHTT-THHHHHHHHHHHHHHHHTT-SB-GGGTTSPBSSPPP--SPPPSSHHHHHHHHHHHHHHHHHHHHHHHHH-PPPS--TTT-B-BPPB-HHHHHTT------EE----TTTTSTTS--TTS-SEE----TTS------GGGS---SSS------GGGB-HHHHHHHHHHHHHHHIIIIISSB--TT-HHHHHHHHHHHHHHHHHHHHHHHTS-GGGS--TTT--S---HHHHHHHHHHHHHHHHHHHHHHS--TT-TTGGGS-HHHHHHHHHHHHHHHHHHHHHHHHHS-TTS---GGG-S---STTHHHHHHHHHHHHHHHHTTTT-S-SS-HHHHHHHHHHHHHHHHHH-TT----GGGHHHHS-SSSSTTTTS-------------------------S---------------------------------------------------------------------------S---/---HHHHHHHHHH-TT-TTHHHHHHHHHHHHGGG-SSHHHHHHHHHHH-SHHHHHHHHHHHHTSS--HHHHHHHHHHHHHHHHTT-THHHHHHHHHHHHHHHHTT-SB-GGGTTSPBSSPPP--SPPPSSHHHHHHHHHHHHHHHHHHHHHHHHH-PPPS--TTT-B-BPPB-HHHHHTT------EE----TTTTSTTS--TTS-SEE----TTS------GGG----SSS------GGGB-HHHHHHHHHHHHHHHIIIIISSB--TT-HHHHHHHHHHHHHHHHHHHHHHHTS-GGGS--TTT--S---HHHHHHHHHHHHHHHHHHHHHHS--TT-TTGGGS-HHHHHHHHHHHHHHHHHHHHHHHHHS-TTS---GGG-S---STTHHHHHHHHHHHHHHHHTTTT-S-SS-HHHHHHHHHHHHHHHHHH-TT----GGGHHHHS-SSSSTTTTT---------------------------------------------------------------------------------------------------------

Foldseek 3Di:
DDQDVVLVVCCVPPVVDLLQVLLVLLCLLQCLQLDPDPVSSVVSCVVCDDSVVSLVVSLVSLLPAQDLSSLNSLLSSCQSCQQQLQNVVNVVSLVSSLVSLLLQVLQADPVVPPDDDPDDRDHRDDDDPAQLVNLVSNVSNLSSVLVQLLSCLLQVDDGDDFPVRHWGFAHFAPVCSNVRPDDDAWIAFGHDLVCLAQVHDCVLRDRTDHDPPPPDDDPPDDVSPPPPPVPPPPPPRPHVGHHLLRLLSSLSRLLSSLSNRQLSHDFDLPDPVRVVSNVVSLVVSVVVLVVSQVPDPPVLHDPVVVPPDDDDLSSLNSLLSSLVSLQSSLVCLLDPDPPRPCNVVGPNVVSVVSNQVSVVVNLSSLVSNLVNPDLSDQRRLSNQADDPDVCLVSLLVSLQSNLCNSCYPVSVRNSPTSSVQSSVLSVVVVVCVVVPVPDDDDPSCSSPSGDSRPPPPPDPDDPDPPPPPPPPPPDDDDDDPDPPDDDDDDPPPPPDDPDDDDDDDDDYDDDDDDDDDDPDDPDDDDDPDDDDDDDDDDDDDDDDDDDDDDDDDDDDDDDDDDDDD/DDQDVVLVVCCVPPVVDLLQVLLVLLCLLQCLQLDPDPVSSVVSCVVCDDSVVSLVVSLVSLLPAQDLSSLNSLLSSCQSCQQQLQNVVNVVSLVSSLVSLLLQVLQEDPVVPPDDDPDDRDHRDDDDPDQLVNLVSNVSNLSSVLVQLLSCLLQVDDGDDFPVRHWGFAHFAPVCSNVRPDDDAWIAFGHDLVCLAQVHDCLLGDRTDHDPPPPDDDPPDDVVPPDPPVPPPVPPRPHVGHHLLRLLSSLSRLLSSLSNRQLSHDFDLPDPVRVVSNVVSLVVSVVVLVVSQVPDDPVLHDPVVVPPDQDDLSSLNSLLSSLVSLLSSLVCLLDPDPPRPCNVVGPNVVSVVSNQVSLVVNLSSLVSNLVRPDLSDQRRLSNQAGHPPVCLVSLLVSLQSNLCNSCYPVSVRNSPTSSVQSSVLSVVLVVCVVVPVPDDDDSSCSSPSGDSRPPPPPPPDDPDPPPPPPPPPPDDDDDDDDDPDDDDDDDPPPPDDPDDDDDDDDDDDDDDDPDDDDDDPPDDDDDPPDDDDDDDDDDDDPPDDDDDDDDDDDDDDDDDDDDDD